Protein AF-A0A2P6V5Y6-F1 (afdb_monomer)

pLDDT: mean 76.03, std 23.26, range [19.66, 98.69]

Structure (mmCIF, N/CA/C/O backbone):
data_AF-A0A2P6V5Y6-F1
#
_entry.id   AF-A0A2P6V5Y6-F1
#
loop_
_atom_site.group_PDB
_atom_site.id
_atom_site.type_symbol
_atom_site.label_atom_id
_atom_site.label_alt_id
_atom_site.label_comp_id
_atom_site.label_asym_id
_atom_site.label_entity_id
_atom_site.label_seq_id
_atom_site.pdbx_PDB_ins_code
_atom_site.Cartn_x
_atom_site.Cartn_y
_atom_site.Cartn_z
_atom_site.occupancy
_atom_site.B_iso_or_equiv
_atom_site.auth_seq_id
_atom_site.auth_comp_id
_atom_site.auth_asym_id
_atom_site.auth_atom_id
_atom_site.pdbx_PDB_model_num
ATOM 1 N N . MET A 1 1 ? -3.957 -6.707 -42.803 1.00 31.17 1 MET A N 1
ATOM 2 C CA . MET A 1 1 ? -4.709 -7.782 -42.122 1.00 31.17 1 MET A CA 1
ATOM 3 C C . MET A 1 1 ? -4.055 -8.037 -40.774 1.00 31.17 1 MET A C 1
ATOM 5 O O . MET A 1 1 ? -3.094 -8.786 -40.698 1.00 31.17 1 MET A O 1
ATOM 9 N N . ILE A 1 2 ? -4.497 -7.323 -39.739 1.00 27.00 2 ILE A N 1
ATOM 10 C CA . ILE A 1 2 ? -4.015 -7.509 -38.365 1.00 27.00 2 ILE A CA 1
ATOM 11 C C . ILE A 1 2 ? -4.811 -8.684 -37.793 1.00 27.00 2 ILE A C 1
ATOM 13 O O . ILE A 1 2 ? -6.027 -8.582 -37.644 1.00 27.00 2 ILE A O 1
ATOM 17 N N . SER A 1 3 ? -4.152 -9.822 -37.564 1.00 29.67 3 SER A N 1
ATOM 18 C CA . SER A 1 3 ? -4.788 -10.995 -36.964 1.00 29.67 3 SER A CA 1
ATOM 19 C C . SER A 1 3 ? -4.899 -10.813 -35.454 1.00 29.67 3 SER A C 1
ATOM 21 O O . SER A 1 3 ? -3.906 -10.552 -34.781 1.00 29.67 3 SER A O 1
ATOM 23 N N . GLN A 1 4 ? -6.116 -10.987 -34.950 1.00 37.03 4 GLN A N 1
ATOM 24 C CA . GLN A 1 4 ? -6.481 -11.053 -33.539 1.00 37.03 4 GLN A CA 1
ATOM 25 C C . GLN A 1 4 ? -5.552 -11.994 -32.745 1.00 37.03 4 GLN A C 1
ATOM 27 O O . GLN A 1 4 ? -5.539 -13.201 -32.992 1.00 37.03 4 GLN A O 1
ATOM 32 N N . GLU A 1 5 ? -4.808 -11.473 -31.765 1.00 35.66 5 GLU A N 1
ATOM 33 C CA . GLU A 1 5 ? -4.096 -12.303 -30.786 1.00 35.66 5 GLU A CA 1
ATOM 34 C C . GLU A 1 5 ? -5.024 -12.669 -29.617 1.00 35.66 5 GLU A C 1
ATOM 36 O O . GLU A 1 5 ? -5.560 -11.823 -28.900 1.00 35.66 5 GLU A O 1
ATOM 41 N N . LYS A 1 6 ? -5.227 -13.981 -29.469 1.00 36.00 6 LYS A N 1
ATOM 42 C CA . LYS A 1 6 ? -6.026 -14.651 -28.441 1.00 36.00 6 LYS A CA 1
ATOM 43 C C . LYS A 1 6 ? -5.449 -14.399 -27.044 1.00 36.00 6 LYS A C 1
ATOM 45 O O . LYS A 1 6 ? -4.313 -14.779 -26.761 1.00 36.00 6 LYS A O 1
ATOM 50 N N . ARG A 1 7 ? -6.270 -13.845 -26.146 1.00 32.31 7 ARG A N 1
ATOM 51 C CA . ARG A 1 7 ? -6.036 -13.858 -24.691 1.00 32.31 7 ARG A CA 1
ATOM 52 C C . ARG A 1 7 ? -5.846 -15.312 -24.231 1.00 32.31 7 ARG A C 1
ATOM 54 O O . ARG A 1 7 ? -6.694 -16.150 -24.522 1.00 32.31 7 ARG A O 1
ATOM 61 N N . ARG A 1 8 ? -4.747 -15.624 -23.533 1.00 38.75 8 ARG A N 1
ATOM 62 C CA . ARG A 1 8 ? -4.576 -16.922 -22.857 1.00 38.75 8 ARG A CA 1
ATOM 63 C C . ARG A 1 8 ? -5.432 -16.933 -21.589 1.00 38.75 8 ARG A C 1
ATOM 65 O O . ARG A 1 8 ? -5.154 -16.184 -20.658 1.00 38.75 8 ARG A O 1
ATOM 72 N N . GLU A 1 9 ? -6.470 -17.761 -21.583 1.00 37.47 9 GLU A N 1
ATOM 73 C CA . GLU A 1 9 ? -7.224 -18.133 -20.381 1.00 37.47 9 GLU A CA 1
ATOM 74 C C . GLU A 1 9 ? -6.335 -18.953 -19.422 1.00 37.47 9 GLU A C 1
ATOM 76 O O . GLU A 1 9 ? -5.511 -19.745 -19.894 1.00 37.47 9 GLU A O 1
ATOM 81 N N . PRO A 1 10 ? -6.462 -18.793 -18.090 1.00 37.78 10 PRO A N 1
ATOM 82 C CA . PRO A 1 10 ? -5.762 -19.643 -17.136 1.00 37.78 10 PRO A CA 1
ATOM 83 C C . PRO A 1 10 ? -6.398 -21.039 -17.068 1.00 37.78 10 PRO A C 1
ATOM 85 O O . PRO A 1 10 ? -7.614 -21.188 -17.006 1.00 37.78 10 PRO A O 1
ATOM 88 N N . ALA A 1 11 ? -5.549 -22.066 -17.045 1.00 44.41 11 ALA A N 1
ATOM 89 C CA . ALA A 1 11 ? -5.910 -23.474 -17.213 1.00 44.41 11 ALA A CA 1
ATOM 90 C C . ALA A 1 11 ? -6.348 -24.214 -15.924 1.00 44.41 11 ALA A C 1
ATOM 92 O O . ALA A 1 11 ? -6.278 -25.441 -15.877 1.00 44.41 11 ALA A O 1
ATOM 93 N N . THR A 1 12 ? -6.818 -23.520 -14.881 1.00 48.19 12 THR A N 1
ATOM 94 C CA . THR A 1 12 ? -7.282 -24.169 -13.635 1.00 48.19 12 THR A CA 1
ATOM 95 C C . THR A 1 12 ? -8.514 -23.454 -13.078 1.00 48.19 12 THR A C 1
ATOM 97 O O . THR A 1 12 ? -8.513 -22.223 -13.021 1.00 48.19 12 THR A O 1
ATOM 100 N N . PRO A 1 13 ? -9.578 -24.180 -12.676 1.00 49.00 13 PRO A N 1
ATOM 101 C CA . PRO A 1 13 ? -10.838 -23.555 -12.295 1.00 49.00 13 PRO A CA 1
ATOM 102 C C . PRO A 1 13 ? -10.700 -22.719 -11.007 1.00 49.00 13 PRO A C 1
ATOM 104 O O . PRO A 1 13 ? -9.875 -23.045 -10.146 1.00 49.00 13 PRO A O 1
ATOM 107 N N . PRO A 1 14 ? -11.508 -21.655 -10.844 1.00 48.56 14 PRO A N 1
ATOM 108 C CA . PRO A 1 14 ? -11.409 -20.731 -9.716 1.00 48.56 14 PRO A CA 1
ATOM 109 C C . PRO A 1 14 ? -11.632 -21.495 -8.398 1.00 48.56 14 PRO A C 1
ATOM 111 O O . PRO A 1 14 ? -12.604 -22.240 -8.277 1.00 48.56 14 PRO A O 1
ATOM 114 N N . GLY A 1 15 ? -10.740 -21.375 -7.405 1.00 57.25 15 GLY A N 1
ATOM 115 C CA . GLY A 1 15 ? -10.955 -21.958 -6.061 1.00 57.25 15 GLY A CA 1
ATOM 116 C C . GLY A 1 15 ? -11.890 -21.088 -5.203 1.00 57.25 15 GLY A C 1
ATOM 117 O O . GLY A 1 15 ? -12.161 -19.992 -5.630 1.00 57.25 15 GLY A O 1
ATOM 118 N N . PRO A 1 16 ? -12.384 -21.475 -4.010 1.00 57.53 16 PRO A N 1
ATOM 119 C CA . PRO A 1 16 ? -13.182 -20.708 -3.041 1.00 57.53 16 PRO A CA 1
ATOM 120 C C . PRO A 1 16 ? -13.281 -19.180 -3.124 1.00 57.53 16 PRO A C 1
ATOM 122 O O . PRO A 1 16 ? -14.385 -18.657 -3.041 1.00 57.53 16 PRO A O 1
ATOM 125 N N . TRP A 1 17 ? -12.187 -18.439 -3.284 1.00 50.41 17 TRP A N 1
ATOM 126 C CA . TRP A 1 17 ? -12.277 -17.007 -3.548 1.00 50.41 17 TRP A CA 1
ATOM 127 C C . TRP A 1 17 ? -12.016 -16.614 -4.974 1.00 50.41 17 TRP A C 1
ATOM 129 O O . TRP A 1 17 ? -12.413 -15.529 -5.292 1.00 50.41 17 TRP A O 1
ATOM 139 N N . GLY A 1 18 ? -11.455 -17.428 -5.849 1.00 63.47 18 GLY A N 1
ATOM 140 C CA . GLY A 1 18 ? -11.755 -17.360 -7.263 1.00 63.47 18 GLY A CA 1
ATOM 141 C C . GLY A 1 18 ? -13.259 -17.531 -7.468 1.00 63.47 18 GLY A C 1
ATOM 142 O O . GLY A 1 18 ? -13.808 -16.784 -8.225 1.00 63.47 18 GLY A O 1
ATOM 143 N N . GLN A 1 19 ? -13.967 -18.384 -6.721 1.00 69.00 19 GLN A N 1
ATOM 144 C CA . GLN A 1 19 ? -15.413 -18.604 -6.789 1.00 69.00 19 GLN A CA 1
ATOM 145 C C . GLN A 1 19 ? -16.209 -17.582 -6.005 1.00 69.00 19 GLN A C 1
ATOM 147 O O . GLN A 1 19 ? -17.282 -17.240 -6.454 1.00 69.00 19 GLN A O 1
ATOM 152 N N . TRP A 1 20 ? -15.755 -17.096 -4.847 1.00 82.00 20 TRP A N 1
ATOM 153 C CA . TRP A 1 20 ? -16.406 -15.964 -4.191 1.00 82.00 20 TRP A CA 1
ATOM 154 C C . TRP A 1 20 ? -16.067 -14.668 -4.905 1.00 82.00 20 TRP A C 1
ATOM 156 O O . TRP A 1 20 ? -16.957 -13.847 -5.036 1.00 82.00 20 TRP A O 1
ATOM 166 N N . LEU A 1 21 ? -14.838 -14.464 -5.385 1.00 68.44 21 LEU A N 1
ATOM 167 C CA . LEU A 1 21 ? -14.494 -13.328 -6.237 1.00 68.44 21 LEU A CA 1
ATOM 168 C C . LEU A 1 21 ? -15.267 -13.470 -7.524 1.00 68.44 21 LEU A C 1
ATOM 170 O O . LEU A 1 21 ? -15.921 -12.516 -7.842 1.00 68.44 21 LEU A O 1
ATOM 174 N N . ASP A 1 22 ? -15.322 -14.613 -8.194 1.00 72.12 22 ASP A N 1
ATOM 175 C CA . ASP A 1 22 ? -16.117 -14.794 -9.407 1.00 72.12 22 ASP A CA 1
ATOM 176 C C . ASP A 1 22 ? -17.602 -14.739 -9.101 1.00 72.12 22 ASP A C 1
ATOM 178 O O . ASP A 1 22 ? -18.311 -14.152 -9.878 1.00 72.12 22 ASP A O 1
ATOM 182 N N . ALA A 1 23 ? -18.134 -15.253 -7.995 1.00 72.69 23 ALA A N 1
ATOM 183 C CA . ALA A 1 23 ? -19.556 -15.132 -7.655 1.00 72.69 23 ALA A CA 1
ATOM 184 C C . ALA A 1 23 ? -19.906 -13.716 -7.207 1.00 72.69 23 ALA A C 1
ATOM 186 O O . ALA A 1 23 ? -20.993 -13.240 -7.504 1.00 72.69 23 ALA A O 1
ATOM 187 N N . SER A 1 24 ? -18.994 -13.017 -6.536 1.00 69.31 24 SER A N 1
ATOM 188 C CA . SER A 1 24 ? -19.143 -11.612 -6.167 1.00 69.31 24 SER A CA 1
ATOM 189 C C . SER A 1 24 ? -18.998 -10.756 -7.404 1.00 69.31 24 SER A C 1
ATOM 191 O O . SER A 1 24 ? -19.898 -10.004 -7.696 1.00 69.31 24 SER A O 1
ATOM 193 N N . VAL A 1 25 ? -17.952 -10.917 -8.200 1.00 63.56 25 VAL A N 1
ATOM 194 C CA . VAL A 1 25 ? -17.702 -10.267 -9.490 1.00 63.56 25 VAL A CA 1
ATOM 195 C C . VAL A 1 25 ? -18.808 -10.606 -10.484 1.00 63.56 25 VAL A C 1
ATOM 197 O O . VAL A 1 25 ? -19.272 -9.692 -11.141 1.00 63.56 25 VAL A O 1
ATOM 200 N N . ASN A 1 26 ? -19.334 -11.831 -10.531 1.00 68.06 26 ASN A N 1
ATOM 201 C CA . ASN A 1 26 ? -20.484 -12.237 -11.351 1.00 68.06 26 ASN A CA 1
ATOM 202 C C . ASN A 1 26 ? -21.790 -11.672 -10.797 1.00 68.06 26 ASN A C 1
ATOM 204 O O . ASN A 1 26 ? -22.613 -11.230 -11.580 1.00 68.06 26 ASN A O 1
ATOM 208 N N . SER A 1 27 ? -21.986 -11.615 -9.478 1.00 67.81 27 SER A N 1
ATOM 209 C CA . SER A 1 27 ? -23.117 -10.918 -8.842 1.00 67.81 27 SER A CA 1
ATOM 210 C C . SER A 1 27 ? -23.048 -9.415 -9.116 1.00 67.81 27 SER A C 1
ATOM 212 O O . SER A 1 27 ? -24.048 -8.780 -9.437 1.00 67.81 27 SER A O 1
ATOM 214 N N . LEU A 1 28 ? -21.849 -8.840 -9.090 1.00 61.19 28 LEU A N 1
ATOM 215 C CA . LEU A 1 28 ? -21.569 -7.457 -9.435 1.00 61.19 28 LEU A CA 1
ATOM 216 C C . LEU A 1 28 ? -21.655 -7.241 -10.954 1.00 61.19 28 LEU A C 1
ATOM 218 O O . LEU A 1 28 ? -22.023 -6.150 -11.358 1.00 61.19 28 LEU A O 1
ATOM 222 N N . HIS A 1 29 ? -21.386 -8.229 -11.811 1.00 63.00 29 HIS A N 1
ATOM 223 C CA . HIS A 1 29 ? -21.603 -8.161 -13.263 1.00 63.00 29 HIS A CA 1
ATOM 224 C C . HIS A 1 29 ? -23.091 -8.265 -13.595 1.00 63.00 29 HIS A C 1
ATOM 226 O O . HIS A 1 29 ? -23.597 -7.441 -14.351 1.00 63.00 29 HIS A O 1
ATOM 232 N N . ALA A 1 30 ? -23.807 -9.191 -12.956 1.00 60.38 30 ALA A N 1
ATOM 233 C CA . ALA A 1 30 ? -25.251 -9.367 -13.060 1.00 60.38 30 ALA A CA 1
ATOM 234 C C . ALA A 1 30 ? -26.023 -8.139 -12.553 1.00 60.38 30 ALA A C 1
ATOM 236 O O . ALA A 1 30 ? -27.086 -7.826 -13.074 1.00 60.38 30 ALA A O 1
ATOM 237 N N . ARG A 1 31 ? -25.472 -7.410 -11.572 1.00 54.62 31 ARG A N 1
ATOM 238 C CA . ARG A 1 31 ? -25.996 -6.119 -11.090 1.00 54.62 31 ARG A CA 1
ATOM 239 C C . ARG A 1 31 ? -25.351 -4.900 -11.768 1.00 54.62 31 ARG A C 1
ATOM 241 O O . ARG A 1 31 ? -25.672 -3.768 -11.421 1.00 54.62 31 ARG A O 1
ATOM 248 N N . SER A 1 32 ? -24.400 -5.113 -12.681 1.00 55.06 32 SER A N 1
ATOM 249 C CA . SER A 1 32 ? -23.589 -4.065 -13.327 1.00 55.06 32 SER A CA 1
ATOM 250 C C . SER A 1 32 ? -22.960 -3.046 -12.345 1.00 55.06 32 SER A C 1
ATOM 252 O O . SER A 1 32 ? -22.870 -1.856 -12.646 1.00 55.06 32 SER A O 1
ATOM 254 N N . LEU A 1 33 ? -22.553 -3.506 -11.155 1.00 48.28 33 LEU A N 1
ATOM 255 C CA . LEU A 1 33 ? -21.993 -2.726 -10.041 1.00 48.28 33 LEU A CA 1
ATOM 256 C C . LEU A 1 33 ? -20.461 -2.597 -10.085 1.00 48.28 33 LEU A C 1
ATOM 258 O O . LEU A 1 33 ? -19.933 -1.565 -9.688 1.00 48.28 33 LEU A O 1
ATOM 262 N N . PHE A 1 34 ? -19.738 -3.614 -10.571 1.00 42.78 34 PHE A N 1
ATOM 263 C CA . PHE A 1 34 ? -18.288 -3.547 -10.803 1.00 42.78 34 PHE A CA 1
ATOM 264 C C . PHE A 1 34 ? -17.988 -3.949 -12.235 1.00 42.78 34 PHE A C 1
ATOM 266 O O . PHE A 1 34 ? -17.792 -5.118 -12.558 1.00 42.78 34 PHE A O 1
ATOM 273 N N . ARG A 1 35 ? -17.915 -2.954 -13.101 1.00 45.12 35 ARG A N 1
ATOM 274 C CA . ARG A 1 35 ? -17.035 -2.984 -14.258 1.00 45.12 35 ARG A CA 1
ATOM 275 C C . ARG A 1 35 ? -16.916 -1.563 -14.713 1.00 45.12 35 ARG A C 1
ATOM 277 O O . ARG A 1 35 ? -17.888 -1.023 -15.217 1.00 45.12 35 ARG A O 1
ATOM 284 N N . THR A 1 36 ? -15.733 -1.019 -14.460 1.00 50.00 36 THR A N 1
ATOM 285 C CA . THR A 1 36 ? -14.940 -0.177 -15.353 1.00 50.00 36 THR A CA 1
ATOM 286 C C . THR A 1 36 ? -14.207 0.831 -14.472 1.00 50.00 36 THR A C 1
ATOM 288 O O . THR A 1 36 ? -14.697 1.931 -14.232 1.00 50.00 36 THR A O 1
ATOM 291 N N . LEU A 1 37 ? -13.000 0.490 -14.009 1.00 50.75 37 LEU A N 1
ATOM 292 C CA . LEU A 1 37 ? -11.997 1.549 -14.043 1.00 50.75 37 LEU A CA 1
ATOM 293 C C . LEU A 1 37 ? -11.944 1.953 -15.514 1.00 50.75 37 LEU A C 1
ATOM 295 O O . LEU A 1 37 ? -11.779 1.107 -16.393 1.00 50.75 37 LEU A O 1
ATOM 299 N N . ARG A 1 38 ? -12.306 3.204 -15.749 1.00 66.94 38 ARG A N 1
ATOM 300 C CA . ARG A 1 38 ? -12.566 3.810 -17.045 1.00 66.94 38 ARG A CA 1
ATOM 301 C C . ARG A 1 38 ? -11.329 4.639 -17.352 1.00 66.94 38 ARG A C 1
ATOM 303 O O . ARG A 1 38 ? -11.346 5.822 -17.028 1.00 66.94 38 ARG A O 1
ATOM 310 N N . PRO A 1 39 ? -10.214 4.024 -17.799 1.00 62.88 39 PRO A N 1
ATOM 311 C CA . PRO A 1 39 ? -8.988 4.770 -17.996 1.00 62.88 39 PRO A CA 1
ATOM 312 C C . PRO A 1 39 ? -9.266 5.845 -19.035 1.00 62.88 39 PRO A C 1
ATOM 314 O O . PRO A 1 39 ? -9.699 5.567 -20.150 1.00 62.88 39 PRO A O 1
ATOM 317 N N . THR A 1 40 ? -9.064 7.083 -18.627 1.00 75.38 40 THR A N 1
ATOM 318 C CA . THR A 1 40 ? -9.169 8.243 -19.491 1.00 75.38 40 THR A CA 1
ATOM 319 C C . THR A 1 40 ? -7.788 8.845 -19.636 1.00 75.38 40 THR A C 1
ATOM 321 O O . THR A 1 40 ? -7.027 8.882 -18.666 1.00 75.38 40 THR A O 1
ATOM 324 N N . VAL A 1 41 ? -7.464 9.351 -20.820 1.00 77.94 41 VAL A N 1
ATOM 325 C CA . VAL A 1 41 ? -6.246 10.144 -20.988 1.00 77.94 41 VAL A CA 1
ATOM 326 C C . VAL A 1 41 ? -6.555 11.561 -20.501 1.00 77.94 41 VAL A C 1
ATOM 328 O O . VAL A 1 41 ? -7.555 12.123 -20.954 1.00 77.94 41 VAL A O 1
ATOM 331 N N . PRO A 1 42 ? -5.775 12.144 -19.571 1.00 73.81 42 PRO A N 1
ATOM 332 C CA . PRO A 1 42 ? -6.003 13.521 -19.144 1.00 73.81 42 PRO A CA 1
ATOM 333 C C . PRO A 1 42 ? -5.970 14.471 -20.349 1.00 73.81 42 PRO A C 1
ATOM 335 O O . PRO A 1 42 ? -5.125 14.316 -21.228 1.00 73.81 42 PRO A O 1
ATOM 338 N N . GLY A 1 43 ? -6.907 15.416 -20.414 1.00 70.81 43 GLY A N 1
ATOM 339 C CA . GLY A 1 43 ? -6.958 16.426 -21.467 1.00 70.81 43 GLY A CA 1
ATOM 340 C C . GLY A 1 43 ? -6.100 17.653 -21.161 1.00 70.81 43 GLY A C 1
ATOM 341 O O . GLY A 1 43 ? -5.341 17.698 -20.190 1.00 70.81 43 GLY A O 1
ATOM 342 N N . GLN A 1 44 ? -6.242 18.682 -21.999 1.00 71.19 44 GLN A N 1
ATOM 343 C CA . GLN A 1 44 ? -5.555 19.965 -21.808 1.00 71.19 44 GLN A CA 1
ATOM 344 C C . GLN A 1 44 ? -6.197 20.814 -20.695 1.00 71.19 44 GLN A C 1
ATOM 346 O O . GLN A 1 44 ? -5.518 21.641 -20.084 1.00 71.19 44 GLN A O 1
ATOM 351 N N . SER A 1 45 ? -7.484 20.587 -20.411 1.00 85.50 45 SER A N 1
ATOM 352 C CA . SER A 1 45 ? -8.260 21.235 -19.347 1.00 85.50 45 SER A CA 1
ATOM 353 C C . SER A 1 45 ? -8.644 20.249 -18.236 1.00 85.50 45 SER A C 1
ATOM 355 O O . SER A 1 45 ? -8.787 19.053 -18.483 1.00 85.50 45 SER A O 1
ATOM 357 N N . ALA A 1 46 ? -8.884 20.753 -17.018 1.00 86.62 46 ALA A N 1
ATOM 358 C CA . ALA A 1 46 ? -9.343 19.960 -15.871 1.00 86.62 46 ALA A CA 1
ATOM 359 C C . ALA A 1 46 ? -10.671 19.225 -16.124 1.00 86.62 46 ALA A C 1
ATOM 361 O O . ALA A 1 46 ? -10.944 18.217 -15.482 1.00 86.62 46 ALA A O 1
ATOM 362 N N . VAL A 1 47 ? -11.494 19.721 -17.053 1.00 92.31 47 VAL A N 1
ATOM 363 C CA . VAL A 1 47 ? -12.805 19.146 -17.405 1.00 92.31 47 VAL A CA 1
ATOM 364 C C . VAL A 1 47 ? -12.777 18.364 -18.716 1.00 92.31 47 VAL A C 1
ATOM 366 O O . VAL A 1 47 ? -13.827 18.035 -19.260 1.00 92.31 47 VAL A O 1
ATOM 369 N N . GLU A 1 48 ? -11.593 18.067 -19.247 1.00 90.94 48 GLU A N 1
ATOM 370 C CA . GLU A 1 48 ? -11.433 17.354 -20.508 1.00 90.94 48 GLU A CA 1
ATOM 371 C C . GLU A 1 48 ? -10.645 16.074 -20.326 1.00 90.94 48 GLU A C 1
ATOM 373 O O . GLU A 1 48 ? -9.617 16.028 -19.651 1.00 90.94 48 GLU A O 1
ATOM 378 N N . VAL A 1 49 ? -11.105 15.038 -21.014 1.00 88.88 49 VAL A N 1
ATOM 379 C CA . VAL A 1 49 ? -10.369 13.791 -21.148 1.00 88.88 49 VAL A CA 1
ATOM 380 C C . VAL A 1 49 ? -10.487 13.230 -22.555 1.00 88.88 49 VAL A C 1
ATOM 382 O O . VAL A 1 49 ? -11.513 13.385 -23.214 1.00 88.88 49 VAL A O 1
ATOM 385 N N . GLY A 1 50 ? -9.442 12.547 -23.007 1.00 86.44 50 GLY A N 1
ATOM 386 C CA . GLY A 1 50 ? -9.458 11.758 -24.231 1.00 86.44 50 GLY A CA 1
ATOM 387 C C . GLY A 1 50 ? -9.979 10.347 -23.968 1.00 86.44 50 GLY A C 1
ATOM 388 O O . GLY A 1 50 ? -9.472 9.651 -23.082 1.00 86.44 50 GLY A O 1
ATOM 389 N N . ILE A 1 51 ? -10.970 9.920 -24.754 1.00 84.94 51 ILE A N 1
ATOM 390 C CA . ILE A 1 51 ? -11.545 8.568 -24.716 1.00 84.94 51 ILE A CA 1
ATOM 391 C C . ILE A 1 51 ? -11.681 8.041 -26.146 1.00 84.94 51 ILE A C 1
ATOM 393 O O . ILE A 1 51 ? -12.107 8.769 -27.041 1.00 84.94 51 ILE A O 1
ATOM 397 N N . SER A 1 52 ? -11.321 6.782 -26.394 1.00 84.25 52 SER A N 1
ATOM 398 C CA . SER A 1 52 ? -11.512 6.183 -27.719 1.00 84.25 52 SER A CA 1
ATOM 399 C C . SER A 1 52 ? -13.001 5.933 -27.998 1.00 84.25 52 SER A C 1
ATOM 401 O O . SER A 1 52 ? -13.773 5.665 -27.076 1.00 84.25 52 SER A O 1
ATOM 403 N N . GLN A 1 53 ? -13.424 5.972 -29.267 1.00 84.19 53 GLN A N 1
ATOM 404 C CA . GLN A 1 53 ? -14.818 5.657 -29.615 1.00 84.19 53 GLN A CA 1
ATOM 405 C C . GLN A 1 53 ? -15.199 4.227 -29.194 1.00 84.19 53 GLN A C 1
ATOM 407 O O . GLN A 1 53 ? -16.291 4.013 -28.682 1.00 84.19 53 GLN A O 1
ATOM 412 N N . ALA A 1 54 ? -14.267 3.276 -29.305 1.00 82.62 54 ALA A N 1
ATOM 413 C CA . ALA A 1 54 ? -14.477 1.901 -28.859 1.00 82.62 54 ALA A CA 1
ATOM 414 C C . ALA A 1 54 ? -14.710 1.801 -27.339 1.00 82.62 54 ALA A C 1
ATOM 416 O O . ALA A 1 54 ? -15.545 1.015 -26.896 1.00 82.62 54 ALA A O 1
ATOM 417 N N . ASP A 1 55 ? -14.013 2.610 -26.535 1.00 81.00 55 ASP A N 1
ATOM 418 C CA . ASP A 1 55 ? -14.247 2.671 -25.090 1.00 81.00 55 ASP A CA 1
ATOM 419 C C . ASP A 1 55 ? -15.585 3.339 -24.760 1.00 81.00 55 ASP A C 1
ATOM 421 O O . ASP A 1 55 ? -16.282 2.871 -23.866 1.00 81.00 55 ASP A O 1
ATOM 425 N N . ILE A 1 56 ? -15.989 4.378 -25.500 1.00 83.19 56 ILE A N 1
ATOM 426 C CA . ILE A 1 56 ? -17.319 4.996 -25.362 1.00 83.19 56 ILE A CA 1
ATOM 427 C C . ILE A 1 56 ? -18.419 3.967 -25.650 1.00 83.19 56 ILE A C 1
ATOM 429 O O . ILE A 1 56 ? -19.344 3.815 -24.850 1.00 83.19 56 ILE A O 1
ATOM 433 N N . ASP A 1 57 ? -18.301 3.226 -26.750 1.00 84.69 57 ASP A N 1
ATOM 434 C CA . ASP A 1 57 ? -19.272 2.201 -27.136 1.00 84.69 57 ASP A CA 1
ATOM 435 C C . ASP A 1 57 ? -19.329 1.077 -26.090 1.00 84.69 57 ASP A C 1
ATOM 437 O O . ASP A 1 57 ? -20.416 0.657 -25.682 1.00 84.69 57 ASP A O 1
ATOM 441 N N . ALA A 1 58 ? -18.173 0.658 -25.562 1.00 79.62 58 ALA A N 1
ATOM 442 C CA . ALA A 1 58 ? -18.101 -0.306 -24.469 1.00 79.62 58 ALA A CA 1
ATOM 443 C C . ALA A 1 58 ? -18.769 0.221 -23.188 1.00 79.62 58 ALA A C 1
ATOM 445 O O . ALA A 1 58 ? -19.512 -0.508 -22.531 1.00 79.62 58 ALA A O 1
ATOM 446 N N . TRP A 1 59 ? -18.570 1.496 -22.844 1.00 80.25 59 TRP A N 1
ATOM 447 C CA . TRP A 1 59 ? -19.194 2.120 -21.674 1.00 80.25 59 TRP A CA 1
ATOM 448 C C . TRP A 1 59 ? -20.717 2.133 -21.766 1.00 80.25 59 TRP A C 1
ATOM 450 O O . TRP A 1 59 ? -21.373 1.885 -20.752 1.00 80.25 59 TRP A O 1
ATOM 460 N N . ILE A 1 60 ? -21.251 2.405 -22.960 1.00 78.62 60 ILE A N 1
ATOM 461 C CA . ILE A 1 60 ? -22.689 2.411 -23.261 1.00 78.62 60 ILE A CA 1
ATOM 462 C C . ILE A 1 60 ? -23.265 1.000 -23.198 1.00 78.62 60 ILE A C 1
ATOM 464 O O . ILE A 1 60 ? -24.344 0.797 -22.648 1.00 78.62 60 ILE A O 1
ATOM 468 N N . ALA A 1 61 ? -22.520 0.017 -23.699 1.00 77.25 61 ALA A N 1
ATOM 469 C CA . ALA A 1 61 ? -22.905 -1.387 -23.663 1.00 77.25 61 ALA A CA 1
ATOM 470 C C . ALA A 1 61 ? -22.722 -2.050 -22.279 1.00 77.25 61 ALA A C 1
ATOM 472 O O . ALA A 1 61 ? -22.994 -3.242 -22.139 1.00 77.25 61 ALA A O 1
ATOM 473 N N . GLY A 1 62 ? -22.234 -1.324 -21.260 1.00 70.06 62 GLY A N 1
ATOM 474 C CA . GLY A 1 62 ? -21.932 -1.888 -19.936 1.00 70.06 62 GLY A CA 1
ATOM 475 C C . GLY A 1 62 ? -20.758 -2.880 -19.939 1.00 70.06 62 GLY A C 1
ATOM 476 O O . GLY A 1 62 ? -20.661 -3.750 -19.073 1.00 70.06 62 GLY A O 1
ATOM 477 N N . GLN A 1 63 ? -19.874 -2.772 -20.930 1.00 71.31 63 GLN A N 1
ATOM 478 C CA . GLN A 1 63 ? -18.732 -3.648 -21.176 1.00 71.31 63 GLN A CA 1
ATOM 479 C C . GLN A 1 63 ? -17.428 -3.065 -20.587 1.00 71.31 63 GLN A C 1
ATOM 481 O O . GLN A 1 63 ? -17.338 -1.862 -20.329 1.00 71.31 63 GLN A O 1
ATOM 486 N N . PRO A 1 64 ? -16.401 -3.901 -20.314 1.00 66.81 64 PRO A N 1
ATOM 487 C CA . PRO A 1 64 ? -15.076 -3.413 -19.914 1.00 66.81 64 PRO A CA 1
ATOM 488 C C . PRO A 1 64 ? -14.444 -2.543 -21.021 1.00 66.81 64 PRO A C 1
ATOM 490 O O . PRO A 1 64 ? -14.831 -2.703 -22.177 1.00 66.81 64 PRO A O 1
ATOM 493 N N . PRO A 1 65 ? -13.472 -1.658 -20.700 1.00 68.81 65 PRO A N 1
ATOM 494 C CA . PRO A 1 65 ? -12.804 -0.841 -21.713 1.00 68.81 65 PRO A CA 1
ATOM 495 C C . PRO A 1 65 ? -12.243 -1.720 -22.841 1.00 68.81 65 PRO A C 1
ATOM 497 O O . PRO A 1 65 ? -11.681 -2.793 -22.596 1.00 68.81 65 PRO A O 1
ATOM 500 N N . ALA A 1 66 ? -12.439 -1.262 -24.073 1.00 68.62 66 ALA A N 1
ATOM 501 C CA . ALA A 1 66 ? -11.967 -1.902 -25.290 1.00 68.62 66 ALA A CA 1
ATOM 502 C C . ALA A 1 66 ? -10.447 -1.732 -25.464 1.00 68.62 66 ALA A C 1
ATOM 504 O O . ALA A 1 66 ? -9.798 -2.584 -26.077 1.00 68.62 66 ALA A O 1
ATOM 505 N N . SER A 1 67 ? -9.864 -0.666 -24.904 1.00 62.19 67 SER A N 1
ATOM 506 C CA . SER A 1 67 ? -8.419 -0.430 -24.905 1.00 62.19 67 SER A CA 1
ATOM 507 C C . SER A 1 67 ? -7.694 -1.242 -23.811 1.00 62.19 67 SER A C 1
ATOM 509 O O . SER A 1 67 ? -7.992 -1.153 -22.621 1.00 62.19 67 SER A O 1
ATOM 511 N N . SER A 1 68 ? -6.715 -2.067 -24.210 1.00 52.12 68 SER A N 1
ATOM 512 C CA . SER A 1 68 ? -5.856 -2.824 -23.280 1.00 52.12 68 SER A CA 1
ATOM 513 C C . SER A 1 68 ? -4.699 -1.948 -22.768 1.00 52.12 68 SER A C 1
ATOM 515 O O . SER A 1 68 ? -3.988 -1.364 -23.592 1.00 52.12 68 SER A O 1
ATOM 517 N N . PRO A 1 69 ? -4.420 -1.895 -21.451 1.00 45.84 69 PRO A N 1
ATOM 518 C CA . PRO A 1 69 ? -3.230 -1.231 -20.926 1.00 45.84 69 PRO A CA 1
ATOM 519 C C . PRO A 1 69 ? -2.000 -2.097 -21.237 1.00 45.84 69 PRO A C 1
ATOM 521 O O . PRO A 1 69 ? -1.690 -3.028 -20.499 1.00 45.84 69 PRO A O 1
ATOM 524 N N . GLY A 1 70 ? -1.330 -1.853 -22.368 1.00 46.75 70 GLY A N 1
ATOM 525 C CA . GLY A 1 70 ? -0.105 -2.596 -22.695 1.00 46.75 70 GLY A CA 1
ATOM 526 C C . GLY A 1 70 ? 0.502 -2.443 -24.091 1.00 46.75 70 GLY A C 1
ATOM 527 O O . GLY A 1 70 ? 1.552 -3.030 -24.320 1.00 46.75 70 GLY A O 1
ATOM 528 N N . ALA A 1 71 ? -0.095 -1.698 -25.029 1.00 43.41 71 ALA A N 1
ATOM 529 C CA . ALA A 1 71 ? 0.377 -1.718 -26.424 1.00 43.41 71 ALA A CA 1
ATOM 530 C C . ALA A 1 71 ? 1.142 -0.466 -26.907 1.00 43.41 71 ALA A C 1
ATOM 532 O O . ALA A 1 71 ? 1.703 -0.504 -27.998 1.00 43.41 71 ALA A O 1
ATOM 533 N N . ALA A 1 72 ? 1.207 0.626 -26.138 1.00 43.97 72 ALA A N 1
ATOM 534 C CA . ALA A 1 72 ? 1.961 1.820 -26.532 1.00 43.97 72 ALA A CA 1
ATOM 535 C C . ALA A 1 72 ? 2.433 2.631 -25.309 1.00 43.97 72 ALA A C 1
ATOM 537 O O . ALA A 1 72 ? 1.741 2.621 -24.285 1.00 43.97 72 ALA A O 1
ATOM 538 N N . PRO A 1 73 ? 3.578 3.341 -25.390 1.00 52.28 73 PRO A N 1
ATOM 539 C CA . PRO A 1 73 ? 3.928 4.362 -24.403 1.00 52.28 73 PRO A CA 1
ATOM 540 C C . PRO A 1 73 ? 2.794 5.390 -24.290 1.00 52.28 73 PRO A C 1
ATOM 542 O O . PRO A 1 73 ? 2.125 5.675 -25.285 1.00 52.28 73 PRO A O 1
ATOM 545 N N . LEU A 1 74 ? 2.565 5.926 -23.084 1.00 49.53 74 LEU A N 1
ATOM 546 C CA . LEU A 1 74 ? 1.562 6.973 -22.856 1.00 49.53 74 LEU A CA 1
ATOM 547 C C . LEU A 1 74 ? 1.794 8.103 -23.877 1.00 49.53 74 LEU A C 1
ATOM 549 O O . LEU A 1 74 ? 2.881 8.689 -23.866 1.00 49.53 74 LEU A O 1
ATOM 553 N N . PRO A 1 75 ? 0.840 8.387 -24.783 1.00 48.00 75 PRO A N 1
ATOM 554 C CA . PRO A 1 75 ? 1.016 9.449 -25.761 1.00 48.00 75 PRO A CA 1
ATOM 555 C C . PRO A 1 75 ? 1.178 10.790 -25.038 1.00 48.00 75 PRO A C 1
ATOM 557 O O . PRO A 1 75 ? 0.653 10.984 -23.938 1.00 48.00 75 PRO A O 1
ATOM 560 N N . ALA A 1 76 ? 1.909 11.724 -25.652 1.00 49.38 76 ALA A N 1
ATOM 561 C CA . ALA A 1 76 ? 1.950 13.098 -25.165 1.00 49.38 76 ALA A CA 1
ATOM 562 C C . ALA A 1 76 ? 0.509 13.625 -25.027 1.00 49.38 76 ALA A C 1
ATOM 564 O O . ALA A 1 76 ? -0.320 13.352 -25.895 1.00 49.38 76 ALA A O 1
ATOM 565 N N . LEU A 1 77 ? 0.230 14.377 -23.952 1.00 51.38 77 LEU A N 1
ATOM 566 C CA . LEU A 1 77 ? -1.090 14.891 -23.524 1.00 51.38 77 LEU A CA 1
ATOM 567 C C . LEU A 1 77 ? -1.950 15.571 -24.619 1.00 51.38 77 LEU A C 1
ATOM 569 O O . LEU A 1 77 ? -3.106 15.884 -24.358 1.00 51.38 77 LEU A O 1
ATOM 573 N N . ALA A 1 78 ? -1.413 15.826 -25.814 1.00 46.06 78 ALA A N 1
ATOM 574 C CA . ALA A 1 78 ? -2.080 16.550 -26.890 1.00 46.06 78 ALA A CA 1
ATOM 575 C C . ALA A 1 78 ? -2.373 15.733 -28.168 1.00 46.06 78 ALA A C 1
ATOM 577 O O . ALA A 1 78 ? -3.288 16.119 -28.882 1.00 46.06 78 ALA A O 1
ATOM 578 N N . ASP A 1 79 ? -1.691 14.612 -28.455 1.00 50.09 79 ASP A N 1
ATOM 579 C CA . ASP A 1 79 ? -1.652 14.076 -29.835 1.00 50.09 79 ASP A CA 1
ATOM 580 C C . ASP A 1 79 ? -1.749 12.543 -29.930 1.00 50.09 79 ASP A C 1
ATOM 582 O O . ASP A 1 79 ? -0.948 11.881 -30.591 1.00 50.09 79 ASP A O 1
ATOM 586 N N . ALA A 1 80 ? -2.744 11.944 -29.274 1.00 56.25 80 ALA A N 1
ATOM 587 C CA . ALA A 1 80 ? -3.093 10.544 -29.514 1.00 56.25 80 ALA A CA 1
ATOM 588 C C . ALA A 1 80 ? -4.101 10.447 -30.682 1.00 56.25 80 ALA A C 1
ATOM 590 O O . ALA A 1 80 ? -5.288 10.728 -30.473 1.00 56.25 80 ALA A O 1
ATOM 591 N N . PRO A 1 81 ? -3.693 10.065 -31.911 1.00 58.94 81 PRO A N 1
ATOM 592 C CA . PRO A 1 81 ? -4.629 9.924 -33.023 1.00 58.94 81 PRO A CA 1
ATOM 593 C C . PRO A 1 81 ? -5.721 8.898 -32.680 1.00 58.94 81 PRO A C 1
ATOM 595 O O . PRO A 1 81 ? -5.426 7.765 -32.307 1.00 58.94 81 PRO A O 1
ATOM 598 N N . GLY A 1 82 ? -6.990 9.304 -32.805 1.00 70.62 82 GLY A N 1
ATOM 599 C CA . GLY A 1 82 ? -8.157 8.437 -32.589 1.00 70.62 82 GLY A CA 1
ATOM 600 C C . GLY A 1 82 ? -8.867 8.567 -31.232 1.00 70.62 82 GLY A C 1
ATOM 601 O O . GLY A 1 82 ? -9.836 7.841 -31.002 1.00 70.62 82 GLY A O 1
ATOM 602 N N . LEU A 1 83 ? -8.444 9.480 -30.347 1.00 80.19 83 LEU A N 1
ATOM 603 C CA . LEU A 1 83 ? -9.206 9.820 -29.138 1.00 80.19 83 LEU A CA 1
ATOM 604 C C . LEU A 1 83 ? -10.220 10.937 -29.405 1.00 80.19 83 LEU A C 1
ATOM 606 O O . LEU A 1 83 ? -9.921 11.930 -30.065 1.00 80.19 83 LEU A O 1
ATOM 610 N N . ARG A 1 84 ? -11.420 10.787 -28.844 1.00 86.38 84 ARG A N 1
ATOM 611 C CA . ARG A 1 84 ? -12.453 11.819 -28.785 1.00 86.38 84 ARG A CA 1
ATOM 612 C C . ARG A 1 84 ? -12.358 12.548 -27.449 1.00 86.38 84 ARG A C 1
ATOM 614 O O . ARG A 1 84 ? -12.303 11.913 -26.397 1.00 86.38 84 ARG A O 1
ATOM 621 N N . THR A 1 85 ? -12.389 13.875 -27.488 1.00 89.06 85 THR A N 1
ATOM 622 C CA . THR A 1 85 ? -12.482 14.698 -26.279 1.00 89.06 85 THR A CA 1
ATOM 623 C C . THR A 1 85 ? -13.873 14.573 -25.665 1.00 89.06 85 THR A C 1
ATOM 625 O O . THR A 1 85 ? -14.880 14.787 -26.342 1.00 89.06 85 THR A O 1
ATOM 628 N N . ILE A 1 86 ? -13.918 14.241 -24.378 1.00 91.62 86 ILE A N 1
ATOM 629 C CA . ILE A 1 86 ? -15.125 14.165 -23.560 1.00 91.62 86 ILE A CA 1
ATOM 630 C C . ILE A 1 86 ? -15.058 15.241 -22.481 1.00 91.62 86 ILE A C 1
ATOM 632 O O . ILE A 1 86 ? -14.051 15.375 -21.783 1.00 91.62 86 ILE A O 1
ATOM 636 N N . LYS A 1 87 ? -16.152 15.992 -22.349 1.00 94.56 87 LYS A N 1
ATOM 637 C CA . LYS A 1 87 ? -16.333 17.040 -21.345 1.00 94.56 87 LYS A CA 1
ATOM 638 C C . LYS A 1 87 ? -16.908 16.445 -20.065 1.00 94.56 87 LYS A C 1
ATOM 640 O O . LYS A 1 87 ? -17.901 15.712 -20.097 1.00 94.56 87 LYS A O 1
ATOM 645 N N . LEU A 1 88 ? -16.285 16.748 -18.934 1.00 94.56 88 LEU A N 1
ATOM 646 C CA . LEU A 1 88 ? -16.579 16.141 -17.642 1.00 94.56 88 LEU A CA 1
ATOM 647 C C . LEU A 1 88 ? -17.427 17.055 -16.755 1.00 94.56 88 LEU A C 1
ATOM 649 O O . LEU A 1 88 ? -16.907 17.884 -16.018 1.00 94.56 88 LEU A O 1
ATOM 653 N N . PHE A 1 89 ? -18.729 16.785 -16.706 1.00 95.50 89 PHE A N 1
ATOM 654 C CA . PHE A 1 89 ? -19.689 17.457 -15.820 1.00 95.50 89 PHE A CA 1
ATOM 655 C C . PHE A 1 89 ? -19.964 16.643 -14.547 1.00 95.50 89 PHE A C 1
ATOM 657 O O . PHE A 1 89 ? -21.077 16.601 -14.023 1.00 95.50 89 PHE A O 1
ATOM 664 N N . SER A 1 90 ? -18.938 15.939 -14.071 1.00 89.88 90 SER A N 1
ATOM 665 C CA . SER A 1 90 ? -19.032 14.955 -12.988 1.00 89.88 90 SER A CA 1
ATOM 666 C C . SER A 1 90 ? -17.878 15.016 -11.992 1.00 89.88 90 SER A C 1
ATOM 668 O O . SER A 1 90 ? -17.814 14.193 -11.079 1.00 89.88 90 SER A O 1
ATOM 670 N N . LEU A 1 91 ? -16.918 15.915 -12.215 1.00 89.75 91 LEU A N 1
ATOM 671 C CA . LEU A 1 91 ? -15.748 16.065 -11.361 1.00 89.75 91 LEU A CA 1
ATOM 672 C C . LEU A 1 91 ? -16.074 16.919 -10.141 1.00 89.75 91 LEU A C 1
ATOM 674 O O . LEU A 1 91 ? -16.980 17.747 -10.161 1.00 89.75 91 LEU A O 1
ATOM 678 N N . ASN A 1 92 ? -15.278 16.738 -9.092 1.00 93.88 92 ASN A N 1
ATOM 679 C CA . ASN A 1 92 ? -15.328 17.585 -7.904 1.00 93.88 92 ASN A CA 1
ATOM 680 C C . ASN A 1 92 ? -14.181 18.620 -7.877 1.00 93.88 92 ASN A C 1
ATOM 682 O O . ASN A 1 92 ? -13.972 19.259 -6.850 1.00 93.88 92 ASN A O 1
ATOM 686 N N . ASP A 1 93 ? -13.440 18.804 -8.980 1.00 95.50 93 ASP A N 1
ATOM 687 C CA . ASP A 1 93 ? -12.502 19.927 -9.147 1.00 95.50 93 ASP A CA 1
ATOM 688 C C . ASP A 1 93 ? -13.274 21.201 -9.524 1.00 95.50 93 ASP A C 1
ATOM 690 O O . ASP A 1 93 ? -13.281 21.653 -10.671 1.00 95.50 93 ASP A O 1
ATOM 694 N N . TYR A 1 94 ? -13.984 21.757 -8.542 1.00 97.38 94 TYR A N 1
ATOM 695 C CA . TYR A 1 94 ? -14.897 22.890 -8.717 1.00 97.38 94 TYR A CA 1
ATOM 696 C C . TYR A 1 94 ? -14.222 24.164 -9.239 1.00 97.38 94 TYR A C 1
ATOM 698 O O . TYR A 1 94 ? -14.886 25.005 -9.839 1.00 97.38 94 TYR A O 1
ATOM 706 N N . LEU A 1 95 ? -12.916 24.325 -9.021 1.00 97.12 95 LEU A N 1
ATOM 707 C CA . LEU A 1 95 ? -12.178 25.537 -9.394 1.00 97.12 95 LEU A CA 1
ATOM 708 C C . LEU A 1 95 ? -11.197 25.315 -10.559 1.00 97.12 95 LEU A C 1
ATOM 710 O O . LEU A 1 95 ? -10.573 26.273 -11.029 1.00 97.12 95 LEU A O 1
ATOM 714 N N . GLY A 1 96 ? -11.080 24.076 -11.049 1.00 95.12 96 GLY A N 1
ATOM 715 C CA . GLY A 1 96 ? -10.166 23.709 -12.129 1.00 95.12 96 GLY A CA 1
ATOM 716 C C . GLY A 1 96 ? -8.698 23.829 -11.719 1.00 95.12 96 GLY A C 1
ATOM 717 O O . GLY A 1 96 ? -7.857 24.199 -12.542 1.00 95.12 96 GLY A O 1
ATOM 718 N N . LEU A 1 97 ? -8.388 23.610 -10.437 1.00 96.25 97 LEU A N 1
ATOM 719 C CA . LEU A 1 97 ? -7.048 23.843 -9.894 1.00 96.25 97 LEU A CA 1
ATOM 720 C C . LEU A 1 97 ? -6.094 22.673 -10.139 1.00 96.25 97 LEU A C 1
ATOM 722 O O . LEU A 1 97 ? -4.882 22.888 -10.147 1.00 96.25 97 LEU A O 1
ATOM 726 N N . SER A 1 98 ? -6.609 21.475 -10.432 1.00 93.00 98 SER A N 1
ATOM 727 C CA . SER A 1 98 ? -5.776 20.294 -10.713 1.00 93.00 98 SER A CA 1
ATOM 728 C C . SER A 1 98 ? -4.849 20.482 -11.922 1.00 93.00 98 SER A C 1
ATOM 730 O O . SER A 1 98 ? -3.727 19.973 -11.937 1.00 93.00 98 SER A O 1
ATOM 732 N N . THR A 1 99 ? -5.272 21.261 -12.925 1.00 90.69 99 THR A N 1
ATOM 733 C CA . THR A 1 99 ? -4.468 21.567 -14.119 1.00 90.69 99 THR A CA 1
ATOM 734 C C . THR A 1 99 ? -3.834 22.956 -14.087 1.00 90.69 99 THR A C 1
ATOM 736 O O . THR A 1 99 ? -3.142 23.327 -15.041 1.00 90.69 99 THR A O 1
ATOM 739 N N . HIS A 1 100 ? -4.028 23.728 -13.012 1.00 94.44 100 HIS A N 1
ATOM 740 C CA . HIS A 1 100 ? -3.546 25.103 -12.932 1.00 94.44 100 HIS A CA 1
ATOM 741 C C . HIS A 1 100 ? -2.006 25.161 -12.994 1.00 94.44 100 HIS A C 1
ATOM 743 O O . HIS A 1 100 ? -1.338 24.447 -12.235 1.00 94.44 100 HIS A O 1
ATOM 749 N N . PRO A 1 101 ? -1.401 26.018 -13.843 1.00 92.31 101 PRO A N 1
ATOM 750 C CA . PRO A 1 101 ? 0.051 26.048 -14.028 1.00 92.31 101 PRO A CA 1
ATOM 751 C C . PRO A 1 101 ? 0.839 26.267 -12.733 1.00 92.31 101 PRO A C 1
ATOM 753 O O . PRO A 1 101 ? 1.850 25.602 -12.521 1.00 92.31 101 PRO A O 1
ATOM 756 N N . ALA A 1 102 ? 0.368 27.153 -11.847 1.00 92.50 102 ALA A N 1
ATOM 757 C CA . ALA A 1 102 ? 1.045 27.425 -10.575 1.00 92.50 102 ALA A CA 1
ATOM 758 C C . ALA A 1 102 ? 0.998 26.227 -9.611 1.00 92.50 102 ALA A C 1
ATOM 760 O O . ALA A 1 102 ? 1.983 25.945 -8.935 1.00 92.50 102 ALA A O 1
ATOM 761 N N . VAL A 1 103 ? -0.116 25.486 -9.593 1.00 96.44 103 VAL A N 1
ATOM 762 C CA . VAL A 1 103 ? -0.304 24.303 -8.736 1.00 96.44 103 VAL A CA 1
ATOM 763 C C . VAL A 1 103 ? 0.600 23.165 -9.207 1.00 96.44 103 VAL A C 1
ATOM 765 O O . VAL A 1 103 ? 1.356 22.595 -8.422 1.00 96.44 103 VAL A O 1
ATOM 768 N N . ARG A 1 104 ? 0.603 22.897 -10.519 1.00 94.81 104 ARG A N 1
ATOM 769 C CA . ARG A 1 104 ? 1.473 21.892 -11.151 1.00 94.81 104 ARG A CA 1
ATOM 770 C C . ARG A 1 104 ? 2.953 22.211 -10.970 1.00 94.81 104 ARG A C 1
ATOM 772 O O . ARG A 1 104 ? 3.741 21.312 -10.687 1.00 94.81 104 ARG A O 1
ATOM 779 N N . ARG A 1 105 ? 3.329 23.484 -11.134 1.00 92.12 105 ARG A N 1
ATOM 780 C CA . ARG A 1 105 ? 4.708 23.943 -10.944 1.00 92.12 105 ARG A CA 1
ATOM 781 C C . ARG A 1 105 ? 5.162 23.731 -9.503 1.00 92.12 105 ARG A C 1
ATOM 783 O O . ARG A 1 105 ? 6.211 23.132 -9.309 1.00 92.12 105 ARG A O 1
ATOM 790 N N . ALA A 1 106 ? 4.350 24.128 -8.521 1.00 95.25 106 ALA A N 1
ATOM 791 C CA . ALA A 1 106 ? 4.666 23.925 -7.108 1.00 95.25 106 ALA A CA 1
ATOM 792 C C . ALA A 1 106 ? 4.866 22.439 -6.769 1.00 95.25 106 ALA A C 1
ATOM 794 O O . ALA A 1 106 ? 5.817 22.091 -6.073 1.00 95.25 106 ALA A O 1
ATOM 795 N N . ALA A 1 107 ? 4.023 21.554 -7.315 1.00 95.12 107 ALA A N 1
ATOM 796 C CA . ALA A 1 107 ? 4.192 20.111 -7.166 1.00 95.12 107 ALA A CA 1
ATOM 797 C C . ALA A 1 107 ? 5.523 19.619 -7.761 1.00 95.12 107 ALA A C 1
ATOM 799 O O . ALA A 1 107 ? 6.273 18.903 -7.101 1.00 95.12 107 ALA A O 1
ATOM 800 N N . ALA A 1 108 ? 5.827 20.011 -9.002 1.00 93.00 108 ALA A N 1
ATOM 801 C CA . ALA A 1 108 ? 7.031 19.583 -9.711 1.00 93.00 108 ALA A CA 1
ATOM 802 C C . ALA A 1 108 ? 8.316 20.083 -9.033 1.00 93.00 108 ALA A C 1
ATOM 804 O O . ALA A 1 108 ? 9.244 19.307 -8.823 1.00 93.00 108 ALA A O 1
ATOM 805 N N . GLU A 1 109 ? 8.358 21.358 -8.645 1.00 89.81 109 GLU A N 1
ATOM 806 C CA . GLU A 1 109 ? 9.496 21.953 -7.940 1.00 89.81 109 GLU A CA 1
ATOM 807 C C . GLU A 1 109 ? 9.731 21.265 -6.594 1.00 89.81 109 GLU A C 1
ATOM 809 O O . GLU A 1 109 ? 10.856 20.868 -6.291 1.00 89.81 109 GLU A O 1
ATOM 814 N N . ALA A 1 110 ? 8.669 21.036 -5.819 1.00 91.19 110 ALA A N 1
ATOM 815 C CA . ALA A 1 110 ? 8.763 20.309 -4.561 1.00 91.19 110 ALA A CA 1
ATOM 816 C C . ALA A 1 110 ? 9.213 18.850 -4.761 1.00 91.19 110 ALA A C 1
ATOM 818 O O . ALA A 1 110 ? 10.003 18.348 -3.963 1.00 91.19 110 ALA A O 1
ATOM 819 N N . ALA A 1 111 ? 8.780 18.175 -5.831 1.00 92.50 111 ALA A N 1
ATOM 820 C CA . ALA A 1 111 ? 9.221 16.813 -6.145 1.00 92.50 111 ALA A CA 1
ATOM 821 C C . ALA A 1 111 ? 10.713 16.757 -6.493 1.00 92.50 111 ALA A C 1
ATOM 823 O O . ALA A 1 111 ? 11.416 15.869 -6.015 1.00 92.50 111 ALA A O 1
ATOM 824 N N . LEU A 1 112 ? 11.207 17.724 -7.270 1.00 85.69 112 LEU A N 1
ATOM 825 C CA . LEU A 1 112 ? 12.625 17.832 -7.616 1.00 85.69 112 LEU A CA 1
ATOM 826 C C . LEU A 1 112 ? 13.495 18.157 -6.394 1.00 85.69 112 LEU A C 1
ATOM 828 O O . LEU A 1 112 ? 14.586 17.614 -6.257 1.00 85.69 112 LEU A O 1
ATOM 832 N N . GLN A 1 113 ? 13.015 19.022 -5.498 1.00 82.62 113 GLN A N 1
ATOM 833 C CA . GLN A 1 113 ? 13.786 19.482 -4.338 1.00 82.62 113 GLN A CA 1
ATOM 834 C C . GLN A 1 113 ? 13.740 18.516 -3.149 1.00 82.62 113 GLN A C 1
ATOM 836 O O . GLN A 1 113 ? 14.712 18.398 -2.408 1.00 82.62 113 GLN A O 1
ATOM 841 N N . CYS A 1 114 ? 12.594 17.878 -2.905 1.00 80.62 114 CYS A N 1
ATOM 842 C CA . CYS A 1 114 ? 12.329 17.113 -1.681 1.00 80.62 114 CYS A CA 1
ATOM 843 C C . CYS A 1 114 ? 12.048 15.623 -1.938 1.00 80.62 114 CYS A C 1
ATOM 845 O O . CYS A 1 114 ? 11.963 14.847 -0.984 1.00 80.62 114 CYS A O 1
ATOM 847 N N . GLY A 1 115 ? 11.914 15.204 -3.199 1.00 84.69 115 GLY A N 1
ATOM 848 C CA . GLY A 1 115 ? 11.430 13.875 -3.562 1.00 84.69 115 GLY A CA 1
ATOM 849 C C . GLY A 1 115 ? 9.917 13.716 -3.362 1.00 84.69 115 GLY A C 1
ATOM 850 O O . GLY A 1 115 ? 9.208 14.640 -2.963 1.00 84.69 115 GLY A O 1
ATOM 851 N N . ASN A 1 116 ? 9.406 12.515 -3.646 1.00 77.50 116 ASN A N 1
ATOM 852 C CA . ASN A 1 116 ? 7.962 12.261 -3.665 1.00 77.50 116 ASN A CA 1
ATOM 853 C C . ASN A 1 116 ? 7.329 11.996 -2.292 1.00 77.50 116 ASN A C 1
ATOM 855 O O . ASN A 1 116 ? 6.150 12.278 -2.123 1.00 77.50 116 ASN A O 1
ATOM 859 N N . GLY A 1 117 ? 8.047 11.426 -1.322 1.00 70.12 117 GLY A N 1
ATOM 860 C CA . GLY A 1 117 ? 7.414 10.871 -0.121 1.00 70.12 117 GLY A CA 1
ATOM 861 C C . GLY A 1 117 ? 7.976 11.421 1.187 1.00 70.12 117 GLY A C 1
ATOM 862 O O . GLY A 1 117 ? 9.200 11.453 1.342 1.00 70.12 117 GLY A O 1
ATOM 863 N N . PRO A 1 118 ? 7.129 11.772 2.172 1.00 64.19 118 PRO A N 1
ATOM 864 C CA . PRO A 1 118 ? 7.558 11.780 3.558 1.00 64.19 118 PRO A CA 1
ATOM 865 C C . PRO A 1 118 ? 7.820 10.325 3.927 1.00 64.19 118 PRO A C 1
ATOM 867 O O . PRO A 1 118 ? 6.953 9.465 3.817 1.00 64.19 118 PRO A O 1
ATOM 870 N N . ARG A 1 119 ? 9.055 10.006 4.277 1.00 72.38 119 ARG A N 1
ATOM 871 C CA . ARG A 1 119 ? 9.584 8.635 4.337 1.00 72.38 119 ARG A CA 1
ATOM 872 C C . ARG A 1 119 ? 8.955 7.763 5.450 1.00 72.38 119 ARG A C 1
ATOM 874 O O . ARG A 1 119 ? 9.440 6.664 5.695 1.00 72.38 119 ARG A O 1
ATOM 881 N N . SER A 1 120 ? 7.917 8.258 6.135 1.00 85.62 120 SER A N 1
ATOM 882 C CA . SER A 1 120 ? 7.194 7.639 7.253 1.00 85.62 120 SER A CA 1
ATOM 883 C C . SER A 1 120 ? 5.926 8.446 7.624 1.00 85.62 120 SER A C 1
ATOM 885 O O . SER A 1 120 ? 5.539 9.394 6.932 1.00 85.62 120 SER A O 1
ATOM 887 N N . SER A 1 121 ? 5.245 8.068 8.713 1.00 89.62 121 SER A N 1
ATOM 888 C CA . SER A 1 121 ? 4.142 8.846 9.299 1.00 89.62 121 SER A CA 1
ATOM 889 C C . SER A 1 121 ? 4.607 10.192 9.856 1.00 89.62 121 SER A C 1
ATOM 891 O O . SER A 1 121 ? 5.798 10.399 10.103 1.00 89.62 121 SER A O 1
ATOM 893 N N . ALA A 1 122 ? 3.663 11.107 10.101 1.00 85.94 122 ALA A N 1
ATOM 894 C CA . ALA A 1 122 ? 3.964 12.415 10.688 1.00 85.94 122 ALA A CA 1
ATOM 895 C C . ALA A 1 122 ? 4.753 12.293 12.009 1.00 85.94 122 ALA A C 1
ATOM 897 O O . ALA A 1 122 ? 5.713 13.031 12.207 1.00 85.94 122 ALA A O 1
ATOM 898 N N . LEU A 1 123 ? 4.405 11.305 12.846 1.00 83.25 123 LEU A N 1
ATOM 899 C CA . LEU A 1 123 ? 5.021 11.058 14.155 1.00 83.25 123 LEU A CA 1
ATOM 900 C C . LEU A 1 123 ? 6.485 10.589 14.081 1.00 83.25 123 LEU A C 1
ATOM 902 O O . LEU A 1 123 ? 7.283 10.948 14.939 1.00 83.25 123 LEU A O 1
ATOM 906 N N . VAL A 1 124 ? 6.845 9.764 13.092 1.00 79.69 124 VAL A N 1
ATOM 907 C CA . VAL A 1 124 ? 8.170 9.111 13.049 1.00 79.69 124 VAL A CA 1
ATOM 908 C C . VAL A 1 124 ? 9.221 9.976 12.346 1.00 79.69 124 VAL A C 1
ATOM 910 O O . VAL A 1 124 ? 10.401 9.910 12.674 1.00 79.69 124 VAL A O 1
ATOM 913 N N . GLY A 1 125 ? 8.820 10.771 11.355 1.00 80.38 125 GLY A N 1
ATOM 914 C CA . GLY A 1 125 ? 9.751 11.585 10.557 1.00 80.38 125 GLY A CA 1
ATOM 915 C C . GLY A 1 125 ? 9.196 12.074 9.218 1.00 80.38 125 GLY A C 1
ATOM 916 O O . GLY A 1 125 ? 9.945 12.578 8.384 1.00 80.38 125 GLY A O 1
ATOM 917 N N . GLY A 1 126 ? 7.895 11.898 8.984 1.00 86.94 126 GLY A N 1
ATOM 918 C CA . GLY A 1 126 ? 7.210 12.328 7.772 1.00 86.94 126 GLY A CA 1
ATOM 919 C C . GLY A 1 126 ? 6.685 13.764 7.810 1.00 86.94 126 GLY A C 1
ATOM 920 O O . GLY A 1 126 ? 6.315 14.299 6.768 1.00 86.94 126 GLY A O 1
ATOM 921 N N . TYR A 1 127 ? 6.650 14.403 8.980 1.00 92.50 127 TYR A N 1
ATOM 922 C CA . TYR A 1 127 ? 6.175 15.778 9.118 1.00 92.50 127 TYR A CA 1
ATOM 923 C C . TYR A 1 127 ? 7.270 16.788 8.750 1.00 92.50 127 TYR A C 1
ATOM 925 O O . TYR A 1 127 ? 8.420 16.655 9.162 1.00 92.50 127 TYR A O 1
ATOM 933 N N . THR A 1 128 ? 6.930 17.807 7.958 1.00 92.25 128 THR A N 1
ATOM 934 C CA . THR A 1 128 ? 7.901 18.783 7.427 1.00 92.25 128 THR A CA 1
ATOM 935 C C . THR A 1 128 ? 7.367 20.209 7.520 1.00 92.25 128 THR A C 1
ATOM 937 O O . THR A 1 128 ? 6.169 20.418 7.697 1.00 92.25 128 THR A O 1
ATOM 940 N N . ARG A 1 129 ? 8.235 21.209 7.306 1.00 91.50 129 ARG A N 1
ATOM 941 C CA . ARG A 1 129 ? 7.828 22.626 7.256 1.00 91.50 129 ARG A CA 1
ATOM 942 C C . ARG A 1 129 ? 6.713 22.919 6.243 1.00 91.50 129 ARG A C 1
ATOM 944 O O . ARG A 1 129 ? 5.893 23.788 6.493 1.00 91.50 129 ARG A O 1
ATOM 951 N N . TRP A 1 130 ? 6.655 22.169 5.140 1.00 93.12 130 TRP A N 1
ATOM 952 C CA . TRP A 1 130 ? 5.601 22.309 4.131 1.00 93.12 130 TRP A CA 1
ATOM 953 C C . TRP A 1 130 ? 4.229 21.931 4.695 1.00 93.12 130 TRP A C 1
ATOM 955 O O . TRP A 1 130 ? 3.239 22.589 4.392 1.00 93.12 130 TRP A O 1
ATOM 965 N N . HIS A 1 131 ? 4.179 20.893 5.538 1.00 96.31 131 HIS A N 1
ATOM 966 C CA . HIS A 1 131 ? 2.954 20.486 6.223 1.00 96.31 131 HIS A CA 1
ATOM 967 C C . HIS A 1 131 ? 2.497 21.579 7.187 1.00 96.31 131 HIS A C 1
ATOM 969 O O . HIS A 1 131 ? 1.348 21.996 7.116 1.00 96.31 131 HIS A O 1
ATOM 975 N N . ALA A 1 132 ? 3.417 22.097 8.008 1.00 96.38 132 ALA A N 1
ATOM 976 C CA . ALA A 1 132 ? 3.126 23.176 8.949 1.00 96.38 132 ALA A CA 1
ATOM 977 C C . ALA A 1 132 ? 2.622 24.451 8.250 1.00 96.38 132 ALA A C 1
ATOM 979 O O . ALA A 1 132 ? 1.670 25.073 8.712 1.00 96.38 132 ALA A O 1
ATOM 980 N N . GLU A 1 133 ? 3.220 24.826 7.114 1.00 97.19 133 GLU A N 1
ATOM 981 C CA . GLU A 1 133 ? 2.799 25.998 6.339 1.00 97.19 133 GLU A CA 1
ATOM 982 C C . GLU A 1 133 ? 1.394 25.821 5.743 1.00 97.19 133 GLU A C 1
ATOM 984 O O . GLU A 1 133 ? 0.575 26.740 5.799 1.00 97.19 133 GLU A O 1
ATOM 989 N N . LEU A 1 134 ? 1.081 24.631 5.219 1.00 98.19 134 LEU A N 1
ATOM 990 C CA . LEU A 1 134 ? -0.263 24.328 4.731 1.00 98.19 134 LEU A CA 1
ATOM 991 C C . LEU A 1 134 ? -1.292 24.292 5.871 1.00 98.19 134 LEU A C 1
ATOM 993 O O . LEU A 1 134 ? -2.389 24.820 5.705 1.00 98.19 134 LEU A O 1
ATOM 997 N N . GLU A 1 135 ? -0.953 23.711 7.025 1.00 98.56 135 GLU A N 1
ATOM 998 C CA . GLU A 1 135 ? -1.813 23.722 8.215 1.00 98.56 135 GLU A CA 1
ATOM 999 C C . GLU A 1 135 ? -2.132 25.153 8.658 1.00 98.56 135 GLU A C 1
ATOM 1001 O O . GLU A 1 135 ? -3.304 25.489 8.827 1.00 98.56 135 GLU A O 1
ATOM 1006 N N . ALA A 1 136 ? -1.125 26.023 8.757 1.00 98.38 136 ALA A N 1
ATOM 1007 C CA . ALA A 1 136 ? -1.321 27.425 9.118 1.00 98.38 136 ALA A CA 1
ATOM 1008 C C . ALA A 1 136 ? -2.229 28.162 8.114 1.00 98.38 136 ALA A C 1
ATOM 1010 O O . ALA A 1 136 ? -3.158 28.866 8.511 1.00 98.38 136 ALA A O 1
ATOM 1011 N N . ALA A 1 137 ? -2.015 27.958 6.810 1.00 98.19 137 ALA A N 1
ATOM 1012 C CA . ALA A 1 137 ? -2.836 28.577 5.770 1.00 98.19 137 ALA A CA 1
ATOM 1013 C C . ALA A 1 137 ? -4.297 28.086 5.796 1.00 98.19 137 ALA A C 1
ATOM 1015 O O . ALA A 1 137 ? -5.225 28.869 5.594 1.00 98.19 137 ALA A O 1
ATOM 1016 N N . LEU A 1 138 ? -4.521 26.797 6.071 1.00 98.56 138 LEU A N 1
ATOM 1017 C CA . LEU A 1 138 ? -5.863 26.225 6.205 1.00 98.56 138 LEU A CA 1
ATOM 1018 C C . LEU A 1 138 ? -6.571 26.701 7.479 1.00 98.56 138 LEU A C 1
ATOM 1020 O O . LEU A 1 138 ? -7.765 26.994 7.424 1.00 98.56 138 LEU A O 1
ATOM 1024 N N . ALA A 1 139 ? -5.850 26.823 8.598 1.00 98.25 139 ALA A N 1
ATOM 1025 C CA . ALA A 1 139 ? -6.383 27.403 9.831 1.00 98.25 139 ALA A CA 1
ATOM 1026 C C . ALA A 1 139 ? -6.831 28.854 9.599 1.00 98.25 139 ALA A C 1
ATOM 1028 O O . ALA A 1 139 ? -7.953 29.223 9.943 1.00 98.25 139 ALA A O 1
ATOM 1029 N N . GLN A 1 140 ? -6.005 29.647 8.905 1.00 97.62 140 GLN A N 1
ATOM 1030 C CA . GLN A 1 140 ? -6.345 31.017 8.524 1.00 97.62 140 GLN A CA 1
ATOM 1031 C C . GLN A 1 140 ? -7.583 31.078 7.616 1.00 97.62 140 GLN A C 1
ATOM 1033 O O . GLN A 1 140 ? -8.473 31.893 7.855 1.00 97.62 140 GLN A O 1
ATOM 1038 N N . LEU A 1 141 ? -7.670 30.209 6.601 1.00 97.69 141 LEU A N 1
ATOM 1039 C CA . LEU A 1 141 ? -8.828 30.134 5.702 1.00 97.69 141 LEU A CA 1
ATOM 1040 C C . LEU A 1 141 ? -10.130 29.842 6.468 1.00 97.69 141 LEU A C 1
ATOM 1042 O O . LEU A 1 141 ? -11.168 30.428 6.164 1.00 97.69 141 LEU A O 1
ATOM 1046 N N . LYS A 1 142 ? -10.070 28.941 7.455 1.00 97.38 142 LYS A N 1
ATOM 1047 C CA . LYS A 1 142 ? -11.218 28.534 8.280 1.00 97.38 142 LYS A CA 1
ATOM 1048 C C . LYS A 1 142 ? -11.502 29.468 9.457 1.00 97.38 142 LYS A C 1
ATOM 1050 O O . LYS A 1 142 ? -12.560 29.351 10.066 1.00 97.38 142 LYS A O 1
ATOM 1055 N N . GLY A 1 143 ? -10.599 30.400 9.765 1.00 95.50 143 GLY A N 1
ATOM 1056 C CA . GLY A 1 143 ? -10.715 31.280 10.927 1.00 95.50 143 GLY A CA 1
ATOM 1057 C C . GLY A 1 143 ? -10.541 30.546 12.261 1.00 95.50 143 GLY A C 1
ATOM 1058 O O . GLY A 1 143 ? -11.162 30.929 13.250 1.00 95.50 143 GLY A O 1
ATOM 1059 N N . THR A 1 144 ? -9.730 29.485 12.294 1.00 97.62 144 THR A N 1
ATOM 1060 C CA . THR A 1 144 ? -9.442 28.687 13.498 1.00 97.62 144 THR A CA 1
ATOM 1061 C C . THR A 1 144 ? -8.013 28.918 13.995 1.00 97.62 144 THR A C 1
ATOM 1063 O O . THR A 1 144 ? -7.197 29.538 13.318 1.00 97.62 144 THR A O 1
ATOM 1066 N N . GLN A 1 145 ? -7.697 28.425 15.198 1.00 97.19 145 GLN A N 1
ATOM 1067 C CA . GLN A 1 145 ? -6.349 28.553 15.772 1.00 97.19 145 GLN A CA 1
ATOM 1068 C C . GLN A 1 145 ? -5.344 27.645 15.064 1.00 97.19 145 GLN A C 1
ATOM 1070 O O . GLN A 1 145 ? -4.217 28.043 14.803 1.00 97.19 145 GLN A O 1
ATOM 1075 N N . GLU A 1 146 ? -5.763 26.415 14.781 1.00 98.00 146 GLU A N 1
ATOM 1076 C CA . GLU A 1 146 ? -4.895 25.341 14.332 1.00 98.00 146 GLU A CA 1
ATOM 1077 C C . GLU A 1 146 ? -5.573 24.508 13.243 1.00 98.00 146 GLU A C 1
ATOM 1079 O O . GLU A 1 146 ? -6.791 24.557 13.037 1.00 98.00 146 GLU A O 1
ATOM 1084 N N . CYS A 1 147 ? -4.765 23.715 12.547 1.00 98.31 147 CYS A N 1
ATOM 1085 C CA . CYS A 1 147 ? -5.217 22.730 11.576 1.00 98.31 147 CYS A CA 1
ATOM 1086 C C . CYS A 1 147 ? -4.305 21.504 11.616 1.00 98.31 147 CYS A C 1
ATOM 1088 O O . CYS A 1 147 ? -3.127 21.628 11.947 1.00 98.31 147 CYS A O 1
ATOM 1090 N N . LEU A 1 148 ? -4.845 20.332 11.290 1.00 98.00 148 LEU A N 1
ATOM 1091 C CA . LEU A 1 148 ? -4.099 19.079 11.197 1.00 98.00 148 LEU A CA 1
ATOM 1092 C C . LEU A 1 148 ? -4.380 18.381 9.868 1.00 98.00 148 LEU A C 1
ATOM 1094 O O . LEU A 1 148 ? -5.542 18.236 9.485 1.00 98.00 148 LEU A O 1
ATOM 1098 N N . LEU A 1 149 ? -3.330 17.921 9.185 1.00 97.88 149 LEU A N 1
ATOM 1099 C CA . LEU A 1 149 ? -3.440 17.200 7.912 1.00 97.88 149 LEU A CA 1
ATOM 1100 C C . LEU A 1 149 ? -3.655 15.688 8.081 1.00 97.88 149 LEU A C 1
ATOM 1102 O O . LEU A 1 149 ? -3.129 15.044 8.987 1.00 97.88 149 LEU A O 1
ATOM 1106 N N . PHE A 1 150 ? -4.386 15.112 7.127 1.00 97.31 150 PHE A N 1
ATOM 1107 C CA . PHE A 1 150 ? -4.724 13.693 7.035 1.00 97.31 150 PHE A CA 1
ATOM 1108 C C . PHE A 1 150 ? -4.527 13.176 5.597 1.00 97.31 150 PHE A C 1
ATOM 1110 O O . PHE A 1 150 ? -4.625 13.955 4.645 1.00 97.31 150 PHE A O 1
ATOM 1117 N N . PRO A 1 151 ? -4.336 11.858 5.393 1.00 94.94 151 PRO A N 1
ATOM 1118 C CA . PRO A 1 151 ? -4.199 11.257 4.056 1.00 94.94 151 PRO A CA 1
ATOM 1119 C C . PRO A 1 151 ? -5.365 11.544 3.093 1.00 94.94 151 PRO A C 1
ATOM 1121 O O . PRO A 1 151 ? -5.199 11.562 1.876 1.00 94.94 151 PRO A O 1
ATOM 1124 N N . SER A 1 152 ? -6.566 11.755 3.630 1.00 97.62 152 SER A N 1
ATOM 1125 C CA . SER A 1 152 ? -7.802 12.058 2.903 1.00 97.62 152 SER A CA 1
ATOM 1126 C C . SER A 1 152 ? -8.848 12.692 3.833 1.00 97.62 152 SER A C 1
ATOM 1128 O O . SER A 1 152 ? -8.754 12.575 5.059 1.00 97.62 152 SER A O 1
ATOM 1130 N N . GLY A 1 153 ? -9.895 13.305 3.269 1.00 96.38 153 GLY A N 1
ATOM 1131 C CA . GLY A 1 153 ? -11.061 13.742 4.058 1.00 96.38 153 GLY A CA 1
ATOM 1132 C C . GLY A 1 153 ? -11.782 12.569 4.743 1.00 96.38 153 GLY A C 1
ATOM 1133 O O . GLY A 1 153 ? -12.286 12.699 5.855 1.00 96.38 153 GLY A O 1
ATOM 1134 N N . PHE A 1 154 ? -11.734 11.375 4.138 1.00 96.81 154 PHE A N 1
ATOM 1135 C CA . PHE A 1 154 ? -12.261 10.151 4.745 1.00 96.81 154 PHE A CA 1
ATOM 1136 C C . PHE A 1 154 ? -11.523 9.820 6.050 1.00 96.81 154 PHE A C 1
ATOM 1138 O O . PHE A 1 154 ? -12.142 9.624 7.093 1.00 96.81 154 PHE A O 1
ATOM 1145 N N . SER A 1 155 ? -10.186 9.812 6.013 1.00 96.12 155 SER A N 1
ATOM 1146 C CA . SER A 1 155 ? -9.365 9.558 7.202 1.00 96.12 155 SER A CA 1
ATOM 1147 C C . SER A 1 155 ? -9.513 10.631 8.279 1.00 96.12 155 SER A C 1
ATOM 1149 O O . SER A 1 155 ? -9.407 10.287 9.453 1.00 96.12 155 SER A O 1
ATOM 1151 N N . ALA A 1 156 ? -9.770 11.888 7.903 1.00 97.31 156 ALA A N 1
ATOM 1152 C CA . ALA A 1 156 ? -10.008 12.976 8.849 1.00 97.31 156 ALA A CA 1
ATOM 1153 C C . ALA A 1 156 ? -11.281 12.728 9.677 1.00 97.31 156 ALA A C 1
ATOM 1155 O O . ALA A 1 156 ? -11.223 12.735 10.904 1.00 97.31 156 ALA A O 1
ATOM 1156 N N . ASN A 1 157 ? -12.397 12.381 9.026 1.00 96.94 157 ASN A N 1
ATOM 1157 C CA . ASN A 1 157 ? -13.641 12.018 9.717 1.00 96.94 157 ASN A CA 1
ATOM 1158 C C . ASN A 1 157 ? -13.476 10.818 10.660 1.00 96.94 157 ASN A C 1
ATOM 1160 O O . ASN A 1 157 ? -13.952 10.851 11.796 1.00 96.94 157 ASN A O 1
ATOM 1164 N N . LEU A 1 158 ? -12.760 9.773 10.224 1.00 93.50 158 LEU A N 1
ATOM 1165 C CA . LEU A 1 158 ? -12.479 8.621 11.087 1.00 93.50 158 LEU A CA 1
ATOM 1166 C C . LEU A 1 158 ? -11.665 9.008 12.330 1.00 93.50 158 LEU A C 1
ATOM 1168 O O . LEU A 1 158 ? -11.942 8.508 13.420 1.00 93.50 158 LEU A O 1
ATOM 1172 N N . ALA A 1 159 ? -10.668 9.885 12.179 1.00 93.00 159 ALA A N 1
ATOM 1173 C CA . ALA A 1 159 ? -9.852 10.346 13.298 1.00 93.00 159 ALA A CA 1
ATOM 1174 C C . ALA A 1 159 ? -10.653 11.181 14.293 1.00 93.00 159 ALA A C 1
ATOM 1176 O O . ALA A 1 159 ? -10.485 10.995 15.495 1.00 93.00 159 ALA A O 1
ATOM 1177 N N . VAL A 1 160 ? -11.525 12.065 13.803 1.00 94.19 160 VAL A N 1
ATOM 1178 C CA . VAL A 1 160 ? -12.405 12.879 14.648 1.00 94.19 160 VAL A CA 1
ATOM 1179 C C . VAL A 1 160 ? -13.311 11.984 15.485 1.00 94.19 160 VAL A C 1
ATOM 1181 O O . VAL A 1 160 ? -13.336 12.109 16.708 1.00 94.19 160 VAL A O 1
ATOM 1184 N N . ALA A 1 161 ? -13.981 11.018 14.852 1.00 88.44 161 ALA A N 1
ATOM 1185 C CA . ALA A 1 161 ? -14.850 10.095 15.569 1.00 88.44 161 ALA A CA 1
ATOM 1186 C C . ALA A 1 161 ? -14.085 9.257 16.608 1.00 88.44 161 ALA A C 1
ATOM 1188 O O . ALA A 1 161 ? -14.551 9.110 17.738 1.00 88.44 161 ALA A O 1
ATOM 1189 N N . ALA A 1 162 ? -12.891 8.760 16.262 1.00 85.81 162 ALA A N 1
ATOM 1190 C CA . ALA A 1 162 ? -12.035 8.036 17.199 1.00 85.81 162 ALA A CA 1
ATOM 1191 C C . ALA A 1 162 ? -11.605 8.916 18.386 1.00 85.81 162 ALA A C 1
ATOM 1193 O O . ALA A 1 162 ? -11.712 8.487 19.529 1.00 85.81 162 ALA A O 1
ATOM 1194 N N . ALA A 1 163 ? -11.173 10.155 18.139 1.00 89.12 163 ALA A N 1
ATOM 1195 C CA . ALA A 1 163 ? -10.672 11.048 19.181 1.00 89.12 163 ALA A CA 1
ATOM 1196 C C . ALA A 1 163 ? -11.758 11.505 20.168 1.00 89.12 163 ALA A C 1
ATOM 1198 O O . ALA A 1 163 ? -11.473 11.629 21.359 1.00 89.12 163 ALA A O 1
ATOM 1199 N N . ILE A 1 164 ? -12.988 11.732 19.690 1.00 89.62 164 ILE A N 1
ATOM 1200 C CA . ILE A 1 164 ? -14.125 12.142 20.532 1.00 89.62 164 ILE A CA 1
ATOM 1201 C C . ILE A 1 164 ? -14.633 10.974 21.392 1.00 89.62 164 ILE A C 1
ATOM 1203 O O . ILE A 1 164 ? -15.043 11.190 22.531 1.00 89.62 164 ILE A O 1
ATOM 1207 N N . CYS A 1 165 ? -14.613 9.746 20.862 1.00 84.94 165 CYS A N 1
ATOM 1208 C CA . CYS A 1 165 ? -15.198 8.579 21.534 1.00 84.94 165 CYS A CA 1
ATOM 1209 C C . CYS A 1 165 ? -14.221 7.814 22.440 1.00 84.94 165 CYS A C 1
ATOM 1211 O O . CYS A 1 165 ? -14.654 6.950 23.196 1.00 84.94 165 CYS A O 1
ATOM 1213 N N . ASP A 1 166 ? -12.923 8.105 22.371 1.00 69.62 166 ASP A N 1
ATOM 1214 C CA . ASP A 1 166 ? -11.900 7.483 23.214 1.00 69.62 166 ASP A CA 1
ATOM 1215 C C . ASP A 1 166 ? -11.939 8.099 24.629 1.00 69.62 166 ASP A C 1
ATOM 1217 O O . ASP A 1 166 ? -11.402 9.181 24.887 1.00 69.62 166 ASP A O 1
ATOM 1221 N N . ALA A 1 167 ? -12.658 7.470 25.560 1.00 52.50 167 ALA A N 1
ATOM 1222 C CA . ALA A 1 167 ? -12.757 7.942 26.939 1.00 52.50 167 ALA A CA 1
ATOM 1223 C C . ALA A 1 167 ? -11.466 7.641 27.727 1.00 52.50 167 ALA A C 1
ATOM 1225 O O . ALA A 1 167 ? -10.878 6.575 27.611 1.00 52.50 167 ALA A O 1
ATOM 1226 N N . ALA A 1 168 ? -11.038 8.632 28.515 1.00 41.44 168 ALA A N 1
ATOM 1227 C CA . ALA A 1 168 ? -9.943 8.635 29.486 1.00 41.44 168 ALA A CA 1
ATOM 1228 C C . ALA A 1 168 ? -9.401 7.257 29.933 1.00 41.44 168 ALA A C 1
ATOM 1230 O O . ALA A 1 168 ? -10.091 6.481 30.586 1.00 41.44 168 ALA A O 1
ATOM 1231 N N . GLY A 1 169 ? -8.108 7.020 29.691 1.00 34.69 169 GLY A N 1
ATOM 1232 C CA . GLY A 1 169 ? -7.339 5.977 30.365 1.00 34.69 169 GLY A CA 1
ATOM 1233 C C . GLY A 1 169 ? -7.220 6.246 31.868 1.00 34.69 169 GLY A C 1
ATOM 1234 O O . GLY A 1 169 ? -6.241 6.831 32.322 1.00 34.69 169 GLY A O 1
ATOM 1235 N N . GLY A 1 170 ? -8.215 5.796 32.627 1.00 31.52 170 GLY A N 1
ATOM 1236 C CA . GLY A 1 170 ? -8.223 5.768 34.086 1.00 31.52 170 GLY A CA 1
ATOM 1237 C C . GLY A 1 170 ? -9.102 4.627 34.602 1.00 31.52 170 GLY A C 1
ATOM 1238 O O . GLY A 1 170 ? -10.277 4.840 34.868 1.00 31.52 170 GLY A O 1
ATOM 1239 N N . GLY A 1 171 ? -8.502 3.436 34.744 1.00 29.23 171 GLY A N 1
ATOM 1240 C CA . GLY A 1 171 ? -9.085 2.206 35.316 1.00 29.23 171 GLY A CA 1
ATOM 1241 C C . GLY A 1 171 ? -9.674 1.275 34.244 1.00 29.23 171 GLY A C 1
ATOM 1242 O O . GLY A 1 171 ? -10.686 1.599 33.650 1.00 29.23 171 GLY A O 1
ATOM 1243 N N . SER A 1 172 ? -9.116 0.113 33.893 1.00 32.16 172 SER A N 1
ATOM 1244 C CA . SER A 1 172 ? -8.493 -0.905 34.741 1.00 32.16 172 SER A CA 1
ATOM 1245 C C . SER A 1 172 ? -7.408 -1.705 33.992 1.00 32.16 172 SER A C 1
ATOM 1247 O O . SER A 1 172 ? -7.669 -2.745 33.388 1.00 32.16 172 SER A O 1
ATOM 1249 N N . THR A 1 173 ? -6.162 -1.258 34.102 1.00 32.06 173 THR A N 1
ATOM 1250 C CA . THR A 1 173 ? -4.977 -2.128 34.078 1.00 32.06 173 THR A CA 1
ATOM 1251 C C . THR A 1 173 ? -4.150 -1.737 35.299 1.00 32.06 173 THR A C 1
ATOM 1253 O O . THR A 1 173 ? -3.427 -0.747 35.256 1.00 32.06 173 THR A O 1
ATOM 1256 N N . GLY A 1 174 ? -4.330 -2.465 36.406 1.00 30.72 174 GLY A N 1
ATOM 1257 C CA . GLY A 1 174 ? -3.596 -2.274 37.664 1.00 30.72 174 GLY A CA 1
ATOM 1258 C C . GLY A 1 174 ? -4.482 -1.891 38.856 1.00 30.72 174 GLY A C 1
ATOM 1259 O O . GLY A 1 174 ? -4.865 -0.736 38.987 1.00 30.72 174 GLY A O 1
ATOM 1260 N N . GLY A 1 175 ? -4.760 -2.865 39.736 1.00 30.11 175 GLY A N 1
ATOM 1261 C CA . GLY A 1 175 ? -5.241 -2.638 41.107 1.00 30.11 175 GLY A CA 1
ATOM 1262 C C . GLY A 1 175 ? -6.714 -2.957 41.394 1.00 30.11 1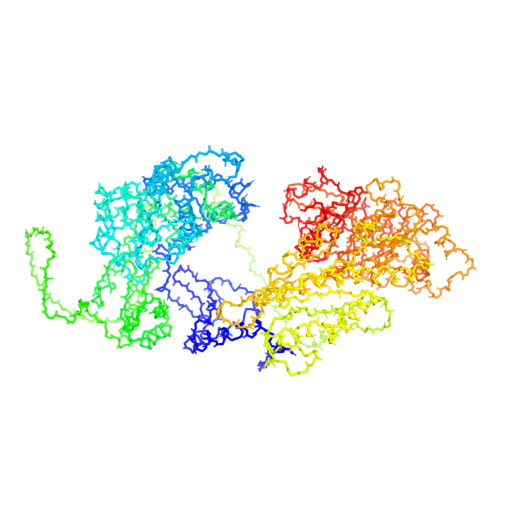75 GLY A C 1
ATOM 1263 O O . GLY A 1 175 ? -7.494 -2.031 41.536 1.00 30.11 175 GLY A O 1
ATOM 1264 N N . VAL A 1 176 ? -7.062 -4.245 41.554 1.00 30.95 176 VAL A N 1
ATOM 1265 C CA . VAL A 1 176 ? -7.881 -4.750 42.686 1.00 30.95 176 VAL A CA 1
ATOM 1266 C C . VAL A 1 176 ? -7.430 -6.189 42.986 1.00 30.95 176 VAL A C 1
ATOM 1268 O O . VAL A 1 176 ? -8.050 -7.171 42.584 1.00 30.95 176 VAL A O 1
ATOM 1271 N N . ALA A 1 177 ? -6.294 -6.312 43.667 1.00 35.19 177 ALA A N 1
ATOM 1272 C CA . ALA A 1 177 ? -6.231 -7.235 44.792 1.00 35.19 177 ALA A CA 1
ATOM 1273 C C . ALA A 1 177 ? -6.827 -6.471 45.992 1.00 35.19 177 ALA A C 1
ATOM 1275 O O . ALA A 1 177 ? -6.669 -5.257 46.052 1.00 35.19 177 ALA A O 1
ATOM 1276 N N . GLU A 1 178 ? -7.515 -7.174 46.894 1.00 36.75 178 GLU A N 1
ATOM 1277 C CA . GLU A 1 178 ? -8.231 -6.660 48.082 1.00 36.75 178 GLU A CA 1
ATOM 1278 C C . GLU A 1 178 ? -9.631 -6.061 47.856 1.00 36.75 178 GLU A C 1
ATOM 1280 O O . GLU A 1 178 ? -9.864 -4.862 47.954 1.00 36.75 178 GLU A O 1
ATOM 1285 N N . GLN A 1 179 ? -10.622 -6.944 47.703 1.00 34.88 179 GLN A N 1
ATOM 1286 C CA . GLN A 1 179 ? -11.933 -6.740 48.330 1.00 34.88 179 GLN A CA 1
ATOM 1287 C C . GLN A 1 179 ? -12.361 -8.035 49.026 1.00 34.88 179 GLN A C 1
ATOM 1289 O O . GLN A 1 179 ? -13.117 -8.847 48.498 1.00 34.88 179 GLN A O 1
ATOM 1294 N N . GLN A 1 180 ? -11.838 -8.233 50.235 1.00 38.25 180 GLN A N 1
ATOM 1295 C CA . GLN A 1 180 ? -12.454 -9.093 51.238 1.00 38.25 180 GLN A CA 1
ATOM 1296 C C . GLN A 1 180 ? -13.168 -8.195 52.263 1.00 38.25 180 GLN A C 1
ATOM 1298 O O . GLN A 1 180 ? -12.571 -7.271 52.801 1.00 38.25 180 GLN A O 1
ATOM 1303 N N . GLN A 1 181 ? -14.438 -8.524 52.528 1.00 45.94 181 GLN A N 1
ATOM 1304 C CA . GLN A 1 181 ? -15.256 -8.126 53.688 1.00 45.94 181 GLN A CA 1
ATOM 1305 C C . GLN A 1 181 ? -15.769 -6.671 53.780 1.00 45.94 181 GLN A C 1
ATOM 1307 O O . GLN A 1 181 ? -15.297 -5.908 54.613 1.00 45.94 181 GLN A O 1
ATOM 1312 N N . GLN A 1 182 ? -16.851 -6.321 53.062 1.00 43.81 182 GLN A N 1
ATOM 1313 C CA . GLN A 1 182 ? -17.775 -5.244 53.484 1.00 43.81 182 GLN A CA 1
ATOM 1314 C C . GLN A 1 182 ? -19.246 -5.596 53.179 1.00 43.81 182 GLN A C 1
ATOM 1316 O O . GLN A 1 182 ? -19.549 -6.284 52.206 1.00 43.81 182 GLN A O 1
ATOM 1321 N N . GLY A 1 183 ? -20.157 -5.182 54.068 1.00 41.50 183 GLY A N 1
ATOM 1322 C CA . GLY A 1 183 ? -21.547 -5.649 54.131 1.00 41.50 183 GLY A CA 1
ATOM 1323 C C . GLY A 1 183 ? -22.520 -5.059 53.085 1.00 41.50 183 GLY A C 1
ATOM 1324 O O . GLY A 1 183 ? -22.276 -3.999 52.506 1.00 41.50 183 GLY A O 1
ATOM 1325 N N . PRO A 1 184 ? -23.690 -5.699 52.888 1.00 49.72 184 PRO A N 1
ATOM 1326 C CA . PRO A 1 184 ? -24.569 -5.514 51.722 1.00 49.72 184 PRO A CA 1
ATOM 1327 C C . PRO A 1 184 ? -25.236 -4.133 51.561 1.00 49.72 184 PRO A C 1
ATOM 1329 O O . PRO A 1 184 ? -25.747 -3.837 50.486 1.00 49.72 184 PRO A O 1
ATOM 1332 N N . ARG A 1 185 ? -25.230 -3.257 52.579 1.00 48.22 185 ARG A N 1
ATOM 1333 C CA . ARG A 1 185 ? -25.869 -1.924 52.497 1.00 48.22 185 ARG A CA 1
ATOM 1334 C C . ARG A 1 185 ? -24.982 -0.827 51.887 1.00 48.22 185 ARG A C 1
ATOM 1336 O O . ARG A 1 185 ? -25.523 0.109 51.310 1.00 48.22 185 ARG A O 1
ATOM 1343 N N . GLN A 1 186 ? -23.652 -0.936 51.964 1.00 47.47 186 GLN A N 1
ATOM 1344 C CA . GLN A 1 186 ? -22.731 0.060 51.380 1.00 47.47 186 GLN A CA 1
ATOM 1345 C C . GLN A 1 186 ? -22.485 -0.173 49.877 1.00 47.47 186 GLN A C 1
ATOM 1347 O O . GLN A 1 186 ? -22.345 0.789 49.123 1.00 47.47 186 GLN A O 1
ATOM 1352 N N . ALA A 1 187 ? -22.558 -1.427 49.413 1.00 48.41 187 ALA A N 1
ATOM 1353 C CA . ALA A 1 187 ? -22.445 -1.785 47.995 1.00 48.41 187 ALA A CA 1
ATOM 1354 C C . ALA A 1 187 ? -23.583 -1.205 47.126 1.00 48.41 187 ALA A C 1
ATOM 1356 O O . ALA A 1 187 ? -23.370 -0.854 45.967 1.00 48.41 187 ALA A O 1
ATOM 1357 N N . GLN A 1 188 ? -24.788 -1.049 47.689 1.00 49.81 188 GLN A N 1
ATOM 1358 C CA . GLN A 1 188 ? -25.953 -0.517 46.971 1.00 49.81 188 GLN A CA 1
ATOM 1359 C C . GLN A 1 188 ? -25.873 1.004 46.737 1.00 49.81 188 GLN A C 1
ATOM 1361 O O . GLN A 1 188 ? -26.268 1.477 45.673 1.00 49.81 188 GLN A O 1
ATOM 1366 N N . GLN A 1 189 ? -25.321 1.769 47.688 1.00 49.91 189 GLN A N 1
ATOM 1367 C CA . GLN A 1 189 ? -25.107 3.216 47.524 1.00 49.91 189 GLN A CA 1
ATOM 1368 C C . GLN A 1 189 ? -23.915 3.527 46.603 1.00 49.91 189 GLN A C 1
ATOM 1370 O O . GLN A 1 189 ? -24.010 4.436 45.780 1.00 49.91 189 GLN A O 1
ATOM 1375 N N . GLN A 1 190 ? -22.834 2.740 46.673 1.00 50.12 190 GLN A N 1
ATOM 1376 C CA . GLN A 1 190 ? -21.688 2.877 45.762 1.00 50.12 190 GLN A CA 1
ATOM 1377 C C . GLN A 1 190 ? -22.031 2.476 44.318 1.00 50.12 190 GLN A C 1
ATOM 1379 O O . GLN A 1 190 ? -21.581 3.137 43.387 1.00 50.12 190 GLN A O 1
ATOM 1384 N N . GLY A 1 191 ? -22.875 1.456 44.114 1.00 47.94 191 GLY A N 1
ATOM 1385 C CA . GLY A 1 191 ? -23.346 1.055 42.783 1.00 47.94 191 GLY A CA 1
ATOM 1386 C C . GLY A 1 191 ? -24.230 2.107 42.103 1.00 47.94 191 GLY A C 1
ATOM 1387 O O . GLY A 1 191 ? -24.091 2.338 40.904 1.00 47.94 191 GLY A O 1
ATOM 1388 N N . ALA A 1 192 ? -25.084 2.799 42.867 1.00 52.31 192 ALA A N 1
ATOM 1389 C CA . ALA A 1 192 ? -25.889 3.909 42.353 1.00 52.31 192 ALA A CA 1
ATOM 1390 C C . ALA A 1 192 ? -25.020 5.127 41.981 1.00 52.31 192 ALA A C 1
ATOM 1392 O O . ALA A 1 192 ? -25.201 5.698 40.909 1.00 52.31 192 ALA A O 1
ATOM 1393 N N . GLN A 1 193 ? -24.024 5.473 42.808 1.00 51.91 193 GLN A N 1
ATOM 1394 C CA . GLN A 1 193 ? -23.066 6.547 42.506 1.00 51.91 193 GLN A CA 1
ATOM 1395 C C . GLN A 1 193 ? -22.149 6.209 41.318 1.00 51.91 193 GLN A C 1
ATOM 1397 O O . GLN A 1 193 ? -21.870 7.082 40.501 1.00 51.91 193 GLN A O 1
ATOM 1402 N N . GLN A 1 194 ? -21.721 4.950 41.166 1.00 53.19 194 GLN A N 1
ATOM 1403 C CA . GLN A 1 194 ? -20.948 4.500 40.002 1.00 53.19 194 GLN A CA 1
ATOM 1404 C C . GLN A 1 194 ? -21.779 4.472 38.714 1.00 53.19 194 GLN A C 1
ATOM 1406 O O . GLN A 1 194 ? -21.265 4.862 37.670 1.00 53.19 194 GLN A O 1
ATOM 1411 N N . GLN A 1 195 ? -23.052 4.064 38.764 1.00 53.09 195 GLN A N 1
ATOM 1412 C CA . GLN A 1 195 ? -23.944 4.125 37.598 1.00 53.09 195 GLN A CA 1
ATOM 1413 C C . GLN A 1 195 ? -24.238 5.566 37.176 1.00 53.09 195 GLN A C 1
ATOM 1415 O O . GLN A 1 195 ? -24.248 5.858 35.982 1.00 53.09 195 GLN A O 1
ATOM 1420 N N . GLN A 1 196 ? -24.415 6.473 38.137 1.00 51.16 196 GLN A N 1
ATOM 1421 C CA . GLN A 1 196 ? -24.611 7.895 37.866 1.00 51.16 196 GLN A CA 1
ATOM 1422 C C . GLN A 1 196 ? -23.337 8.532 37.273 1.00 51.16 196 GLN A C 1
ATOM 1424 O O . GLN A 1 196 ? -23.412 9.190 36.239 1.00 51.16 196 GLN A O 1
ATOM 1429 N N . ALA A 1 197 ? -22.151 8.215 37.811 1.00 55.44 197 ALA A N 1
ATOM 1430 C CA . ALA A 1 197 ? -20.863 8.652 37.258 1.00 55.44 197 ALA A CA 1
ATOM 1431 C C . ALA A 1 197 ? -20.551 8.055 35.867 1.00 55.44 197 ALA A C 1
ATOM 1433 O O . ALA A 1 197 ? -19.921 8.710 35.039 1.00 55.44 197 ALA A O 1
ATOM 1434 N N . GLN A 1 198 ? -20.996 6.825 35.581 1.00 57.06 198 GLN A N 1
ATOM 1435 C CA . GLN A 1 198 ? -20.880 6.207 34.253 1.00 57.06 198 GLN A CA 1
ATOM 1436 C C . GLN A 1 198 ? -21.838 6.837 33.230 1.00 57.06 198 GLN A C 1
ATOM 1438 O O . GLN A 1 198 ? -21.469 6.977 32.064 1.00 57.06 198 GLN A O 1
ATOM 1443 N N . GLN A 1 199 ? -23.040 7.250 33.647 1.00 53.44 199 GLN A N 1
ATOM 1444 C CA . GLN A 1 199 ? -23.983 7.979 32.789 1.00 53.44 199 GLN A CA 1
ATOM 1445 C C . GLN A 1 199 ? -23.487 9.398 32.466 1.00 53.44 199 GLN A C 1
ATOM 1447 O O . GLN A 1 199 ? -23.579 9.822 31.315 1.00 53.44 199 GLN A O 1
ATOM 1452 N N . GLU A 1 200 ? -22.874 10.092 33.429 1.00 55.47 200 GLU A N 1
ATOM 1453 C CA . GLU A 1 200 ? -22.273 11.425 33.240 1.00 55.47 200 GLU A CA 1
ATOM 1454 C C . GLU A 1 200 ? -21.036 11.422 32.313 1.00 55.47 200 GLU A C 1
ATOM 1456 O O . GLU A 1 200 ? -20.642 12.462 31.788 1.00 55.47 200 GLU A O 1
ATOM 1461 N N . GLN A 1 201 ? -20.417 10.261 32.062 1.00 65.06 201 GLN A N 1
ATOM 1462 C CA . GLN A 1 201 ? -19.245 10.121 31.182 1.00 65.06 201 GLN A CA 1
ATOM 1463 C C . GLN A 1 201 ? -19.570 9.570 29.781 1.00 65.06 201 GLN A C 1
ATOM 1465 O O . GLN A 1 201 ? -18.665 9.425 28.954 1.00 65.06 201 GLN A O 1
ATOM 1470 N N . GLN A 1 202 ? -20.841 9.283 29.482 1.00 81.38 202 GLN A N 1
ATOM 1471 C CA . GLN A 1 202 ? -21.254 8.721 28.196 1.00 81.38 202 GLN A CA 1
ATOM 1472 C C . GLN A 1 202 ? -21.160 9.755 27.057 1.00 81.38 202 GLN A C 1
ATOM 1474 O O . GLN A 1 202 ? -21.617 10.893 27.178 1.00 81.38 202 GLN A O 1
ATOM 1479 N N . VAL A 1 203 ? -20.592 9.345 25.917 1.00 91.56 203 VAL A N 1
ATOM 1480 C CA . VAL A 1 203 ? -20.564 10.141 24.677 1.00 91.56 203 VAL A CA 1
ATOM 1481 C C . VAL A 1 203 ? -21.769 9.779 23.807 1.00 91.56 203 VAL A C 1
ATOM 1483 O O . VAL A 1 203 ? -22.017 8.596 23.563 1.00 91.56 203 VAL A O 1
ATOM 1486 N N . VAL A 1 204 ? -22.496 10.780 23.307 1.00 95.06 204 VAL A N 1
ATOM 1487 C CA . VAL A 1 204 ? -23.634 10.613 22.388 1.00 95.06 204 VAL A CA 1
ATOM 1488 C C . VAL A 1 204 ? -23.330 11.296 21.055 1.00 95.06 204 VAL A C 1
ATOM 1490 O O . VAL A 1 204 ? -23.105 12.499 21.001 1.00 95.06 204 VAL A O 1
ATOM 1493 N N . LEU A 1 205 ? -23.332 10.531 19.968 1.00 96.75 205 LEU A N 1
ATOM 1494 C CA . LEU A 1 205 ? -23.164 11.013 18.601 1.00 96.75 205 LEU A CA 1
ATOM 1495 C C . LEU A 1 205 ? -24.531 11.141 17.926 1.00 96.75 205 LEU A C 1
ATOM 1497 O O . LEU A 1 205 ? -25.291 10.173 17.900 1.00 96.75 205 LEU A O 1
ATOM 1501 N N . LEU A 1 206 ? -24.815 12.298 17.337 1.00 97.81 206 LEU A N 1
ATOM 1502 C CA . LEU A 1 206 ? -26.008 12.569 16.542 1.00 97.81 206 LEU A CA 1
ATOM 1503 C C . LEU A 1 206 ? -25.581 12.828 15.092 1.00 97.81 206 LEU A C 1
ATOM 1505 O O . LEU A 1 206 ? -24.862 13.786 14.818 1.00 97.81 206 LEU A O 1
ATOM 1509 N N . SER A 1 207 ? -25.984 11.959 14.167 1.00 97.94 207 SER A N 1
ATOM 1510 C CA . SER A 1 207 ? -25.610 12.026 12.746 1.00 97.94 207 SER A CA 1
ATOM 1511 C C . SER A 1 207 ? -26.830 12.306 11.877 1.00 97.94 207 SER A C 1
ATOM 1513 O O . SER A 1 207 ? -27.862 11.665 12.069 1.00 97.94 207 SER A O 1
ATOM 1515 N N . ASP A 1 208 ? -26.696 13.190 10.887 1.00 98.06 208 ASP A N 1
ATOM 1516 C CA . ASP A 1 208 ? -27.682 13.314 9.806 1.00 98.06 208 ASP A CA 1
ATOM 1517 C C . ASP A 1 208 ? -27.781 11.974 9.051 1.00 98.06 208 ASP A C 1
ATOM 1519 O O . ASP A 1 208 ? -26.781 11.251 8.924 1.00 98.06 208 ASP A O 1
ATOM 1523 N N . GLU A 1 209 ? -28.978 11.608 8.587 1.00 95.06 209 GLU A N 1
ATOM 1524 C CA . GLU A 1 209 ? -29.215 10.344 7.880 1.00 95.06 209 GLU A CA 1
ATOM 1525 C C . GLU A 1 209 ? -28.556 10.275 6.493 1.00 95.06 209 GLU A C 1
ATOM 1527 O O . GLU A 1 209 ? -28.281 9.170 6.017 1.00 95.06 209 GLU A O 1
ATOM 1532 N N . LEU A 1 210 ? -28.276 11.423 5.860 1.00 93.75 210 LEU A N 1
ATOM 1533 C CA . LEU A 1 210 ? -27.626 11.512 4.545 1.00 93.75 210 LEU A CA 1
ATOM 1534 C C . LEU A 1 210 ? -26.131 11.832 4.616 1.00 93.75 210 LEU A C 1
ATOM 1536 O O . LEU A 1 210 ? -25.500 12.045 3.577 1.00 93.75 210 LEU A O 1
ATOM 1540 N N . ASN A 1 211 ? -25.553 11.830 5.818 1.00 96.19 211 ASN A N 1
ATOM 1541 C CA . ASN A 1 211 ? -24.124 12.035 6.001 1.00 96.19 211 ASN A CA 1
ATOM 1542 C C . ASN A 1 211 ? -23.275 11.086 5.150 1.00 96.19 211 ASN A C 1
ATOM 1544 O O . ASN A 1 211 ? -23.582 9.904 4.954 1.00 96.19 211 ASN A O 1
ATOM 1548 N N . HIS A 1 212 ? -22.132 11.601 4.710 1.00 94.69 212 HIS A N 1
ATOM 1549 C CA . HIS A 1 212 ? -21.157 10.875 3.928 1.00 94.69 212 HIS A CA 1
ATOM 1550 C C . HIS A 1 212 ? -20.692 9.607 4.655 1.00 94.69 212 HIS A C 1
ATOM 1552 O O . HIS A 1 212 ? -20.546 9.563 5.880 1.00 94.69 212 HIS A O 1
ATOM 1558 N N . ALA A 1 213 ? -20.381 8.567 3.877 1.00 91.69 213 ALA A N 1
ATOM 1559 C CA . ALA A 1 213 ? -19.998 7.256 4.396 1.00 91.69 213 ALA A CA 1
ATOM 1560 C C . ALA A 1 213 ? -18.847 7.317 5.418 1.00 91.69 213 ALA A C 1
ATOM 1562 O O . ALA A 1 213 ? -18.854 6.555 6.376 1.00 91.69 213 ALA A O 1
ATOM 1563 N N . SER A 1 214 ? -17.897 8.251 5.277 1.00 94.75 214 SER A N 1
ATOM 1564 C CA . SER A 1 214 ? -16.811 8.423 6.256 1.00 94.75 214 SER A CA 1
ATOM 1565 C C . SER A 1 214 ? -17.285 8.883 7.634 1.00 94.75 214 SER A C 1
ATOM 1567 O O . SER A 1 214 ? -16.714 8.462 8.639 1.00 94.75 214 SER A O 1
ATOM 1569 N N . ILE A 1 215 ? -18.310 9.737 7.692 1.00 96.19 215 ILE A N 1
ATOM 1570 C CA . ILE A 1 215 ? -18.919 10.191 8.947 1.00 96.19 215 ILE A CA 1
ATOM 1571 C C . ILE A 1 215 ? -19.697 9.029 9.564 1.00 96.19 215 ILE A C 1
ATOM 1573 O O . ILE A 1 215 ? -19.522 8.731 10.743 1.00 96.19 215 ILE A O 1
ATOM 1577 N N . VAL A 1 216 ? -20.492 8.320 8.755 1.00 94.69 216 VAL A N 1
ATOM 1578 C CA . VAL A 1 216 ? -21.265 7.146 9.191 1.00 94.69 216 VAL A CA 1
ATOM 1579 C C . VAL A 1 216 ? -20.347 6.044 9.729 1.00 94.69 216 VAL A C 1
ATOM 1581 O O . VAL A 1 216 ? -20.613 5.478 10.791 1.00 94.69 216 VAL A O 1
ATOM 1584 N N . ASP A 1 217 ? -19.250 5.746 9.036 1.00 93.69 217 ASP A N 1
ATOM 1585 C CA . ASP A 1 217 ? -18.273 4.743 9.460 1.00 93.69 217 ASP A CA 1
ATOM 1586 C C . ASP A 1 217 ? -17.520 5.184 10.719 1.00 93.69 217 ASP A C 1
ATOM 1588 O O . ASP A 1 217 ? -17.317 4.372 11.625 1.00 93.69 217 ASP A O 1
ATOM 1592 N N . GLY A 1 218 ? -17.184 6.472 10.830 1.00 91.88 218 GLY A N 1
ATOM 1593 C CA . GLY A 1 218 ? -16.638 7.057 12.053 1.00 91.88 218 GLY A CA 1
ATOM 1594 C C . GLY A 1 218 ? -17.603 6.919 13.233 1.00 91.88 218 GLY A C 1
ATOM 1595 O O . GLY A 1 218 ? -17.231 6.410 14.288 1.00 91.88 218 GLY A O 1
ATOM 1596 N N . ALA A 1 219 ? -18.870 7.281 13.049 1.00 91.50 219 ALA A N 1
ATOM 1597 C CA . ALA A 1 219 ? -19.900 7.182 14.077 1.00 91.50 219 ALA A CA 1
ATOM 1598 C C . ALA A 1 219 ? -20.155 5.726 14.510 1.00 91.50 219 ALA A C 1
ATOM 1600 O O . ALA A 1 219 ? -20.312 5.429 15.697 1.00 91.50 219 ALA A O 1
ATOM 1601 N N . ARG A 1 220 ? -20.126 4.780 13.562 1.00 91.44 220 ARG A N 1
ATOM 1602 C CA . ARG A 1 220 ? -20.195 3.336 13.841 1.00 91.44 220 ARG A CA 1
ATOM 1603 C C . ARG A 1 220 ? -18.969 2.829 14.596 1.00 91.44 220 ARG A C 1
ATOM 1605 O O . ARG A 1 220 ? -19.120 1.953 15.447 1.00 91.44 220 ARG A O 1
ATOM 1612 N N . LEU A 1 221 ? -17.779 3.356 14.307 1.00 87.25 221 LEU A N 1
ATOM 1613 C CA . LEU A 1 221 ? -16.568 3.059 15.071 1.00 87.25 221 LEU A CA 1
ATOM 1614 C C . LEU A 1 221 ? -16.697 3.575 16.509 1.00 87.25 221 LEU A C 1
ATOM 1616 O O . LEU A 1 221 ? -16.460 2.809 17.438 1.00 87.25 221 LEU A O 1
ATOM 1620 N N . GLY A 1 222 ? -17.161 4.815 16.686 1.00 84.81 222 GLY A N 1
ATOM 1621 C CA . GLY A 1 222 ? -17.461 5.401 17.994 1.00 84.81 222 GLY A CA 1
ATOM 1622 C C . GLY A 1 222 ? -18.432 4.543 18.807 1.00 84.81 222 GLY A C 1
ATOM 1623 O O . GLY A 1 222 ? -18.188 4.240 19.974 1.00 84.81 222 GLY A O 1
ATOM 1624 N N . ARG A 1 223 ? -19.487 4.035 18.157 1.00 86.75 223 ARG A N 1
ATOM 1625 C CA . ARG A 1 223 ? -20.439 3.109 18.786 1.00 86.75 223 ARG A CA 1
ATOM 1626 C C . ARG A 1 223 ? -19.780 1.832 19.314 1.00 86.75 223 ARG A C 1
ATOM 1628 O O . ARG A 1 223 ? -20.172 1.334 20.365 1.00 86.75 223 ARG A O 1
ATOM 1635 N N . ARG A 1 224 ? -18.787 1.283 18.607 1.00 83.44 224 ARG A N 1
ATOM 1636 C CA . ARG A 1 224 ? -18.088 0.056 19.038 1.00 83.44 224 ARG A CA 1
ATOM 1637 C C . ARG A 1 224 ? -17.216 0.258 20.275 1.00 83.44 224 ARG A C 1
ATOM 1639 O O . ARG A 1 224 ? -16.954 -0.720 20.963 1.00 83.44 224 ARG A O 1
ATOM 1646 N N . VAL A 1 225 ? -16.783 1.487 20.548 1.00 79.50 225 VAL A N 1
ATOM 1647 C CA . VAL A 1 225 ? -15.957 1.829 21.719 1.00 79.50 225 VAL A CA 1
ATOM 1648 C C . VAL A 1 225 ? -16.772 2.439 22.868 1.00 79.50 225 VAL A C 1
ATOM 1650 O O . VAL A 1 225 ? -16.196 2.936 23.826 1.00 79.50 225 VAL A O 1
ATOM 1653 N N . GLY A 1 226 ? -18.108 2.365 22.799 1.00 80.62 226 GLY A N 1
ATOM 1654 C CA . GLY A 1 226 ? -19.006 2.704 23.909 1.00 80.62 226 GLY A CA 1
ATOM 1655 C C . GLY A 1 226 ? -19.842 3.975 23.729 1.00 80.62 226 GLY A C 1
ATOM 1656 O O . GLY A 1 226 ? -20.659 4.273 24.599 1.00 80.62 226 GLY A O 1
ATOM 1657 N N . ALA A 1 227 ? -19.705 4.706 22.615 1.00 89.19 227 ALA A N 1
ATOM 1658 C CA . ALA A 1 227 ? -20.566 5.859 22.348 1.00 89.19 227 ALA A CA 1
ATOM 1659 C C . ALA A 1 227 ? -21.996 5.431 21.965 1.00 89.19 227 ALA A C 1
ATOM 1661 O O . ALA A 1 227 ? -22.219 4.426 21.282 1.00 89.19 227 ALA A O 1
ATOM 1662 N N . ARG A 1 228 ? -22.991 6.228 22.349 1.00 93.19 228 ARG A N 1
ATOM 1663 C CA . ARG A 1 228 ? -24.369 6.077 21.869 1.00 93.19 228 ARG A CA 1
ATOM 1664 C C . ARG A 1 228 ? -24.498 6.767 20.511 1.00 93.19 228 ARG A C 1
ATOM 1666 O O . ARG A 1 228 ? -24.098 7.913 20.383 1.00 93.19 228 ARG A O 1
ATOM 1673 N N . LEU A 1 229 ? -25.058 6.097 19.503 1.00 95.56 229 LEU A N 1
ATOM 1674 C CA . LEU A 1 229 ? -25.291 6.678 18.173 1.00 95.56 229 LEU A CA 1
ATOM 1675 C C . LEU A 1 229 ? -26.789 6.881 17.933 1.00 95.56 229 LEU A C 1
ATOM 1677 O O . LEU A 1 229 ? -27.549 5.914 17.986 1.00 95.56 229 LEU A O 1
ATOM 1681 N N . LEU A 1 230 ? -27.176 8.114 17.623 1.00 96.81 230 LEU A N 1
ATOM 1682 C CA . LEU A 1 230 ? -28.515 8.534 17.223 1.00 96.81 230 LEU A CA 1
ATOM 1683 C C . LEU A 1 230 ? -28.457 9.107 15.800 1.00 96.81 230 LEU A C 1
ATOM 1685 O O . LEU A 1 230 ? -27.500 9.791 15.439 1.00 96.81 230 LEU A O 1
ATOM 1689 N N . VAL A 1 231 ? -29.471 8.820 14.987 1.00 97.81 231 VAL A N 1
ATOM 1690 C CA . VAL A 1 231 ? -29.580 9.338 13.616 1.00 97.81 231 VAL A CA 1
ATOM 1691 C C . VAL A 1 231 ? -30.822 10.212 13.535 1.00 97.81 231 VAL A C 1
ATOM 1693 O O . VAL A 1 231 ? -31.911 9.741 13.864 1.00 97.81 231 VAL A O 1
ATOM 1696 N N . TYR A 1 232 ? -30.657 11.470 13.127 1.00 98.00 232 TYR A N 1
ATOM 1697 C CA . TYR A 1 232 ? -31.773 12.389 12.910 1.00 98.00 232 TYR A CA 1
ATOM 1698 C C . TYR A 1 232 ? -32.125 12.469 11.422 1.00 98.00 232 TYR A C 1
ATOM 1700 O O . TYR A 1 232 ? -31.329 12.109 10.554 1.00 98.00 232 TYR A O 1
ATOM 1708 N N . ARG A 1 233 ? -33.361 12.890 11.140 1.00 97.62 233 ARG A N 1
ATOM 1709 C CA . ARG A 1 233 ? -33.869 12.987 9.764 1.00 97.62 233 ARG A CA 1
ATOM 1710 C C . ARG A 1 233 ? -33.148 14.122 9.056 1.00 97.62 233 ARG A C 1
ATOM 1712 O O . ARG A 1 233 ? -32.811 15.114 9.696 1.00 97.62 233 ARG A O 1
ATOM 1719 N N . HIS A 1 234 ? -32.952 13.972 7.758 1.00 96.88 234 HIS A N 1
ATOM 1720 C CA . HIS A 1 234 ? -32.126 14.866 6.974 1.00 96.88 234 HIS A CA 1
ATOM 1721 C C . HIS A 1 234 ? -32.551 16.326 7.129 1.00 96.88 234 HIS A C 1
ATOM 1723 O O . HIS A 1 234 ? -33.700 16.667 6.836 1.00 96.88 234 HIS A O 1
ATOM 1729 N N . ASN A 1 235 ? -31.624 17.164 7.602 1.00 95.12 235 ASN A N 1
ATOM 1730 C CA . ASN A 1 235 ? -31.822 18.598 7.826 1.00 95.12 235 ASN A CA 1
ATOM 1731 C C . ASN A 1 235 ? -33.047 18.948 8.715 1.00 95.12 235 ASN A C 1
ATOM 1733 O O . ASN A 1 235 ? -33.559 20.067 8.683 1.00 95.12 235 ASN A O 1
ATOM 1737 N N . ASP A 1 236 ? -33.542 17.995 9.514 1.00 97.94 236 ASP A N 1
ATOM 1738 C CA . ASP A 1 236 ? -34.707 18.155 10.388 1.00 97.94 236 ASP A CA 1
ATOM 1739 C C . ASP A 1 236 ? -34.262 18.521 11.808 1.00 97.94 236 ASP A C 1
ATOM 1741 O O . ASP A 1 236 ? -34.065 17.668 12.684 1.00 97.94 236 ASP A O 1
ATOM 1745 N N . LEU A 1 237 ? -34.114 19.826 12.034 1.00 98.00 237 LEU A N 1
ATOM 1746 C CA . LEU A 1 237 ? -33.687 20.371 13.322 1.00 98.00 237 LEU A CA 1
ATOM 1747 C C . LEU A 1 237 ? -34.690 20.111 14.452 1.00 98.00 237 LEU A C 1
ATOM 1749 O O . LEU A 1 237 ? -34.281 20.029 15.608 1.00 98.00 237 LEU A O 1
ATOM 1753 N N . ALA A 1 238 ? -35.977 19.931 14.143 1.00 97.88 238 ALA A N 1
ATOM 1754 C CA . ALA A 1 238 ? -36.986 19.609 15.149 1.00 97.88 238 ALA A CA 1
ATOM 1755 C C . ALA A 1 238 ? -36.824 18.167 15.651 1.00 97.88 238 ALA A C 1
ATOM 1757 O O . ALA A 1 238 ? -36.905 17.909 16.853 1.00 97.88 238 ALA A O 1
ATOM 1758 N N . HIS A 1 239 ? -36.540 17.223 14.749 1.00 98.31 239 HIS A N 1
ATOM 1759 C CA . HIS A 1 239 ? -36.213 15.855 15.146 1.00 98.31 239 HIS A CA 1
ATOM 1760 C C . HIS A 1 239 ? -34.884 15.795 15.909 1.00 98.31 239 HIS A C 1
ATOM 1762 O O . HIS A 1 239 ? -34.808 15.123 16.938 1.00 98.31 239 HIS A O 1
ATOM 1768 N N . LEU A 1 240 ? -33.863 16.536 15.464 1.00 98.25 240 LEU A N 1
ATOM 1769 C CA . LEU A 1 240 ? -32.604 16.657 16.202 1.00 98.25 240 LEU A CA 1
ATOM 1770 C C . LEU A 1 240 ? -32.832 17.196 17.622 1.00 98.25 240 LEU A C 1
ATOM 1772 O O . LEU A 1 240 ? -32.344 16.610 18.585 1.00 98.25 240 LEU A O 1
ATOM 1776 N N . GLU A 1 241 ? -33.601 18.275 17.768 1.00 98.06 241 GLU A N 1
ATOM 1777 C CA . GLU A 1 241 ? -33.931 18.855 19.071 1.00 98.06 241 GLU A CA 1
ATOM 1778 C C . GLU A 1 241 ? -34.704 17.871 19.959 1.00 98.06 241 GLU A C 1
ATOM 1780 O O . GLU A 1 241 ? -34.382 17.726 21.138 1.00 98.06 241 GLU A O 1
ATOM 1785 N N . SER A 1 242 ? -35.664 17.130 19.397 1.00 97.81 242 SER A N 1
ATOM 1786 C CA . SER A 1 242 ? -36.373 16.070 20.121 1.00 97.81 242 SER A CA 1
ATOM 1787 C C . SER A 1 242 ? -35.422 14.989 20.643 1.00 97.81 242 SER A C 1
ATOM 1789 O O . SER A 1 242 ? -35.596 14.528 21.770 1.00 97.81 242 SER A O 1
ATOM 1791 N N . LEU A 1 243 ? -34.420 14.581 19.859 1.00 97.38 243 LEU A N 1
ATOM 1792 C CA . LEU A 1 243 ? -33.420 13.596 20.287 1.00 97.38 243 LEU A CA 1
ATOM 1793 C C . LEU A 1 243 ? -32.486 14.167 21.360 1.00 97.38 243 LEU A C 1
ATOM 1795 O O . LEU A 1 243 ? -32.169 13.472 22.323 1.00 97.38 243 LEU A O 1
ATOM 1799 N N . LEU A 1 244 ? -32.084 15.435 21.237 1.00 95.88 244 LEU A N 1
ATOM 1800 C CA . LEU A 1 244 ? -31.289 16.128 22.255 1.00 95.88 244 LEU A CA 1
ATOM 1801 C C . LEU A 1 244 ? -32.035 16.220 23.595 1.00 95.88 244 LEU A C 1
ATOM 1803 O O . LEU A 1 244 ? -31.415 16.088 24.643 1.00 95.88 244 LEU A O 1
ATOM 1807 N N . GLN A 1 245 ? -33.355 16.419 23.577 1.00 94.62 245 GLN A N 1
ATOM 1808 C CA . GLN A 1 245 ? -34.172 16.488 24.793 1.00 94.62 245 GLN A CA 1
ATOM 1809 C C . GLN A 1 245 ? -34.446 15.114 25.414 1.00 94.62 245 GLN A C 1
ATOM 1811 O O . GLN A 1 245 ? -34.408 14.977 26.634 1.00 94.62 245 GLN A O 1
ATOM 1816 N N . ALA A 1 246 ? -34.774 14.118 24.588 1.00 93.19 246 ALA A N 1
ATOM 1817 C CA . ALA A 1 246 ? -35.267 12.830 25.067 1.00 93.19 246 ALA A CA 1
ATOM 1818 C C . ALA A 1 246 ? -34.156 11.800 25.310 1.00 93.19 246 ALA A C 1
ATOM 1820 O O . ALA A 1 246 ? -34.290 10.952 26.188 1.00 93.19 246 ALA A O 1
ATOM 1821 N N . GLU A 1 247 ? -33.072 11.847 24.530 1.00 91.81 247 GLU A N 1
ATOM 1822 C CA . GLU A 1 247 ? -32.120 10.734 24.424 1.00 91.81 247 GLU A CA 1
ATOM 1823 C C . GLU A 1 247 ? -30.690 11.076 24.856 1.00 91.81 247 GLU A C 1
ATOM 1825 O O . GLU A 1 247 ? -29.855 10.168 24.959 1.00 91.81 247 GLU A O 1
ATOM 1830 N N . VAL A 1 248 ? -30.394 12.352 25.120 1.00 91.69 248 VAL A N 1
ATOM 1831 C CA . VAL A 1 248 ? -29.113 12.795 25.684 1.00 91.69 248 VAL A CA 1
ATOM 1832 C C . VAL A 1 248 ? -29.279 12.988 27.194 1.00 91.69 248 VAL A C 1
ATOM 1834 O O . VAL A 1 248 ? -29.960 13.924 27.613 1.00 91.69 248 VAL A O 1
ATOM 1837 N N . PRO A 1 249 ? -28.675 12.122 28.032 1.00 87.00 249 PRO A N 1
ATOM 1838 C CA . PRO A 1 249 ? -28.763 12.266 29.479 1.00 87.00 249 PRO A CA 1
ATOM 1839 C C . PRO A 1 249 ? -28.153 13.592 29.959 1.00 87.00 249 PRO A C 1
ATOM 1841 O O . PRO A 1 249 ? -27.153 14.044 29.391 1.00 87.00 249 PRO A O 1
ATOM 1844 N N . PRO A 1 250 ? -28.682 14.197 31.038 1.00 81.19 250 PRO A N 1
ATOM 1845 C CA . PRO A 1 250 ? -28.029 15.326 31.692 1.00 81.19 250 PRO A CA 1
ATOM 1846 C C . PRO A 1 250 ? -26.568 14.996 32.037 1.00 81.19 250 PRO A C 1
ATOM 1848 O O . PRO A 1 250 ? -26.289 13.952 32.620 1.00 81.19 250 PRO A O 1
ATOM 1851 N N . GLY A 1 251 ? -25.634 15.872 31.659 1.00 80.25 251 GLY A N 1
ATOM 1852 C CA . GLY A 1 251 ? -24.194 15.685 31.892 1.00 80.25 251 GLY A CA 1
ATOM 1853 C C . GLY A 1 251 ? -23.448 14.878 30.819 1.00 80.25 251 GLY A C 1
ATOM 1854 O O . GLY A 1 251 ? -22.221 14.945 30.778 1.00 80.25 251 GLY A O 1
ATOM 1855 N N . ALA A 1 252 ? -24.148 14.182 29.914 1.00 86.44 252 ALA A N 1
ATOM 1856 C CA . ALA A 1 252 ? -23.516 13.448 28.817 1.00 86.44 252 ALA A CA 1
ATOM 1857 C C . ALA A 1 252 ? -22.844 14.385 27.796 1.00 86.44 252 ALA A C 1
ATOM 1859 O O . ALA A 1 252 ? -23.271 15.519 27.565 1.00 86.44 252 ALA A O 1
ATOM 1860 N N . ARG A 1 253 ? -21.798 13.889 27.124 1.00 91.81 253 ARG A N 1
ATOM 1861 C CA . ARG A 1 253 ? -21.083 14.641 26.080 1.00 91.81 253 ARG A CA 1
ATOM 1862 C C . ARG A 1 253 ? -21.723 14.375 24.722 1.00 91.81 253 ARG A C 1
ATOM 1864 O O . ARG A 1 253 ? -21.499 13.318 24.136 1.00 91.81 253 ARG A O 1
ATOM 1871 N N . ALA A 1 254 ? -22.501 15.325 24.213 1.00 94.75 254 ALA A N 1
ATOM 1872 C CA . ALA A 1 254 ? -23.127 15.222 22.896 1.00 94.75 254 ALA A CA 1
ATOM 1873 C C . ALA A 1 254 ? -22.243 15.806 21.780 1.00 94.75 254 ALA A C 1
ATOM 1875 O O . ALA A 1 254 ? -21.613 16.851 21.959 1.00 94.75 254 ALA A O 1
ATOM 1876 N N . ALA A 1 255 ? -22.240 15.162 20.612 1.00 97.19 255 ALA A N 1
ATOM 1877 C CA . ALA A 1 255 ? -21.626 15.666 19.387 1.00 97.19 255 ALA A CA 1
ATOM 1878 C C . ALA A 1 255 ? -22.575 15.509 18.194 1.00 97.19 255 ALA A C 1
ATOM 1880 O O . ALA A 1 255 ? -23.084 14.416 17.948 1.00 97.19 255 ALA A O 1
ATOM 1881 N N . VAL A 1 256 ? -22.780 16.587 17.438 1.00 98.25 256 VAL A N 1
ATOM 1882 C CA . VAL A 1 256 ? -23.556 16.601 16.194 1.00 98.25 256 VAL A CA 1
ATOM 1883 C C . VAL A 1 256 ? -22.594 16.592 15.010 1.00 98.25 256 VAL A C 1
ATOM 1885 O O . VAL A 1 256 ? -21.709 17.442 14.909 1.00 98.25 256 VAL A O 1
ATOM 1888 N N . LEU A 1 257 ? -22.769 15.610 14.130 1.00 97.94 257 LEU A N 1
ATOM 1889 C CA . LEU A 1 257 ? -21.958 15.367 12.940 1.00 97.94 257 LEU A CA 1
ATOM 1890 C C . LEU A 1 257 ? -22.816 15.655 11.702 1.00 97.94 257 LEU A C 1
ATOM 1892 O O . LEU A 1 257 ? -23.891 15.063 11.558 1.00 97.94 257 LEU A O 1
ATOM 1896 N N . THR A 1 258 ? -22.354 16.516 10.795 1.00 98.19 258 THR A N 1
ATOM 1897 C CA . THR A 1 258 ? -23.065 16.803 9.537 1.00 98.19 258 THR A CA 1
ATOM 1898 C C . THR A 1 258 ? -22.111 17.098 8.381 1.00 98.19 258 THR A C 1
ATOM 1900 O O . THR A 1 258 ? -21.085 17.750 8.578 1.00 98.19 258 THR A O 1
ATOM 1903 N N . ASP A 1 259 ? -22.455 16.680 7.162 1.00 98.38 259 ASP A N 1
ATOM 1904 C CA . ASP A 1 259 ? -21.972 17.366 5.961 1.00 98.38 259 ASP A CA 1
ATOM 1905 C C . ASP A 1 259 ? -22.530 18.793 5.939 1.00 98.38 259 ASP A C 1
ATOM 1907 O O . ASP A 1 259 ? -23.648 19.050 6.388 1.00 98.38 259 ASP A O 1
ATOM 1911 N N . SER A 1 260 ? -21.759 19.737 5.409 1.00 97.50 260 SER A N 1
ATOM 1912 C CA . SER A 1 260 ? -22.231 21.106 5.213 1.00 97.50 260 SER A CA 1
ATOM 1913 C C . SER A 1 260 ? -22.980 21.284 3.897 1.00 97.50 260 SER A C 1
ATOM 1915 O O . SER A 1 260 ? -23.970 22.009 3.847 1.00 97.50 260 SER A O 1
ATOM 1917 N N . LEU A 1 261 ? -22.509 20.605 2.847 1.00 97.25 261 LEU A N 1
ATOM 1918 C CA . LEU A 1 261 ? -23.079 20.556 1.504 1.00 97.25 261 LEU A CA 1
ATOM 1919 C C . LEU A 1 261 ? -23.164 19.091 1.068 1.00 97.25 261 LEU A C 1
ATOM 1921 O O . LEU A 1 261 ? -22.139 18.454 0.791 1.00 97.25 261 LEU A O 1
ATOM 1925 N N . PHE A 1 262 ? -24.383 18.566 0.985 1.00 94.69 262 PHE A N 1
ATOM 1926 C CA . PHE A 1 262 ? -24.625 17.152 0.729 1.00 94.69 262 PHE A CA 1
ATOM 1927 C C . PHE A 1 262 ? -24.364 16.814 -0.736 1.00 94.69 262 PHE A C 1
ATOM 1929 O O . PHE A 1 262 ? -24.886 17.418 -1.674 1.00 94.69 262 PHE A O 1
ATOM 1936 N N . SER A 1 263 ? -23.510 15.816 -0.952 1.00 89.62 263 SER A N 1
ATOM 1937 C CA . SER A 1 263 ? -22.918 15.589 -2.269 1.00 89.62 263 SER A CA 1
ATOM 1938 C C . SER A 1 263 ? -23.915 15.159 -3.350 1.00 89.62 263 SER A C 1
ATOM 1940 O O . SER A 1 263 ? -23.628 15.388 -4.523 1.00 89.62 263 SER A O 1
ATOM 1942 N N . MET A 1 264 ? -25.037 14.522 -2.995 1.00 87.06 264 MET A N 1
ATOM 1943 C CA . MET A 1 264 ? -25.996 13.939 -3.947 1.00 87.06 264 MET A CA 1
ATOM 1944 C C . MET A 1 264 ? -27.168 14.867 -4.278 1.00 87.06 264 MET A C 1
ATOM 1946 O O . MET A 1 264 ? -27.614 14.897 -5.430 1.00 87.06 264 MET A O 1
ATOM 1950 N N . ASP A 1 265 ? -27.662 15.595 -3.281 1.00 86.56 265 ASP A N 1
ATOM 1951 C CA . ASP A 1 265 ? -28.801 16.510 -3.380 1.00 86.56 265 ASP A CA 1
ATOM 1952 C C . ASP A 1 265 ? -28.353 17.968 -3.607 1.00 86.56 265 ASP A C 1
ATOM 1954 O O . ASP A 1 265 ? -29.113 18.769 -4.142 1.00 86.56 265 ASP A O 1
ATOM 1958 N N . GLY A 1 266 ? -27.086 18.300 -3.329 1.00 91.50 266 GLY A N 1
ATOM 1959 C CA . GLY A 1 266 ? -26.525 19.627 -3.600 1.00 91.50 266 GLY A CA 1
ATOM 1960 C C . GLY A 1 266 ? -27.101 20.735 -2.714 1.00 91.50 266 GLY A C 1
ATOM 1961 O O . GLY A 1 266 ? -26.905 21.918 -3.011 1.00 91.50 266 GLY A O 1
ATOM 1962 N N . ASP A 1 267 ? -27.807 20.367 -1.654 1.00 94.56 267 ASP A N 1
ATOM 1963 C CA . ASP A 1 267 ? -28.374 21.228 -0.631 1.00 94.56 267 ASP A CA 1
ATOM 1964 C C . ASP A 1 267 ? -27.443 21.361 0.581 1.00 94.56 267 ASP A C 1
ATOM 1966 O O . ASP A 1 267 ? -26.496 20.594 0.775 1.00 94.56 267 ASP A O 1
ATOM 1970 N N . PHE A 1 268 ? -27.681 22.405 1.370 1.00 97.38 268 PHE A N 1
ATOM 1971 C CA . PHE A 1 268 ? -26.873 22.724 2.541 1.00 97.38 268 PHE A CA 1
ATOM 1972 C C . PHE A 1 268 ? -27.575 22.300 3.827 1.00 97.38 268 PHE A C 1
ATOM 1974 O O . PHE A 1 268 ? -28.792 22.453 3.954 1.00 97.38 268 PHE A O 1
ATOM 1981 N N . ALA A 1 269 ? -26.786 21.877 4.812 1.00 97.50 269 ALA A N 1
ATOM 1982 C CA . ALA A 1 269 ? -27.248 21.829 6.192 1.00 97.50 269 ALA A CA 1
ATOM 1983 C C . ALA A 1 269 ? -27.609 23.244 6.676 1.00 97.50 269 ALA A C 1
ATOM 1985 O O . ALA A 1 269 ? -26.915 24.218 6.352 1.00 97.50 269 ALA A O 1
ATOM 1986 N N . ASP A 1 270 ? -28.661 23.360 7.487 1.00 97.50 270 ASP A N 1
ATOM 1987 C CA . ASP A 1 270 ? -28.985 24.591 8.212 1.00 97.50 270 ASP A CA 1
ATOM 1988 C C . ASP A 1 270 ? -27.999 24.791 9.378 1.00 97.50 270 ASP A C 1
ATOM 1990 O O . ASP A 1 270 ? -28.277 24.490 10.542 1.00 97.50 270 ASP A O 1
ATOM 1994 N N . LEU A 1 271 ? -26.795 25.277 9.056 1.00 98.19 271 LEU A N 1
ATOM 1995 C CA . LEU A 1 271 ? -25.731 25.507 10.033 1.00 98.19 271 LEU A CA 1
ATOM 1996 C C . LEU A 1 271 ? -26.094 26.641 10.998 1.00 98.19 271 LEU A C 1
ATOM 1998 O O . LEU A 1 271 ? -25.658 26.621 12.149 1.00 98.19 271 LEU A O 1
ATOM 2002 N N . ALA A 1 272 ? -26.899 27.614 10.561 1.00 96.88 272 ALA A N 1
ATOM 2003 C CA . ALA A 1 272 ? -27.400 28.678 11.425 1.00 96.88 272 ALA A CA 1
ATOM 2004 C C . ALA A 1 272 ? -28.357 28.135 12.498 1.00 96.88 272 ALA A C 1
ATOM 2006 O O . ALA A 1 272 ? -28.217 28.464 13.681 1.00 96.88 272 ALA A O 1
ATOM 2007 N N . GLY A 1 273 ? -29.283 27.258 12.112 1.00 97.94 273 GLY A N 1
ATOM 2008 C CA . GLY A 1 273 ? -30.170 26.565 13.038 1.00 97.94 273 GLY A CA 1
ATOM 2009 C C . GLY A 1 273 ? -29.428 25.578 13.945 1.00 97.94 273 GLY A C 1
ATOM 2010 O O . GLY A 1 273 ? -29.673 25.552 15.154 1.00 97.94 273 GLY A O 1
ATOM 2011 N N . LEU A 1 274 ? -28.440 24.844 13.422 1.00 98.38 274 LEU A N 1
ATOM 2012 C CA . LEU A 1 274 ? -27.551 24.006 14.238 1.00 98.38 274 LEU A CA 1
ATOM 2013 C C . LEU A 1 274 ? -26.761 24.830 15.259 1.00 98.38 274 LEU A C 1
ATOM 2015 O O . LEU A 1 274 ? -26.654 24.421 16.412 1.00 98.38 274 LEU A O 1
ATOM 2019 N N . ALA A 1 275 ? -26.259 26.009 14.884 1.00 97.56 275 ALA A N 1
ATOM 2020 C CA . ALA A 1 275 ? -25.604 26.924 15.814 1.00 97.56 275 ALA A CA 1
ATOM 2021 C C . ALA A 1 275 ? -26.571 27.431 16.899 1.00 97.56 275 ALA A C 1
ATOM 2023 O O . ALA A 1 275 ? -26.201 27.523 18.070 1.00 97.56 275 ALA A O 1
ATOM 2024 N N . ALA A 1 276 ? -27.828 27.717 16.550 1.00 97.50 276 ALA A N 1
ATOM 2025 C CA . ALA A 1 276 ? -28.845 28.089 17.532 1.00 97.50 276 ALA A CA 1
ATOM 2026 C C . ALA A 1 276 ? -29.124 26.949 18.530 1.00 97.50 276 ALA A C 1
ATOM 2028 O O . ALA A 1 276 ? -29.127 27.182 19.742 1.00 97.50 276 ALA A O 1
ATOM 2029 N N . LEU A 1 277 ? -29.276 25.710 18.047 1.00 97.56 277 LEU A N 1
ATOM 2030 C CA . LEU A 1 277 ? -29.424 24.532 18.907 1.00 97.56 277 LEU A CA 1
ATOM 2031 C C . LEU A 1 277 ? -28.169 24.276 19.747 1.00 97.56 277 LEU A C 1
ATOM 2033 O O . LEU A 1 277 ? -28.288 23.950 20.927 1.00 97.56 277 LEU A O 1
ATOM 2037 N N . ARG A 1 278 ? -26.972 24.486 19.192 1.00 96.56 278 ARG A N 1
ATOM 2038 C CA . ARG A 1 278 ? -25.703 24.374 19.922 1.00 96.56 278 ARG A CA 1
ATOM 2039 C C . ARG A 1 278 ? -25.670 25.321 21.112 1.00 96.56 278 ARG A C 1
ATOM 2041 O O . ARG A 1 278 ? -25.329 24.893 22.207 1.00 96.56 278 ARG A O 1
ATOM 2048 N N . ARG A 1 279 ? -26.080 26.581 20.946 1.00 95.06 279 ARG A N 1
ATOM 2049 C CA . ARG A 1 279 ? -26.144 27.540 22.066 1.00 95.06 279 ARG A CA 1
ATOM 2050 C C . ARG A 1 279 ? -27.142 27.113 23.147 1.00 95.06 279 ARG A C 1
ATOM 2052 O O . ARG A 1 279 ? -26.919 27.401 24.317 1.00 95.06 279 ARG A O 1
ATOM 2059 N N . LYS A 1 280 ? -28.214 26.410 22.770 1.00 95.69 280 LYS A N 1
ATOM 2060 C CA . LYS A 1 280 ? -29.239 25.910 23.700 1.00 95.69 280 LYS A CA 1
ATOM 2061 C C . LYS A 1 280 ? -28.828 24.624 24.432 1.00 95.69 280 LYS A C 1
ATOM 2063 O O . LYS A 1 280 ? -29.123 24.496 25.615 1.00 95.69 280 LYS A O 1
ATOM 2068 N N . TYR A 1 281 ? -28.159 23.693 23.751 1.00 94.44 281 TYR A N 1
ATOM 2069 C CA . TYR A 1 281 ? -27.875 22.337 24.252 1.00 94.44 281 TYR A CA 1
ATOM 2070 C C . TYR A 1 281 ? -26.387 22.040 24.496 1.00 94.44 281 TYR A C 1
ATOM 2072 O O . TYR A 1 281 ? -26.061 20.993 25.044 1.00 94.44 281 TYR A O 1
ATOM 2080 N N . SER A 1 282 ? -25.481 22.947 24.119 1.00 92.62 282 SER A N 1
ATOM 2081 C CA . SER A 1 282 ? -24.026 22.860 24.343 1.00 92.62 282 SER A CA 1
ATOM 2082 C C . SER A 1 282 ? -23.368 21.565 23.844 1.00 92.62 282 SER A C 1
ATOM 2084 O O . SER A 1 282 ? -22.544 20.968 24.535 1.00 92.62 282 SER A O 1
ATOM 2086 N N . PHE A 1 283 ? -23.709 21.126 22.630 1.00 96.50 283 PHE A N 1
ATOM 2087 C CA . PHE A 1 283 ? -23.048 19.990 21.978 1.00 96.50 283 PHE A CA 1
ATOM 2088 C C . PHE A 1 283 ? -21.817 20.411 21.159 1.00 96.50 283 PHE A C 1
ATOM 2090 O O . PHE A 1 283 ? -21.708 21.551 20.710 1.00 96.50 283 PHE A O 1
ATOM 2097 N N . LEU A 1 284 ? -20.915 19.458 20.909 1.00 97.12 284 LEU A N 1
ATOM 2098 C CA . LEU A 1 284 ? -19.809 19.606 19.962 1.00 97.12 284 LEU A CA 1
ATOM 2099 C C . LEU A 1 284 ? -20.342 19.600 18.524 1.00 97.12 284 LEU A C 1
ATOM 2101 O O . LEU A 1 284 ? -20.992 18.632 18.129 1.00 97.12 284 LEU A O 1
ATOM 2105 N N . LEU A 1 285 ? -20.050 20.627 17.728 1.00 98.19 285 LEU A N 1
ATOM 2106 C CA . LEU A 1 285 ? -20.470 20.696 16.327 1.00 98.19 285 LEU A CA 1
ATOM 2107 C C . LEU A 1 285 ? -19.306 20.366 15.385 1.00 98.19 285 LEU A C 1
ATOM 2109 O O . LEU A 1 285 ? -18.312 21.094 15.312 1.00 98.19 285 LEU A O 1
ATOM 2113 N N . VAL A 1 286 ? -19.453 19.270 14.642 1.00 98.38 286 VAL A N 1
ATOM 2114 C CA . VAL A 1 286 ? -18.479 18.777 13.664 1.00 98.38 286 VAL A CA 1
ATOM 2115 C C . VAL A 1 286 ? -19.087 18.862 12.272 1.00 98.38 286 VAL A C 1
ATOM 2117 O O . VAL A 1 286 ? -20.116 18.240 11.997 1.00 98.38 286 VAL A O 1
ATOM 2120 N N . VAL A 1 287 ? -18.432 19.614 11.391 1.00 98.56 287 VAL A N 1
ATOM 2121 C CA . VAL A 1 287 ? -18.938 19.905 10.047 1.00 98.56 287 VAL A CA 1
ATOM 2122 C C . VAL A 1 287 ? -17.939 19.424 9.000 1.00 98.56 287 VAL A C 1
ATOM 2124 O O . VAL A 1 287 ? -16.788 19.866 8.998 1.00 98.56 287 VAL A O 1
ATOM 2127 N N . ASP A 1 288 ? -18.375 18.539 8.101 1.00 98.56 288 ASP A N 1
ATOM 2128 C CA . ASP A 1 288 ? -17.620 18.170 6.902 1.00 98.56 288 ASP A CA 1
ATOM 2129 C C . ASP A 1 288 ? -17.916 19.149 5.766 1.00 98.56 288 ASP A C 1
ATOM 2131 O O . ASP A 1 288 ? -19.002 19.214 5.194 1.00 98.56 288 ASP A O 1
ATOM 2135 N N . ASP A 1 289 ? -16.899 19.927 5.439 1.00 96.25 289 ASP A N 1
ATOM 2136 C CA . ASP A 1 289 ? -16.926 21.034 4.506 1.00 96.25 289 ASP A CA 1
ATOM 2137 C C . ASP A 1 289 ? -16.244 20.663 3.174 1.00 96.25 289 ASP A C 1
ATOM 2139 O O . ASP A 1 289 ? -15.781 21.532 2.422 1.00 96.25 289 ASP A O 1
ATOM 2143 N N . ALA A 1 290 ? -16.139 19.366 2.859 1.00 97.06 290 ALA A N 1
ATOM 2144 C CA . ALA A 1 290 ? -15.408 18.867 1.698 1.00 97.06 290 ALA A CA 1
ATOM 2145 C C . ALA A 1 290 ? -15.945 19.389 0.356 1.00 97.06 290 ALA A C 1
ATOM 2147 O O . ALA A 1 290 ? -15.156 19.592 -0.568 1.00 97.06 290 ALA A O 1
ATOM 2148 N N . HIS A 1 291 ? -17.259 19.590 0.225 1.00 97.50 291 HIS A N 1
ATOM 2149 C CA . HIS A 1 291 ? -17.875 20.140 -0.991 1.00 97.50 291 HIS A CA 1
ATOM 2150 C C . HIS A 1 291 ? -17.982 21.672 -0.991 1.00 97.50 291 HIS A C 1
ATOM 2152 O O . HIS A 1 291 ? -18.231 22.253 -2.045 1.00 97.50 291 HIS A O 1
ATOM 2158 N N . ALA A 1 292 ? -17.758 22.328 0.151 1.00 97.62 292 ALA A N 1
ATOM 2159 C CA . ALA A 1 292 ? -17.956 23.766 0.304 1.00 97.62 292 ALA A CA 1
ATOM 2160 C C . ALA A 1 292 ? -16.646 24.567 0.398 1.00 97.62 292 ALA A C 1
ATOM 2162 O O . ALA A 1 292 ? -16.605 25.719 -0.029 1.00 97.62 292 ALA A O 1
ATOM 2163 N N . THR A 1 293 ? -15.563 23.987 0.926 1.00 98.00 293 THR A N 1
ATOM 2164 C CA . THR A 1 293 ? -14.271 24.684 1.083 1.00 98.00 293 THR A CA 1
ATOM 2165 C C . THR A 1 293 ? -13.734 25.173 -0.268 1.00 98.00 293 THR A C 1
ATOM 2167 O O . THR A 1 293 ? -13.745 24.433 -1.249 1.00 98.00 293 THR A O 1
ATOM 2170 N N . LEU A 1 294 ? -13.266 26.424 -0.315 1.00 97.88 294 LEU A N 1
ATOM 2171 C CA . LEU A 1 294 ? -12.910 27.243 -1.488 1.00 97.88 294 LEU A CA 1
ATOM 2172 C C . LEU A 1 294 ? -14.069 27.614 -2.430 1.00 97.88 294 LEU A C 1
ATOM 2174 O O . LEU A 1 294 ? -13.958 28.590 -3.170 1.00 97.88 294 LEU A O 1
ATOM 2178 N N . VAL A 1 295 ? -15.183 26.882 -2.393 1.00 97.31 295 VAL A N 1
ATOM 2179 C CA . VAL A 1 295 ? -16.344 27.071 -3.280 1.00 97.31 295 VAL A CA 1
ATOM 2180 C C . VAL A 1 295 ? -17.384 28.015 -2.677 1.00 97.31 295 VAL A C 1
ATOM 2182 O O . VAL A 1 295 ? -18.077 28.719 -3.405 1.00 97.31 295 VAL A O 1
ATOM 2185 N N . CYS A 1 296 ? -17.506 28.035 -1.354 1.00 96.75 296 CYS A N 1
ATOM 2186 C CA . CYS A 1 296 ? -18.529 28.766 -0.615 1.00 96.75 296 CYS A CA 1
ATOM 2187 C C . CYS A 1 296 ? -17.898 29.824 0.295 1.00 96.75 296 CYS A C 1
ATOM 2189 O O . CYS A 1 296 ? -16.794 29.630 0.805 1.00 96.75 296 CYS A O 1
ATOM 2191 N N . GLY A 1 297 ? -18.632 30.915 0.511 1.00 95.06 297 GLY A N 1
ATOM 2192 C CA . GLY A 1 297 ? -18.188 32.046 1.318 1.00 95.06 297 GLY A CA 1
ATOM 2193 C C . GLY A 1 297 ? -17.329 33.038 0.534 1.00 95.06 297 GLY A C 1
ATOM 2194 O O . GLY A 1 297 ? -16.805 32.737 -0.542 1.00 95.06 297 GLY A O 1
ATOM 2195 N N . GLU A 1 298 ? -17.214 34.252 1.065 1.00 91.75 298 GLU A N 1
ATOM 2196 C CA . GLU A 1 298 ? -16.504 35.357 0.416 1.00 91.75 298 GLU A CA 1
ATOM 2197 C C . GLU A 1 298 ? -15.002 35.081 0.292 1.00 91.75 298 GLU A C 1
ATOM 2199 O O . GLU A 1 298 ? -14.392 35.397 -0.729 1.00 91.75 298 GLU A O 1
ATOM 2204 N N . ARG A 1 299 ? -14.390 34.427 1.285 1.00 93.31 299 ARG A N 1
ATOM 2205 C CA . ARG A 1 299 ? -12.969 34.052 1.232 1.00 93.31 299 ARG A CA 1
ATOM 2206 C C . ARG A 1 299 ? -12.751 32.610 0.785 1.00 93.31 299 ARG A C 1
ATOM 2208 O O . ARG A 1 299 ? -11.614 32.205 0.568 1.00 93.31 299 ARG A O 1
ATOM 2215 N N . GLY A 1 300 ? -13.820 31.836 0.594 1.00 96.38 300 GLY A N 1
ATOM 2216 C CA . GLY A 1 300 ? -13.723 30.401 0.329 1.00 96.38 300 GLY A CA 1
ATOM 2217 C C . GLY A 1 300 ? -13.577 29.571 1.609 1.00 96.38 300 GLY A C 1
ATOM 2218 O O . GLY A 1 300 ? -13.101 28.437 1.562 1.00 96.38 300 GLY A O 1
ATOM 2219 N N . GLY A 1 301 ? -13.954 30.123 2.759 1.00 95.81 301 GLY A N 1
ATOM 2220 C CA . GLY A 1 301 ? -13.930 29.465 4.060 1.00 95.81 301 GLY A CA 1
ATOM 2221 C C . GLY A 1 301 ? -14.935 28.321 4.183 1.00 95.81 301 GLY A C 1
ATOM 2222 O O . GLY A 1 301 ? -14.753 27.469 5.045 1.00 95.81 301 GLY A O 1
ATOM 2223 N N . GLY A 1 302 ? -15.930 28.221 3.298 1.00 97.12 302 GLY A N 1
ATOM 2224 C CA . GLY A 1 302 ? -16.894 27.118 3.262 1.00 97.12 302 GLY A CA 1
ATOM 2225 C C . GLY A 1 302 ? -18.322 27.540 3.595 1.00 97.12 302 GLY A C 1
ATOM 2226 O O . GLY A 1 302 ? -18.659 28.726 3.597 1.00 97.12 302 GLY A O 1
ATOM 2227 N N . ALA A 1 303 ? -19.193 26.561 3.841 1.00 97.19 303 ALA A N 1
ATOM 2228 C CA . ALA A 1 303 ? -20.618 26.820 4.050 1.00 97.19 303 ALA A CA 1
ATOM 2229 C C . ALA A 1 303 ? -20.874 27.566 5.367 1.00 97.19 303 ALA A C 1
ATOM 2231 O O . ALA A 1 303 ? -21.736 28.440 5.427 1.00 97.19 303 ALA A O 1
ATOM 2232 N N . ALA A 1 304 ? -20.079 27.281 6.402 1.00 97.19 304 ALA A N 1
ATOM 2233 C CA . ALA A 1 304 ? -20.182 27.975 7.681 1.00 97.19 304 ALA A CA 1
ATOM 2234 C C . ALA A 1 304 ? -19.820 29.468 7.562 1.00 97.19 304 ALA A C 1
ATOM 2236 O O . ALA A 1 304 ? -20.444 30.301 8.215 1.00 97.19 304 ALA A O 1
ATOM 2237 N N . GLU A 1 305 ? -18.859 29.830 6.700 1.00 97.62 305 GLU A N 1
ATOM 2238 C CA . GLU A 1 305 ? -18.574 31.237 6.376 1.00 97.62 305 GLU A CA 1
ATOM 2239 C C . GLU A 1 305 ? -19.755 31.871 5.631 1.00 97.62 305 GLU A C 1
ATOM 2241 O O . GLU A 1 305 ? -20.207 32.946 6.012 1.00 97.62 305 GLU A O 1
ATOM 2246 N N . MET A 1 306 ? -20.280 31.193 4.605 1.00 96.75 306 MET A N 1
ATOM 2247 C CA . MET A 1 306 ? -21.419 31.672 3.813 1.00 96.75 306 MET A CA 1
ATOM 2248 C C . MET A 1 306 ? -22.662 31.954 4.668 1.00 96.75 306 MET A C 1
ATOM 2250 O O . MET A 1 306 ? -23.364 32.927 4.415 1.00 96.75 306 MET A O 1
ATOM 2254 N N . GLN A 1 307 ? -22.924 31.120 5.678 1.00 97.38 307 GLN A N 1
ATOM 2255 C CA . GLN A 1 307 ? -24.050 31.279 6.604 1.00 97.38 307 GLN A CA 1
ATOM 2256 C C . GLN A 1 307 ? -23.719 32.162 7.825 1.00 97.38 307 GLN A C 1
ATOM 2258 O O . GLN A 1 307 ? -24.560 32.329 8.704 1.00 97.38 307 GLN A O 1
ATOM 2263 N N . GLY A 1 308 ? -22.509 32.729 7.908 1.00 96.94 308 GLY A N 1
ATOM 2264 C CA . GLY A 1 308 ? -22.114 33.644 8.986 1.00 96.94 308 GLY A CA 1
ATOM 2265 C C . GLY A 1 308 ? -21.906 32.985 10.356 1.00 96.94 308 GLY A C 1
ATOM 2266 O O . GLY A 1 308 ? -21.968 33.665 11.377 1.00 96.94 308 GLY A O 1
ATOM 2267 N N . VAL A 1 309 ? -21.652 31.673 10.398 1.00 97.31 309 VAL A N 1
ATOM 2268 C CA . VAL A 1 309 ? -21.551 30.868 11.633 1.00 97.31 309 VAL A CA 1
ATOM 2269 C C . VAL A 1 309 ? -20.240 30.084 11.751 1.00 97.31 309 VAL A C 1
ATOM 2271 O O . VAL A 1 309 ? -20.146 29.131 12.517 1.00 97.31 309 VAL A O 1
ATOM 2274 N N . ALA A 1 310 ? -19.187 30.487 11.034 1.00 94.06 310 ALA A N 1
ATOM 2275 C CA . ALA A 1 310 ? -17.882 29.814 11.074 1.00 94.06 310 ALA A CA 1
ATOM 2276 C C . ALA A 1 310 ? -17.301 29.661 12.496 1.00 94.06 310 ALA A C 1
ATOM 2278 O O . ALA A 1 310 ? -16.709 28.628 12.802 1.00 94.06 310 ALA A O 1
ATOM 2279 N N . GLY A 1 311 ? -17.518 30.651 13.371 1.00 93.00 311 GLY A N 1
ATOM 2280 C CA . GLY A 1 311 ? -17.074 30.619 14.772 1.00 93.00 311 GLY A CA 1
ATOM 2281 C C . GLY A 1 311 ? -17.894 29.708 15.697 1.00 93.00 311 GLY A C 1
ATOM 2282 O O . GLY A 1 311 ? -17.517 29.522 16.849 1.00 93.00 311 GLY A O 1
ATOM 2283 N N . GLU A 1 312 ? -19.005 29.144 15.216 1.00 96.25 312 GLU A N 1
ATOM 2284 C CA . GLU A 1 312 ? -19.866 28.226 15.979 1.00 96.25 312 GLU A CA 1
ATOM 2285 C C . GLU A 1 312 ? -19.512 26.752 15.745 1.00 96.25 312 GLU A C 1
ATOM 2287 O O . GLU A 1 312 ? -20.012 25.878 16.448 1.00 96.25 312 GLU A O 1
ATOM 2292 N N . VAL A 1 313 ? -18.659 26.466 14.762 1.00 97.75 313 VAL A N 1
ATOM 2293 C CA . VAL A 1 313 ? -18.226 25.110 14.420 1.00 97.75 313 VAL A CA 1
ATOM 2294 C C . VAL A 1 313 ? -16.932 24.790 15.163 1.00 97.75 313 VAL A C 1
ATOM 2296 O O . VAL A 1 313 ? -15.940 25.509 15.037 1.00 97.75 313 VAL A O 1
ATOM 2299 N N . ASP A 1 314 ? -16.927 23.690 15.915 1.00 97.75 314 ASP A N 1
ATOM 2300 C CA . ASP A 1 314 ? -15.782 23.290 16.736 1.00 97.75 314 ASP A CA 1
ATOM 2301 C C . ASP A 1 314 ? -14.696 22.583 15.913 1.00 97.75 314 ASP A C 1
ATOM 2303 O O . ASP A 1 314 ? -13.501 22.832 16.101 1.00 97.75 314 ASP A O 1
ATOM 2307 N N . LEU A 1 315 ? -15.114 21.701 14.997 1.00 98.38 315 LEU A N 1
ATOM 2308 C CA . LEU A 1 315 ? -14.234 20.928 14.122 1.00 98.38 315 LEU A CA 1
ATOM 2309 C C . LEU A 1 315 ? -14.691 21.066 12.667 1.00 98.38 315 LEU A C 1
ATOM 2311 O O . LEU A 1 315 ? -15.735 20.538 12.282 1.00 98.38 315 LEU A O 1
ATOM 2315 N N . HIS A 1 316 ? -13.876 21.734 11.850 1.00 98.50 316 HIS A N 1
ATOM 2316 C CA . HIS A 1 316 ? -14.077 21.828 10.403 1.00 98.50 316 HIS A CA 1
ATOM 2317 C C . HIS A 1 316 ? -13.289 20.722 9.712 1.00 98.50 316 HIS A C 1
ATOM 2319 O O . HIS A 1 316 ? -12.064 20.812 9.597 1.00 98.50 316 HIS A O 1
ATOM 2325 N N . VAL A 1 317 ? -13.971 19.687 9.238 1.00 98.62 317 VAL A N 1
ATOM 2326 C CA . VAL A 1 317 ? -13.360 18.626 8.431 1.00 98.62 317 VAL A CA 1
ATOM 2327 C C . VAL A 1 317 ? -13.373 19.049 6.964 1.00 98.62 317 VAL A C 1
ATOM 2329 O O . VAL A 1 317 ? -14.344 19.619 6.481 1.00 98.62 317 VAL A O 1
ATOM 2332 N N . GLY A 1 318 ? -12.297 18.793 6.224 1.00 97.62 318 GLY A N 1
ATOM 2333 C CA . GLY A 1 318 ? -12.236 19.127 4.803 1.00 97.62 318 GLY A CA 1
ATOM 2334 C C . GLY A 1 318 ? -11.359 18.190 3.981 1.00 97.62 318 GLY A C 1
ATOM 2335 O O . GLY A 1 318 ? -10.686 17.291 4.493 1.00 97.62 318 GLY A O 1
ATOM 2336 N N . THR A 1 319 ? -11.356 18.406 2.662 1.00 98.25 319 THR A N 1
ATOM 2337 C CA . THR A 1 319 ? -10.531 17.646 1.715 1.00 98.25 319 THR A CA 1
ATOM 2338 C C . THR A 1 319 ? -9.745 18.540 0.768 1.00 98.25 319 THR A C 1
ATOM 2340 O O . THR A 1 319 ? -10.228 19.573 0.314 1.00 98.25 319 THR A O 1
ATOM 2343 N N . LEU A 1 320 ? -8.550 18.074 0.408 1.00 98.31 320 LEU A N 1
ATOM 2344 C CA . LEU A 1 320 ? -7.701 18.658 -0.626 1.00 98.31 320 LEU A CA 1
ATOM 2345 C C . LEU A 1 320 ? -7.945 18.018 -2.008 1.00 98.31 320 LEU A C 1
ATOM 2347 O O . LEU A 1 320 ? -7.326 18.420 -2.984 1.00 98.31 320 LEU A O 1
ATOM 2351 N N . SER A 1 321 ? -8.846 17.033 -2.113 1.00 96.69 321 SER A N 1
ATOM 2352 C CA . SER A 1 321 ? -9.092 16.262 -3.349 1.00 96.69 321 SER A CA 1
ATOM 2353 C C . SER A 1 321 ? -10.189 16.792 -4.269 1.00 96.69 321 SER A C 1
ATOM 2355 O O . SER A 1 321 ? -10.445 16.216 -5.323 1.00 96.69 321 SER A O 1
ATOM 2357 N N . LYS A 1 322 ? -10.857 17.875 -3.862 1.00 97.62 322 LYS A N 1
ATOM 2358 C CA . LYS A 1 322 ? -11.980 18.478 -4.590 1.00 97.62 322 LYS A CA 1
ATOM 2359 C C . LYS A 1 322 ? -11.565 19.828 -5.168 1.00 97.62 322 LYS A C 1
ATOM 2361 O O . LYS A 1 322 ? -10.732 19.854 -6.065 1.00 97.62 322 LYS A O 1
ATOM 2366 N N . ALA A 1 323 ? -12.048 20.942 -4.618 1.00 97.19 323 ALA A N 1
ATOM 2367 C CA . ALA A 1 323 ? -11.758 22.284 -5.131 1.00 97.19 323 ALA A CA 1
ATOM 2368 C C . ALA A 1 323 ? -10.256 22.626 -5.218 1.00 97.19 323 ALA A C 1
ATOM 2370 O O . ALA A 1 323 ? -9.865 23.404 -6.077 1.00 97.19 323 ALA A O 1
ATOM 2371 N N . PHE A 1 324 ? -9.420 22.036 -4.356 1.00 97.56 324 PHE A N 1
ATOM 2372 C CA . PHE A 1 324 ? -7.960 22.198 -4.381 1.00 97.56 324 PHE A CA 1
ATOM 2373 C C . PHE A 1 324 ? -7.272 21.432 -5.528 1.00 97.56 324 PHE A C 1
ATOM 2375 O O . PHE A 1 324 ? -6.130 21.744 -5.856 1.00 97.56 324 PHE A O 1
ATOM 2382 N N . GLY A 1 325 ? -7.913 20.408 -6.103 1.00 94.50 325 GLY A N 1
ATOM 2383 C CA . GLY A 1 325 ? -7.335 19.580 -7.168 1.00 94.50 325 GLY A CA 1
ATOM 2384 C C . GLY A 1 325 ? -6.099 18.759 -6.765 1.00 94.50 325 GLY A C 1
ATOM 2385 O O . GLY A 1 325 ? -5.289 18.431 -7.628 1.00 94.50 325 GLY A O 1
ATOM 2386 N N . CYS A 1 326 ? -5.922 18.458 -5.474 1.00 95.88 326 CYS A N 1
ATOM 2387 C CA . CYS A 1 326 ? -4.749 17.783 -4.899 1.00 95.88 326 CYS A CA 1
ATOM 2388 C C . CYS A 1 326 ? -5.140 16.459 -4.197 1.00 95.88 326 CYS A C 1
ATOM 2390 O O . CYS A 1 326 ? -6.139 15.836 -4.537 1.00 95.88 326 CYS A O 1
ATOM 2392 N N . LEU A 1 327 ? -4.361 15.985 -3.220 1.00 95.25 327 LEU A N 1
ATOM 2393 C CA . LEU A 1 327 ? -4.677 14.816 -2.386 1.00 95.25 327 LEU A CA 1
ATOM 2394 C C . LEU A 1 327 ? -4.539 15.194 -0.905 1.00 95.25 327 LEU A C 1
ATOM 2396 O O . LEU A 1 327 ? -3.649 15.953 -0.534 1.00 95.25 327 LEU A O 1
ATOM 2400 N N . GLY A 1 328 ? -5.430 14.676 -0.057 1.00 96.62 328 GLY A N 1
ATOM 2401 C CA . GLY A 1 328 ? -5.387 14.893 1.389 1.00 96.62 328 GLY A CA 1
ATOM 2402 C C . GLY A 1 328 ? -6.721 15.285 2.017 1.00 96.62 328 GLY A C 1
ATOM 2403 O O . GLY A 1 328 ? -7.745 15.480 1.347 1.00 96.62 328 GLY A O 1
ATOM 2404 N N . GLY A 1 329 ? -6.708 15.374 3.339 1.00 98.06 329 GLY A N 1
ATOM 2405 C CA . GLY A 1 329 ? -7.770 15.930 4.167 1.00 98.06 329 GLY A CA 1
ATOM 2406 C C . GLY A 1 329 ? -7.197 16.757 5.298 1.00 98.06 329 GLY A C 1
ATOM 2407 O O . GLY A 1 329 ? -5.989 16.745 5.525 1.00 98.06 329 GLY A O 1
ATOM 2408 N N . PHE A 1 330 ? -8.060 17.487 5.987 1.00 98.56 330 PHE A N 1
ATOM 2409 C CA . PHE A 1 330 ? -7.648 18.303 7.116 1.00 98.56 330 PHE A CA 1
ATOM 2410 C C . PHE A 1 330 ? -8.763 18.435 8.152 1.00 98.56 330 PHE A C 1
ATOM 2412 O O . PHE A 1 330 ? -9.935 18.233 7.829 1.00 98.56 330 PHE A O 1
ATOM 2419 N N . VAL A 1 331 ? -8.382 18.785 9.379 1.00 98.69 331 VAL A N 1
ATOM 2420 C CA . VAL A 1 331 ? -9.299 19.222 10.438 1.00 98.69 331 VAL A CA 1
ATOM 2421 C C . VAL A 1 331 ? -8.803 20.555 10.981 1.00 98.69 331 VAL A C 1
ATOM 2423 O O . VAL A 1 331 ? -7.736 20.603 11.590 1.00 98.69 331 VAL A O 1
ATOM 2426 N N . ALA A 1 332 ? -9.563 21.625 10.759 1.00 98.50 332 ALA A N 1
ATOM 2427 C CA . ALA A 1 332 ? -9.280 22.947 11.311 1.00 98.50 332 ALA A CA 1
ATOM 2428 C C . ALA A 1 332 ? -10.070 23.137 12.614 1.00 98.50 332 ALA A C 1
ATOM 2430 O O . ALA A 1 332 ? -11.274 22.872 12.663 1.00 98.50 332 ALA A O 1
ATOM 2431 N N . CYS A 1 333 ? -9.376 23.499 13.693 1.00 98.12 333 CYS A N 1
ATOM 2432 C CA . CYS A 1 333 ? -9.902 23.433 15.056 1.00 98.12 333 CYS A CA 1
ATOM 2433 C C . CYS A 1 333 ? -9.112 24.326 16.036 1.00 98.12 333 CYS A C 1
ATOM 2435 O O . CYS A 1 333 ? -8.255 25.120 15.640 1.00 98.12 333 CYS A O 1
ATOM 2437 N N . SER A 1 334 ? -9.418 24.231 17.333 1.00 97.56 334 SER A N 1
ATOM 2438 C CA . SER A 1 334 ? -8.615 24.861 18.389 1.00 97.56 334 SER A CA 1
ATOM 2439 C C . SER A 1 334 ? -7.324 24.080 18.663 1.00 97.56 334 SER A C 1
ATOM 2441 O O . SER A 1 334 ? -7.238 22.885 18.370 1.00 97.56 334 SER A O 1
ATOM 2443 N N . ALA A 1 335 ? -6.340 24.716 19.304 1.00 95.88 335 ALA A N 1
ATOM 2444 C CA . ALA A 1 335 ? -5.087 24.048 19.672 1.00 95.88 335 ALA A CA 1
ATOM 2445 C C . ALA A 1 335 ? -5.315 22.799 20.542 1.00 95.88 335 ALA A C 1
ATOM 2447 O O . ALA A 1 335 ? -4.742 21.742 20.292 1.00 95.88 335 ALA A O 1
ATOM 2448 N N . ARG A 1 336 ? -6.265 22.877 21.485 1.00 95.81 336 ARG A N 1
ATOM 2449 C CA . ARG A 1 336 ? -6.643 21.748 22.353 1.00 95.81 336 ARG A CA 1
ATOM 2450 C C . ARG A 1 336 ? -7.184 20.555 21.563 1.00 95.81 336 ARG A C 1
ATOM 2452 O O . ARG A 1 336 ? -6.937 19.410 21.931 1.00 95.81 336 ARG A O 1
ATOM 2459 N N . TRP A 1 337 ? -7.934 20.815 20.493 1.00 95.62 337 TRP A N 1
ATOM 2460 C CA . TRP A 1 337 ? -8.455 19.760 19.626 1.00 95.62 337 TRP A CA 1
ATOM 2461 C C . TRP A 1 337 ? -7.366 19.159 18.742 1.00 95.62 337 TRP A C 1
ATOM 2463 O O . TRP A 1 337 ? -7.328 17.937 18.599 1.00 95.62 337 TRP A O 1
ATOM 2473 N N . LYS A 1 338 ? -6.451 19.978 18.209 1.00 95.31 338 LYS A N 1
ATOM 2474 C CA . LYS A 1 338 ? -5.285 19.482 17.467 1.00 95.31 338 LYS A CA 1
ATOM 2475 C C . LYS A 1 338 ? -4.440 18.544 18.327 1.00 95.31 338 LYS A C 1
ATOM 2477 O O . LYS A 1 338 ? -4.146 17.440 17.876 1.00 95.31 338 LYS A O 1
ATOM 2482 N N . ASP A 1 339 ? -4.142 18.924 19.569 1.00 92.69 339 ASP A N 1
ATOM 2483 C CA . ASP A 1 339 ? -3.388 18.078 20.502 1.00 92.69 339 ASP A CA 1
ATOM 2484 C C . ASP A 1 339 ? -4.078 16.729 20.731 1.00 92.69 339 ASP A C 1
ATOM 2486 O O . ASP A 1 339 ? -3.441 15.676 20.676 1.00 92.69 339 ASP A O 1
ATOM 2490 N N . LEU A 1 340 ? -5.401 16.726 20.923 1.00 91.56 340 LEU A N 1
ATOM 2491 C CA . LEU A 1 340 ? -6.151 15.481 21.082 1.00 91.56 340 LEU A CA 1
ATOM 2492 C C . LEU A 1 340 ? -6.089 14.611 19.816 1.00 91.56 340 LEU A C 1
ATOM 2494 O O . LEU A 1 340 ? -5.867 13.402 19.901 1.00 91.56 340 LEU A O 1
ATOM 2498 N N . LEU A 1 341 ? -6.273 15.219 18.643 1.00 92.56 341 LEU A N 1
ATOM 2499 C CA . LEU A 1 341 ? -6.308 14.521 17.358 1.00 92.56 341 LEU A CA 1
ATOM 2500 C C . LEU A 1 341 ? -4.949 13.925 16.977 1.00 92.56 341 LEU A C 1
ATOM 2502 O O . LEU A 1 341 ? -4.919 12.802 16.482 1.00 92.56 341 LEU A O 1
ATOM 2506 N N . VAL A 1 342 ? -3.838 14.614 17.251 1.00 91.12 342 VAL A N 1
ATOM 2507 C CA . VAL A 1 342 ? -2.482 14.079 17.018 1.00 91.12 342 VAL A CA 1
ATOM 2508 C C . VAL A 1 342 ? -2.207 12.847 17.883 1.00 91.12 342 VAL A C 1
ATOM 2510 O O . VAL A 1 342 ? -1.478 11.956 17.462 1.00 91.12 342 VAL A O 1
ATOM 2513 N N . ASN A 1 343 ? -2.806 12.759 19.073 1.00 84.94 343 ASN A N 1
ATOM 2514 C CA . ASN A 1 343 ? -2.562 11.650 19.995 1.00 84.94 343 ASN A CA 1
ATOM 2515 C C . ASN A 1 343 ? -3.554 10.485 19.835 1.00 84.94 343 ASN A C 1
ATOM 2517 O O . ASN A 1 343 ? -3.191 9.334 20.070 1.00 84.94 343 ASN A O 1
ATOM 2521 N N . ARG A 1 344 ? -4.803 10.757 19.436 1.00 88.12 344 ARG A N 1
ATOM 2522 C CA . ARG A 1 344 ? -5.885 9.749 19.393 1.00 88.12 344 ARG A CA 1
ATOM 2523 C C . ARG A 1 344 ? -6.416 9.452 17.995 1.00 88.12 344 ARG A C 1
ATOM 2525 O O . ARG A 1 344 ? -7.054 8.422 17.770 1.00 88.12 344 ARG A O 1
ATOM 2532 N N . GLY A 1 345 ? -6.138 10.319 17.027 1.00 86.31 345 GLY A N 1
ATOM 2533 C CA . GLY A 1 345 ? -6.543 10.155 15.636 1.00 86.31 345 GLY A CA 1
ATOM 2534 C C . GLY A 1 345 ? -5.746 9.051 14.945 1.00 86.31 345 GLY A C 1
ATOM 2535 O O . GLY A 1 345 ? -4.777 9.320 14.242 1.00 86.31 345 GLY A O 1
ATOM 2536 N N . ARG A 1 346 ? -6.162 7.789 15.098 1.00 84.31 346 ARG A N 1
ATOM 2537 C CA . ARG A 1 346 ? -5.432 6.608 14.587 1.00 84.31 346 ARG A CA 1
ATOM 2538 C C . ARG A 1 346 ? -5.064 6.695 13.101 1.00 84.31 346 ARG A C 1
ATOM 2540 O O . ARG A 1 346 ? -3.971 6.290 12.719 1.00 84.31 346 ARG A O 1
ATOM 2547 N N . SER A 1 347 ? -5.961 7.215 12.264 1.00 89.62 347 SER A N 1
ATOM 2548 C CA . SER A 1 347 ? -5.741 7.374 10.818 1.00 89.62 347 SER A CA 1
ATOM 2549 C C . SER A 1 347 ? -4.750 8.491 10.458 1.00 89.62 347 SER A C 1
ATOM 2551 O O . SER A 1 347 ? -4.327 8.562 9.307 1.00 89.62 347 SER A O 1
ATOM 2553 N N . GLN A 1 348 ? -4.361 9.333 11.419 1.00 89.25 348 GLN A N 1
ATOM 2554 C CA . GLN A 1 348 ? -3.238 10.266 11.307 1.00 89.25 348 GLN A CA 1
ATOM 2555 C C . GLN A 1 348 ? -1.952 9.651 11.866 1.00 89.25 348 GLN A C 1
ATOM 2557 O O . GLN A 1 348 ? -0.929 9.678 11.186 1.00 89.25 348 GLN A O 1
ATOM 2562 N N . VAL A 1 349 ? -2.017 9.026 13.046 1.00 83.94 349 VAL A N 1
ATOM 2563 C CA . VAL A 1 349 ? -0.842 8.470 13.742 1.00 83.94 349 VAL A CA 1
ATOM 2564 C C . VAL A 1 349 ? -0.205 7.316 12.963 1.00 83.94 349 VAL A C 1
ATOM 2566 O O . VAL A 1 349 ? 1.013 7.266 12.779 1.00 83.94 349 VAL A O 1
ATOM 2569 N N . PHE A 1 350 ? -1.034 6.387 12.480 1.00 86.06 350 PHE A N 1
ATOM 2570 C CA . PHE A 1 350 ? -0.598 5.137 11.848 1.00 86.06 350 PHE A CA 1
ATOM 2571 C C . PHE A 1 350 ? -0.624 5.192 10.317 1.00 86.06 350 PHE A C 1
ATOM 2573 O O . PHE A 1 350 ? -0.645 4.151 9.662 1.00 86.06 350 PHE A O 1
ATOM 2580 N N . SER A 1 351 ? -0.627 6.395 9.737 1.00 91.81 351 SER A N 1
ATOM 2581 C CA . SER A 1 351 ? -0.554 6.585 8.290 1.00 91.81 351 SER A CA 1
ATOM 2582 C C . SER A 1 351 ? 0.654 7.425 7.901 1.00 91.81 351 SER A C 1
ATOM 2584 O O . SER A 1 351 ? 1.038 8.358 8.604 1.00 91.81 351 SER A O 1
ATOM 2586 N N . THR A 1 352 ? 1.227 7.123 6.738 1.00 92.00 352 THR A N 1
ATOM 2587 C CA . THR A 1 352 ? 2.230 7.968 6.083 1.00 92.00 352 THR A CA 1
ATOM 2588 C C . THR A 1 352 ? 1.690 9.391 5.923 1.00 92.00 352 THR A C 1
ATOM 2590 O O . THR A 1 352 ? 0.512 9.568 5.591 1.00 92.00 352 THR A O 1
ATOM 2593 N N . ALA A 1 353 ? 2.538 10.395 6.174 1.00 93.06 353 ALA A N 1
ATOM 2594 C CA . ALA A 1 353 ? 2.174 11.796 5.969 1.00 93.06 353 ALA A CA 1
ATOM 2595 C C . ALA A 1 353 ? 1.932 12.097 4.473 1.00 93.06 353 ALA A C 1
ATOM 2597 O O . ALA A 1 353 ? 2.207 11.268 3.600 1.00 93.06 353 ALA A O 1
ATOM 2598 N N . LEU A 1 354 ? 1.416 13.285 4.153 1.00 95.00 354 LEU A N 1
ATOM 2599 C CA . LEU A 1 354 ? 1.147 13.652 2.763 1.00 95.00 354 LEU A CA 1
ATOM 2600 C C . LEU A 1 354 ? 2.457 13.868 1.971 1.00 95.00 354 LEU A C 1
ATOM 2602 O O . LEU A 1 354 ? 3.369 14.537 2.454 1.00 95.00 354 LEU A O 1
ATOM 2606 N N . PRO A 1 355 ? 2.569 13.355 0.730 1.00 95.56 355 PRO A N 1
ATOM 2607 C CA . PRO A 1 355 ? 3.640 13.710 -0.205 1.00 95.56 355 PRO A CA 1
ATOM 2608 C C . PRO A 1 355 ? 3.937 15.215 -0.226 1.00 95.56 355 PRO A C 1
ATOM 2610 O O . PRO A 1 355 ? 3.040 16.011 -0.506 1.00 95.56 355 PRO A O 1
ATOM 2613 N N . VAL A 1 356 ? 5.194 15.620 -0.001 1.00 94.69 356 VAL A N 1
ATOM 2614 C CA . VAL A 1 356 ? 5.598 17.044 -0.037 1.00 94.69 356 VAL A CA 1
ATOM 2615 C C . VAL A 1 356 ? 5.170 17.742 -1.341 1.00 94.69 356 VAL A C 1
ATOM 2617 O O . VAL A 1 356 ? 4.638 18.849 -1.251 1.00 94.69 356 VAL A O 1
ATOM 2620 N N . PRO A 1 357 ? 5.268 17.110 -2.531 1.00 96.56 357 PRO A N 1
ATOM 2621 C CA . PRO A 1 357 ? 4.733 17.683 -3.770 1.00 96.56 357 PRO A CA 1
ATOM 2622 C C . PRO A 1 357 ? 3.237 17.993 -3.717 1.00 96.56 357 PRO A C 1
ATOM 2624 O O . PRO A 1 357 ? 2.791 19.017 -4.221 1.00 96.56 357 PRO A O 1
ATOM 2627 N N . THR A 1 358 ? 2.455 17.124 -3.079 1.00 96.19 358 THR A N 1
ATOM 2628 C CA . THR A 1 358 ? 1.008 17.312 -2.916 1.00 96.19 358 THR A CA 1
ATOM 2629 C C . THR A 1 358 ? 0.702 18.442 -1.936 1.00 96.19 358 THR A C 1
ATOM 2631 O O . THR A 1 358 ? -0.198 19.240 -2.183 1.00 96.19 358 THR A O 1
ATOM 2634 N N . VAL A 1 359 ? 1.466 18.544 -0.847 1.00 97.19 359 VAL A N 1
ATOM 2635 C CA . VAL A 1 359 ? 1.329 19.623 0.140 1.00 97.19 359 VAL A CA 1
ATOM 2636 C C . VAL A 1 359 ? 1.656 20.982 -0.490 1.00 97.19 359 VAL A C 1
ATOM 2638 O O . VAL A 1 359 ? 0.887 21.930 -0.346 1.00 97.19 359 VAL A O 1
ATOM 2641 N N . ALA A 1 360 ? 2.746 21.064 -1.259 1.00 97.06 360 ALA A N 1
ATOM 2642 C CA . ALA A 1 360 ? 3.126 22.270 -1.992 1.00 97.06 360 ALA A CA 1
ATOM 2643 C C . ALA A 1 360 ? 2.077 22.664 -3.048 1.00 97.06 360 ALA A C 1
ATOM 2645 O O . ALA A 1 360 ? 1.733 23.841 -3.172 1.00 97.06 360 ALA A O 1
ATOM 2646 N N . ALA A 1 361 ? 1.523 21.683 -3.769 1.00 98.06 361 ALA A N 1
ATOM 2647 C CA . ALA A 1 361 ? 0.432 21.898 -4.715 1.00 98.06 361 ALA A CA 1
ATOM 2648 C C . ALA A 1 361 ? -0.816 22.472 -4.027 1.00 98.06 361 ALA A C 1
ATOM 2650 O O . ALA A 1 361 ? -1.365 23.471 -4.487 1.00 98.06 361 ALA A O 1
ATOM 2651 N N . ALA A 1 362 ? -1.229 21.897 -2.893 1.00 98.31 362 ALA A N 1
ATOM 2652 C CA . ALA A 1 362 ? -2.399 22.355 -2.145 1.00 98.31 362 ALA A CA 1
ATOM 2653 C C . ALA A 1 362 ? -2.213 23.777 -1.592 1.00 98.31 362 ALA A C 1
ATOM 2655 O O . ALA A 1 362 ? -3.138 24.589 -1.641 1.00 98.31 362 ALA A O 1
ATOM 2656 N N . LEU A 1 363 ? -1.005 24.108 -1.133 1.00 98.00 363 LEU A N 1
ATOM 2657 C CA . LEU A 1 363 ? -0.661 25.459 -0.698 1.00 98.00 363 LEU A CA 1
ATOM 2658 C C . LEU A 1 363 ? -0.723 26.465 -1.860 1.00 98.00 363 LEU A C 1
ATOM 2660 O O . LEU A 1 363 ? -1.261 27.562 -1.710 1.00 98.00 363 LEU A O 1
ATOM 2664 N N . ALA A 1 364 ? -0.222 26.089 -3.041 1.00 98.12 364 ALA A N 1
ATOM 2665 C CA . ALA A 1 364 ? -0.352 26.904 -4.246 1.00 98.12 364 ALA A CA 1
ATOM 2666 C C . ALA A 1 364 ? -1.818 27.052 -4.687 1.00 98.12 364 ALA A C 1
ATOM 2668 O O . ALA A 1 364 ? -2.224 28.145 -5.073 1.00 98.12 364 ALA A O 1
ATOM 2669 N N . ALA A 1 365 ? -2.626 25.994 -4.581 1.00 98.25 365 ALA A N 1
ATOM 2670 C CA . ALA A 1 365 ? -4.052 26.029 -4.900 1.00 98.25 365 ALA A CA 1
ATOM 2671 C C . ALA A 1 365 ? -4.806 27.011 -3.990 1.00 98.25 365 ALA A C 1
ATOM 2673 O O . ALA A 1 365 ? -5.607 27.803 -4.483 1.00 98.25 365 ALA A O 1
ATOM 2674 N N . LEU A 1 366 ? -4.488 27.033 -2.691 1.00 97.50 366 LEU A N 1
ATOM 2675 C CA . LEU A 1 366 ? -5.041 28.001 -1.739 1.00 97.50 366 LEU A CA 1
ATOM 2676 C C . LEU A 1 366 ? -4.684 29.443 -2.129 1.00 97.50 366 LEU A C 1
ATOM 2678 O O . LEU A 1 366 ? -5.557 30.310 -2.162 1.00 97.50 366 LEU A O 1
ATOM 2682 N N . ARG A 1 367 ? -3.418 29.695 -2.487 1.00 96.88 367 ARG A N 1
ATOM 2683 C CA . ARG A 1 367 ? -2.953 31.019 -2.942 1.00 96.88 367 ARG A CA 1
ATOM 2684 C C . ARG A 1 367 ? -3.663 31.469 -4.219 1.00 96.88 367 ARG A C 1
ATOM 2686 O O . ARG A 1 367 ? -4.104 32.611 -4.291 1.00 96.88 367 ARG A O 1
ATOM 2693 N N . VAL A 1 368 ? -3.806 30.575 -5.199 1.00 97.31 368 VAL A N 1
ATOM 2694 C CA . VAL A 1 368 ? -4.521 30.861 -6.452 1.00 97.31 368 VAL A CA 1
ATOM 2695 C C . VAL A 1 368 ? -5.993 31.149 -6.175 1.00 97.31 368 VAL A C 1
ATOM 2697 O O . VAL A 1 368 ? -6.505 32.147 -6.661 1.00 97.31 368 VAL A O 1
ATOM 2700 N N . ALA A 1 369 ? -6.669 30.338 -5.359 1.00 96.06 369 ALA A N 1
ATOM 2701 C CA . ALA A 1 369 ? -8.078 30.554 -5.026 1.00 96.06 369 ALA A CA 1
ATOM 2702 C C . ALA A 1 369 ? -8.326 31.906 -4.332 1.00 96.06 369 ALA A C 1
ATOM 2704 O O . ALA A 1 369 ? -9.357 32.531 -4.569 1.00 96.06 369 ALA A O 1
ATOM 2705 N N . ALA A 1 370 ? -7.375 32.376 -3.517 1.00 93.69 370 ALA A N 1
ATOM 2706 C CA . ALA A 1 370 ? -7.436 33.698 -2.897 1.00 93.69 370 ALA A CA 1
ATOM 2707 C C . ALA A 1 370 ? -7.195 34.844 -3.899 1.00 93.69 370 ALA A C 1
ATOM 2709 O O . ALA A 1 370 ? -7.834 35.888 -3.804 1.00 93.69 370 ALA A O 1
ATOM 2710 N N . GLN A 1 371 ? -6.282 34.661 -4.858 1.00 94.44 371 GLN A N 1
ATOM 2711 C CA . GLN A 1 371 ? -5.940 35.671 -5.871 1.00 94.44 371 GLN A CA 1
ATOM 2712 C C . GLN A 1 371 ? -6.934 35.721 -7.040 1.00 94.44 371 GLN A C 1
ATOM 2714 O O . GLN A 1 371 ? -7.058 36.748 -7.702 1.00 94.44 371 GLN A O 1
ATOM 2719 N N . GLU A 1 372 ? -7.646 34.623 -7.296 1.00 96.12 372 GLU A N 1
ATOM 2720 C CA . GLU A 1 372 ? -8.556 34.448 -8.428 1.00 96.12 372 GLU A CA 1
ATOM 2721 C C . GLU A 1 372 ? -10.005 34.166 -7.974 1.00 96.12 372 GLU A C 1
ATOM 2723 O O . GLU A 1 372 ? -10.577 33.125 -8.321 1.00 96.12 372 GLU A O 1
ATOM 2728 N N . PRO A 1 373 ? -10.651 35.095 -7.236 1.00 93.12 373 PRO A N 1
ATOM 2729 C CA . PRO A 1 373 ? -12.021 34.911 -6.742 1.00 93.12 373 PRO A CA 1
ATOM 2730 C C . PRO A 1 373 ? -13.042 34.730 -7.874 1.00 93.12 373 PRO A C 1
ATOM 2732 O O . PRO A 1 373 ? -14.061 34.057 -7.690 1.00 93.12 373 PRO A O 1
ATOM 2735 N N . TRP A 1 374 ? -12.723 35.233 -9.076 1.00 95.19 374 TRP A N 1
ATOM 2736 C CA . TRP A 1 374 ? -13.530 35.073 -10.285 1.00 95.19 374 TRP A CA 1
ATOM 2737 C C . TRP A 1 374 ? -13.873 33.606 -10.575 1.00 95.19 374 TRP A C 1
ATOM 2739 O O . TRP A 1 374 ? -14.938 33.336 -11.123 1.00 95.19 374 TRP A O 1
ATOM 2749 N N . ARG A 1 375 ? -13.013 32.643 -10.201 1.00 96.06 375 ARG A N 1
ATOM 2750 C CA . ARG A 1 375 ? -13.268 31.207 -10.415 1.00 96.06 375 ARG A CA 1
ATOM 2751 C C . ARG A 1 375 ? -14.500 30.746 -9.651 1.00 96.06 375 ARG A C 1
ATOM 2753 O O . ARG A 1 375 ? -15.360 30.065 -10.209 1.00 96.06 375 ARG A O 1
ATOM 2760 N N . ARG A 1 376 ? -14.595 31.149 -8.381 1.00 95.69 376 ARG A N 1
ATOM 2761 C CA . ARG A 1 376 ? -15.738 30.842 -7.520 1.00 95.69 376 ARG A CA 1
ATOM 2762 C C . ARG A 1 376 ? -16.994 31.523 -8.058 1.00 95.69 376 ARG A C 1
ATOM 2764 O O . ARG A 1 376 ? -18.005 30.865 -8.269 1.00 95.69 376 ARG A O 1
ATOM 2771 N N . GLU A 1 377 ? -16.922 32.814 -8.356 1.00 94.94 377 GLU A N 1
ATOM 2772 C CA . GLU A 1 377 ? -18.048 33.552 -8.944 1.00 94.94 377 GLU A CA 1
ATOM 2773 C C . GLU A 1 377 ? -18.530 32.925 -10.257 1.00 94.94 377 GLU A C 1
ATOM 2775 O O . GLU A 1 377 ? -19.731 32.813 -10.504 1.00 94.94 377 GLU A O 1
ATOM 2780 N N . HIS A 1 378 ? -17.596 32.483 -11.099 1.00 96.25 378 HIS A N 1
ATOM 2781 C CA . HIS A 1 378 ? -17.903 31.883 -12.385 1.00 96.25 378 HIS A CA 1
ATOM 2782 C C . HIS A 1 378 ? -18.634 30.551 -12.238 1.00 96.25 378 HIS A C 1
ATOM 2784 O O . HIS A 1 378 ? -19.673 30.375 -12.873 1.00 96.25 378 HIS A O 1
ATOM 2790 N N . VAL A 1 379 ? -18.155 29.642 -11.381 1.00 96.94 379 VAL A N 1
ATOM 2791 C CA . VAL A 1 379 ? -18.820 28.343 -11.200 1.00 96.94 379 VAL A CA 1
ATOM 2792 C C . VAL A 1 379 ? -20.236 28.503 -10.632 1.00 96.94 379 VAL A C 1
ATOM 2794 O O . VAL A 1 379 ? -21.154 27.817 -11.081 1.00 96.94 379 VAL A O 1
ATOM 2797 N N . TRP A 1 380 ? -20.453 29.466 -9.728 1.00 96.69 380 TRP A N 1
ATOM 2798 C CA . TRP A 1 380 ? -21.790 29.809 -9.233 1.00 96.69 380 TRP A CA 1
ATOM 2799 C C . TRP A 1 380 ? -22.686 30.392 -10.327 1.00 96.69 380 TRP A C 1
ATOM 2801 O O . TRP A 1 380 ? -23.850 30.008 -10.434 1.00 96.69 380 TRP A O 1
ATOM 2811 N N . ARG A 1 381 ? -22.151 31.267 -11.186 1.00 96.56 381 ARG A N 1
ATOM 2812 C CA . ARG A 1 381 ? -22.889 31.826 -12.327 1.00 96.56 381 ARG A CA 1
ATOM 2813 C C . ARG A 1 381 ? -23.335 30.740 -13.304 1.00 96.56 381 ARG A C 1
ATOM 2815 O O . ARG A 1 381 ? -24.493 30.737 -13.716 1.00 96.56 381 ARG A O 1
ATOM 2822 N N . LEU A 1 382 ? -22.447 29.799 -13.630 1.00 97.12 382 LEU A N 1
ATOM 2823 C CA . LEU A 1 382 ? -22.774 28.647 -14.474 1.00 97.12 382 LEU A CA 1
ATOM 2824 C C . LEU A 1 382 ? -23.876 27.789 -13.841 1.00 97.12 382 LEU A C 1
ATOM 2826 O O . LEU A 1 382 ? -24.789 27.356 -14.542 1.00 97.12 382 LEU A O 1
ATOM 2830 N N . ALA A 1 383 ? -23.822 27.578 -12.522 1.00 95.94 383 ALA A N 1
ATOM 2831 C CA . ALA A 1 383 ? -24.822 26.799 -11.797 1.00 95.94 383 ALA A CA 1
ATOM 2832 C C . ALA A 1 383 ? -26.197 27.465 -11.851 1.00 95.94 383 ALA A C 1
ATOM 2834 O O . ALA A 1 383 ? -27.174 26.829 -12.244 1.00 95.94 383 ALA A O 1
ATOM 2835 N N . GLN A 1 384 ? -26.263 28.762 -11.548 1.00 95.38 384 GLN A N 1
ATOM 2836 C CA . GLN A 1 384 ? -27.509 29.525 -11.619 1.00 95.38 384 GLN A CA 1
ATOM 2837 C C . GLN A 1 384 ? -28.082 29.557 -13.038 1.00 95.38 384 GLN A C 1
ATOM 2839 O O . GLN A 1 384 ? -29.285 29.381 -13.232 1.00 95.38 384 GLN A O 1
ATOM 2844 N N . ARG A 1 385 ? -27.221 29.706 -14.052 1.00 94.75 385 ARG A N 1
ATOM 2845 C CA . ARG A 1 385 ? -27.640 29.676 -15.455 1.00 94.75 385 ARG A CA 1
ATOM 2846 C C . ARG A 1 385 ? -28.197 28.311 -15.860 1.00 94.75 385 ARG A C 1
ATOM 2848 O O . ARG A 1 385 ? -29.263 28.262 -16.467 1.00 94.75 385 ARG A O 1
ATOM 2855 N N . LEU A 1 386 ? -27.524 27.216 -15.498 1.00 94.25 386 LEU A N 1
ATOM 2856 C CA . LEU A 1 386 ? -28.018 25.854 -15.732 1.00 94.25 386 LEU A CA 1
ATOM 2857 C C . LEU A 1 386 ? -29.400 25.649 -15.092 1.00 94.25 386 LEU A C 1
ATOM 2859 O O . LEU A 1 386 ? -30.310 25.139 -15.744 1.00 94.25 386 LEU A O 1
ATOM 2863 N N . GLY A 1 387 ? -29.556 26.083 -13.838 1.00 91.31 387 GLY A N 1
ATOM 2864 C CA . GLY A 1 387 ? -30.820 26.024 -13.104 1.00 91.31 387 GLY A CA 1
ATOM 2865 C C . GLY A 1 387 ? -31.946 26.776 -13.801 1.00 91.31 387 GLY A C 1
ATOM 2866 O O . GLY A 1 387 ? -33.007 26.209 -14.059 1.00 91.31 387 GLY A O 1
ATOM 2867 N N . SER A 1 388 ? -31.687 28.032 -14.170 1.00 92.19 388 SER A N 1
ATOM 2868 C CA . SER A 1 388 ? -32.640 28.899 -14.867 1.00 92.19 388 SER A CA 1
ATOM 2869 C C . SER A 1 388 ? -33.096 28.308 -16.207 1.00 92.19 388 SER A C 1
ATOM 2871 O O . SER A 1 388 ? -34.294 28.224 -16.471 1.00 92.19 388 SER A O 1
ATOM 2873 N N . GLU A 1 389 ? -32.159 27.816 -17.020 1.00 92.19 389 GLU A N 1
ATOM 2874 C CA . GLU A 1 389 ? -32.426 27.257 -18.354 1.00 92.19 389 GLU A CA 1
ATOM 2875 C C . GLU A 1 389 ? -33.182 25.919 -18.334 1.00 92.19 389 GLU A C 1
ATOM 2877 O O . GLU A 1 389 ? -33.821 25.548 -19.327 1.00 92.19 389 GLU A O 1
ATOM 2882 N N . LEU A 1 390 ? -33.097 25.181 -17.223 1.00 89.38 390 LEU A N 1
ATOM 2883 C CA . LEU A 1 390 ? -33.803 23.915 -17.008 1.00 89.38 390 LEU A CA 1
ATOM 2884 C C . LEU A 1 390 ? -35.060 24.066 -16.138 1.00 89.38 390 LEU A C 1
ATOM 2886 O O . LEU A 1 390 ? -35.876 23.146 -16.082 1.00 89.38 390 LEU A O 1
ATOM 2890 N N . GLY A 1 391 ? -35.242 25.212 -15.479 1.00 88.31 391 GLY A N 1
ATOM 2891 C CA . GLY A 1 391 ? -36.323 25.439 -14.520 1.00 88.31 391 GLY A CA 1
ATOM 2892 C C . GLY A 1 391 ? -36.196 24.586 -13.254 1.00 88.31 391 GLY A C 1
ATOM 2893 O O . GLY A 1 391 ? -37.217 24.152 -12.716 1.00 88.31 391 GLY A O 1
ATOM 2894 N N . VAL A 1 392 ? -34.965 24.321 -12.805 1.00 86.75 392 VAL A N 1
ATOM 2895 C CA . 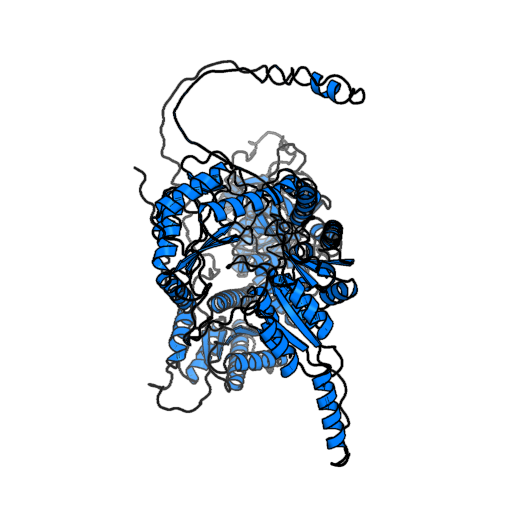VAL A 1 392 ? -34.670 23.561 -11.580 1.00 86.75 392 VAL A CA 1
ATOM 2896 C C . VAL A 1 392 ? -34.036 24.471 -10.524 1.00 86.75 392 VAL A C 1
ATOM 2898 O O . VAL A 1 392 ? -33.249 25.354 -10.876 1.00 86.75 392 VAL A O 1
ATOM 2901 N N . PRO A 1 393 ? -34.366 24.293 -9.232 1.00 84.75 393 PRO A N 1
ATOM 2902 C CA . PRO A 1 393 ? -33.748 25.071 -8.168 1.00 84.75 393 PRO A CA 1
ATOM 2903 C C . PRO A 1 393 ? -32.262 24.721 -8.049 1.00 84.75 393 PRO A C 1
ATOM 2905 O O . PRO A 1 393 ? -31.885 23.551 -8.120 1.00 84.75 393 PRO A O 1
ATOM 2908 N N . VAL A 1 394 ? -31.424 25.741 -7.860 1.00 88.81 394 VAL A N 1
ATOM 2909 C CA . VAL A 1 394 ? -29.977 25.581 -7.694 1.00 88.81 394 VAL A CA 1
ATOM 2910 C C . VAL A 1 394 ? -29.535 26.254 -6.409 1.00 88.81 394 VAL A C 1
ATOM 2912 O O . VAL A 1 394 ? -29.551 27.478 -6.285 1.00 88.81 394 VAL A O 1
ATOM 2915 N N . SER A 1 395 ? -29.112 25.421 -5.467 1.00 89.25 395 SER A N 1
ATOM 2916 C CA . SER A 1 395 ? -28.499 25.827 -4.208 1.00 89.25 395 SER A CA 1
ATOM 2917 C C . SER A 1 395 ? -26.979 25.807 -4.276 1.00 89.25 395 SER A C 1
ATOM 2919 O O . SER A 1 395 ? -26.364 26.548 -3.531 1.00 89.25 395 SER A O 1
ATOM 2921 N N . SER A 1 396 ? -26.354 25.016 -5.154 1.00 95.38 396 SER A N 1
ATOM 2922 C CA . SER A 1 396 ? -24.893 24.881 -5.220 1.00 95.38 396 SER A CA 1
ATOM 2923 C C . SER A 1 396 ? -24.387 24.526 -6.629 1.00 95.38 396 SER A C 1
ATOM 2925 O O . SER A 1 396 ? -25.181 24.207 -7.516 1.00 95.38 396 SER A O 1
ATOM 2927 N N . PRO A 1 397 ? -23.059 24.511 -6.863 1.00 95.31 397 PRO A N 1
ATOM 2928 C CA . PRO A 1 397 ? -22.456 23.973 -8.090 1.00 95.31 397 PRO A CA 1
ATOM 2929 C C . PRO A 1 397 ? -22.686 22.477 -8.361 1.00 95.31 397 PRO A C 1
ATOM 2931 O O . PRO A 1 397 ? -22.235 21.965 -9.392 1.00 95.31 397 PRO A O 1
ATOM 2934 N N . ILE A 1 398 ? -23.350 21.766 -7.447 1.00 95.31 398 ILE A N 1
ATOM 2935 C CA . ILE A 1 398 ? -23.842 20.406 -7.643 1.00 95.31 398 ILE A CA 1
ATOM 2936 C C . ILE A 1 398 ? -25.333 20.518 -7.971 1.00 95.31 398 ILE A C 1
ATOM 2938 O O . ILE A 1 398 ? -26.140 20.832 -7.103 1.00 95.31 398 ILE A O 1
ATOM 2942 N N . VAL A 1 399 ? -25.699 20.250 -9.221 1.00 93.69 399 VAL A N 1
ATOM 2943 C CA . VAL A 1 399 ? -27.078 20.375 -9.706 1.00 93.69 399 VAL A CA 1
ATOM 2944 C C . VAL A 1 399 ? -27.647 18.979 -9.979 1.00 93.69 399 VAL A C 1
ATOM 2946 O O . VAL A 1 399 ? -27.303 18.364 -10.999 1.00 93.69 399 VAL A O 1
ATOM 2949 N N . PRO A 1 400 ? -28.488 18.426 -9.084 1.00 91.88 400 PRO A N 1
ATOM 2950 C CA . PRO A 1 400 ? -29.152 17.155 -9.334 1.00 91.88 400 PRO A CA 1
ATOM 2951 C C . PRO A 1 400 ? -30.343 17.338 -10.279 1.00 91.88 400 PRO A C 1
ATOM 2953 O O . PRO A 1 400 ? -31.265 18.107 -10.022 1.00 91.88 400 PRO A O 1
ATOM 2956 N N . LEU A 1 401 ? -30.372 16.565 -11.360 1.00 92.25 401 LEU A N 1
ATOM 2957 C CA . LEU A 1 401 ? -31.525 16.482 -12.253 1.00 92.25 401 LEU A CA 1
ATOM 2958 C C . LEU A 1 401 ? -32.274 15.186 -11.948 1.00 92.25 401 LEU A C 1
ATOM 2960 O O . LEU A 1 401 ? -31.846 14.109 -12.367 1.00 92.25 401 LEU A O 1
ATOM 2964 N N . ILE A 1 402 ? -33.365 15.275 -11.184 1.00 90.50 402 ILE A N 1
ATOM 2965 C CA . ILE A 1 402 ? -34.175 14.106 -10.814 1.00 90.50 402 ILE A CA 1
ATOM 2966 C C . ILE A 1 402 ? -34.911 13.593 -12.055 1.00 90.50 402 ILE A C 1
ATOM 2968 O O . ILE A 1 402 ? -35.717 14.304 -12.651 1.00 90.50 402 ILE A O 1
ATOM 2972 N N . ILE A 1 403 ? -34.619 12.348 -12.432 1.00 89.94 403 ILE A N 1
ATOM 2973 C CA . ILE A 1 403 ? -35.208 11.672 -13.596 1.00 89.94 403 ILE A CA 1
ATOM 2974 C C . ILE A 1 403 ? -36.295 10.680 -13.159 1.00 89.94 403 ILE A C 1
ATOM 2976 O O . ILE A 1 403 ? -37.290 10.501 -13.854 1.00 89.94 403 ILE A O 1
ATOM 2980 N N . GLY A 1 404 ? -36.121 10.050 -11.994 1.00 88.06 404 GLY A N 1
ATOM 2981 C CA . GLY A 1 404 ? -37.058 9.094 -11.412 1.00 88.06 404 GLY A CA 1
ATOM 2982 C C . GLY A 1 404 ? -36.644 7.637 -11.666 1.00 88.06 404 GLY A C 1
ATOM 2983 O O . GLY A 1 404 ? -35.812 7.116 -10.909 1.00 88.06 404 GLY A O 1
ATOM 2984 N N . PRO A 1 405 ? -37.189 6.950 -12.693 1.00 87.38 405 PRO A N 1
ATOM 2985 C CA . PRO A 1 405 ? -36.834 5.563 -12.994 1.00 87.38 405 PRO A CA 1
ATOM 2986 C C . PRO A 1 405 ? -35.341 5.378 -13.294 1.00 87.38 405 PRO A C 1
ATOM 2988 O O . PRO A 1 405 ? -34.734 6.162 -14.024 1.00 87.38 405 PRO A O 1
ATOM 2991 N N . GLU A 1 406 ? -34.756 4.291 -12.785 1.00 86.75 406 GLU A N 1
ATOM 2992 C CA . GLU A 1 406 ? -33.331 3.977 -12.964 1.00 86.75 406 GLU A CA 1
ATOM 2993 C C . GLU A 1 406 ? -32.938 3.862 -14.442 1.00 86.75 406 GLU A C 1
ATOM 2995 O O . GLU A 1 406 ? -31.982 4.499 -14.882 1.00 86.75 406 GLU A O 1
ATOM 3000 N N . ALA A 1 407 ? -33.707 3.097 -15.223 1.00 85.12 407 ALA A N 1
ATOM 3001 C CA . ALA A 1 407 ? -33.433 2.875 -16.641 1.00 85.12 407 ALA A CA 1
ATOM 3002 C C . ALA A 1 407 ? -33.421 4.186 -17.448 1.00 85.12 407 ALA A C 1
ATOM 3004 O O . ALA A 1 407 ? -32.597 4.350 -18.344 1.00 85.12 407 ALA A O 1
ATOM 3005 N N . ALA A 1 408 ? -34.285 5.143 -17.093 1.00 86.94 408 ALA A N 1
ATOM 3006 C CA . ALA A 1 408 ? -34.334 6.450 -17.738 1.00 86.94 408 ALA A CA 1
ATOM 3007 C C . ALA A 1 408 ? -33.099 7.300 -17.395 1.00 86.94 408 ALA A C 1
ATOM 3009 O O . ALA A 1 408 ? -32.498 7.895 -18.288 1.00 86.94 408 ALA A O 1
ATOM 3010 N N . ALA A 1 409 ? -32.672 7.312 -16.126 1.00 88.75 409 ALA A N 1
ATOM 3011 C CA . ALA A 1 409 ? -31.468 8.029 -15.704 1.00 88.75 409 ALA A CA 1
ATOM 3012 C C . ALA A 1 409 ? -30.200 7.456 -16.361 1.00 88.75 409 ALA A C 1
ATOM 3014 O O . ALA A 1 409 ? -29.367 8.208 -16.870 1.00 88.75 409 ALA A O 1
ATOM 3015 N N . VAL A 1 410 ? -30.068 6.125 -16.400 1.00 86.94 410 VAL A N 1
ATOM 3016 C CA . VAL A 1 410 ? -28.943 5.443 -17.061 1.00 86.94 410 VAL A CA 1
ATOM 3017 C C . VAL A 1 410 ? -28.964 5.698 -18.569 1.00 86.94 410 VAL A C 1
ATOM 3019 O O . VAL A 1 410 ? -27.936 6.071 -19.132 1.00 86.94 410 VAL A O 1
ATOM 3022 N N . GLY A 1 411 ? -30.127 5.573 -19.216 1.00 87.50 411 GLY A N 1
ATOM 3023 C CA . GLY A 1 411 ? -30.284 5.856 -20.645 1.00 87.50 411 GLY A CA 1
ATOM 3024 C C . GLY A 1 411 ? -29.888 7.290 -21.005 1.00 87.50 411 GLY A C 1
ATOM 3025 O O . GLY A 1 411 ? -29.148 7.504 -21.963 1.00 87.50 411 GLY A O 1
ATOM 3026 N N . ALA A 1 412 ? -30.291 8.266 -20.188 1.00 89.19 412 ALA A N 1
ATOM 3027 C CA . ALA A 1 412 ? -29.902 9.662 -20.355 1.00 89.19 412 ALA A CA 1
ATOM 3028 C C . ALA A 1 412 ? -28.390 9.883 -20.199 1.00 89.19 412 ALA A C 1
ATOM 3030 O O . ALA A 1 412 ? -27.773 10.542 -21.033 1.00 89.19 412 ALA A O 1
ATOM 3031 N N . SER A 1 413 ? -27.778 9.299 -19.164 1.00 90.75 413 SER A N 1
ATOM 3032 C CA . SER A 1 413 ? -26.328 9.363 -18.941 1.00 90.75 413 SER A CA 1
ATOM 3033 C C . SER A 1 413 ? -25.545 8.815 -20.143 1.00 90.75 413 SER A C 1
ATOM 3035 O O . SER A 1 413 ? -24.598 9.450 -20.610 1.00 90.75 413 SER A O 1
ATOM 3037 N N . MET A 1 414 ? -25.986 7.690 -20.717 1.00 88.75 414 MET A N 1
ATOM 3038 C CA . MET A 1 414 ? -25.362 7.105 -21.912 1.00 88.75 414 MET A CA 1
ATOM 3039 C C . MET A 1 414 ? -25.582 7.950 -23.172 1.00 88.75 414 MET A C 1
ATOM 3041 O O . MET A 1 414 ? -24.658 8.129 -23.967 1.00 88.75 414 MET A O 1
ATOM 3045 N N . ALA A 1 415 ? -26.772 8.525 -23.342 1.00 89.56 415 ALA A N 1
ATOM 3046 C CA . ALA A 1 415 ? -27.083 9.418 -24.456 1.00 89.56 415 ALA A CA 1
ATOM 3047 C C . ALA A 1 415 ? -26.253 10.718 -24.423 1.00 89.56 415 ALA A C 1
ATOM 3049 O O . ALA A 1 415 ? -25.889 11.250 -25.477 1.00 89.56 415 ALA A O 1
ATOM 3050 N N . LEU A 1 416 ? -25.933 11.225 -23.229 1.00 92.25 416 LEU A N 1
ATOM 3051 C CA . LEU A 1 416 ? -25.025 12.358 -23.036 1.00 92.25 416 LEU A CA 1
ATOM 3052 C C . LEU A 1 416 ? -23.581 11.979 -23.370 1.00 92.25 416 LEU A C 1
ATOM 3054 O O . LEU A 1 416 ? -22.906 12.721 -24.086 1.00 92.25 416 LEU A O 1
ATOM 3058 N N . LEU A 1 417 ? -23.137 10.791 -22.953 1.00 90.25 417 LEU A N 1
ATOM 3059 C CA . LEU A 1 417 ? -21.797 10.295 -23.262 1.00 90.25 417 LEU A CA 1
ATOM 3060 C C . LEU A 1 417 ? -21.570 10.167 -24.776 1.00 90.25 417 LEU A C 1
ATOM 3062 O O . LEU A 1 417 ? -20.551 10.635 -25.282 1.00 90.25 417 LEU A O 1
ATOM 3066 N N . GLN A 1 418 ? -22.549 9.642 -25.522 1.00 88.44 418 GLN A N 1
ATOM 3067 C CA . GLN A 1 418 ? -22.517 9.596 -26.995 1.00 88.44 418 GLN A CA 1
ATOM 3068 C C . GLN A 1 418 ? -22.360 10.979 -27.635 1.00 88.44 418 GLN A C 1
ATOM 3070 O O . GLN A 1 418 ? -21.761 11.118 -28.704 1.00 88.44 418 GLN A O 1
ATOM 3075 N N . ARG A 1 419 ? -22.878 12.018 -26.980 1.00 91.06 419 ARG A N 1
ATOM 3076 C CA . ARG A 1 419 ? -22.790 13.411 -27.427 1.00 91.06 419 ARG A CA 1
ATOM 3077 C C . ARG A 1 419 ? -21.521 14.119 -26.951 1.00 91.06 419 ARG A C 1
ATOM 3079 O O . ARG A 1 419 ? -21.267 15.225 -27.404 1.00 91.06 419 ARG A O 1
ATOM 3086 N N . GLY A 1 420 ? -20.681 13.459 -26.154 1.00 91.62 420 GLY A N 1
ATOM 3087 C CA . GLY A 1 420 ? -19.396 13.992 -25.701 1.00 91.62 420 GLY A CA 1
ATOM 3088 C C . GLY A 1 420 ? -19.387 14.480 -24.252 1.00 91.62 420 GLY A C 1
ATOM 3089 O O . GLY A 1 420 ? -18.422 15.122 -23.850 1.00 91.62 420 GLY A O 1
ATOM 3090 N N . PHE A 1 421 ? -20.425 14.178 -23.466 1.00 93.56 421 PHE A N 1
ATOM 3091 C CA . PHE A 1 421 ? -20.586 14.668 -22.096 1.00 93.56 421 PHE A CA 1
ATOM 3092 C C . PHE A 1 421 ? -20.637 13.524 -21.090 1.00 93.56 421 PHE A C 1
ATOM 3094 O O . PHE A 1 421 ? -21.500 12.654 -21.161 1.00 93.56 421 PHE A O 1
ATOM 3101 N N . HIS A 1 422 ? -19.759 13.553 -20.094 1.00 92.31 422 HIS A N 1
ATOM 3102 C CA . HIS A 1 422 ? -19.818 12.618 -18.982 1.00 92.31 422 HIS A CA 1
ATOM 3103 C C . HIS A 1 422 ? -20.626 13.212 -17.821 1.00 92.31 422 HIS A C 1
ATOM 3105 O O . HIS A 1 422 ? -20.148 14.093 -17.102 1.00 92.31 422 HIS A O 1
ATOM 3111 N N . VAL A 1 423 ? -21.847 12.702 -17.634 1.00 92.88 423 VAL A N 1
ATOM 3112 C CA . VAL A 1 423 ? -22.738 13.027 -16.509 1.00 92.88 423 VAL A CA 1
ATOM 3113 C C . VAL A 1 423 ? -23.255 11.720 -15.902 1.00 92.88 423 VAL A C 1
ATOM 3115 O O . VAL A 1 423 ? -23.995 11.002 -16.578 1.00 92.88 423 VAL A O 1
ATOM 3118 N N . PRO A 1 424 ? -22.881 11.361 -14.662 1.00 86.50 424 PRO A N 1
ATOM 3119 C CA . PRO A 1 424 ? -23.235 10.078 -14.076 1.00 86.50 424 PRO A CA 1
ATOM 3120 C C . PRO A 1 424 ? -24.706 10.029 -13.662 1.00 86.50 424 PRO A C 1
ATOM 3122 O O . PRO A 1 424 ? -25.242 10.976 -13.077 1.00 86.50 424 PRO A O 1
ATOM 3125 N N . ALA A 1 425 ? -25.330 8.877 -13.904 1.00 88.69 425 ALA A N 1
ATOM 3126 C CA . ALA A 1 425 ? -26.587 8.510 -13.271 1.00 88.69 425 ALA A CA 1
ATOM 3127 C C . ALA A 1 425 ? -26.327 7.999 -11.846 1.00 88.69 425 ALA A C 1
ATOM 3129 O O . ALA A 1 425 ? -25.586 7.036 -11.647 1.00 88.69 425 ALA A O 1
ATOM 3130 N N . ILE A 1 426 ? -26.961 8.627 -10.860 1.00 86.12 426 ILE A N 1
ATOM 3131 C CA . ILE A 1 426 ? -26.988 8.182 -9.467 1.00 86.12 426 ILE A CA 1
ATOM 3132 C C . ILE A 1 426 ? -28.295 7.417 -9.242 1.00 86.12 426 ILE A C 1
ATOM 3134 O O . ILE A 1 426 ? -29.377 7.918 -9.557 1.00 86.12 426 ILE A O 1
ATOM 3138 N N . ARG A 1 427 ? -28.185 6.196 -8.717 1.00 84.56 427 ARG A N 1
ATOM 3139 C CA . ARG A 1 427 ? -29.270 5.212 -8.575 1.00 84.56 427 ARG A CA 1
ATOM 3140 C C . ARG A 1 427 ? -29.167 4.475 -7.230 1.00 84.56 427 ARG A C 1
ATOM 3142 O O . ARG A 1 427 ? -28.136 4.610 -6.564 1.00 84.56 427 ARG A O 1
ATOM 3149 N N . PRO A 1 428 ? -30.187 3.707 -6.803 1.00 75.00 428 PRO A N 1
ATOM 3150 C CA . PRO A 1 428 ? -30.086 2.879 -5.603 1.00 75.00 428 PRO A CA 1
ATOM 3151 C C . PRO A 1 428 ? -28.833 1.977 -5.609 1.00 75.00 428 PRO A C 1
ATOM 3153 O O . PRO A 1 428 ? -28.444 1.485 -6.670 1.00 75.00 428 PRO A O 1
ATOM 3156 N N . PRO A 1 429 ? -28.186 1.750 -4.449 1.00 67.44 429 PRO A N 1
ATOM 3157 C CA . PRO A 1 429 ? -28.601 2.175 -3.109 1.00 67.44 429 PRO A CA 1
ATOM 3158 C C . PRO A 1 429 ? -28.204 3.618 -2.737 1.00 67.44 429 PRO A C 1
ATOM 3160 O O . PRO A 1 429 ? -28.515 4.045 -1.633 1.00 67.44 429 PRO A O 1
ATOM 3163 N N . THR A 1 430 ? -27.523 4.369 -3.613 1.00 68.62 430 THR A N 1
ATOM 3164 C CA . THR A 1 430 ? -27.010 5.720 -3.296 1.00 68.62 430 THR A CA 1
ATOM 3165 C C . THR A 1 430 ? -28.117 6.759 -3.114 1.00 68.62 430 THR A C 1
ATOM 3167 O O . THR A 1 430 ? -27.959 7.688 -2.333 1.00 68.62 430 THR A O 1
ATOM 3170 N N . VAL A 1 431 ? -29.236 6.603 -3.822 1.00 75.94 431 VAL A N 1
ATOM 3171 C CA . VAL A 1 431 ? -30.453 7.413 -3.653 1.00 75.94 431 VAL A CA 1
ATOM 3172 C C . VAL A 1 431 ? -31.667 6.487 -3.535 1.00 75.94 431 VAL A C 1
ATOM 3174 O O . VAL A 1 431 ? -31.613 5.369 -4.059 1.00 75.94 431 VAL A O 1
ATOM 3177 N N . PRO A 1 432 ? -32.766 6.902 -2.878 1.00 76.38 432 PRO A N 1
ATOM 3178 C CA . PRO A 1 432 ? -33.957 6.068 -2.731 1.00 76.38 432 PRO A CA 1
ATOM 3179 C C . PRO A 1 432 ? -34.522 5.550 -4.070 1.00 76.38 432 PRO A C 1
ATOM 3181 O O . PRO A 1 432 ? -34.462 6.263 -5.083 1.00 76.38 432 PRO A O 1
ATOM 3184 N N . PRO A 1 433 ? -35.119 4.341 -4.102 1.00 77.88 433 PRO A N 1
ATOM 3185 C CA . PRO A 1 433 ? -35.809 3.826 -5.284 1.00 77.88 433 PRO A CA 1
ATOM 3186 C C . PRO A 1 433 ? -36.813 4.831 -5.860 1.00 77.88 433 PRO A C 1
ATOM 3188 O O . PRO A 1 433 ? -37.534 5.497 -5.123 1.00 77.88 433 PRO A O 1
ATOM 3191 N N . GLY A 1 434 ? -36.839 4.962 -7.188 1.00 82.62 434 GLY A N 1
ATOM 3192 C CA . GLY A 1 434 ? -37.707 5.922 -7.880 1.00 82.62 434 GLY A CA 1
ATOM 3193 C C . GLY A 1 434 ? -37.226 7.378 -7.856 1.00 82.62 434 GLY A C 1
ATOM 3194 O O . GLY A 1 434 ? -37.917 8.232 -8.398 1.00 82.62 434 GLY A O 1
ATOM 3195 N N . THR A 1 435 ? -36.048 7.670 -7.286 1.00 84.88 435 THR A N 1
ATOM 3196 C CA . THR A 1 435 ? -35.455 9.026 -7.247 1.00 84.88 435 THR A CA 1
ATOM 3197 C C . THR A 1 435 ? -34.094 9.114 -7.955 1.00 84.88 435 THR A C 1
ATOM 3199 O O . THR A 1 435 ? -33.248 9.950 -7.620 1.00 84.88 435 THR A O 1
ATOM 3202 N N . SER A 1 436 ? -33.869 8.246 -8.951 1.00 88.44 436 SER A N 1
ATOM 3203 C CA . SER A 1 436 ? -32.627 8.247 -9.734 1.00 88.44 436 SER A CA 1
ATOM 3204 C C . SER A 1 436 ? -32.455 9.574 -10.468 1.00 88.44 436 SER A C 1
ATOM 3206 O O . SER A 1 436 ? -33.429 10.195 -10.904 1.00 88.44 436 SER A O 1
ATOM 3208 N N . ARG A 1 437 ? -31.210 10.023 -10.608 1.00 90.56 437 ARG A N 1
ATOM 3209 C CA . ARG A 1 437 ? -30.898 11.388 -11.048 1.00 90.56 437 ARG A CA 1
ATOM 3210 C C . ARG A 1 437 ? -29.611 11.456 -11.851 1.00 90.56 437 ARG A C 1
ATOM 3212 O O . ARG A 1 437 ? -28.738 10.609 -11.688 1.00 90.56 437 ARG A O 1
ATOM 3219 N N . LEU A 1 438 ? -29.469 12.491 -12.667 1.00 92.38 438 LEU A N 1
ATOM 3220 C CA . LEU A 1 438 ? -28.176 12.888 -13.217 1.00 92.38 438 LEU A CA 1
ATOM 3221 C C . LEU A 1 438 ? -27.540 13.897 -12.268 1.00 92.38 438 LEU A C 1
ATOM 3223 O O . LEU A 1 438 ? -28.153 14.913 -11.950 1.00 92.38 438 LEU A O 1
ATOM 3227 N N . ARG A 1 439 ? -26.322 13.625 -11.803 1.00 92.25 439 ARG A N 1
ATOM 3228 C CA . ARG A 1 439 ? -25.595 14.559 -10.938 1.00 92.25 439 ARG A CA 1
ATOM 3229 C C . ARG A 1 439 ? -24.649 15.399 -11.785 1.00 92.25 439 ARG A C 1
ATOM 3231 O O . ARG A 1 439 ? -23.572 14.926 -12.144 1.00 92.25 439 ARG A O 1
ATOM 3238 N N . VAL A 1 440 ? -25.045 16.635 -12.078 1.00 95.06 440 VAL A N 1
ATOM 3239 C CA . VAL A 1 440 ? -24.190 17.601 -12.775 1.00 95.06 440 VAL A CA 1
ATOM 3240 C C . VAL A 1 440 ? -23.319 18.311 -11.743 1.00 95.06 440 VAL A C 1
ATOM 3242 O O . VAL A 1 440 ? -23.812 18.810 -10.737 1.00 95.06 440 VAL A O 1
ATOM 3245 N N . SER A 1 441 ? -22.008 18.332 -11.954 1.00 94.94 441 SER A N 1
ATOM 3246 C CA . SER A 1 441 ? -21.058 19.076 -11.121 1.00 94.94 441 SER A CA 1
ATOM 3247 C C . SER A 1 441 ? -20.273 20.035 -11.992 1.00 94.94 441 SER A C 1
ATOM 3249 O O . SER A 1 441 ? -19.554 19.620 -12.902 1.00 94.94 441 SER A O 1
ATOM 3251 N N . LEU A 1 442 ? -20.463 21.324 -11.729 1.00 96.19 442 LEU A N 1
ATOM 3252 C CA . LEU A 1 442 ? -19.825 22.389 -12.485 1.00 96.19 442 LEU A CA 1
ATOM 3253 C C . LEU A 1 442 ? -18.440 22.706 -11.931 1.00 96.19 442 LEU A C 1
ATOM 3255 O O . LEU A 1 442 ? -18.106 22.416 -10.788 1.00 96.19 442 LEU A O 1
ATOM 3259 N N . SER A 1 443 ? -17.635 23.322 -12.784 1.00 97.81 443 SER A N 1
ATOM 3260 C CA . SER A 1 443 ? -16.258 23.708 -12.501 1.00 97.81 443 SER A CA 1
ATOM 3261 C C . SER A 1 443 ? -15.991 25.044 -13.168 1.00 97.81 443 SER A C 1
ATOM 3263 O O . SER A 1 443 ? -16.518 25.286 -14.252 1.00 97.81 443 SER A O 1
ATOM 3265 N N . ALA A 1 444 ? -15.140 25.870 -12.566 1.00 96.50 444 ALA A N 1
ATOM 3266 C CA . ALA A 1 444 ? -14.654 27.109 -13.166 1.00 96.50 444 ALA A CA 1
ATOM 3267 C C . ALA A 1 444 ? -13.869 26.888 -14.475 1.00 96.50 444 ALA A C 1
ATOM 3269 O O . ALA A 1 444 ? -13.612 27.844 -15.197 1.00 96.50 444 ALA A O 1
ATOM 3270 N N . ALA A 1 445 ? -13.472 25.646 -14.775 1.00 95.56 445 ALA A N 1
ATOM 3271 C CA . ALA A 1 445 ? -12.855 25.281 -16.048 1.00 95.56 445 ALA A CA 1
ATOM 3272 C C . ALA A 1 445 ? -13.867 25.044 -17.188 1.00 95.56 445 ALA A C 1
ATOM 3274 O O . ALA A 1 445 ? -13.448 24.930 -18.338 1.00 95.56 445 ALA A O 1
ATOM 3275 N N . HIS A 1 446 ? -15.172 24.964 -16.900 1.00 96.88 446 HIS A N 1
ATOM 3276 C CA . HIS A 1 446 ? -16.197 24.949 -17.943 1.00 96.88 446 HIS A CA 1
ATOM 3277 C C . HIS A 1 446 ? -16.409 26.359 -18.485 1.00 96.88 446 HIS A C 1
ATOM 3279 O O . HIS A 1 446 ? -16.546 27.307 -17.720 1.00 96.88 446 HIS A O 1
ATOM 3285 N N . SER A 1 447 ? -16.496 26.491 -19.802 1.00 94.56 447 SER A N 1
ATOM 3286 C CA . SER A 1 447 ? -16.907 27.729 -20.453 1.00 94.56 447 SER A CA 1
ATOM 3287 C C . SER A 1 447 ? -18.433 27.837 -20.547 1.00 94.56 447 SER A C 1
ATOM 3289 O O . SER A 1 447 ? -19.169 26.853 -20.446 1.00 94.56 447 SER A O 1
ATOM 3291 N N . GLU A 1 448 ? -18.926 29.044 -20.830 1.00 92.75 448 GLU A N 1
ATOM 3292 C CA . GLU A 1 448 ? -20.340 29.263 -21.168 1.00 92.75 448 GLU A CA 1
ATOM 3293 C C . GLU A 1 448 ? -20.771 28.445 -22.398 1.00 92.75 448 GLU A C 1
ATOM 3295 O O . GLU A 1 448 ? -21.916 28.007 -22.485 1.00 92.75 448 GLU A O 1
ATOM 3300 N N . GLN A 1 449 ? -19.851 28.210 -23.339 1.00 93.25 449 GLN A N 1
ATOM 3301 C CA . GLN A 1 449 ? -20.115 27.389 -24.516 1.00 93.25 449 GLN A CA 1
ATOM 3302 C C . GLN A 1 449 ? -20.303 25.915 -24.135 1.00 93.25 449 GLN A C 1
ATOM 3304 O O . GLN A 1 449 ? -21.266 25.300 -24.587 1.00 93.25 449 GLN A O 1
ATOM 3309 N N . ASP A 1 450 ? -19.463 25.374 -23.244 1.00 95.06 450 ASP A N 1
ATOM 3310 C CA . ASP A 1 450 ? -19.621 23.999 -22.747 1.00 95.06 450 ASP A CA 1
ATOM 3311 C C . ASP A 1 450 ? -20.996 23.811 -22.078 1.00 95.06 450 ASP A C 1
ATOM 3313 O O . ASP A 1 450 ? -21.659 22.790 -22.271 1.00 95.06 450 ASP A O 1
ATOM 3317 N N . LEU A 1 451 ? -21.457 24.816 -21.321 1.00 95.44 451 LEU A N 1
ATOM 3318 C CA . LEU A 1 451 ? -22.780 24.806 -20.692 1.00 95.44 451 LEU A CA 1
ATOM 3319 C C . LEU A 1 451 ? -23.917 24.811 -21.728 1.00 95.44 451 LEU A C 1
ATOM 3321 O O . LEU A 1 451 ? -24.884 24.061 -21.585 1.00 95.44 451 LEU A O 1
ATOM 3325 N N . LEU A 1 452 ? -23.817 25.636 -22.774 1.00 94.12 452 LEU A N 1
ATOM 3326 C CA . LEU A 1 452 ? -24.814 25.684 -23.849 1.00 94.12 452 LEU A CA 1
ATOM 3327 C C . LEU A 1 452 ? -24.909 24.355 -24.605 1.00 94.12 452 LEU A C 1
ATOM 3329 O O . LEU A 1 452 ? -26.011 23.892 -24.911 1.00 94.12 452 LEU A O 1
ATOM 3333 N N . GLU A 1 453 ? -23.772 23.722 -24.879 1.00 95.25 453 GLU A N 1
ATOM 3334 C CA . GLU A 1 453 ? -23.735 22.425 -25.552 1.00 95.25 453 GLU A CA 1
ATOM 3335 C C . GLU A 1 453 ? -24.306 21.312 -24.665 1.00 95.25 453 GLU A C 1
ATOM 3337 O O . GLU A 1 453 ? -25.089 20.488 -25.150 1.00 95.25 453 GLU A O 1
ATOM 3342 N N . LEU A 1 454 ? -24.023 21.337 -23.355 1.00 95.44 454 LEU A N 1
ATOM 3343 C CA . LEU A 1 454 ? -24.654 20.430 -22.396 1.00 95.44 454 LEU A CA 1
ATOM 3344 C C . LEU A 1 454 ? -26.178 20.617 -22.365 1.00 95.44 454 LEU A C 1
ATOM 3346 O O . LEU A 1 454 ? -26.916 19.634 -22.409 1.00 95.44 454 LEU A O 1
ATOM 3350 N N . LEU A 1 455 ? -26.670 21.858 -22.313 1.00 93.88 455 LEU A N 1
ATOM 3351 C CA . LEU A 1 455 ? -28.106 22.161 -22.323 1.00 93.88 455 LEU A CA 1
ATOM 3352 C C . LEU A 1 455 ? -28.790 21.638 -23.590 1.00 93.88 455 LEU A C 1
ATOM 3354 O O . LEU A 1 455 ? -29.868 21.041 -23.517 1.00 93.88 455 LEU A O 1
ATOM 3358 N N . ALA A 1 456 ? -28.160 21.822 -24.752 1.00 92.31 456 ALA A N 1
ATOM 3359 C CA . ALA A 1 456 ? -28.650 21.269 -26.010 1.00 92.31 456 ALA A CA 1
ATOM 3360 C C . ALA A 1 456 ? -28.685 19.731 -25.975 1.00 92.31 456 ALA A C 1
ATOM 3362 O O . ALA A 1 456 ? -29.680 19.125 -26.384 1.00 92.31 456 ALA A O 1
ATOM 3363 N N . ALA A 1 457 ? -27.644 19.094 -25.429 1.00 93.44 457 ALA A N 1
ATOM 3364 C CA . ALA A 1 457 ? -27.577 17.644 -25.286 1.00 93.44 457 ALA A CA 1
ATOM 3365 C C . ALA A 1 457 ? -28.652 17.098 -24.326 1.00 93.44 457 ALA A C 1
ATOM 3367 O O . ALA A 1 457 ? -29.309 16.108 -24.651 1.00 93.44 457 ALA A O 1
ATOM 3368 N N . LEU A 1 458 ? -28.887 17.767 -23.192 1.00 91.38 458 LEU A N 1
ATOM 3369 C CA . LEU A 1 458 ? -29.931 17.423 -22.220 1.00 91.38 458 LEU A CA 1
ATOM 3370 C C . LEU A 1 458 ? -31.333 17.519 -22.834 1.00 91.38 458 LEU A C 1
ATOM 3372 O O . LEU A 1 458 ? -32.125 16.585 -22.705 1.00 91.38 458 LEU A O 1
ATOM 3376 N N . ARG A 1 459 ? -31.627 18.606 -23.562 1.00 88.31 459 ARG A N 1
ATOM 3377 C CA . ARG A 1 459 ? -32.901 18.780 -24.288 1.00 88.31 459 ARG A CA 1
ATOM 3378 C C . ARG A 1 459 ? -33.090 17.697 -25.358 1.00 88.31 459 ARG A C 1
ATOM 3380 O O . ARG A 1 459 ? -34.185 17.162 -25.511 1.00 88.31 459 ARG A O 1
ATOM 3387 N N . GLY A 1 460 ? -32.010 17.311 -26.039 1.00 82.12 460 GLY A N 1
ATOM 3388 C CA . GLY A 1 460 ? -31.996 16.236 -27.034 1.00 82.12 460 GLY A CA 1
ATOM 3389 C C . GLY A 1 460 ? -32.197 14.819 -26.479 1.00 82.12 460 GLY A C 1
ATOM 3390 O O . GLY A 1 460 ? -32.335 13.888 -27.271 1.00 82.12 460 GLY A O 1
ATOM 3391 N N . CYS A 1 461 ? -32.221 14.635 -25.154 1.00 82.62 461 CYS A N 1
ATOM 3392 C CA . CYS A 1 461 ? -32.518 13.349 -24.514 1.00 82.62 461 CYS A CA 1
ATOM 3393 C C . CYS A 1 461 ? -34.023 13.125 -24.260 1.00 82.62 461 CYS A C 1
ATOM 3395 O O . CYS A 1 461 ? -34.389 12.068 -23.755 1.00 82.62 461 CYS A O 1
ATOM 3397 N N . GLY A 1 462 ? -34.896 14.088 -24.592 1.00 67.69 462 GLY A N 1
ATOM 3398 C CA . GLY A 1 462 ? -36.350 13.945 -24.425 1.00 67.69 462 GLY A CA 1
ATOM 3399 C C . GLY A 1 462 ? -36.809 13.868 -22.963 1.00 67.69 462 GLY A C 1
ATOM 3400 O O . GLY A 1 462 ? -37.848 13.283 -22.671 1.00 67.69 462 GLY A O 1
ATOM 3401 N N . LEU A 1 463 ? -36.023 14.423 -22.037 1.00 71.81 463 LEU A N 1
ATOM 3402 C CA . LEU A 1 463 ? -36.283 14.355 -20.599 1.00 71.81 463 LEU A CA 1
ATOM 3403 C C . LEU A 1 463 ? -37.279 15.436 -20.169 1.00 71.81 463 LEU A C 1
ATOM 3405 O O . LEU A 1 463 ? -37.089 16.617 -20.457 1.00 71.81 463 LEU A O 1
ATOM 3409 N N . SER A 1 464 ? -38.312 15.043 -19.424 1.00 63.75 464 SER A N 1
ATOM 3410 C CA . SER A 1 464 ? -39.160 15.971 -18.676 1.00 63.75 464 SER A CA 1
ATOM 3411 C C . SER A 1 464 ? -38.606 16.123 -17.261 1.00 63.75 464 SER A C 1
ATOM 3413 O O . SER A 1 464 ? -38.695 15.194 -16.457 1.00 63.75 464 SER A O 1
ATOM 3415 N N . PHE A 1 465 ? -38.035 17.281 -16.943 1.00 64.56 465 PHE A N 1
ATOM 3416 C CA . PHE A 1 465 ? -37.581 17.567 -15.584 1.00 64.56 465 PHE A CA 1
ATOM 3417 C C . PHE A 1 465 ? -38.793 17.925 -14.721 1.00 64.56 465 PHE A C 1
ATOM 3419 O O . PHE A 1 465 ? -39.583 18.799 -15.091 1.00 64.56 465 PHE A O 1
ATOM 3426 N N . GLN A 1 466 ? -38.973 17.244 -13.585 1.00 54.69 466 GLN A N 1
ATOM 3427 C CA . GLN A 1 466 ? -39.989 17.659 -12.621 1.00 54.69 466 GLN A CA 1
ATOM 3428 C C . GLN A 1 466 ? -39.620 19.056 -12.111 1.00 54.69 466 GLN A C 1
ATOM 3430 O O . GLN A 1 466 ? -38.627 19.225 -11.406 1.00 54.69 466 GLN A O 1
ATOM 3435 N N . ARG A 1 467 ? -40.425 20.063 -12.473 1.00 47.28 467 ARG A N 1
ATOM 3436 C CA . ARG A 1 467 ? -40.402 21.363 -11.793 1.00 47.28 467 ARG A CA 1
ATOM 3437 C C . ARG A 1 467 ? -40.741 21.090 -10.333 1.00 47.28 467 ARG A C 1
ATOM 3439 O O . ARG A 1 467 ? -41.785 20.498 -10.070 1.00 47.28 467 ARG A O 1
ATOM 3446 N N . GLY A 1 468 ? -39.832 21.440 -9.424 1.00 40.88 468 GLY A N 1
ATOM 3447 C CA . GLY A 1 468 ? -39.902 21.068 -8.012 1.00 40.88 468 GLY A CA 1
ATOM 3448 C C . GLY A 1 468 ? -41.307 21.228 -7.423 1.00 40.88 468 GLY A C 1
ATOM 3449 O O . GLY A 1 468 ? -41.855 22.327 -7.396 1.00 40.88 468 GLY A O 1
ATOM 3450 N N . GLY A 1 469 ? -41.881 20.116 -6.967 1.00 29.20 469 GLY A N 1
ATOM 3451 C CA . GLY A 1 469 ? -43.132 20.059 -6.221 1.00 29.20 469 GLY A CA 1
ATOM 3452 C C . GLY A 1 469 ? -42.930 19.160 -5.008 1.00 29.20 469 GLY A C 1
ATOM 3453 O O . GLY A 1 469 ? -42.471 18.028 -5.156 1.00 29.20 469 GLY A O 1
ATOM 3454 N N . GLY A 1 470 ? -43.217 19.690 -3.817 1.00 31.78 470 GLY A N 1
ATOM 3455 C CA . GLY A 1 470 ? -43.030 19.011 -2.535 1.00 31.78 470 GLY A CA 1
ATOM 3456 C C . GLY A 1 470 ? -43.684 17.628 -2.468 1.00 31.78 470 GLY A C 1
ATOM 3457 O O . GLY A 1 470 ? -44.693 17.355 -3.125 1.00 31.78 470 GLY A O 1
ATOM 3458 N N . ARG A 1 471 ? -43.089 16.746 -1.656 1.00 29.06 471 ARG A N 1
ATOM 3459 C CA . ARG A 1 471 ? -43.629 15.415 -1.349 1.00 29.06 471 ARG A CA 1
ATOM 3460 C C . ARG A 1 471 ? -45.070 15.543 -0.837 1.00 29.06 471 ARG A C 1
ATOM 3462 O O . ARG A 1 471 ? -45.324 16.295 0.096 1.00 29.06 471 ARG A O 1
ATOM 3469 N N . ARG A 1 472 ? -45.993 14.781 -1.433 1.00 28.80 472 ARG A N 1
ATOM 3470 C CA . ARG A 1 472 ? -47.302 14.472 -0.838 1.00 28.80 472 ARG A CA 1
ATOM 3471 C C . ARG A 1 472 ? -47.131 13.299 0.120 1.00 28.80 472 ARG A C 1
ATOM 3473 O O . ARG A 1 472 ? -46.645 12.252 -0.307 1.00 28.80 472 ARG A O 1
ATOM 3480 N N . ASP A 1 473 ? -47.579 13.452 1.356 1.00 31.06 473 ASP A N 1
ATOM 3481 C CA . ASP A 1 473 ? -47.878 12.354 2.266 1.00 31.06 473 ASP A CA 1
ATOM 3482 C C . ASP A 1 473 ? -49.399 12.162 2.427 1.00 31.06 473 ASP A C 1
ATOM 3484 O O . ASP A 1 473 ? -50.224 13.013 2.093 1.00 31.06 473 ASP A O 1
ATOM 3488 N N . GLY A 1 474 ? -49.769 10.941 2.811 1.00 34.69 474 GLY A N 1
ATOM 3489 C CA . GLY A 1 474 ? -51.102 10.350 2.675 1.00 34.69 474 GLY A CA 1
ATOM 3490 C C . GLY A 1 474 ? -52.137 10.745 3.728 1.00 34.69 474 GLY A C 1
ATOM 3491 O O . GLY A 1 474 ? -52.946 9.904 4.107 1.00 34.69 474 GLY A O 1
ATOM 3492 N N . SER A 1 475 ? -52.175 11.995 4.177 1.00 31.77 475 SER A N 1
ATOM 3493 C CA . SER A 1 475 ? -53.283 12.501 4.994 1.00 31.77 475 SER A CA 1
ATOM 3494 C C . SER A 1 475 ? -53.603 13.929 4.583 1.00 31.77 475 SER A C 1
ATOM 3496 O O . SER A 1 475 ? -52.796 14.831 4.780 1.00 31.77 475 SER A O 1
ATOM 3498 N N . GLY A 1 476 ? -54.770 14.132 3.969 1.00 31.77 476 GLY A N 1
ATOM 3499 C CA . GLY A 1 476 ? -55.207 15.444 3.503 1.00 31.77 476 GLY A CA 1
ATOM 3500 C C . GLY A 1 476 ? -55.185 16.488 4.621 1.00 31.77 476 GLY A C 1
ATOM 3501 O O . GLY A 1 476 ? -55.984 16.419 5.548 1.00 31.77 476 GLY A O 1
ATOM 3502 N N . GLY A 1 477 ? -54.283 17.463 4.503 1.00 23.38 477 GLY A N 1
ATOM 3503 C CA . GLY A 1 477 ? -54.218 18.638 5.370 1.00 23.38 477 GLY A CA 1
ATOM 3504 C C . GLY A 1 477 ? -52.932 19.438 5.151 1.00 23.38 477 GLY A C 1
ATOM 3505 O O . GLY A 1 477 ? -51.884 19.077 5.669 1.00 23.38 477 GLY A O 1
ATOM 3506 N N . MET A 1 478 ? -52.999 20.532 4.383 1.00 24.20 478 MET A N 1
ATOM 3507 C CA . MET A 1 478 ? -51.884 21.479 4.238 1.00 24.20 478 MET A CA 1
ATOM 3508 C C . MET A 1 478 ? -51.675 22.252 5.548 1.00 24.20 478 MET A C 1
ATOM 3510 O O . MET A 1 478 ? -52.582 22.957 5.986 1.00 24.20 478 MET A O 1
ATOM 3514 N N . ILE A 1 479 ? -50.466 22.212 6.115 1.00 24.06 479 ILE A N 1
ATOM 3515 C CA . ILE A 1 479 ? -49.999 23.225 7.072 1.00 24.06 479 ILE A CA 1
ATOM 3516 C C . ILE A 1 479 ? -48.795 23.929 6.450 1.00 24.06 479 ILE A C 1
ATOM 3518 O O . ILE A 1 479 ? -47.731 23.348 6.270 1.00 24.06 479 ILE A O 1
ATOM 3522 N N . ASN A 1 480 ? -48.999 25.196 6.096 1.00 25.16 480 ASN A N 1
ATOM 3523 C CA . ASN A 1 480 ? -48.009 26.084 5.506 1.00 25.16 480 ASN A CA 1
ATOM 3524 C C . ASN A 1 480 ? -47.562 27.076 6.591 1.00 25.16 480 ASN A C 1
ATOM 3526 O O . ASN A 1 480 ? -48.349 27.948 6.959 1.00 25.16 480 ASN A O 1
ATOM 3530 N N . ARG A 1 481 ? -46.337 26.960 7.121 1.00 24.38 481 ARG A N 1
ATOM 3531 C CA . ARG A 1 481 ? -45.674 28.037 7.883 1.00 24.38 481 ARG A CA 1
ATOM 3532 C C . ARG A 1 481 ? -44.152 27.932 7.785 1.00 24.38 481 ARG A C 1
ATOM 3534 O O . ARG A 1 481 ? -43.547 27.164 8.517 1.00 24.38 481 ARG A O 1
ATOM 3541 N N . ALA A 1 482 ? -43.560 28.785 6.954 1.00 23.45 482 ALA A N 1
ATOM 3542 C CA . ALA A 1 482 ? -42.420 29.617 7.337 1.00 23.45 482 ALA A CA 1
ATOM 3543 C C . ALA A 1 482 ? -42.285 30.767 6.327 1.00 23.45 482 ALA A C 1
ATOM 3545 O O . ALA A 1 482 ? -42.155 30.576 5.122 1.00 23.45 482 ALA A O 1
ATOM 3546 N N . SER A 1 483 ? -42.422 31.967 6.866 1.00 24.31 483 SER A N 1
ATOM 3547 C CA . SER A 1 483 ? -42.452 33.284 6.244 1.00 24.31 483 SER A CA 1
ATOM 3548 C C . SER A 1 483 ? -41.060 33.776 5.837 1.00 24.31 483 SER A C 1
ATOM 3550 O O . SER A 1 483 ? -40.131 33.734 6.639 1.00 24.31 483 SER A O 1
ATOM 3552 N N . ALA A 1 484 ? -40.950 34.316 4.622 1.00 21.20 484 ALA A N 1
ATOM 3553 C CA . ALA A 1 484 ? -39.827 35.143 4.184 1.00 21.20 484 ALA A CA 1
ATOM 3554 C C . ALA A 1 484 ? -39.884 36.540 4.841 1.00 21.20 484 ALA A C 1
ATOM 3556 O O . ALA A 1 484 ? -40.990 37.066 5.012 1.00 21.20 484 ALA A O 1
ATOM 3557 N N . PRO A 1 485 ? -38.749 37.187 5.166 1.00 25.59 485 PRO A N 1
ATOM 3558 C CA . PRO A 1 485 ? -38.737 38.609 5.463 1.00 25.59 485 PRO A CA 1
ATOM 3559 C C . PRO A 1 485 ? -38.657 39.433 4.167 1.00 25.59 485 PRO A C 1
ATOM 3561 O O . PRO A 1 485 ? -38.027 39.047 3.183 1.00 25.59 485 PRO A O 1
ATOM 3564 N N . ALA A 1 486 ? -39.362 40.560 4.193 1.00 22.66 486 ALA A N 1
ATOM 3565 C CA . ALA A 1 486 ? -39.659 41.447 3.079 1.00 22.66 486 ALA A CA 1
ATOM 3566 C C . ALA A 1 486 ? -38.424 42.122 2.454 1.00 22.66 486 ALA A C 1
ATOM 3568 O O . ALA A 1 486 ? -37.559 42.637 3.161 1.00 22.66 486 ALA A O 1
ATOM 3569 N N . ALA A 1 487 ? -38.417 42.204 1.121 1.00 23.38 487 ALA A N 1
ATOM 3570 C CA . ALA A 1 487 ? -37.621 43.160 0.359 1.00 23.38 487 ALA A CA 1
ATOM 3571 C C . ALA A 1 487 ? -38.506 44.359 -0.023 1.00 23.38 487 ALA A C 1
ATOM 3573 O O . ALA A 1 487 ? -39.643 44.183 -0.464 1.00 23.38 487 ALA A O 1
ATOM 3574 N N . LEU A 1 488 ? -37.980 45.568 0.171 1.00 25.05 488 LEU A N 1
ATOM 3575 C CA . LEU A 1 488 ? -38.578 46.832 -0.254 1.00 25.05 488 LEU A CA 1
ATOM 3576 C C . LEU A 1 488 ? -38.262 47.088 -1.742 1.00 25.05 488 LEU A C 1
ATOM 3578 O O . LEU A 1 488 ? -37.098 47.182 -2.123 1.00 25.05 488 LEU A O 1
ATOM 3582 N N . ASP A 1 489 ? -39.319 47.195 -2.547 1.00 23.22 489 ASP A N 1
ATOM 3583 C CA . ASP A 1 489 ? -39.409 47.873 -3.862 1.00 23.22 489 ASP A CA 1
ATOM 3584 C C . ASP A 1 489 ? -39.362 49.424 -3.624 1.00 23.22 489 ASP A C 1
ATOM 3586 O O . ASP A 1 489 ? -39.548 49.802 -2.460 1.00 23.22 489 ASP A O 1
ATOM 3590 N N . PRO A 1 490 ? -39.201 50.367 -4.601 1.00 34.94 490 PRO A N 1
ATOM 3591 C CA . PRO A 1 490 ? -39.562 50.215 -6.012 1.00 34.94 490 PRO A CA 1
ATOM 3592 C C . PRO A 1 490 ? -38.778 50.963 -7.118 1.00 34.94 490 PRO A C 1
ATOM 3594 O O . PRO A 1 490 ? -38.167 52.009 -6.909 1.00 34.94 490 PRO A O 1
ATOM 3597 N N . SER A 1 491 ? -38.918 50.468 -8.360 1.00 24.75 491 SER A N 1
ATOM 3598 C CA . SER A 1 491 ? -39.693 51.124 -9.449 1.00 24.75 491 SER A CA 1
ATOM 3599 C C . SER A 1 491 ? -39.115 51.037 -10.882 1.00 24.75 491 SER A C 1
ATOM 3601 O O . SER A 1 491 ? -38.035 51.533 -11.174 1.00 24.75 491 SER A O 1
ATOM 3603 N N . SER A 1 492 ? -39.977 50.534 -11.789 1.00 24.92 492 SER A N 1
ATOM 3604 C CA . SER A 1 492 ? -40.174 50.876 -13.224 1.00 24.92 492 SER A CA 1
ATOM 3605 C C . SER A 1 492 ? -39.024 50.671 -14.235 1.00 24.92 492 SER A C 1
ATOM 3607 O O . SER A 1 492 ? -37.895 51.055 -14.000 1.00 24.92 492 SER A O 1
ATOM 3609 N N . GLY A 1 493 ? -39.223 50.148 -15.448 1.00 23.02 493 GLY A N 1
ATOM 3610 C CA . GLY A 1 493 ? -40.421 49.711 -16.152 1.00 23.02 493 GLY A CA 1
ATOM 3611 C C . GLY A 1 493 ? -40.087 49.314 -17.604 1.00 23.02 493 GLY A C 1
ATOM 3612 O O . GLY A 1 493 ? -39.101 49.767 -18.168 1.00 23.02 493 GLY A O 1
ATOM 3613 N N . MET A 1 494 ? -40.967 48.481 -18.170 1.00 22.77 494 MET A N 1
ATOM 3614 C CA . MET A 1 494 ? -41.364 48.374 -19.587 1.00 22.77 494 MET A CA 1
ATOM 3615 C C . MET A 1 494 ? -40.361 47.987 -20.700 1.00 22.77 494 MET A C 1
ATOM 3617 O O . MET A 1 494 ? -39.489 48.755 -21.072 1.00 22.77 494 MET A O 1
ATOM 3621 N N . GLN A 1 495 ? -40.743 46.876 -21.367 1.00 23.31 495 GLN A N 1
ATOM 3622 C CA . GLN A 1 495 ? -40.861 46.686 -22.833 1.00 23.31 495 GLN A CA 1
ATOM 3623 C C . GLN A 1 495 ? -39.555 46.655 -23.660 1.00 23.31 495 GLN A C 1
ATOM 3625 O O . GLN A 1 495 ? -38.628 47.394 -23.409 1.00 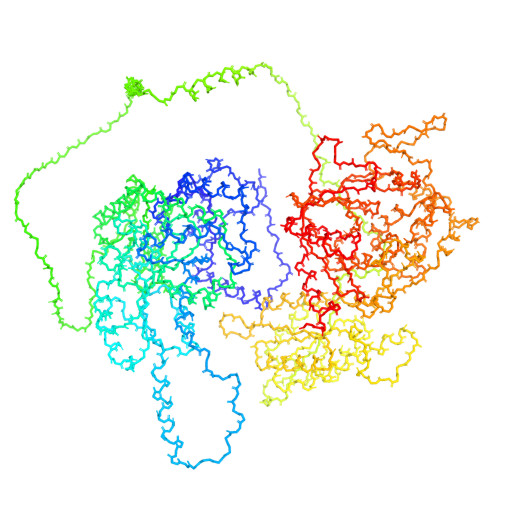23.31 495 GLN A O 1
ATOM 3630 N N . SER A 1 496 ? -39.385 45.917 -24.758 1.00 22.59 496 SER A N 1
ATOM 3631 C CA . SER A 1 496 ? -40.093 44.851 -25.476 1.00 22.59 496 SER A CA 1
ATOM 3632 C C . SER A 1 496 ? -39.207 44.477 -26.691 1.00 22.59 496 SER A C 1
ATOM 3634 O O . SER A 1 496 ? -38.328 45.246 -27.067 1.00 22.59 496 SER A O 1
ATOM 3636 N N . CYS A 1 497 ? -39.522 43.355 -27.348 1.00 19.66 497 CYS A N 1
ATOM 3637 C CA . CYS A 1 497 ? -39.338 43.104 -28.791 1.00 19.66 497 CYS A CA 1
ATOM 3638 C C . CYS A 1 497 ? -37.972 42.637 -29.361 1.00 19.66 497 CYS A C 1
ATOM 3640 O O . CYS A 1 497 ? -37.090 43.410 -29.697 1.00 19.66 497 CYS A O 1
ATOM 3642 N N . HIS A 1 498 ? -37.931 41.321 -29.616 1.00 21.97 498 HIS A N 1
ATOM 3643 C CA . HIS A 1 498 ? -37.903 40.665 -30.941 1.00 21.97 498 HIS A CA 1
ATOM 3644 C C . HIS A 1 498 ? -36.793 40.899 -31.995 1.00 21.97 498 HIS A C 1
ATOM 3646 O O . HIS A 1 498 ? -36.640 41.990 -32.526 1.00 21.97 498 HIS A O 1
ATOM 3652 N N . ARG A 1 499 ? -36.341 39.730 -32.513 1.00 22.44 499 ARG A N 1
ATOM 3653 C CA . ARG A 1 499 ? -35.931 39.385 -33.904 1.00 22.44 499 ARG A CA 1
ATOM 3654 C C . ARG A 1 499 ? -34.554 39.884 -34.358 1.00 22.44 499 ARG A C 1
ATOM 3656 O O . ARG A 1 499 ? -34.116 40.938 -33.949 1.00 22.44 499 ARG A O 1
ATOM 3663 N N . ASN A 1 500 ? -33.846 39.257 -35.298 1.00 22.47 500 ASN A N 1
ATOM 3664 C CA . ASN A 1 500 ? -33.773 37.919 -35.914 1.00 22.47 500 ASN A CA 1
ATOM 3665 C C . ASN A 1 500 ? -32.543 37.987 -36.864 1.00 22.47 500 ASN A C 1
ATOM 3667 O O . ASN A 1 500 ? -32.143 39.093 -37.221 1.00 22.47 500 ASN A O 1
ATOM 3671 N N . SER A 1 501 ? -32.065 36.844 -37.380 1.00 22.06 501 SER A N 1
ATOM 3672 C CA . SER A 1 501 ? -31.149 36.693 -38.550 1.00 22.06 501 SER A CA 1
ATOM 3673 C C . SER A 1 501 ? -29.681 37.152 -38.382 1.00 22.06 501 SER A C 1
ATOM 3675 O O . SER A 1 501 ? -29.394 38.001 -37.557 1.00 22.06 501 SER A O 1
ATOM 3677 N N . SER A 1 502 ? -28.659 36.696 -39.114 1.00 22.05 502 SER A N 1
ATOM 3678 C CA . SER A 1 502 ? -28.394 35.547 -39.999 1.00 22.05 502 SER A CA 1
ATOM 3679 C C . SER A 1 502 ? -26.866 35.501 -40.251 1.00 22.05 502 SER A C 1
ATOM 3681 O O . SER A 1 502 ? -26.221 36.541 -40.313 1.00 22.05 502 SER A O 1
ATOM 3683 N N . LYS A 1 503 ? -26.311 34.290 -40.382 1.00 20.36 503 LYS A N 1
ATOM 3684 C CA . LYS A 1 503 ? -24.934 33.875 -40.783 1.00 20.36 503 LYS A CA 1
ATOM 3685 C C . LYS A 1 503 ? -24.403 34.516 -42.112 1.00 20.36 503 LYS A C 1
ATOM 3687 O O . LYS A 1 503 ? -25.245 35.011 -42.852 1.00 20.36 503 LYS A O 1
ATOM 3692 N N . PRO A 1 504 ? -23.154 34.250 -42.606 1.00 34.97 504 PRO A N 1
ATOM 3693 C CA . PRO A 1 504 ? -21.813 34.157 -41.964 1.00 34.97 504 PRO A CA 1
ATOM 3694 C C . PRO A 1 504 ? -20.580 34.624 -42.844 1.00 34.97 504 PRO A C 1
ATOM 3696 O O . PRO A 1 504 ? -20.718 34.907 -44.025 1.00 34.97 504 PRO A O 1
ATOM 3699 N N . VAL A 1 505 ? -19.361 34.523 -42.264 1.00 23.14 505 VAL A N 1
ATOM 3700 C CA . VAL A 1 505 ? -17.992 34.289 -42.845 1.00 23.14 505 VAL A CA 1
ATOM 3701 C C . VAL A 1 505 ? -17.139 35.434 -43.480 1.00 23.14 505 VAL A C 1
ATOM 3703 O O . VAL A 1 505 ? -17.503 36.033 -44.480 1.00 23.14 505 VAL A O 1
ATOM 3706 N N . ASN A 1 506 ? -15.899 35.531 -42.941 1.00 23.53 506 ASN A N 1
ATOM 3707 C CA . ASN A 1 506 ? -14.592 36.050 -43.431 1.00 23.53 506 ASN A CA 1
ATOM 3708 C C . ASN A 1 506 ? -14.348 37.560 -43.643 1.00 23.53 506 ASN A C 1
ATOM 3710 O O . ASN A 1 506 ? -14.857 38.138 -44.588 1.00 23.53 506 ASN A O 1
ATOM 3714 N N . THR A 1 507 ? -13.406 38.150 -42.880 1.00 26.05 507 THR A N 1
ATOM 3715 C CA . THR A 1 507 ? -11.966 38.260 -43.245 1.00 26.05 507 THR A CA 1
ATOM 3716 C C . THR A 1 507 ? -11.117 38.921 -42.137 1.00 26.05 507 THR A C 1
ATOM 3718 O O . THR A 1 507 ? -11.502 39.938 -41.578 1.00 26.05 507 THR A O 1
ATOM 3721 N N . ALA A 1 508 ? -9.966 38.298 -41.857 1.00 27.19 508 ALA A N 1
ATOM 3722 C CA . ALA A 1 508 ? -8.619 38.832 -41.583 1.00 27.19 508 ALA A CA 1
ATOM 3723 C C . ALA A 1 508 ? -8.368 40.185 -40.858 1.00 27.19 508 ALA A C 1
ATOM 3725 O O . ALA A 1 508 ? -8.779 41.245 -41.306 1.00 27.19 508 ALA A O 1
ATOM 3726 N N . PHE A 1 509 ? -7.481 40.095 -39.850 1.00 34.22 509 PHE A N 1
ATOM 3727 C CA . PHE A 1 509 ? -6.441 41.059 -39.430 1.00 34.22 509 PHE A CA 1
ATOM 3728 C C . PHE A 1 509 ? -6.848 42.522 -39.161 1.00 34.22 509 PHE A C 1
ATOM 3730 O O . PHE A 1 509 ? -6.904 43.348 -40.064 1.00 34.22 509 PHE A O 1
ATOM 3737 N N . GLY A 1 510 ? -6.987 42.872 -37.873 1.00 30.45 510 GLY A N 1
ATOM 3738 C CA . GLY A 1 510 ? -7.281 44.248 -37.444 1.00 30.45 510 GLY A CA 1
ATOM 3739 C C . GLY A 1 510 ? -6.712 44.698 -36.088 1.00 30.45 510 GLY A C 1
ATOM 3740 O O . GLY A 1 510 ? -6.227 45.823 -36.027 1.00 30.45 510 GLY A O 1
ATOM 3741 N N . PRO A 1 511 ? -6.685 43.896 -34.999 1.00 29.02 511 PRO A N 1
ATOM 3742 C CA . PRO A 1 511 ? -6.391 44.479 -33.682 1.00 29.02 511 PRO A CA 1
ATOM 3743 C C . PRO A 1 511 ? -5.184 43.896 -32.923 1.00 29.02 511 PRO A C 1
ATOM 3745 O O . PRO A 1 511 ? -5.126 44.024 -31.707 1.00 29.02 511 PRO A O 1
ATOM 3748 N N . LEU A 1 512 ? -4.179 43.319 -33.598 1.00 33.12 512 LEU A N 1
ATOM 3749 C CA . LEU A 1 512 ? -2.883 43.005 -32.953 1.00 33.12 512 LEU A CA 1
ATOM 3750 C C . LEU A 1 512 ? -1.878 44.177 -33.030 1.00 33.12 512 LEU A C 1
ATOM 3752 O O . LEU A 1 512 ? -0.855 44.176 -32.351 1.00 33.12 512 LEU A O 1
ATOM 3756 N N . TYR A 1 513 ? -2.180 45.200 -33.838 1.00 31.94 513 TYR A N 1
ATOM 3757 C CA . TYR A 1 513 ? -1.285 46.330 -34.114 1.00 31.94 513 TYR A CA 1
ATOM 3758 C C . TYR A 1 513 ? -1.556 47.566 -33.230 1.00 31.94 513 TYR A C 1
ATOM 3760 O O . TYR A 1 513 ? -0.704 48.445 -33.132 1.00 31.94 513 TYR A O 1
ATOM 3768 N N . SER A 1 514 ? -2.702 47.637 -32.530 1.00 29.50 514 SER A N 1
ATOM 3769 C CA . SER A 1 514 ? -3.016 48.760 -31.624 1.00 29.50 514 SER A CA 1
ATOM 3770 C C . SER A 1 514 ? -2.588 48.530 -30.170 1.00 29.50 514 SER A C 1
ATOM 3772 O O . SER A 1 514 ? -2.422 49.497 -29.429 1.00 29.50 514 SER A O 1
ATOM 3774 N N . MET A 1 515 ? -2.344 47.281 -29.757 1.00 33.25 515 MET A N 1
ATOM 3775 C CA . MET A 1 515 ? -2.005 46.959 -28.363 1.00 33.25 515 MET A CA 1
ATOM 3776 C C . MET A 1 515 ? -0.500 47.081 -28.060 1.00 33.25 515 MET A C 1
ATOM 3778 O O . MET A 1 515 ? -0.111 47.262 -26.912 1.00 33.25 515 MET A O 1
ATOM 3782 N N . LEU A 1 516 ? 0.356 47.070 -29.090 1.00 34.03 516 LEU A N 1
ATOM 3783 C CA . LEU A 1 516 ? 1.817 47.192 -28.954 1.00 34.03 516 LEU A CA 1
ATOM 3784 C C . LEU A 1 516 ? 2.335 48.644 -28.936 1.00 34.03 516 LEU A C 1
ATOM 3786 O O . LEU A 1 516 ? 3.544 48.859 -28.886 1.00 34.03 516 LEU A O 1
ATOM 3790 N N . ARG A 1 517 ? 1.451 49.653 -28.941 1.00 30.39 517 ARG A N 1
ATOM 3791 C CA . ARG A 1 517 ? 1.839 51.079 -28.904 1.00 30.39 517 ARG A CA 1
ATOM 3792 C C . ARG A 1 517 ? 1.671 51.779 -27.549 1.00 30.39 517 ARG A C 1
ATOM 3794 O O . ARG A 1 517 ? 2.038 52.946 -27.454 1.00 30.39 517 ARG A O 1
ATOM 3801 N N . SER A 1 518 ? 1.165 51.118 -26.505 1.00 35.72 518 SER A N 1
ATOM 3802 C CA . SER A 1 518 ? 0.824 51.781 -25.229 1.00 35.72 518 SER A CA 1
ATOM 3803 C C . SER A 1 518 ? 1.640 51.356 -23.998 1.00 35.72 518 SER A C 1
ATOM 3805 O O . SER A 1 518 ? 1.302 51.760 -22.889 1.00 35.72 518 SER A O 1
ATOM 3807 N N . ALA A 1 519 ? 2.756 50.634 -24.152 1.00 33.03 519 ALA A N 1
ATOM 3808 C CA . ALA A 1 519 ? 3.600 50.215 -23.024 1.00 33.03 519 ALA A CA 1
ATOM 3809 C C . ALA A 1 519 ? 5.045 50.748 -23.109 1.00 33.03 519 ALA A C 1
ATOM 3811 O O . ALA A 1 519 ? 6.007 49.989 -23.142 1.00 33.03 519 ALA A O 1
ATOM 3812 N N . THR A 1 520 ? 5.214 52.072 -23.104 1.00 35.88 520 THR A N 1
ATOM 3813 C CA . THR A 1 520 ? 6.497 52.723 -22.779 1.00 35.88 520 THR A CA 1
ATOM 3814 C C . THR A 1 520 ? 6.236 53.903 -21.852 1.00 35.88 520 THR A C 1
ATOM 3816 O O . THR A 1 520 ? 5.935 54.984 -22.353 1.00 35.88 520 THR A O 1
ATOM 3819 N N . LYS A 1 521 ? 6.304 53.690 -20.523 1.00 40.59 521 LYS A N 1
ATOM 3820 C CA . LYS A 1 521 ? 6.506 54.729 -19.480 1.00 40.59 521 LYS A CA 1
ATOM 3821 C C . LYS A 1 521 ? 6.498 54.153 -18.042 1.00 40.59 521 LYS A C 1
ATOM 3823 O O . LYS A 1 521 ? 5.649 54.537 -17.257 1.00 40.59 521 LYS A O 1
ATOM 3828 N N . ILE A 1 522 ? 7.443 53.274 -17.670 1.00 38.72 522 ILE A N 1
ATOM 3829 C CA . ILE A 1 522 ? 7.893 53.109 -16.260 1.00 38.72 522 ILE A CA 1
ATOM 3830 C C . ILE A 1 522 ? 9.392 52.714 -16.247 1.00 38.72 522 ILE A C 1
ATOM 3832 O O . ILE A 1 522 ? 9.739 51.669 -16.801 1.00 38.72 522 ILE A O 1
ATOM 3836 N N . PRO A 1 523 ? 10.294 53.509 -15.639 1.00 37.88 523 PRO A N 1
ATOM 3837 C CA . PRO A 1 523 ? 11.730 53.238 -15.595 1.00 37.88 523 PRO A CA 1
ATOM 3838 C C . PRO A 1 523 ? 12.131 52.482 -14.314 1.00 37.88 523 PRO A C 1
ATOM 3840 O O . PRO A 1 523 ? 12.472 53.098 -13.312 1.00 37.88 523 PRO A O 1
ATOM 3843 N N . ALA A 1 524 ? 12.095 51.144 -14.341 1.00 40.62 524 ALA A N 1
ATOM 3844 C CA . ALA A 1 524 ? 12.741 50.294 -13.320 1.00 40.62 524 ALA A CA 1
ATOM 3845 C C . ALA A 1 524 ? 13.091 48.865 -13.802 1.00 40.62 524 ALA A C 1
ATOM 3847 O O . ALA A 1 524 ? 13.376 47.987 -12.995 1.00 40.62 524 ALA A O 1
ATOM 3848 N N . ILE A 1 525 ? 13.085 48.599 -15.114 1.00 42.62 525 ILE A N 1
ATOM 3849 C CA . ILE A 1 525 ? 13.443 47.285 -15.679 1.00 42.62 525 ILE A CA 1
ATOM 3850 C C . ILE A 1 525 ? 14.393 47.518 -16.855 1.00 42.62 525 ILE A C 1
ATOM 3852 O O . ILE A 1 525 ? 13.973 47.554 -18.007 1.00 42.62 525 ILE A O 1
ATOM 3856 N N . SER A 1 526 ? 15.677 47.757 -16.574 1.00 40.88 526 SER A N 1
ATOM 3857 C CA . SER A 1 526 ? 16.650 48.127 -17.616 1.00 40.88 526 SER A CA 1
ATOM 3858 C C . SER A 1 526 ? 17.872 47.202 -17.734 1.00 40.88 526 SER A C 1
ATOM 3860 O O . SER A 1 526 ? 18.706 47.429 -18.613 1.00 40.88 526 SER A O 1
ATOM 3862 N N . GLU A 1 527 ? 17.970 46.126 -16.949 1.00 40.44 527 GLU A N 1
ATOM 3863 C CA . GLU A 1 527 ? 19.154 45.246 -16.995 1.00 40.44 527 GLU A CA 1
ATOM 3864 C C . GLU A 1 527 ? 18.825 43.794 -17.384 1.00 40.44 527 GLU A C 1
ATOM 3866 O O . GLU A 1 527 ? 19.512 43.210 -18.219 1.00 40.44 527 GLU A O 1
ATOM 3871 N N . ALA A 1 528 ? 17.678 43.252 -16.955 1.00 38.09 528 ALA A N 1
ATOM 3872 C CA . ALA A 1 528 ? 17.253 41.893 -17.319 1.00 38.09 528 ALA A CA 1
ATOM 3873 C C . ALA A 1 528 ? 16.804 41.743 -18.791 1.00 38.09 528 ALA A C 1
ATOM 3875 O O . ALA A 1 528 ? 16.974 40.688 -19.399 1.00 38.09 528 ALA A O 1
ATOM 3876 N N . VAL A 1 529 ? 16.270 42.808 -19.399 1.00 42.25 529 VAL A N 1
ATOM 3877 C CA . VAL A 1 529 ? 15.761 42.779 -20.786 1.00 42.25 529 VAL A CA 1
ATOM 3878 C C . VAL A 1 529 ? 16.889 42.953 -21.819 1.00 42.25 529 VAL A C 1
ATOM 3880 O O . VAL A 1 529 ? 16.783 42.452 -22.936 1.00 42.25 529 VAL A O 1
ATOM 3883 N N . ARG A 1 530 ? 18.019 43.571 -21.441 1.00 39.94 530 ARG A N 1
ATOM 3884 C CA . ARG A 1 530 ? 19.205 43.690 -22.311 1.00 39.94 530 ARG A CA 1
ATOM 3885 C C . ARG A 1 530 ? 20.021 42.397 -22.396 1.00 39.94 530 ARG A C 1
ATOM 3887 O O . ARG A 1 530 ? 20.571 42.115 -23.456 1.00 39.94 530 ARG A O 1
ATOM 3894 N N . ALA A 1 531 ? 20.040 41.583 -21.339 1.00 40.09 531 ALA A N 1
ATOM 3895 C CA . ALA A 1 531 ? 20.733 40.293 -21.345 1.00 40.09 531 ALA A CA 1
ATOM 3896 C C . ALA A 1 531 ? 20.014 39.227 -22.199 1.00 40.09 531 ALA A C 1
ATOM 3898 O O . ALA A 1 531 ? 20.666 38.398 -22.829 1.00 40.09 531 ALA A O 1
ATOM 3899 N N . LEU A 1 532 ? 18.678 39.276 -22.286 1.00 36.91 532 LEU A N 1
ATOM 3900 C CA . LEU A 1 532 ? 17.891 38.294 -23.045 1.00 36.91 532 LEU A CA 1
ATOM 3901 C C . LEU A 1 532 ? 17.853 38.571 -24.563 1.00 36.91 532 LEU A C 1
ATOM 3903 O O . LEU A 1 532 ? 17.718 37.643 -25.357 1.00 36.91 532 LEU A O 1
ATOM 3907 N N . ALA A 1 533 ? 18.018 39.830 -24.985 1.00 38.47 533 ALA A N 1
ATOM 3908 C CA . ALA A 1 533 ? 17.992 40.224 -26.399 1.00 38.47 533 ALA A CA 1
ATOM 3909 C C . ALA A 1 533 ? 19.295 39.906 -27.168 1.00 38.47 533 ALA A C 1
ATOM 3911 O O . ALA A 1 533 ? 19.291 39.895 -28.398 1.00 38.47 533 ALA A O 1
ATOM 3912 N N . ALA A 1 534 ? 20.401 39.609 -26.474 1.00 41.12 534 ALA A N 1
ATOM 3913 C CA . ALA A 1 534 ? 21.702 39.336 -27.095 1.00 41.12 534 ALA A CA 1
ATOM 3914 C C . ALA A 1 534 ? 21.941 37.853 -27.463 1.00 41.12 534 ALA A C 1
ATOM 3916 O O . ALA A 1 534 ? 22.869 37.556 -28.213 1.00 41.12 534 ALA A O 1
ATOM 3917 N N . ALA A 1 535 ? 21.119 36.914 -26.977 1.00 40.31 535 ALA A N 1
ATOM 3918 C CA . ALA A 1 535 ? 21.339 35.473 -27.180 1.00 40.31 535 ALA A CA 1
ATOM 3919 C C . ALA A 1 535 ? 20.491 34.841 -28.304 1.00 40.31 535 ALA A C 1
ATOM 3921 O O . ALA A 1 535 ? 20.736 33.703 -28.703 1.00 40.31 535 ALA A O 1
ATOM 3922 N N . LEU A 1 536 ? 19.513 35.566 -28.851 1.00 31.30 536 LEU A N 1
ATOM 3923 C CA . LEU A 1 536 ? 18.554 35.019 -29.816 1.00 31.30 536 LEU A CA 1
ATOM 3924 C C . LEU A 1 536 ? 19.062 34.826 -31.272 1.00 31.30 536 LEU A C 1
ATOM 3926 O O . LEU A 1 536 ? 18.479 34.000 -31.972 1.00 31.30 536 LEU A O 1
ATOM 3930 N N . PRO A 1 537 ? 20.152 35.462 -31.762 1.00 34.69 537 PRO A N 1
ATOM 3931 C CA . PRO A 1 537 ? 20.615 35.232 -33.140 1.00 34.69 537 PRO A CA 1
ATOM 3932 C C . PRO A 1 537 ? 21.420 33.942 -33.394 1.00 34.69 537 PRO A C 1
ATOM 3934 O O . PRO A 1 537 ? 21.797 33.701 -34.536 1.00 34.69 537 PRO A O 1
ATOM 3937 N N . ARG A 1 538 ? 21.724 33.106 -32.386 1.00 35.06 538 ARG A N 1
ATOM 3938 C CA . ARG A 1 538 ? 22.599 31.919 -32.564 1.00 35.06 538 ARG A CA 1
ATOM 3939 C C . ARG A 1 538 ? 21.888 30.565 -32.693 1.00 35.06 538 ARG A C 1
ATOM 3941 O O . ARG A 1 538 ? 22.564 29.567 -32.900 1.00 35.06 538 ARG A O 1
ATOM 3948 N N . MET A 1 539 ? 20.555 30.508 -32.630 1.00 32.28 539 MET A N 1
ATOM 3949 C CA . MET A 1 539 ? 19.806 29.235 -32.690 1.00 32.28 539 MET A CA 1
ATOM 3950 C C . MET A 1 539 ? 19.016 28.990 -33.990 1.00 32.28 539 MET A C 1
ATOM 3952 O O . MET A 1 539 ? 18.361 27.959 -34.100 1.00 32.28 539 MET A O 1
ATOM 3956 N N . LEU A 1 540 ? 19.073 29.883 -34.987 1.00 30.38 540 LEU A N 1
ATOM 3957 C CA . LEU A 1 540 ? 18.244 29.785 -36.205 1.00 30.38 540 LEU A CA 1
ATOM 3958 C C . LEU A 1 540 ? 19.027 29.874 -37.529 1.00 30.38 540 LEU A C 1
ATOM 3960 O O . LEU A 1 540 ? 18.567 30.491 -38.485 1.00 30.38 540 LEU A O 1
ATOM 3964 N N . ALA A 1 541 ? 20.186 29.221 -37.629 1.00 27.14 541 ALA A N 1
ATOM 3965 C CA . ALA A 1 541 ? 20.843 29.004 -38.921 1.00 27.14 541 ALA A CA 1
ATOM 3966 C C . ALA A 1 541 ? 21.462 27.603 -38.983 1.00 27.14 541 ALA A C 1
ATOM 3968 O O . ALA A 1 541 ? 22.440 27.328 -38.294 1.00 27.14 541 ALA A O 1
ATOM 3969 N N . GLY A 1 542 ? 20.888 26.716 -39.804 1.00 25.81 542 GLY A N 1
ATOM 3970 C CA . GLY A 1 542 ? 21.484 25.403 -40.067 1.00 25.81 542 GLY A CA 1
ATOM 3971 C C . GLY A 1 542 ? 20.547 24.298 -40.555 1.00 25.81 542 GLY A C 1
ATOM 3972 O O . GLY A 1 542 ? 20.762 23.147 -40.199 1.00 25.81 542 GLY A O 1
ATOM 3973 N N . ALA A 1 543 ? 19.518 24.604 -41.351 1.00 26.09 543 ALA A N 1
ATOM 3974 C CA . ALA A 1 543 ? 18.785 23.594 -42.117 1.00 26.09 543 ALA A CA 1
ATOM 3975 C C . ALA A 1 543 ? 19.014 23.823 -43.618 1.00 26.09 543 ALA A C 1
ATOM 3977 O O . ALA A 1 543 ? 18.464 24.749 -44.206 1.00 26.09 543 ALA A O 1
ATOM 3978 N N . SER A 1 544 ? 19.878 23.006 -44.216 1.00 24.12 544 SER A N 1
ATOM 3979 C CA . SER A 1 544 ? 19.881 22.556 -45.621 1.00 24.12 544 SER A CA 1
ATOM 3980 C C . SER A 1 544 ? 21.202 21.807 -45.829 1.00 24.12 544 SER A C 1
ATOM 3982 O O . SER A 1 544 ? 22.281 22.339 -45.604 1.00 24.12 544 SER A O 1
ATOM 3984 N N . THR A 1 545 ? 21.186 20.517 -46.147 1.00 24.66 545 THR A N 1
ATOM 3985 C CA . THR A 1 545 ? 21.165 20.081 -47.545 1.00 24.66 545 THR A CA 1
ATOM 3986 C C . THR A 1 545 ? 21.012 18.554 -47.646 1.00 24.66 545 THR A C 1
ATOM 3988 O O . THR A 1 545 ? 21.505 17.804 -46.811 1.00 24.66 545 THR A O 1
ATOM 3991 N N . CYS A 1 546 ? 20.395 18.148 -48.760 1.00 21.30 546 CYS A N 1
ATOM 3992 C CA . CYS A 1 546 ? 20.535 16.877 -49.480 1.00 21.30 546 CYS A CA 1
ATOM 3993 C C . CYS A 1 546 ? 19.600 15.682 -49.190 1.00 21.30 546 CYS A C 1
ATOM 3995 O O . CYS A 1 546 ? 19.276 15.302 -48.073 1.00 21.30 546 CYS A O 1
ATOM 3997 N N . ARG A 1 547 ? 19.147 15.148 -50.331 1.00 20.92 547 ARG A N 1
ATOM 3998 C CA . ARG A 1 547 ? 18.091 14.175 -50.650 1.00 20.92 547 ARG A CA 1
ATOM 3999 C C . ARG A 1 547 ? 18.586 12.707 -50.583 1.00 20.92 547 ARG A C 1
ATOM 4001 O O . ARG A 1 547 ? 19.788 12.494 -50.467 1.00 20.92 547 ARG A O 1
ATOM 4008 N N . PRO A 1 548 ? 17.677 11.711 -50.708 1.00 32.59 548 PRO A N 1
ATOM 4009 C CA . PRO A 1 548 ? 17.929 10.284 -50.460 1.00 32.59 548 PRO A CA 1
ATOM 4010 C C . PRO A 1 548 ? 18.457 9.527 -51.695 1.00 32.59 548 PRO A C 1
ATOM 4012 O O . PRO A 1 548 ? 18.413 10.058 -52.808 1.00 32.59 548 PRO A O 1
ATOM 4015 N N . PRO A 1 549 ? 18.831 8.243 -51.527 1.00 22.28 549 PRO A N 1
ATOM 4016 C CA . PRO A 1 549 ? 18.117 7.233 -52.308 1.00 22.28 549 PRO A CA 1
ATOM 4017 C C . PRO A 1 549 ? 17.741 5.949 -51.54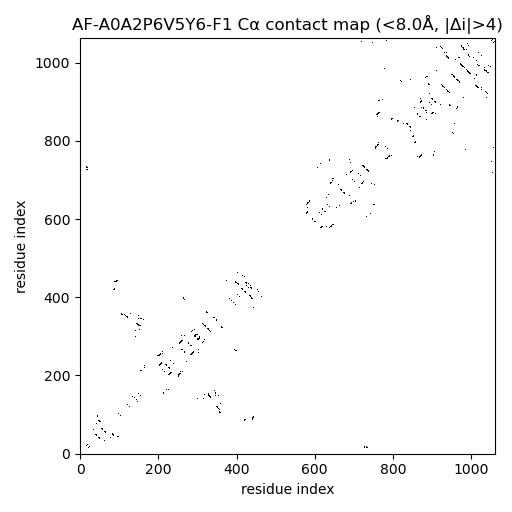4 1.00 22.28 549 PRO A C 1
ATOM 4019 O O . PRO A 1 549 ? 18.314 5.572 -50.527 1.00 22.28 549 PRO A O 1
ATOM 4022 N N . LEU A 1 550 ? 16.723 5.307 -52.113 1.00 24.12 550 LEU A N 1
ATOM 4023 C CA . LEU A 1 550 ? 16.107 4.023 -51.790 1.00 24.12 550 LEU A CA 1
ATOM 4024 C C . LEU A 1 550 ? 17.034 2.812 -52.019 1.00 24.12 550 LEU A C 1
ATOM 4026 O O . LEU A 1 550 ? 17.722 2.758 -53.031 1.00 24.12 550 LEU A O 1
ATOM 4030 N N . SER A 1 551 ? 16.909 1.780 -51.177 1.00 22.31 551 SER A N 1
ATOM 4031 C CA . SER A 1 551 ? 16.745 0.360 -51.574 1.00 22.31 551 SER A CA 1
ATOM 4032 C C . SER A 1 551 ? 16.338 -0.440 -50.319 1.00 22.31 551 SER A C 1
ATOM 4034 O O . SER A 1 551 ? 16.932 -0.287 -49.261 1.00 22.31 551 SER A O 1
ATOM 4036 N N . ALA A 1 552 ? 15.104 -0.946 -50.259 1.00 22.69 552 ALA A N 1
ATOM 4037 C CA . ALA A 1 552 ? 14.684 -2.299 -50.645 1.00 22.69 552 ALA A CA 1
ATOM 4038 C C . ALA A 1 552 ? 15.208 -3.410 -49.698 1.00 22.69 552 ALA A C 1
ATOM 4040 O O . ALA A 1 552 ? 16.396 -3.696 -49.640 1.00 22.69 552 ALA A O 1
ATOM 4041 N N . ALA A 1 553 ? 14.254 -4.006 -48.968 1.00 24.12 553 ALA A N 1
ATOM 4042 C CA . ALA A 1 553 ? 14.286 -5.213 -48.119 1.00 24.12 553 ALA A CA 1
ATOM 4043 C C . ALA A 1 553 ? 14.970 -6.438 -48.804 1.00 24.12 553 ALA A C 1
ATOM 4045 O O . ALA A 1 553 ? 15.159 -6.351 -50.017 1.00 24.12 553 ALA A O 1
ATOM 4046 N N . PRO A 1 554 ? 15.251 -7.605 -48.150 1.00 34.12 554 PRO A N 1
ATOM 4047 C CA . PRO A 1 554 ? 14.486 -8.226 -47.044 1.00 34.12 554 PRO A CA 1
ATOM 4048 C C . PRO A 1 554 ? 15.294 -9.019 -45.984 1.00 34.12 554 PRO A C 1
ATOM 4050 O O . PRO A 1 554 ? 16.466 -9.286 -46.187 1.00 34.12 554 PRO A O 1
ATOM 4053 N N . GLN A 1 555 ? 14.637 -9.425 -44.879 1.00 23.28 555 GLN A N 1
ATOM 4054 C CA . GLN A 1 555 ? 14.914 -10.588 -43.984 1.00 23.28 555 GLN A CA 1
ATOM 4055 C C . GLN A 1 555 ? 14.395 -10.232 -42.573 1.00 23.28 555 GLN A C 1
ATOM 4057 O O . GLN A 1 555 ? 14.971 -9.412 -41.878 1.00 23.28 555 GLN A O 1
ATOM 4062 N N . GLN A 1 556 ? 13.263 -10.704 -42.045 1.00 28.11 556 GLN A N 1
ATOM 4063 C CA . GLN A 1 556 ? 12.757 -12.077 -41.962 1.00 28.11 556 GLN A CA 1
ATOM 4064 C C . GLN A 1 556 ? 13.807 -13.107 -41.499 1.00 28.11 556 GLN A C 1
ATOM 4066 O O . GLN A 1 556 ? 13.846 -14.215 -42.015 1.00 28.11 556 GLN A O 1
ATOM 4071 N N . GLN A 1 557 ? 14.652 -12.764 -40.511 1.00 25.83 557 GLN A N 1
ATOM 4072 C CA . GLN A 1 557 ? 15.579 -13.741 -39.911 1.00 25.83 557 GLN A CA 1
ATOM 4073 C C . GLN A 1 557 ? 16.009 -13.477 -38.447 1.00 25.83 557 GLN A C 1
ATOM 4075 O O . GLN A 1 557 ? 17.096 -13.872 -38.049 1.00 25.83 557 GLN A O 1
ATOM 4080 N N . GLN A 1 558 ? 15.160 -12.874 -37.600 1.00 26.55 558 GLN A N 1
ATOM 4081 C CA . GLN A 1 558 ? 15.450 -12.699 -36.155 1.00 26.55 558 GLN A CA 1
ATOM 4082 C C . GLN A 1 558 ? 14.278 -13.081 -35.222 1.00 26.55 558 GLN A C 1
ATOM 4084 O O . GLN A 1 558 ? 14.021 -12.442 -34.208 1.00 26.55 558 GLN A O 1
ATOM 4089 N N . ARG A 1 559 ? 13.544 -14.158 -35.543 1.00 25.72 559 ARG A N 1
ATOM 4090 C CA . ARG A 1 559 ? 12.573 -14.801 -34.618 1.00 25.72 559 ARG A CA 1
ATOM 4091 C C . ARG A 1 559 ? 12.862 -16.286 -34.347 1.00 25.72 559 ARG A C 1
ATOM 4093 O O . ARG A 1 559 ? 11.954 -17.050 -34.033 1.00 25.72 559 ARG A O 1
ATOM 4100 N N . ARG A 1 560 ? 14.123 -16.713 -34.463 1.00 27.45 560 ARG A N 1
ATOM 4101 C CA . ARG A 1 560 ? 14.578 -18.064 -34.090 1.00 27.45 560 ARG A CA 1
ATOM 4102 C C . ARG A 1 560 ? 16.022 -18.025 -33.592 1.00 27.45 560 ARG A C 1
ATOM 4104 O O . ARG A 1 560 ? 16.922 -18.177 -34.399 1.00 27.45 560 ARG A O 1
ATOM 4111 N N . ALA A 1 561 ? 16.218 -17.818 -32.294 1.00 25.56 561 ALA A N 1
ATOM 4112 C CA . ALA A 1 561 ? 17.378 -18.297 -31.532 1.00 25.56 561 ALA A CA 1
ATOM 4113 C C . ALA A 1 561 ? 17.258 -17.770 -30.098 1.00 25.56 561 ALA A C 1
ATOM 4115 O O . ALA A 1 561 ? 17.704 -16.671 -29.833 1.00 25.56 561 ALA A O 1
ATOM 4116 N N . TYR A 1 562 ? 16.562 -18.495 -29.222 1.00 23.78 562 TYR A N 1
ATOM 4117 C CA . TYR A 1 562 ? 16.831 -18.581 -27.775 1.00 23.78 562 TYR A CA 1
ATOM 4118 C C . TYR A 1 562 ? 15.837 -19.594 -27.196 1.00 23.78 562 TYR A C 1
ATOM 4120 O O . TYR A 1 562 ? 14.836 -19.268 -26.566 1.00 23.78 562 TYR A O 1
ATOM 4128 N N . ALA A 1 563 ? 16.092 -20.860 -27.507 1.00 23.61 563 ALA A N 1
ATOM 4129 C CA . ALA A 1 563 ? 15.577 -21.991 -26.756 1.00 23.61 563 ALA A CA 1
ATOM 4130 C C . ALA A 1 563 ? 16.814 -22.752 -26.265 1.00 23.61 563 ALA A C 1
ATOM 4132 O O . ALA A 1 563 ? 17.480 -23.379 -27.091 1.00 23.61 563 ALA A O 1
ATOM 4133 N N . PRO A 1 564 ? 17.180 -22.677 -24.975 1.00 27.55 564 PRO A N 1
ATOM 4134 C CA . PRO A 1 564 ? 18.212 -23.544 -24.438 1.00 27.55 564 PRO A CA 1
ATOM 4135 C C . PRO A 1 564 ? 17.628 -24.950 -24.315 1.00 27.55 564 PRO A C 1
ATOM 4137 O O . PRO A 1 564 ? 16.637 -25.179 -23.619 1.00 27.55 564 PRO A O 1
ATOM 4140 N N . GLN A 1 565 ? 18.237 -25.883 -25.038 1.00 23.23 565 GLN A N 1
ATOM 4141 C CA . GLN A 1 565 ? 18.032 -27.314 -24.875 1.00 23.23 565 GLN A CA 1
ATOM 4142 C C . GLN A 1 565 ? 18.433 -27.699 -23.444 1.00 23.23 565 GLN A C 1
ATOM 4144 O O . GLN A 1 565 ? 19.605 -27.647 -23.086 1.00 23.23 565 GLN A O 1
ATOM 4149 N N . LEU A 1 566 ? 17.453 -28.062 -22.616 1.00 25.94 566 LEU A N 1
ATOM 4150 C CA . LEU A 1 566 ? 17.684 -28.666 -21.306 1.00 25.94 566 LEU A CA 1
ATOM 4151 C C . LEU A 1 566 ? 18.054 -30.138 -21.511 1.00 25.94 566 LEU A C 1
ATOM 4153 O O . LEU A 1 566 ? 17.183 -30.983 -21.713 1.00 25.94 566 LEU A O 1
ATOM 4157 N N . GLY A 1 567 ? 19.353 -30.423 -21.479 1.00 21.19 567 GLY A N 1
ATOM 4158 C CA . GLY A 1 567 ? 19.910 -31.767 -21.416 1.00 21.19 567 GLY A CA 1
ATOM 4159 C C . GLY A 1 567 ? 20.691 -31.969 -20.117 1.00 21.19 567 GLY A C 1
ATOM 4160 O O . GLY A 1 567 ? 21.599 -31.203 -19.831 1.00 21.19 567 GLY A O 1
ATOM 4161 N N . ALA A 1 568 ? 20.329 -33.038 -19.402 1.00 23.89 568 ALA A N 1
ATOM 4162 C CA . ALA A 1 568 ? 21.056 -33.735 -18.332 1.00 23.89 568 ALA A CA 1
ATOM 4163 C C . ALA A 1 568 ? 21.225 -33.060 -16.944 1.00 23.89 568 ALA A C 1
ATOM 4165 O O . ALA A 1 568 ? 22.065 -32.200 -16.726 1.00 23.89 568 ALA A O 1
ATOM 4166 N N . ALA A 1 569 ? 20.417 -33.574 -16.004 1.00 32.16 569 ALA A N 1
ATOM 4167 C CA . ALA A 1 569 ? 20.660 -33.817 -14.573 1.00 32.16 569 ALA A CA 1
ATOM 4168 C C . ALA A 1 569 ? 21.598 -32.869 -13.787 1.00 32.16 569 ALA A C 1
ATOM 4170 O O . ALA A 1 569 ? 22.799 -33.097 -13.704 1.00 32.16 569 ALA A O 1
ATOM 4171 N N . SER A 1 570 ? 20.998 -31.914 -13.067 1.00 25.92 570 SER A N 1
ATOM 4172 C CA . SER A 1 570 ? 21.554 -31.303 -11.848 1.00 25.92 570 SER A CA 1
ATOM 4173 C C . SER A 1 570 ? 20.551 -31.520 -10.707 1.00 25.92 570 SER A C 1
ATOM 4175 O O . SER A 1 570 ? 19.340 -31.395 -10.896 1.00 25.92 570 SER A O 1
ATOM 4177 N N . SER A 1 571 ? 21.051 -31.961 -9.557 1.00 28.91 571 SER A N 1
ATOM 4178 C CA . SER A 1 571 ? 20.357 -32.694 -8.490 1.00 28.91 571 SER A CA 1
ATOM 4179 C C . SER A 1 571 ? 19.657 -31.828 -7.433 1.00 28.91 571 SER A C 1
ATOM 4181 O O . SER A 1 571 ? 19.449 -32.289 -6.310 1.00 28.91 571 SER A O 1
ATOM 4183 N N . TYR A 1 572 ? 19.207 -30.618 -7.778 1.00 32.78 572 TYR A N 1
ATOM 4184 C CA . TYR A 1 572 ? 18.232 -29.905 -6.946 1.00 32.78 572 TYR A CA 1
ATOM 4185 C C . TYR A 1 572 ? 16.816 -30.199 -7.426 1.00 32.78 572 TYR A C 1
ATOM 4187 O O . TYR A 1 572 ? 16.538 -30.080 -8.623 1.00 32.78 572 TYR A O 1
ATOM 4195 N N . PRO A 1 573 ? 15.874 -30.536 -6.526 1.00 35.59 573 PRO A N 1
ATOM 4196 C CA . PRO A 1 573 ? 14.480 -30.448 -6.894 1.00 35.59 573 PRO A CA 1
ATOM 4197 C C . PRO A 1 573 ? 14.218 -28.97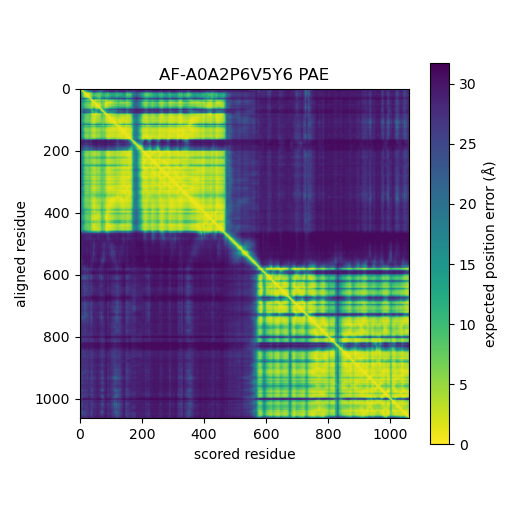4 -7.204 1.00 35.59 573 PRO A C 1
ATOM 4199 O O . PRO A 1 573 ? 14.102 -28.151 -6.294 1.00 35.59 573 PRO A O 1
ATOM 4202 N N . ARG A 1 574 ? 14.075 -28.628 -8.492 1.00 39.97 574 ARG A N 1
ATOM 4203 C CA . ARG A 1 574 ? 13.174 -27.527 -8.839 1.00 39.97 574 ARG A CA 1
ATOM 4204 C C . ARG A 1 574 ? 11.917 -27.779 -8.008 1.00 39.97 574 ARG A C 1
ATOM 4206 O O . ARG A 1 574 ? 11.428 -28.911 -8.003 1.00 39.97 574 ARG A O 1
ATOM 4213 N N . LEU A 1 575 ? 11.443 -26.788 -7.255 1.00 53.44 575 LEU A N 1
ATOM 4214 C CA . LEU A 1 575 ? 10.312 -26.902 -6.313 1.00 53.44 575 LEU A CA 1
ATOM 4215 C C . LEU A 1 575 ? 8.957 -27.190 -7.024 1.00 53.44 575 LEU A C 1
ATOM 4217 O O . LEU A 1 575 ? 7.893 -26.856 -6.505 1.00 53.44 575 LEU A O 1
ATOM 4221 N N . ASP A 1 576 ? 9.007 -27.812 -8.204 1.00 44.25 576 ASP A N 1
ATOM 4222 C CA . ASP A 1 576 ? 7.992 -27.935 -9.246 1.00 44.25 576 ASP A CA 1
ATOM 4223 C C . ASP A 1 576 ? 7.196 -29.255 -9.180 1.00 44.25 576 ASP A C 1
ATOM 4225 O O . ASP A 1 576 ? 6.270 -29.445 -9.966 1.00 44.25 576 ASP A O 1
ATOM 4229 N N . ALA A 1 577 ? 7.485 -30.165 -8.240 1.00 40.56 577 ALA A N 1
ATOM 4230 C CA . ALA A 1 577 ? 6.626 -31.325 -7.966 1.00 40.56 577 ALA A CA 1
ATOM 4231 C C . ALA A 1 577 ? 5.851 -31.126 -6.648 1.00 40.56 577 ALA A C 1
ATOM 4233 O O . ALA A 1 577 ? 6.425 -30.622 -5.676 1.00 40.56 577 ALA A O 1
ATOM 4234 N N . PRO A 1 578 ? 4.556 -31.507 -6.565 1.00 55.03 578 PRO A N 1
ATOM 4235 C CA . PRO A 1 578 ? 3.781 -31.319 -5.346 1.00 55.03 578 PRO A CA 1
ATOM 4236 C C . PRO A 1 578 ? 4.453 -32.190 -4.267 1.00 55.03 578 PRO A C 1
ATOM 4238 O O . PRO A 1 578 ? 4.914 -33.293 -4.546 1.00 55.03 578 PRO A O 1
ATOM 4241 N N . THR A 1 579 ? 4.576 -31.777 -3.011 1.00 71.69 579 THR A N 1
ATOM 4242 C CA . THR A 1 579 ? 3.531 -32.128 -2.053 1.00 71.69 579 THR A CA 1
ATOM 4243 C C . THR A 1 579 ? 3.908 -31.667 -0.654 1.00 71.69 579 THR A C 1
ATOM 4245 O O . THR A 1 579 ? 5.037 -31.834 -0.206 1.00 71.69 579 THR A O 1
ATOM 4248 N N . PHE A 1 580 ? 2.947 -31.101 0.061 1.00 85.06 580 PHE A N 1
ATOM 4249 C CA . PHE A 1 580 ? 2.994 -31.062 1.518 1.00 85.06 580 PHE A CA 1
ATOM 4250 C C . PHE A 1 580 ? 1.978 -32.079 2.032 1.00 85.06 580 PHE A C 1
ATOM 4252 O O . PHE A 1 580 ? 1.015 -32.416 1.335 1.00 85.06 580 PHE A O 1
ATOM 4259 N N . ARG A 1 581 ? 2.181 -32.596 3.237 1.00 87.94 581 ARG A N 1
ATOM 4260 C CA . ARG A 1 581 ? 1.190 -33.473 3.866 1.00 87.94 581 ARG A CA 1
ATOM 4261 C C . ARG A 1 581 ? 0.289 -32.637 4.749 1.00 87.94 581 ARG A C 1
ATOM 4263 O O . ARG A 1 581 ? 0.744 -31.669 5.358 1.00 87.94 581 ARG A O 1
ATOM 4270 N N . TYR A 1 582 ? -0.981 -33.008 4.830 1.00 88.94 582 TYR A N 1
ATOM 4271 C CA . TYR A 1 582 ? -1.872 -32.361 5.779 1.00 88.94 582 TYR A CA 1
ATOM 4272 C C . TYR A 1 582 ? -2.832 -33.328 6.455 1.00 88.94 582 TYR A C 1
ATOM 4274 O O . TYR A 1 582 ? -3.270 -34.321 5.869 1.00 88.94 582 TYR A O 1
ATOM 4282 N N . ALA A 1 583 ? -3.164 -32.999 7.697 1.00 86.62 583 ALA A N 1
ATOM 4283 C CA . ALA A 1 583 ? -4.180 -33.669 8.492 1.00 86.62 583 ALA A CA 1
ATOM 4284 C C . ALA A 1 583 ? -5.351 -32.715 8.739 1.00 86.62 583 ALA A C 1
ATOM 4286 O O . ALA A 1 583 ? -5.148 -31.512 8.884 1.00 86.62 583 ALA A O 1
ATOM 4287 N N . VAL A 1 584 ? -6.571 -33.253 8.787 1.00 84.56 584 VAL A N 1
ATOM 4288 C CA . VAL A 1 584 ? -7.776 -32.505 9.177 1.00 84.56 584 VAL A CA 1
ATOM 4289 C C . VAL A 1 584 ? -8.229 -33.038 10.528 1.00 84.56 584 VAL A C 1
ATOM 4291 O O . VAL A 1 584 ? -8.413 -34.247 10.663 1.00 84.56 584 VAL A O 1
ATOM 4294 N N . LEU A 1 585 ? -8.369 -32.153 11.511 1.00 83.44 585 LEU A N 1
ATOM 4295 C CA . LEU A 1 585 ? -8.718 -32.484 12.888 1.00 83.44 585 LEU A CA 1
ATOM 4296 C C . LEU A 1 585 ? -10.104 -31.939 13.212 1.00 83.44 585 LEU A C 1
ATOM 4298 O O . LEU A 1 585 ? -10.351 -30.755 13.022 1.00 83.44 585 LEU A O 1
ATOM 4302 N N . GLU A 1 586 ? -10.992 -32.780 13.730 1.00 75.44 586 GLU A N 1
ATOM 4303 C CA . GLU A 1 586 ? -12.353 -32.405 14.128 1.00 75.44 586 GLU A CA 1
ATOM 4304 C C . GLU A 1 586 ? -12.727 -33.072 15.447 1.00 75.44 586 GLU A C 1
ATOM 4306 O O . GLU A 1 586 ? -12.369 -34.227 15.698 1.00 75.44 586 GLU A O 1
ATOM 4311 N N . ALA A 1 587 ? -13.427 -32.331 16.304 1.00 67.50 587 ALA A N 1
ATOM 4312 C CA . ALA A 1 587 ? -13.923 -32.856 17.563 1.00 67.50 587 ALA A CA 1
ATOM 4313 C C . ALA A 1 587 ? -15.179 -33.701 17.297 1.00 67.50 587 ALA A C 1
ATOM 4315 O O . ALA A 1 587 ? -15.998 -33.335 16.451 1.00 67.50 587 ALA A O 1
ATOM 4316 N N . PRO A 1 588 ? -15.383 -34.811 18.024 1.00 57.41 588 PRO A N 1
ATOM 4317 C CA . PRO A 1 588 ? -16.617 -35.580 17.949 1.00 57.41 588 PRO A CA 1
ATOM 4318 C C . PRO A 1 588 ? -17.751 -34.800 18.634 1.00 57.41 588 PRO A C 1
ATOM 4320 O O . PRO A 1 588 ? -18.058 -35.026 19.800 1.00 57.41 588 PRO A O 1
ATOM 4323 N N . LEU A 1 589 ? -18.361 -33.849 17.927 1.00 48.97 589 LEU A N 1
ATOM 4324 C CA . LEU A 1 589 ? -19.553 -33.134 18.381 1.00 48.97 589 LEU A CA 1
ATOM 4325 C C . LEU A 1 589 ? -20.767 -33.615 17.573 1.00 48.97 589 LEU A C 1
ATOM 4327 O O . LEU A 1 589 ? -20.856 -33.447 16.363 1.00 48.97 589 LEU A O 1
ATOM 4331 N N . ALA A 1 590 ? -21.652 -34.297 18.298 1.00 40.91 590 ALA A N 1
ATOM 4332 C CA . ALA A 1 590 ? -22.887 -34.967 17.909 1.00 40.91 590 ALA A CA 1
ATOM 4333 C C . ALA A 1 590 ? -23.694 -34.332 16.754 1.00 40.91 590 ALA A C 1
ATOM 4335 O O . ALA A 1 590 ? -24.333 -33.308 16.960 1.00 40.91 590 ALA A O 1
ATOM 4336 N N . GLN A 1 591 ? -23.773 -35.021 15.607 1.00 41.06 591 GLN A N 1
ATOM 4337 C CA . GLN A 1 591 ? -25.022 -35.525 15.000 1.00 41.06 591 GLN A CA 1
ATOM 4338 C C . GLN A 1 591 ? -24.703 -36.660 13.993 1.00 41.06 591 GLN A C 1
ATOM 4340 O O . GLN A 1 591 ? -23.885 -36.465 13.097 1.00 41.06 591 GLN A O 1
ATOM 4345 N N . PRO A 1 592 ? -25.346 -37.842 14.084 1.00 41.84 592 PRO A N 1
ATOM 4346 C CA . PRO A 1 592 ? -25.075 -38.996 13.213 1.00 41.84 592 PRO A CA 1
ATOM 4347 C C . PRO A 1 592 ? -25.640 -38.882 11.779 1.00 41.84 592 PRO A C 1
ATOM 4349 O O . PRO A 1 592 ? -25.589 -39.854 11.032 1.00 41.84 592 PRO A O 1
ATOM 4352 N N . HIS A 1 593 ? -26.174 -37.725 11.368 1.00 44.06 593 HIS A N 1
ATOM 4353 C CA . HIS A 1 593 ? -26.869 -37.571 10.081 1.00 44.06 593 HIS A CA 1
ATOM 4354 C C . HIS A 1 593 ? -26.043 -36.951 8.937 1.00 44.06 593 HIS A C 1
ATOM 4356 O O . HIS A 1 593 ? -26.546 -36.877 7.818 1.00 44.06 593 HIS A O 1
ATOM 4362 N N . GLU A 1 594 ? -24.777 -36.571 9.151 1.00 43.75 594 GLU A N 1
ATOM 4363 C CA . GLU A 1 594 ? -23.935 -35.980 8.086 1.00 43.75 594 GLU A CA 1
ATOM 4364 C C . GLU A 1 594 ? -22.723 -36.827 7.660 1.00 43.75 594 GLU A C 1
ATOM 4366 O O . GLU A 1 594 ? -22.039 -36.483 6.692 1.00 43.75 594 GLU A O 1
ATOM 4371 N N . THR A 1 595 ? -22.469 -37.962 8.315 1.00 42.78 595 THR A N 1
ATOM 4372 C CA . THR A 1 595 ? -21.344 -38.850 7.999 1.00 42.78 595 THR A CA 1
ATOM 4373 C C . THR A 1 595 ? -21.812 -40.106 7.264 1.00 42.78 595 THR A C 1
ATOM 4375 O O . THR A 1 595 ? -22.235 -41.090 7.862 1.00 42.78 595 THR A O 1
ATOM 4378 N N . GLN A 1 596 ? -21.678 -40.122 5.935 1.00 33.75 596 GLN A N 1
ATOM 4379 C CA . GLN A 1 596 ? -21.576 -41.392 5.211 1.00 33.75 596 GLN A CA 1
ATOM 4380 C C . GLN A 1 596 ? -20.108 -41.837 5.215 1.00 33.75 596 GLN A C 1
ATOM 4382 O O . GLN A 1 596 ? -19.292 -41.312 4.462 1.00 33.75 596 GLN A O 1
ATOM 4387 N N . GLY A 1 597 ? -19.790 -42.804 6.079 1.00 39.69 597 GLY A N 1
ATOM 4388 C CA . GLY A 1 597 ? -18.506 -43.512 6.116 1.00 39.69 597 GLY A CA 1
ATOM 4389 C C . GLY A 1 597 ? -17.517 -43.001 7.170 1.00 39.69 597 GLY A C 1
ATOM 4390 O O . GLY A 1 597 ? -17.230 -41.807 7.267 1.00 39.69 597 GLY A O 1
ATOM 4391 N N . SER A 1 598 ? -16.949 -43.924 7.952 1.00 39.28 598 SER A N 1
ATOM 4392 C CA . SER A 1 598 ? -15.832 -43.650 8.861 1.00 39.28 598 SER A CA 1
ATOM 4393 C C . SER A 1 598 ? -14.618 -43.164 8.057 1.00 39.28 598 SER A C 1
ATOM 4395 O O . SER A 1 598 ? -14.007 -43.945 7.332 1.00 39.28 598 SER A O 1
ATOM 4397 N N . GLY A 1 599 ? -14.275 -41.876 8.160 1.00 50.03 599 GLY A N 1
ATOM 4398 C CA . GLY A 1 599 ? -13.117 -41.277 7.475 1.00 50.03 599 GLY A CA 1
ATOM 4399 C C . GLY A 1 599 ? -13.443 -40.273 6.358 1.00 50.03 599 GLY A C 1
ATOM 4400 O O . GLY A 1 599 ? -12.519 -39.673 5.795 1.00 50.03 599 GLY A O 1
ATOM 4401 N N . ALA A 1 600 ? -14.724 -40.039 6.057 1.00 58.12 600 ALA A N 1
ATOM 4402 C CA . ALA A 1 600 ? -15.142 -39.018 5.097 1.00 58.12 600 ALA A CA 1
ATOM 4403 C C . ALA A 1 600 ? -14.900 -37.591 5.634 1.00 58.12 600 ALA A C 1
ATOM 4405 O O . ALA A 1 600 ? -15.114 -37.316 6.811 1.00 58.12 600 ALA A O 1
ATOM 4406 N N . ILE A 1 601 ? -14.434 -36.680 4.769 1.00 64.06 601 ILE A N 1
ATOM 4407 C CA . ILE A 1 601 ? -14.381 -35.234 5.065 1.00 64.06 601 ILE A CA 1
ATOM 4408 C C . ILE A 1 601 ? -15.827 -34.766 5.223 1.00 64.06 601 ILE A C 1
ATOM 4410 O O . ILE A 1 601 ? -16.617 -35.064 4.317 1.00 64.06 601 ILE A O 1
ATOM 4414 N N . PRO A 1 602 ? -16.203 -34.031 6.284 1.00 66.19 602 PRO A N 1
ATOM 4415 C CA . PRO A 1 602 ? -17.547 -33.484 6.344 1.00 66.19 602 PRO A CA 1
ATOM 4416 C C . PRO A 1 602 ? -17.848 -32.658 5.109 1.00 66.19 602 PRO A C 1
ATOM 4418 O O . PRO A 1 602 ? -16.981 -31.952 4.588 1.00 66.19 602 PRO A O 1
ATOM 4421 N N . ARG A 1 603 ? -19.092 -32.721 4.634 1.00 68.56 603 ARG A N 1
ATOM 4422 C CA . ARG A 1 603 ? -19.491 -32.054 3.385 1.00 68.56 603 ARG A CA 1
ATOM 4423 C C . ARG A 1 603 ? -19.093 -30.576 3.353 1.00 68.56 603 ARG A C 1
ATOM 4425 O O . ARG A 1 603 ? -18.709 -30.080 2.298 1.00 68.56 603 ARG A O 1
ATOM 4432 N N . HIS A 1 604 ? -19.111 -29.903 4.503 1.00 68.75 604 HIS A N 1
ATOM 4433 C CA . HIS A 1 604 ? -18.739 -28.496 4.624 1.00 68.75 604 HIS A CA 1
ATOM 4434 C C . HIS A 1 604 ? -17.226 -28.216 4.466 1.00 68.75 604 HIS A C 1
ATOM 4436 O O . HIS A 1 604 ? -16.860 -27.103 4.097 1.00 68.75 604 HIS A O 1
ATOM 4442 N N . LEU A 1 605 ? -16.344 -29.204 4.668 1.00 73.56 605 LEU A N 1
ATOM 4443 C CA . LEU A 1 605 ? -14.892 -29.087 4.449 1.00 73.56 605 LEU A CA 1
ATOM 4444 C C . LEU A 1 605 ? -14.413 -29.675 3.114 1.00 73.56 605 LEU A C 1
ATOM 4446 O O . LEU A 1 605 ? -13.239 -29.531 2.761 1.00 73.56 605 LEU A O 1
ATOM 4450 N N . LEU A 1 606 ? -15.293 -30.312 2.338 1.00 74.38 606 LEU A N 1
ATOM 4451 C CA . LEU A 1 606 ? -14.926 -30.911 1.052 1.00 74.38 606 LEU A CA 1
ATOM 4452 C C . LEU A 1 606 ? -14.335 -29.891 0.050 1.00 74.38 606 LEU A C 1
ATOM 4454 O O . LEU A 1 606 ? -13.277 -30.187 -0.516 1.00 74.38 606 LEU A O 1
ATOM 4458 N N . PRO A 1 607 ? -14.901 -28.675 -0.125 1.00 74.69 607 PRO A N 1
ATOM 4459 C CA . PRO A 1 607 ? -14.315 -27.660 -1.010 1.00 74.69 607 PRO A CA 1
ATOM 4460 C C . PRO A 1 607 ? -12.923 -27.202 -0.553 1.00 74.69 607 PRO A C 1
ATOM 4462 O O . PRO A 1 607 ? -12.047 -26.900 -1.364 1.00 74.69 607 PRO A O 1
ATOM 4465 N N . PHE A 1 608 ? -12.702 -27.173 0.763 1.00 77.94 608 PHE A N 1
ATOM 4466 C CA . PHE A 1 608 ? -11.415 -26.828 1.352 1.00 77.94 608 PHE A CA 1
ATOM 4467 C C . PHE A 1 608 ? -10.362 -27.913 1.057 1.00 77.94 608 PHE A C 1
ATOM 4469 O O . PHE A 1 608 ? -9.268 -27.599 0.585 1.00 77.94 608 PHE A O 1
ATOM 4476 N N . ALA A 1 609 ? -10.697 -29.191 1.252 1.00 77.56 609 ALA A N 1
ATOM 4477 C CA . ALA A 1 609 ? -9.779 -30.300 0.991 1.00 77.56 609 ALA A CA 1
ATOM 4478 C C . ALA A 1 609 ? -9.406 -30.429 -0.498 1.00 77.56 609 ALA A C 1
ATOM 4480 O O . ALA A 1 609 ? -8.247 -30.698 -0.822 1.00 77.56 609 ALA A O 1
ATOM 4481 N N . GLN A 1 610 ? -10.357 -30.178 -1.407 1.00 81.50 610 GLN A N 1
ATOM 4482 C CA . GLN A 1 610 ? -10.099 -30.129 -2.853 1.00 81.50 610 GLN A CA 1
ATOM 4483 C C . GLN A 1 610 ? -9.073 -29.049 -3.208 1.00 81.50 610 GLN A C 1
ATOM 4485 O O . GLN A 1 610 ? -8.172 -29.275 -4.016 1.00 81.50 610 GLN A O 1
ATOM 4490 N N . ARG A 1 611 ? -9.157 -27.884 -2.562 1.00 81.38 611 ARG A N 1
ATOM 4491 C CA . ARG A 1 611 ? -8.209 -26.796 -2.795 1.00 81.38 611 ARG A CA 1
ATOM 4492 C C . ARG A 1 611 ? -6.836 -27.041 -2.181 1.00 81.38 611 ARG A C 1
ATOM 4494 O O . ARG A 1 611 ? -5.830 -26.721 -2.808 1.00 81.38 611 ARG A O 1
ATOM 4501 N N . MET A 1 612 ? -6.782 -27.655 -1.001 1.00 82.88 612 MET A N 1
ATOM 4502 C CA . MET A 1 612 ? -5.521 -28.130 -0.428 1.00 82.88 612 MET A CA 1
ATOM 4503 C C . MET A 1 612 ? -4.827 -29.106 -1.382 1.00 82.88 612 MET A C 1
ATOM 4505 O O . MET A 1 612 ? -3.630 -28.969 -1.612 1.00 82.88 612 MET A O 1
ATOM 4509 N N . ALA A 1 613 ? -5.576 -30.024 -2.005 1.00 82.19 613 ALA A N 1
ATOM 4510 C CA . ALA A 1 613 ? -5.043 -30.929 -3.023 1.00 82.19 613 ALA A CA 1
ATOM 4511 C C . ALA A 1 613 ? -4.547 -30.193 -4.282 1.00 82.19 613 ALA A C 1
ATOM 4513 O O . ALA A 1 613 ? -3.477 -30.524 -4.789 1.00 82.19 613 ALA A O 1
ATOM 4514 N N . ALA A 1 614 ? -5.248 -29.148 -4.737 1.00 79.06 614 ALA A N 1
ATOM 4515 C CA . ALA A 1 614 ? -4.809 -28.310 -5.859 1.00 79.06 614 ALA A CA 1
ATOM 4516 C C . ALA A 1 614 ? -3.492 -27.552 -5.584 1.00 79.06 614 ALA A C 1
ATOM 4518 O O . ALA A 1 614 ? -2.735 -27.284 -6.512 1.00 79.06 614 ALA A O 1
ATOM 4519 N N . LEU A 1 615 ? -3.176 -27.261 -4.315 1.00 75.75 615 LEU A N 1
ATOM 4520 C CA . LEU A 1 615 ? -1.873 -26.724 -3.886 1.00 75.75 615 LEU A CA 1
ATOM 4521 C C . LEU A 1 615 ? -0.787 -27.810 -3.733 1.00 75.75 615 LEU A C 1
ATOM 4523 O O . LEU A 1 615 ? 0.311 -27.545 -3.236 1.00 75.75 615 LEU A O 1
ATOM 4527 N N . GLY A 1 616 ? -1.091 -29.047 -4.130 1.00 81.31 616 GLY A N 1
ATOM 4528 C CA . GLY A 1 616 ? -0.228 -30.212 -3.972 1.00 81.31 616 GLY A CA 1
ATOM 4529 C C . GLY A 1 616 ? -0.362 -30.906 -2.615 1.00 81.31 616 GLY A C 1
ATOM 4530 O O . GLY A 1 616 ? 0.454 -31.756 -2.288 1.00 81.31 616 GLY A O 1
ATOM 4531 N N . GLY A 1 617 ? -1.347 -30.566 -1.789 1.00 84.88 617 GLY A N 1
ATOM 4532 C CA . GLY A 1 617 ? -1.545 -31.192 -0.485 1.00 84.88 617 GLY A CA 1
ATOM 4533 C C . GLY A 1 617 ? -2.001 -32.647 -0.601 1.00 84.88 617 GLY A C 1
ATOM 4534 O O . GLY A 1 617 ? -3.009 -32.940 -1.239 1.00 84.88 617 GLY A O 1
ATOM 4535 N N . GLN A 1 618 ? -1.320 -33.565 0.080 1.00 84.75 618 GLN A N 1
ATOM 4536 C CA . GLN A 1 618 ? -1.762 -34.955 0.199 1.00 84.75 618 GLN A CA 1
ATOM 4537 C C . GLN A 1 618 ? -2.317 -35.226 1.600 1.00 84.75 618 GLN A C 1
ATOM 4539 O O . GLN A 1 618 ? -1.594 -35.143 2.596 1.00 84.75 618 GLN A O 1
ATOM 4544 N N . ARG A 1 619 ? -3.612 -35.560 1.653 1.00 81.12 619 ARG A N 1
ATOM 4545 C CA . ARG A 1 619 ? -4.337 -35.946 2.872 1.00 81.12 619 ARG A CA 1
ATOM 4546 C C . ARG A 1 619 ? -4.265 -37.451 3.087 1.00 81.12 619 ARG A C 1
ATOM 4548 O O . ARG A 1 619 ? -4.342 -38.206 2.124 1.00 81.12 619 ARG A O 1
ATOM 4555 N N . ALA A 1 620 ? -4.243 -37.869 4.344 1.00 67.38 620 ALA A N 1
ATOM 4556 C CA . ALA A 1 620 ? -4.516 -39.246 4.742 1.00 67.38 620 ALA A CA 1
ATOM 4557 C C . ALA A 1 620 ? -5.879 -39.338 5.465 1.00 67.38 620 ALA A C 1
ATOM 4559 O O . ALA A 1 620 ? -6.297 -38.379 6.120 1.00 67.38 620 ALA A O 1
ATOM 4560 N N . ALA A 1 621 ? -6.621 -40.437 5.283 1.00 58.41 621 ALA A N 1
ATOM 4561 C CA . ALA A 1 621 ? -8.030 -40.561 5.687 1.00 58.41 621 ALA A CA 1
ATOM 4562 C C . ALA A 1 621 ? -8.244 -41.518 6.877 1.00 58.41 621 ALA A C 1
ATOM 4564 O O . ALA A 1 621 ? -7.912 -42.692 6.784 1.00 58.41 621 ALA A O 1
ATOM 4565 N N . GLY A 1 622 ? -8.849 -41.036 7.970 1.00 57.09 622 GLY A N 1
ATOM 4566 C CA . GLY A 1 622 ? -9.060 -41.807 9.210 1.00 57.09 622 GLY A CA 1
ATOM 4567 C C . GLY A 1 622 ? -8.036 -41.479 10.307 1.00 57.09 622 GLY A C 1
ATOM 4568 O O . GLY A 1 622 ? -7.044 -40.810 10.037 1.00 57.09 622 GLY A O 1
ATOM 4569 N N . LYS A 1 623 ? -8.283 -41.922 11.554 1.00 57.38 623 LYS A N 1
ATOM 4570 C CA . LYS A 1 623 ? -7.423 -41.612 12.722 1.00 57.38 623 LYS A CA 1
ATOM 4571 C C . LYS A 1 623 ? -6.006 -42.179 12.582 1.00 57.38 623 LYS A C 1
ATOM 4573 O O . LYS A 1 623 ? -5.044 -41.441 12.782 1.00 57.38 623 LYS A O 1
ATOM 4578 N N . GLU A 1 624 ? -5.876 -43.449 12.206 1.00 59.47 624 GLU A N 1
ATOM 4579 C CA . GLU A 1 624 ? -4.571 -44.083 11.950 1.00 59.47 624 GLU A CA 1
ATOM 4580 C C . GLU A 1 624 ? -3.856 -43.415 10.771 1.00 59.47 624 GLU A C 1
ATOM 4582 O O . GLU A 1 624 ? -2.693 -43.031 10.882 1.00 59.47 624 GLU A O 1
ATOM 4587 N N . ALA A 1 625 ? -4.588 -43.106 9.701 1.00 64.81 625 ALA A N 1
ATOM 4588 C CA . ALA A 1 625 ? -4.019 -42.455 8.531 1.00 64.81 625 ALA A CA 1
ATOM 4589 C C . ALA A 1 625 ? -3.558 -41.008 8.808 1.00 64.81 625 ALA A C 1
ATOM 4591 O O . ALA A 1 625 ? -2.558 -40.566 8.251 1.00 64.81 625 ALA A O 1
ATOM 4592 N N . THR A 1 626 ? -4.209 -40.241 9.697 1.00 76.56 626 THR A N 1
ATOM 4593 C CA . THR A 1 626 ? -3.701 -38.904 10.080 1.00 76.56 626 THR A CA 1
ATOM 4594 C C . THR A 1 626 ? -2.307 -38.952 10.710 1.00 76.56 626 THR A C 1
ATOM 4596 O O . THR A 1 626 ? -1.493 -38.069 10.432 1.00 76.56 626 THR A O 1
ATOM 4599 N N . TYR A 1 627 ? -2.004 -39.989 11.498 1.00 81.19 627 TYR A N 1
ATOM 4600 C CA . TYR A 1 627 ? -0.652 -40.223 12.009 1.00 81.19 627 TYR A CA 1
ATOM 4601 C C . TYR A 1 627 ? 0.291 -40.694 10.897 1.00 81.19 627 TYR A C 1
ATOM 4603 O O . TYR A 1 627 ? 1.411 -40.196 10.814 1.00 81.19 627 TYR A O 1
ATOM 4611 N N . GLU A 1 628 ? -0.164 -41.545 9.974 1.00 80.31 628 GLU A N 1
ATOM 4612 C CA . GLU A 1 628 ? 0.625 -41.924 8.792 1.00 80.31 628 GLU A CA 1
ATOM 4613 C C . GLU A 1 628 ? 0.998 -40.724 7.913 1.00 80.31 628 GLU A C 1
ATOM 4615 O O . GLU A 1 628 ? 2.114 -40.676 7.403 1.00 80.31 628 GLU A O 1
ATOM 4620 N N . ALA A 1 629 ? 0.124 -39.721 7.758 1.00 78.56 629 ALA A N 1
ATOM 4621 C CA . ALA A 1 629 ? 0.466 -38.487 7.047 1.00 78.56 629 ALA A CA 1
ATOM 4622 C C . ALA A 1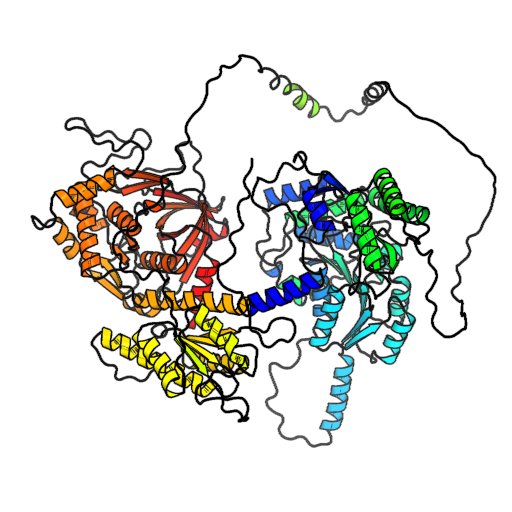 629 ? 1.612 -37.739 7.731 1.00 78.56 629 ALA A C 1
ATOM 4624 O O . ALA A 1 629 ? 2.520 -37.284 7.038 1.00 78.56 629 ALA A O 1
ATOM 4625 N N . ALA A 1 630 ? 1.586 -37.630 9.062 1.00 84.25 630 ALA A N 1
ATOM 4626 C CA . ALA A 1 630 ? 2.665 -37.016 9.831 1.00 84.25 630 ALA A CA 1
ATOM 4627 C C . ALA A 1 630 ? 3.971 -37.820 9.703 1.00 84.25 630 ALA A C 1
ATOM 4629 O O . ALA A 1 630 ? 5.008 -37.244 9.387 1.00 84.25 630 ALA A O 1
ATOM 4630 N N . VAL A 1 631 ? 3.917 -39.146 9.862 1.00 84.88 631 VAL A N 1
ATOM 4631 C CA . VAL A 1 631 ? 5.074 -40.048 9.700 1.00 84.88 631 VAL A CA 1
ATOM 4632 C C . VAL A 1 631 ? 5.645 -39.949 8.284 1.00 84.88 631 VAL A C 1
ATOM 4634 O O . VAL A 1 631 ? 6.851 -39.797 8.104 1.00 84.88 631 VAL A O 1
ATOM 4637 N N . SER A 1 632 ? 4.787 -40.007 7.266 1.00 84.19 632 SER A N 1
ATOM 4638 C CA . SER A 1 632 ? 5.175 -39.909 5.859 1.00 84.19 632 SER A CA 1
ATOM 4639 C C . SER A 1 632 ? 5.806 -38.553 5.554 1.00 84.19 632 SER A C 1
ATOM 4641 O O . SER A 1 632 ? 6.853 -38.510 4.911 1.00 84.19 632 SER A O 1
ATOM 4643 N N . ALA A 1 633 ? 5.221 -37.456 6.051 1.00 85.50 633 ALA A N 1
ATOM 4644 C CA . ALA A 1 633 ? 5.782 -36.114 5.906 1.00 85.50 633 ALA A CA 1
ATOM 4645 C C . ALA A 1 633 ? 7.173 -36.023 6.528 1.00 85.50 633 ALA A C 1
ATOM 4647 O O . ALA A 1 633 ? 8.107 -35.552 5.889 1.00 85.50 633 ALA A O 1
ATOM 4648 N N . ALA A 1 634 ? 7.300 -36.504 7.764 1.00 85.19 634 ALA A N 1
ATOM 4649 C CA . ALA A 1 634 ? 8.530 -36.475 8.532 1.00 85.19 634 ALA A CA 1
ATOM 4650 C C . ALA A 1 634 ? 9.645 -37.278 7.852 1.00 85.19 634 ALA A C 1
ATOM 4652 O O . ALA A 1 634 ? 10.721 -36.740 7.605 1.00 85.19 634 ALA A O 1
ATOM 4653 N N . ARG A 1 635 ? 9.366 -38.530 7.466 1.00 83.44 635 ARG A N 1
ATOM 4654 C CA . ARG A 1 635 ? 10.330 -39.409 6.781 1.00 83.44 635 ARG A CA 1
ATOM 4655 C C . ARG A 1 635 ? 10.734 -38.892 5.405 1.00 83.44 635 ARG A C 1
ATOM 4657 O O . ARG A 1 635 ? 11.876 -39.067 5.004 1.00 83.44 635 ARG A O 1
ATOM 4664 N N . ALA A 1 636 ? 9.810 -38.256 4.688 1.00 80.88 636 ALA A N 1
ATOM 4665 C CA . ALA A 1 636 ? 10.093 -37.657 3.387 1.00 80.88 636 ALA A CA 1
ATOM 4666 C C . ALA A 1 636 ? 10.722 -36.251 3.486 1.00 80.88 636 ALA A C 1
ATOM 4668 O O . ALA A 1 636 ? 11.096 -35.683 2.459 1.00 80.88 636 ALA A O 1
ATOM 4669 N N . GLY A 1 637 ? 10.821 -35.671 4.690 1.00 80.12 637 GLY A N 1
ATOM 4670 C CA . GLY A 1 637 ? 11.302 -34.304 4.899 1.00 80.12 637 GLY A CA 1
ATOM 4671 C C . GLY A 1 637 ? 10.426 -33.249 4.216 1.00 80.12 637 GLY A C 1
ATOM 4672 O O . GLY A 1 637 ? 10.952 -32.296 3.643 1.00 80.12 637 GLY A O 1
ATOM 4673 N N . LEU A 1 638 ? 9.106 -33.449 4.220 1.00 85.56 638 LEU A N 1
ATOM 4674 C CA . LEU A 1 638 ? 8.127 -32.571 3.580 1.00 85.56 638 LEU A CA 1
ATOM 4675 C C . LEU A 1 638 ? 7.456 -31.630 4.596 1.00 85.56 638 LEU A C 1
ATOM 4677 O O . LEU A 1 638 ? 7.277 -32.013 5.760 1.00 85.56 638 LEU A O 1
ATOM 4681 N N . PRO A 1 639 ? 6.985 -30.447 4.144 1.00 89.69 639 PRO A N 1
ATOM 4682 C CA . PRO A 1 639 ? 6.157 -29.571 4.965 1.00 89.69 639 PRO A CA 1
ATOM 4683 C C . PRO A 1 639 ? 4.901 -30.292 5.467 1.00 89.69 639 PRO A C 1
ATOM 4685 O O . PRO A 1 639 ? 4.269 -31.051 4.718 1.00 89.69 639 PRO A O 1
ATOM 4688 N N . PHE A 1 640 ? 4.504 -30.001 6.707 1.00 90.31 640 PHE A N 1
ATOM 4689 C CA . PHE A 1 640 ? 3.312 -30.569 7.331 1.00 90.31 640 PHE A CA 1
ATOM 4690 C C . PHE A 1 640 ? 2.342 -29.481 7.808 1.00 90.31 640 PHE A C 1
ATOM 4692 O O . PHE A 1 640 ? 2.728 -28.536 8.499 1.00 90.31 640 PHE A O 1
ATOM 4699 N N . ALA A 1 641 ? 1.070 -29.618 7.422 1.00 91.19 641 ALA A N 1
ATOM 4700 C CA . ALA A 1 641 ? -0.001 -28.696 7.784 1.00 91.19 641 ALA A CA 1
ATOM 4701 C C . ALA A 1 641 ? -1.107 -29.390 8.598 1.00 91.19 641 ALA A C 1
ATOM 4703 O O . ALA A 1 641 ? -1.577 -30.475 8.254 1.00 91.19 641 ALA A O 1
ATOM 4704 N N . LEU A 1 642 ? -1.568 -28.734 9.657 1.00 90.88 642 LEU A N 1
ATOM 4705 C CA . LEU A 1 642 ? -2.674 -29.167 10.502 1.00 90.88 642 LEU A CA 1
ATOM 4706 C C . LEU A 1 642 ? -3.876 -28.266 10.249 1.00 90.88 642 LEU A C 1
ATOM 4708 O O . LEU A 1 642 ? -3.840 -27.075 10.539 1.00 90.88 642 LEU A O 1
ATOM 4712 N N . VAL A 1 643 ? -4.945 -28.834 9.708 1.00 87.88 643 VAL A N 1
ATOM 4713 C CA . VAL A 1 643 ? -6.205 -28.134 9.467 1.00 87.88 643 VAL A CA 1
ATOM 4714 C C . VAL A 1 643 ? -7.117 -28.380 10.654 1.00 87.88 643 VAL A C 1
ATOM 4716 O O . VAL A 1 643 ? -7.463 -29.528 10.932 1.00 87.88 643 VAL A O 1
ATOM 4719 N N . LEU A 1 644 ? -7.522 -27.316 11.339 1.00 86.88 644 LEU A N 1
ATOM 4720 C CA . LEU A 1 644 ? -8.386 -27.422 12.514 1.00 86.88 644 LEU A CA 1
ATOM 4721 C C . LEU A 1 644 ? -9.829 -27.172 12.098 1.00 86.88 644 LEU A C 1
ATOM 4723 O O . LEU A 1 644 ? -10.135 -26.100 11.597 1.00 86.88 644 LEU A O 1
ATOM 4727 N N . GLY A 1 645 ? -10.693 -28.167 12.248 1.00 74.25 645 GLY A N 1
ATOM 4728 C CA . GLY A 1 645 ? -12.073 -28.171 11.763 1.00 74.25 645 GLY A CA 1
ATOM 4729 C C . GLY A 1 645 ? -13.091 -27.603 12.757 1.00 74.25 645 GLY A C 1
ATOM 4730 O O . GLY A 1 645 ? -14.078 -26.973 12.385 1.00 74.25 645 GLY A O 1
ATOM 4731 N N . THR A 1 646 ? -12.857 -27.802 14.056 1.00 79.44 646 THR A N 1
ATOM 4732 C CA . THR A 1 646 ? -13.746 -27.346 15.136 1.00 79.44 646 THR A CA 1
ATOM 4733 C C . THR A 1 646 ? -12.955 -27.068 16.415 1.00 79.44 646 THR A C 1
ATOM 4735 O O . THR A 1 646 ? -11.824 -27.529 16.574 1.00 79.44 646 THR A O 1
ATOM 4738 N N . GLY A 1 647 ? -13.577 -26.367 17.366 1.00 75.56 647 GLY A N 1
ATOM 4739 C CA . GLY A 1 647 ? -13.069 -26.298 18.741 1.00 75.56 647 GLY A CA 1
ATOM 4740 C C . GLY A 1 647 ? -13.130 -27.673 19.412 1.00 75.56 647 GLY A C 1
ATOM 4741 O O . GLY A 1 647 ? -13.979 -28.492 19.045 1.00 75.56 647 GLY A O 1
ATOM 4742 N N . GLY A 1 648 ? -12.220 -27.936 20.351 1.00 78.44 648 GLY A N 1
ATOM 4743 C CA . GLY A 1 648 ? -12.040 -29.253 20.978 1.00 78.44 648 GLY A CA 1
ATOM 4744 C C . GLY A 1 648 ? -11.024 -30.153 20.261 1.00 78.44 648 GLY A C 1
ATOM 4745 O O . GLY A 1 648 ? -10.927 -31.340 20.572 1.00 78.44 648 GLY A O 1
ATOM 4746 N N . THR A 1 649 ? -10.286 -29.618 19.281 1.00 82.25 649 THR A N 1
ATOM 4747 C CA . THR A 1 649 ? -9.245 -30.341 18.523 1.00 82.25 649 THR A CA 1
ATOM 4748 C C . THR A 1 649 ? -7.820 -30.007 18.961 1.00 82.25 649 THR A C 1
ATOM 4750 O O . THR A 1 649 ? -6.874 -30.644 18.497 1.00 82.25 649 THR A O 1
ATOM 4753 N N . GLU A 1 650 ? -7.658 -29.077 19.904 1.00 89.88 650 GLU A N 1
ATOM 4754 C CA . GLU A 1 650 ? -6.380 -28.514 20.350 1.00 89.88 650 GLU A CA 1
ATOM 4755 C C . GLU A 1 650 ? -5.449 -29.619 20.870 1.00 89.88 650 GLU A C 1
ATOM 4757 O O . GLU A 1 650 ? -4.287 -29.724 20.473 1.00 89.88 650 GLU A O 1
ATOM 4762 N N . GLY A 1 651 ? -5.984 -30.522 21.701 1.00 85.81 651 GLY A N 1
ATOM 4763 C CA . GLY A 1 651 ? -5.226 -31.650 22.246 1.00 85.81 651 GLY A CA 1
ATOM 4764 C C . GLY A 1 651 ? -4.721 -32.615 21.166 1.00 85.81 651 GLY A C 1
ATOM 4765 O O . GLY A 1 651 ? -3.570 -33.051 21.216 1.00 85.81 651 GLY A O 1
ATOM 4766 N N . ALA A 1 652 ? -5.547 -32.912 20.159 1.00 85.50 652 ALA A N 1
ATOM 4767 C CA . ALA A 1 652 ? -5.158 -33.770 19.039 1.00 85.50 652 ALA A CA 1
ATOM 4768 C C . ALA A 1 652 ? -4.118 -33.084 18.137 1.00 85.50 652 ALA A C 1
ATOM 4770 O O . ALA A 1 652 ? -3.165 -33.728 17.693 1.00 85.50 652 ALA A O 1
ATOM 4771 N N . ALA A 1 653 ? -4.256 -31.773 17.917 1.00 88.62 653 ALA A N 1
ATOM 4772 C CA . ALA A 1 653 ? -3.306 -30.977 17.147 1.00 88.62 653 ALA A CA 1
ATOM 4773 C C . ALA A 1 653 ? -1.916 -30.978 17.791 1.00 88.62 653 ALA A C 1
ATOM 4775 O O . ALA A 1 653 ? -0.923 -31.245 17.111 1.00 88.62 653 ALA A O 1
ATOM 4776 N N . LEU A 1 654 ? -1.848 -30.787 19.111 1.00 89.94 654 LEU A N 1
ATOM 4777 C CA . LEU A 1 654 ? -0.598 -30.846 19.872 1.00 89.94 654 LEU A CA 1
ATOM 4778 C C . LEU A 1 654 ? 0.044 -32.237 19.837 1.00 89.94 654 LEU A C 1
ATOM 4780 O O . LEU A 1 654 ? 1.257 -32.359 19.654 1.00 89.94 654 LEU A O 1
ATOM 4784 N N . GLN A 1 655 ? -0.747 -33.303 19.984 1.00 88.25 655 GLN A N 1
ATOM 4785 C CA . GLN A 1 655 ? -0.224 -34.670 19.911 1.00 88.25 655 GLN A CA 1
ATOM 4786 C C . GLN A 1 655 ? 0.351 -34.991 18.529 1.00 88.25 655 GLN A C 1
ATOM 4788 O O . GLN A 1 655 ? 1.424 -35.594 18.443 1.00 88.25 655 GLN A O 1
ATOM 4793 N N . LEU A 1 656 ? -0.330 -34.573 17.460 1.00 88.50 656 LEU A N 1
ATOM 4794 C CA . LEU A 1 656 ? 0.104 -34.831 16.092 1.00 88.50 656 LEU A CA 1
ATOM 4795 C C . LEU A 1 656 ? 1.327 -33.989 15.706 1.00 88.50 656 LEU A C 1
ATOM 4797 O O . LEU A 1 656 ? 2.247 -34.517 15.085 1.00 88.50 656 LEU A O 1
ATOM 4801 N N . ALA A 1 657 ? 1.394 -32.729 16.147 1.00 89.62 657 ALA A N 1
ATOM 4802 C CA . ALA A 1 657 ? 2.578 -31.877 16.015 1.00 89.62 657 ALA A CA 1
ATOM 4803 C C . ALA A 1 657 ? 3.816 -32.524 16.662 1.00 89.62 657 ALA A C 1
ATOM 4805 O O . ALA A 1 657 ? 4.823 -32.763 15.996 1.00 89.62 657 ALA A O 1
ATOM 4806 N N . ARG A 1 658 ? 3.705 -32.922 17.937 1.00 88.06 658 ARG A N 1
ATOM 4807 C CA . ARG A 1 658 ? 4.783 -33.615 18.669 1.00 88.06 658 ARG A CA 1
ATOM 4808 C C . ARG A 1 658 ? 5.138 -34.967 18.052 1.00 88.06 658 ARG A C 1
ATOM 4810 O O . ARG A 1 658 ? 6.264 -35.443 18.189 1.00 88.06 658 ARG A O 1
ATOM 4817 N N . HIS A 1 659 ? 4.180 -35.641 17.421 1.00 88.81 659 HIS A N 1
ATOM 4818 C CA . HIS A 1 659 ? 4.444 -36.887 16.712 1.00 88.81 659 HIS A CA 1
ATOM 4819 C C . HIS A 1 659 ? 5.242 -36.648 15.425 1.00 88.81 659 HIS A C 1
ATOM 4821 O O . HIS A 1 659 ? 6.277 -37.283 15.252 1.00 88.81 659 HIS A O 1
ATOM 4827 N N . TYR A 1 660 ? 4.829 -35.692 14.586 1.00 90.12 660 TYR A N 1
ATOM 4828 C CA . TYR A 1 660 ? 5.575 -35.283 13.392 1.00 90.12 660 TYR A CA 1
ATOM 4829 C C . TYR A 1 660 ? 7.027 -34.919 13.725 1.00 90.12 660 TYR A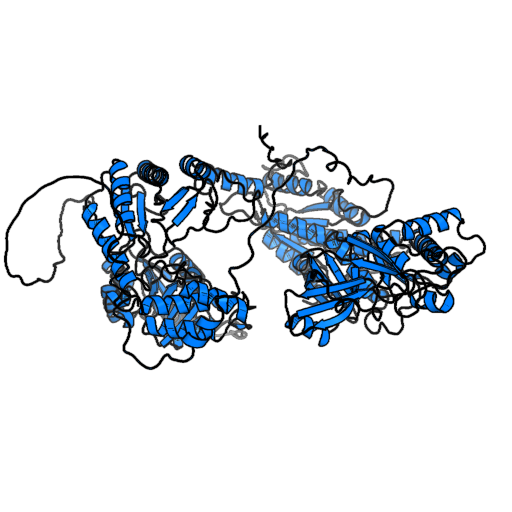 C 1
ATOM 4831 O O . TYR A 1 660 ? 7.946 -35.441 13.101 1.00 90.12 660 TYR A O 1
ATOM 4839 N N . HIS A 1 661 ? 7.249 -34.096 14.755 1.00 89.00 661 HIS A N 1
ATOM 4840 C CA . HIS A 1 661 ? 8.599 -33.710 15.175 1.00 89.00 661 HIS A CA 1
ATOM 4841 C C . HIS A 1 661 ? 9.441 -34.894 15.661 1.00 89.00 661 HIS A C 1
ATOM 4843 O O . HIS A 1 661 ? 10.601 -35.003 15.272 1.00 89.00 661 HIS A O 1
ATOM 4849 N N . ARG A 1 662 ? 8.868 -35.825 16.442 1.00 86.94 662 ARG A N 1
ATOM 4850 C CA . ARG A 1 662 ? 9.578 -37.056 16.848 1.00 86.94 662 ARG A CA 1
ATOM 4851 C C . ARG A 1 662 ? 9.981 -37.908 15.659 1.00 86.94 662 ARG A C 1
ATOM 4853 O O . ARG A 1 662 ? 11.110 -38.379 15.607 1.00 86.94 662 ARG A O 1
ATOM 4860 N N . GLU A 1 663 ? 9.066 -38.125 14.723 1.00 87.88 663 GLU A N 1
ATOM 4861 C CA . GLU A 1 663 ? 9.357 -38.925 13.535 1.00 87.88 663 GLU A CA 1
ATOM 4862 C C . GLU A 1 663 ? 10.357 -38.223 12.614 1.00 87.88 663 GLU A C 1
ATOM 4864 O O . GLU A 1 663 ? 11.160 -38.896 11.975 1.00 87.88 663 GLU A O 1
ATOM 4869 N N . PHE A 1 664 ? 10.364 -36.886 12.581 1.00 86.69 664 PHE A N 1
ATOM 4870 C CA . PHE A 1 664 ? 11.342 -36.120 11.814 1.00 86.69 664 PHE A CA 1
ATOM 4871 C C . PHE A 1 664 ? 12.741 -36.279 12.406 1.00 86.69 664 PHE A C 1
ATOM 4873 O O . PHE A 1 664 ? 13.671 -36.592 11.670 1.00 86.69 664 PHE A O 1
ATOM 4880 N N . LEU A 1 665 ? 12.883 -36.153 13.731 1.00 82.19 665 LEU A N 1
ATOM 4881 C CA . LEU A 1 665 ? 14.155 -36.404 14.413 1.00 82.19 665 LEU A CA 1
ATOM 4882 C C . LEU A 1 665 ? 14.650 -37.833 14.163 1.00 82.19 665 LEU A C 1
ATOM 4884 O O . LEU A 1 665 ? 15.791 -38.007 13.748 1.00 82.19 665 LEU A O 1
ATOM 4888 N N . LYS A 1 666 ? 13.776 -38.839 14.302 1.00 82.62 666 LYS A N 1
ATOM 4889 C CA . LYS A 1 666 ? 14.117 -40.238 13.991 1.00 82.62 666 LYS A CA 1
ATOM 4890 C C . LYS A 1 666 ? 14.568 -40.425 12.543 1.00 82.62 666 LYS A C 1
ATOM 4892 O O . LYS A 1 666 ? 15.492 -41.189 12.292 1.00 82.62 666 LYS A O 1
ATOM 4897 N N . ALA A 1 667 ? 13.914 -39.762 11.588 1.00 78.88 667 ALA A N 1
ATOM 4898 C CA . ALA A 1 667 ? 14.281 -39.841 10.177 1.00 78.88 667 ALA A CA 1
ATOM 4899 C C . ALA A 1 667 ? 15.640 -39.176 9.898 1.00 78.88 667 ALA A C 1
ATOM 4901 O O . ALA A 1 667 ? 16.455 -39.750 9.181 1.00 78.88 667 ALA A O 1
ATOM 4902 N N . GLN A 1 668 ? 15.902 -38.013 10.504 1.00 71.62 668 GLN A N 1
ATOM 4903 C CA . GLN A 1 668 ? 17.202 -37.333 10.439 1.00 71.62 668 GLN A CA 1
ATOM 4904 C C . GLN A 1 668 ? 18.317 -38.195 11.045 1.00 71.62 668 GLN A C 1
ATOM 4906 O O . GLN A 1 668 ? 19.385 -38.339 10.466 1.00 71.62 668 GLN A O 1
ATOM 4911 N N . GLN A 1 669 ? 18.042 -38.852 12.166 1.00 71.62 669 GLN A N 1
ATOM 4912 C CA . GLN A 1 669 ? 18.967 -39.748 12.864 1.00 71.62 669 GLN A CA 1
ATOM 4913 C C . GLN A 1 669 ? 19.244 -41.047 12.112 1.00 71.62 669 GLN A C 1
ATOM 4915 O O . GLN A 1 669 ? 20.390 -41.473 12.027 1.00 71.62 669 GLN A O 1
ATOM 4920 N N . ALA A 1 670 ? 18.225 -41.651 11.498 1.00 66.94 670 ALA A N 1
ATOM 4921 C CA . ALA A 1 670 ? 18.412 -42.799 10.614 1.00 66.94 670 ALA A CA 1
ATOM 4922 C C . ALA A 1 670 ? 19.270 -42.446 9.385 1.00 66.94 670 ALA A C 1
ATOM 4924 O O . ALA A 1 670 ? 19.980 -43.307 8.872 1.00 66.94 670 ALA A O 1
ATOM 4925 N N . ALA A 1 671 ? 19.226 -41.187 8.931 1.00 59.50 671 ALA A N 1
ATOM 4926 C CA . ALA A 1 671 ? 20.106 -40.674 7.884 1.00 59.50 671 ALA A CA 1
ATOM 4927 C C . ALA A 1 671 ? 21.519 -40.313 8.396 1.00 59.50 671 ALA A C 1
ATOM 4929 O O . ALA A 1 671 ? 22.465 -40.372 7.615 1.00 59.50 671 ALA A O 1
ATOM 4930 N N . ALA A 1 672 ? 21.666 -39.968 9.682 1.00 55.41 672 ALA A N 1
ATOM 4931 C CA . ALA A 1 672 ? 22.930 -39.573 10.318 1.00 55.41 672 ALA A CA 1
ATOM 4932 C C . ALA A 1 672 ? 23.695 -40.724 11.014 1.00 55.41 672 ALA A C 1
ATOM 4934 O O . ALA A 1 672 ? 24.878 -40.571 11.295 1.00 55.41 672 ALA A O 1
ATOM 4935 N N . GLY A 1 673 ? 23.060 -41.875 11.264 1.00 47.56 673 GLY A N 1
ATOM 4936 C CA . GLY A 1 673 ? 23.697 -43.083 11.808 1.00 47.56 673 GLY A CA 1
ATOM 4937 C C . GLY A 1 673 ? 23.703 -43.244 13.339 1.00 47.56 673 GLY A C 1
ATOM 4938 O O . GLY A 1 673 ? 24.294 -44.208 13.818 1.00 47.56 673 GLY A O 1
ATOM 4939 N N . GLU A 1 674 ? 23.035 -42.381 14.116 1.00 45.97 674 GLU A N 1
ATOM 4940 C CA . GLU A 1 674 ? 23.053 -42.409 15.598 1.00 45.97 674 GLU A CA 1
ATOM 4941 C C . GLU A 1 674 ? 21.646 -42.248 16.225 1.00 45.97 674 GLU A C 1
ATOM 4943 O O . GLU A 1 674 ? 20.807 -41.521 15.699 1.00 45.97 674 GLU A O 1
ATOM 4948 N N . LEU A 1 675 ? 21.364 -42.929 17.351 1.00 34.38 675 LEU A N 1
ATOM 4949 C CA . LEU A 1 675 ? 20.053 -42.970 18.042 1.00 34.38 675 LEU A CA 1
ATOM 4950 C C . LEU A 1 675 ? 19.946 -41.933 19.187 1.00 34.38 675 LEU A C 1
ATOM 4952 O O . LEU A 1 675 ? 20.906 -41.780 19.940 1.00 34.38 675 LEU A O 1
ATOM 4956 N N . PRO A 1 676 ? 18.780 -41.295 19.433 1.00 43.00 676 PRO A N 1
ATOM 4957 C CA . PRO A 1 676 ? 18.601 -40.392 20.568 1.00 43.00 676 PRO A CA 1
ATOM 4958 C C . PRO A 1 676 ? 18.092 -41.115 21.820 1.00 43.00 676 PRO A C 1
ATOM 4960 O O . PRO A 1 676 ? 17.192 -41.955 21.757 1.00 43.00 676 PRO A O 1
ATOM 4963 N N . HIS A 1 677 ? 18.590 -40.687 22.979 1.00 40.69 677 HIS A N 1
ATOM 4964 C CA . HIS A 1 677 ? 18.077 -41.080 24.294 1.00 40.69 677 HIS A CA 1
ATOM 4965 C C . HIS A 1 677 ? 17.190 -40.014 24.968 1.00 40.69 677 HIS A C 1
ATOM 4967 O O . HIS A 1 677 ? 16.662 -40.277 26.047 1.00 40.69 677 HIS A O 1
ATOM 4973 N N . GLU A 1 678 ? 16.977 -38.839 24.363 1.00 43.28 678 GLU A N 1
ATOM 4974 C CA . GLU A 1 678 ? 16.354 -37.706 25.063 1.00 43.28 678 GLU A CA 1
ATOM 4975 C C . GLU A 1 678 ? 14.908 -37.361 24.648 1.00 43.28 678 GLU A C 1
ATOM 4977 O O . GLU A 1 678 ? 14.509 -37.535 23.491 1.00 43.28 678 GLU A O 1
ATOM 4982 N N . PRO A 1 679 ? 14.093 -36.854 25.597 1.00 45.97 679 PRO A N 1
ATOM 4983 C CA . PRO A 1 679 ? 12.756 -36.343 25.317 1.00 45.97 679 PRO A CA 1
ATOM 4984 C C . PRO A 1 679 ? 12.801 -35.066 24.459 1.00 45.97 679 PRO A C 1
ATOM 4986 O O . PRO A 1 679 ? 13.707 -34.256 24.581 1.00 45.97 679 PRO A O 1
ATOM 4989 N N . LEU A 1 680 ? 11.747 -34.838 23.659 1.00 48.69 680 LEU A N 1
ATOM 4990 C CA . LEU A 1 680 ? 11.510 -33.659 22.792 1.00 48.69 680 LEU A CA 1
ATOM 4991 C C . LEU A 1 680 ? 11.830 -32.273 23.405 1.00 48.69 680 LEU A C 1
ATOM 4993 O O . LEU A 1 680 ? 11.914 -31.305 22.659 1.00 48.69 680 LEU A O 1
ATOM 4997 N N . GLY A 1 681 ? 11.952 -32.160 24.731 1.00 40.84 681 GLY A N 1
ATOM 4998 C CA . GLY A 1 681 ? 12.193 -30.906 25.446 1.00 40.84 681 GLY A CA 1
ATOM 4999 C C . GLY A 1 681 ? 13.634 -30.383 25.415 1.00 40.84 681 GLY A C 1
ATOM 5000 O O . GLY A 1 681 ? 13.866 -29.320 25.978 1.00 40.84 681 GLY A O 1
ATOM 5001 N N . THR A 1 682 ? 14.587 -31.092 24.795 1.00 44.59 682 THR A N 1
ATOM 5002 C CA . THR A 1 682 ? 16.011 -30.689 24.740 1.00 44.59 682 THR A CA 1
ATOM 5003 C C . THR A 1 682 ? 16.520 -30.328 23.339 1.00 44.59 682 THR A C 1
ATOM 5005 O O . THR A 1 682 ? 17.666 -29.903 23.200 1.00 44.59 682 THR A O 1
ATOM 5008 N N . ALA A 1 683 ? 15.695 -30.449 22.290 1.00 53.88 683 ALA A N 1
ATOM 5009 C CA . ALA A 1 683 ? 16.108 -30.095 20.930 1.00 53.88 683 ALA A CA 1
ATOM 5010 C C . ALA A 1 683 ? 16.371 -28.573 20.814 1.00 53.88 683 ALA A C 1
ATOM 5012 O O . ALA A 1 683 ? 15.487 -27.787 21.170 1.00 53.88 683 ALA A O 1
ATOM 5013 N N . PRO A 1 684 ? 17.538 -28.130 20.299 1.00 55.03 684 PRO A N 1
ATOM 5014 C CA . PRO A 1 684 ? 17.852 -26.710 20.169 1.00 55.03 684 PRO A CA 1
ATOM 5015 C C . PRO A 1 684 ? 16.841 -25.979 19.277 1.00 55.03 684 PRO A C 1
ATOM 5017 O O . PRO A 1 684 ? 16.390 -26.504 18.248 1.00 55.03 684 PRO A O 1
ATOM 5020 N N . ALA A 1 685 ? 16.498 -24.747 19.656 1.00 53.66 685 ALA A N 1
ATOM 5021 C CA . ALA A 1 685 ? 15.525 -23.916 18.957 1.00 53.66 685 ALA A CA 1
ATOM 5022 C C . ALA A 1 685 ? 15.999 -23.568 17.534 1.00 53.66 685 ALA A C 1
ATOM 5024 O O . ALA A 1 685 ? 16.778 -22.645 17.334 1.00 53.66 685 ALA A O 1
ATOM 5025 N N . GLY A 1 686 ? 15.463 -24.253 16.522 1.00 61.62 686 GLY A N 1
ATOM 5026 C CA . GLY A 1 686 ? 15.872 -24.067 15.122 1.00 61.62 686 GLY A CA 1
ATOM 5027 C C . GLY A 1 686 ? 16.072 -25.366 14.357 1.00 61.62 686 GLY A C 1
ATOM 5028 O O . GLY A 1 686 ? 15.970 -25.347 13.141 1.00 61.62 686 GLY A O 1
ATOM 5029 N N . THR A 1 687 ? 16.231 -26.486 15.066 1.00 70.69 687 THR A N 1
ATOM 5030 C CA . THR A 1 687 ? 16.453 -27.821 14.481 1.00 70.69 687 THR A CA 1
ATOM 5031 C C . THR A 1 687 ? 15.167 -28.532 14.046 1.00 70.69 687 THR A C 1
ATOM 5033 O O . THR A 1 687 ? 15.181 -29.385 13.157 1.00 70.69 687 THR A O 1
ATOM 5036 N N . LEU A 1 688 ? 14.033 -28.190 14.666 1.00 82.62 688 LEU A N 1
ATOM 5037 C CA . LEU A 1 688 ? 12.737 -28.788 14.359 1.00 82.62 688 LEU A CA 1
ATOM 5038 C C . LEU A 1 688 ? 12.015 -28.039 13.229 1.00 82.62 688 LEU A C 1
ATOM 5040 O O . LEU A 1 688 ? 11.961 -26.805 13.247 1.00 82.62 688 LEU A O 1
ATOM 5044 N N . PRO A 1 689 ? 11.385 -28.767 12.288 1.00 84.94 689 PRO A N 1
ATOM 5045 C CA . PRO A 1 689 ? 10.690 -28.163 11.162 1.00 84.94 689 PRO A CA 1
ATOM 5046 C C . PRO A 1 689 ? 9.483 -27.341 11.621 1.00 84.94 689 PRO A C 1
ATOM 5048 O O . PRO A 1 689 ? 8.701 -27.805 12.462 1.00 84.94 689 PRO A O 1
ATOM 5051 N N . PRO A 1 690 ? 9.278 -26.139 11.057 1.00 88.69 690 PRO A N 1
ATOM 5052 C CA . PRO A 1 690 ? 8.122 -25.325 11.380 1.00 88.69 690 PRO A CA 1
ATOM 5053 C C . PRO A 1 690 ? 6.819 -25.959 10.881 1.00 88.69 690 PRO A C 1
ATOM 5055 O O . PRO A 1 690 ? 6.758 -26.543 9.799 1.00 88.69 690 PRO A O 1
ATOM 5058 N N . LEU A 1 691 ? 5.751 -25.787 11.659 1.00 88.94 691 LEU A N 1
ATOM 5059 C CA . LEU A 1 691 ? 4.414 -26.298 11.346 1.00 88.94 691 LEU A CA 1
ATOM 5060 C C . LEU A 1 691 ? 3.477 -25.210 10.814 1.00 88.94 691 LEU A C 1
ATOM 5062 O O . LEU A 1 691 ? 3.557 -24.048 11.213 1.00 88.94 691 LEU A O 1
ATOM 5066 N N . LEU A 1 692 ? 2.522 -25.601 9.967 1.00 91.38 692 LEU A N 1
ATOM 5067 C CA . LEU A 1 692 ? 1.430 -24.723 9.540 1.00 91.38 692 LEU A CA 1
ATOM 5068 C C . LEU A 1 692 ? 0.118 -25.142 10.202 1.00 91.38 692 LEU A C 1
ATOM 5070 O O . LEU A 1 692 ? -0.367 -26.244 9.971 1.00 91.38 692 LEU A O 1
ATOM 5074 N N . LEU A 1 693 ? -0.477 -24.250 10.988 1.00 93.19 693 LEU A N 1
ATOM 5075 C CA . LEU A 1 693 ? -1.841 -24.385 11.492 1.00 93.19 693 LEU A CA 1
ATOM 5076 C C . LEU A 1 693 ? -2.772 -23.665 10.518 1.00 93.19 693 LEU A C 1
ATOM 5078 O O . LEU A 1 693 ? -2.627 -22.468 10.295 1.00 93.19 693 LEU A O 1
ATOM 5082 N N . VAL A 1 694 ? -3.715 -24.372 9.912 1.00 91.31 694 VAL A N 1
ATOM 5083 C CA . VAL A 1 694 ? -4.652 -23.804 8.942 1.00 91.31 694 VAL A CA 1
ATOM 5084 C C . VAL A 1 694 ? -6.023 -23.717 9.594 1.00 91.31 694 VAL A C 1
ATOM 5086 O O . VAL A 1 694 ? -6.683 -24.732 9.821 1.00 91.31 694 VAL A O 1
ATOM 5089 N N . ALA A 1 695 ? -6.438 -22.490 9.893 1.00 89.81 695 ALA A N 1
ATOM 5090 C CA . ALA A 1 695 ? -7.760 -22.193 10.417 1.00 89.81 695 ALA A CA 1
ATOM 5091 C C . ALA A 1 695 ? -8.687 -21.798 9.269 1.00 89.81 695 ALA A C 1
ATOM 5093 O O . ALA A 1 695 ? -8.383 -20.878 8.512 1.00 89.81 695 ALA A O 1
ATOM 5094 N N . HIS A 1 696 ? -9.831 -22.457 9.139 1.00 83.19 696 HIS A N 1
ATOM 5095 C CA . HIS A 1 696 ? -10.890 -22.017 8.236 1.00 83.19 696 HIS A CA 1
ATOM 5096 C C . HIS A 1 696 ? -11.886 -21.129 9.006 1.00 83.19 696 HIS A C 1
ATOM 5098 O O . HIS A 1 696 ? -11.843 -21.055 10.232 1.00 83.19 696 HIS A O 1
ATOM 5104 N N . PRO A 1 697 ? -12.780 -20.400 8.329 1.00 78.38 697 PRO A N 1
ATOM 5105 C CA . PRO A 1 697 ? -13.594 -19.368 8.961 1.00 78.38 697 PRO A CA 1
ATOM 5106 C C . PRO A 1 697 ? -14.948 -19.878 9.448 1.00 78.38 697 PRO A C 1
ATOM 5108 O O . PRO A 1 697 ? -15.818 -19.088 9.801 1.00 78.38 697 PRO A O 1
ATOM 5111 N N . TYR A 1 698 ? -15.123 -21.197 9.444 1.00 72.94 698 TYR A N 1
ATOM 5112 C CA . TYR A 1 698 ? -16.313 -21.869 9.953 1.00 72.94 698 TYR A CA 1
ATOM 5113 C C . TYR A 1 698 ? -15.956 -22.549 11.260 1.00 72.94 698 TYR A C 1
ATOM 5115 O O . TYR A 1 698 ? -14.788 -22.863 11.496 1.00 72.94 698 TYR A O 1
ATOM 5123 N N . SER A 1 699 ? -16.967 -22.793 12.089 1.00 75.19 699 SER A N 1
ATOM 5124 C CA . SER A 1 699 ? -16.786 -23.443 13.386 1.00 75.19 699 SER A CA 1
ATOM 5125 C C . SER A 1 699 ? -15.804 -22.678 14.296 1.00 75.19 699 SER A C 1
ATOM 5127 O O . SER A 1 699 ? -15.323 -21.589 13.985 1.00 75.19 699 SER A O 1
ATOM 5129 N N . ASN A 1 700 ? -15.457 -23.269 15.438 1.00 84.62 700 ASN A N 1
ATOM 5130 C CA . ASN A 1 700 ? -14.425 -22.739 16.336 1.00 84.62 700 ASN A CA 1
ATOM 5131 C C . ASN A 1 700 ? -12.989 -23.064 15.858 1.00 84.62 700 ASN A C 1
ATOM 5133 O O . ASN A 1 700 ? -12.098 -23.277 16.675 1.00 84.62 700 ASN A O 1
ATOM 5137 N N . SER A 1 701 ? -12.754 -23.095 14.540 1.00 86.88 701 SER A N 1
ATOM 5138 C CA . SER A 1 701 ? -11.455 -23.413 13.924 1.00 86.88 701 SER A CA 1
ATOM 5139 C C . SER A 1 701 ? -10.362 -22.393 14.273 1.00 86.88 701 SER A C 1
ATOM 5141 O O . SER A 1 701 ? -9.279 -22.770 14.718 1.00 86.88 701 SER A O 1
ATOM 5143 N N . LEU A 1 702 ? -10.651 -21.091 14.137 1.00 89.81 702 LEU A N 1
ATOM 5144 C CA . LEU A 1 702 ? -9.697 -20.028 14.476 1.00 89.81 702 LEU A CA 1
ATOM 5145 C C . LEU A 1 702 ? -9.345 -19.998 15.974 1.00 89.81 702 LEU A C 1
ATOM 5147 O O . LEU A 1 702 ? -8.151 -20.010 16.269 1.00 89.81 702 LEU A O 1
ATOM 5151 N N . PRO A 1 703 ? -10.308 -20.014 16.920 1.00 89.75 703 PRO A N 1
ATOM 5152 C CA . PRO A 1 703 ? -9.992 -20.158 18.342 1.00 89.75 703 PRO A CA 1
ATOM 5153 C C . PRO A 1 703 ? -9.100 -21.370 18.637 1.00 89.75 703 PRO A C 1
ATOM 5155 O O . PRO A 1 703 ? -8.096 -21.228 19.328 1.00 89.75 703 PRO A O 1
ATOM 5158 N N . SER A 1 704 ? -9.401 -22.527 18.036 1.00 88.69 704 SER A N 1
ATOM 5159 C CA . SER A 1 704 ? -8.599 -23.744 18.200 1.00 88.69 704 SER A CA 1
ATOM 5160 C C . SER A 1 704 ? -7.161 -23.576 17.695 1.00 88.69 704 SER A C 1
ATOM 5162 O O . SER A 1 704 ? -6.202 -24.011 18.337 1.00 88.69 704 SER A O 1
ATOM 5164 N N . ALA A 1 705 ? -6.989 -22.888 16.563 1.00 91.56 705 ALA A N 1
ATOM 5165 C CA . ALA A 1 705 ? -5.676 -22.606 15.991 1.00 91.56 705 ALA A CA 1
ATOM 5166 C C . ALA A 1 705 ? -4.865 -21.623 16.821 1.00 91.56 705 ALA A C 1
ATOM 5168 O O . ALA A 1 705 ? -3.656 -21.801 16.939 1.00 91.56 705 ALA A O 1
ATOM 5169 N N . LEU A 1 706 ? -5.511 -20.608 17.394 1.00 92.38 706 LEU A N 1
ATOM 5170 C CA . LEU A 1 706 ? -4.853 -19.641 18.268 1.00 92.38 706 LEU A CA 1
ATOM 5171 C C . LEU A 1 706 ? -4.401 -20.297 19.577 1.00 92.38 706 LEU A C 1
ATOM 5173 O O . LEU A 1 706 ? -3.255 -20.105 19.970 1.00 92.38 706 LEU A O 1
ATOM 5177 N N . GLU A 1 707 ? -5.244 -21.132 20.189 1.00 92.75 707 GLU A N 1
ATOM 5178 C CA . GLU A 1 707 ? -4.895 -21.868 21.411 1.00 92.75 707 GLU A CA 1
ATOM 5179 C C . GLU A 1 707 ? -3.759 -22.874 21.160 1.00 92.75 707 GLU A C 1
ATOM 5181 O O . GLU A 1 707 ? -2.767 -22.919 21.889 1.00 92.75 707 GLU A O 1
ATOM 5186 N N . THR A 1 708 ? -3.849 -23.636 20.063 1.00 91.94 708 THR A N 1
ATOM 5187 C CA . THR A 1 708 ? -2.793 -24.575 19.655 1.00 91.94 708 THR A CA 1
ATOM 5188 C C . THR A 1 708 ? -1.483 -23.842 19.368 1.00 91.94 708 THR A C 1
ATOM 5190 O O . THR A 1 708 ? -0.424 -24.296 19.800 1.00 91.94 708 THR A O 1
ATOM 5193 N N . LEU A 1 709 ? -1.535 -22.707 18.656 1.00 91.94 709 LEU A N 1
ATOM 5194 C CA . LEU A 1 709 ? -0.356 -21.892 18.358 1.00 91.94 709 LEU A CA 1
ATOM 5195 C C . LEU A 1 709 ? 0.308 -21.399 19.643 1.00 91.94 709 LEU A C 1
ATOM 5197 O O . LEU A 1 709 ? 1.513 -21.584 19.800 1.00 91.94 709 LEU A O 1
ATOM 5201 N N . ALA A 1 710 ? -0.475 -20.826 20.561 1.00 88.50 710 ALA A N 1
ATOM 5202 C CA . ALA A 1 710 ? 0.026 -20.318 21.831 1.00 88.50 710 ALA A CA 1
ATOM 5203 C C . ALA A 1 710 ? 0.724 -21.423 22.633 1.00 88.50 710 ALA A C 1
ATOM 5205 O O . ALA A 1 710 ? 1.817 -21.211 23.160 1.00 88.50 710 ALA A O 1
ATOM 5206 N N . ARG A 1 711 ? 0.150 -22.634 22.670 1.00 91.38 711 ARG A N 1
ATOM 5207 C CA . ARG A 1 711 ? 0.776 -23.753 23.377 1.00 91.38 711 ARG A CA 1
ATOM 5208 C C . ARG A 1 711 ? 2.033 -24.285 22.682 1.00 91.38 711 ARG A C 1
ATOM 5210 O O . ARG A 1 711 ? 3.010 -24.575 23.365 1.00 91.38 711 ARG A O 1
ATOM 5217 N N . LEU A 1 712 ? 2.049 -24.388 21.351 1.00 85.94 712 LEU A N 1
ATOM 5218 C CA . LEU A 1 712 ? 3.264 -24.765 20.613 1.00 85.94 712 LEU A CA 1
ATOM 5219 C C . LEU A 1 712 ? 4.398 -23.762 20.866 1.00 85.94 712 LEU A C 1
ATOM 5221 O O . LEU A 1 712 ? 5.529 -24.180 21.089 1.00 85.94 712 LEU A O 1
ATOM 5225 N N . GLN A 1 713 ? 4.088 -22.463 20.906 1.00 84.38 713 GLN A N 1
ATOM 5226 C CA . GLN A 1 713 ? 5.057 -21.412 21.230 1.00 84.38 713 GLN A CA 1
ATOM 5227 C C . GLN A 1 713 ? 5.577 -21.524 22.671 1.00 84.38 713 GLN A C 1
ATOM 5229 O O . GLN A 1 713 ? 6.780 -21.407 22.885 1.00 84.38 713 GLN A O 1
ATOM 5234 N N . GLN A 1 714 ? 4.708 -21.811 23.649 1.00 82.81 714 GLN A N 1
ATOM 5235 C CA . GLN A 1 714 ? 5.120 -22.083 25.037 1.00 82.81 714 GLN A CA 1
ATOM 5236 C C . GLN A 1 714 ? 6.029 -23.315 25.156 1.00 82.81 714 GLN A C 1
ATOM 5238 O O . GLN A 1 714 ? 6.930 -23.330 25.988 1.00 82.81 714 GLN A O 1
ATOM 5243 N N . ASP A 1 715 ? 5.813 -24.330 24.316 1.00 78.44 715 ASP A N 1
ATOM 5244 C CA . ASP A 1 715 ? 6.662 -25.523 24.230 1.00 78.44 715 ASP A CA 1
ATOM 5245 C C . ASP A 1 715 ? 7.966 -25.267 23.424 1.00 78.44 715 ASP A C 1
ATOM 5247 O O . ASP A 1 715 ? 8.736 -26.198 23.192 1.00 78.44 715 ASP A O 1
ATOM 5251 N N . GLY A 1 716 ? 8.221 -24.033 22.962 1.00 76.69 716 GLY A N 1
ATOM 5252 C CA . GLY A 1 716 ? 9.408 -23.663 22.176 1.00 76.69 716 GLY A CA 1
ATOM 5253 C C . GLY A 1 716 ? 9.372 -24.102 20.705 1.00 76.69 716 GLY A C 1
ATOM 5254 O O . GLY A 1 716 ? 10.381 -24.024 20.003 1.00 76.69 716 GLY A O 1
ATOM 5255 N N . LEU A 1 717 ? 8.221 -24.567 20.213 1.00 80.38 717 LEU A N 1
ATOM 5256 C CA . LEU A 1 717 ? 8.049 -25.072 18.853 1.00 80.38 717 LEU A CA 1
ATOM 5257 C C . LEU A 1 717 ? 7.638 -23.956 17.885 1.00 80.38 717 LEU A C 1
ATOM 5259 O O . LEU A 1 717 ? 6.773 -23.127 18.169 1.00 80.38 717 LEU A O 1
ATOM 5263 N N . ARG A 1 718 ? 8.218 -23.978 16.679 1.00 81.38 718 ARG A N 1
ATOM 5264 C CA . ARG A 1 718 ? 7.893 -23.018 15.616 1.00 81.38 718 ARG A CA 1
ATOM 5265 C C . ARG A 1 718 ? 6.628 -23.452 14.874 1.00 81.38 718 ARG A C 1
ATOM 5267 O O . ARG A 1 718 ? 6.592 -24.510 14.245 1.00 81.38 718 ARG A O 1
ATOM 5274 N N . ALA A 1 719 ? 5.598 -22.613 14.898 1.00 86.25 719 ALA A N 1
ATOM 5275 C CA . ALA A 1 719 ? 4.379 -22.814 14.123 1.00 86.25 719 ALA A CA 1
ATOM 5276 C C . ALA A 1 719 ? 3.824 -21.482 13.607 1.00 86.25 719 ALA A C 1
ATOM 5278 O O . ALA A 1 719 ? 4.026 -20.433 14.214 1.00 86.25 719 ALA A O 1
ATOM 5279 N N . ARG A 1 720 ? 3.095 -21.526 12.488 1.00 87.69 720 ARG A N 1
ATOM 5280 C CA . ARG A 1 720 ? 2.389 -20.369 11.928 1.00 87.69 720 ARG A CA 1
ATOM 5281 C C . ARG A 1 720 ? 0.920 -20.694 11.720 1.00 87.69 720 ARG A C 1
ATOM 5283 O O . ARG A 1 720 ? 0.594 -21.640 11.009 1.00 87.69 720 ARG A O 1
ATOM 5290 N N . CYS A 1 721 ? 0.044 -19.866 12.284 1.00 90.44 721 CYS A N 1
ATOM 5291 C CA . CYS A 1 721 ? -1.380 -19.909 11.974 1.00 90.44 721 CYS A CA 1
ATOM 5292 C C . CYS A 1 721 ? -1.678 -19.132 10.684 1.00 90.44 721 CYS A C 1
ATOM 5294 O O . CYS A 1 721 ? -1.278 -17.976 10.525 1.00 90.44 721 CYS A O 1
ATOM 5296 N N . VAL A 1 722 ? -2.384 -19.777 9.759 1.00 88.75 722 VAL A N 1
ATOM 5297 C CA . VAL A 1 722 ? -2.922 -19.196 8.534 1.00 88.75 722 VAL A CA 1
ATOM 5298 C C . VAL A 1 722 ? -4.440 -19.276 8.607 1.00 88.75 722 VAL A C 1
ATOM 5300 O O . VAL A 1 722 ? -5.023 -20.355 8.514 1.00 88.75 722 VAL A O 1
ATOM 5303 N N . TYR A 1 723 ? -5.078 -18.118 8.772 1.00 87.94 723 TYR A N 1
ATOM 5304 C CA . TYR A 1 723 ? -6.530 -18.008 8.804 1.00 87.94 723 TYR A CA 1
ATOM 5305 C C . TYR A 1 723 ? -7.098 -17.742 7.409 1.00 87.94 723 TYR A C 1
ATOM 5307 O O . TYR A 1 723 ? -6.838 -16.710 6.787 1.00 87.94 723 TYR A O 1
ATOM 5315 N N . LEU A 1 724 ? -7.919 -18.663 6.921 1.00 82.62 724 LEU A N 1
ATOM 5316 C CA . LEU A 1 724 ? -8.602 -18.580 5.640 1.00 82.62 724 LEU A CA 1
ATOM 5317 C C . LEU A 1 724 ? -9.933 -17.840 5.796 1.00 82.62 724 LEU A C 1
ATOM 5319 O O . LEU A 1 724 ? -10.987 -18.428 5.596 1.00 82.62 724 LEU A O 1
ATOM 5323 N N . ALA A 1 725 ? -9.887 -16.561 6.179 1.00 66.44 725 ALA A N 1
ATOM 5324 C CA . ALA A 1 725 ? -11.057 -15.734 6.503 1.00 66.44 725 ALA A CA 1
ATOM 5325 C C . ALA A 1 725 ? -12.270 -15.940 5.572 1.00 66.44 725 ALA A C 1
ATOM 5327 O O . ALA A 1 725 ? -12.111 -16.142 4.369 1.00 66.44 725 ALA A O 1
ATOM 5328 N N . ALA A 1 726 ? -13.490 -15.869 6.111 1.00 57.22 726 ALA A N 1
ATOM 5329 C CA . ALA A 1 726 ? -14.702 -15.951 5.300 1.00 57.22 726 ALA A CA 1
ATOM 5330 C C . ALA A 1 726 ? -14.809 -14.705 4.429 1.00 57.22 726 ALA A C 1
ATOM 5332 O O . ALA A 1 726 ? -14.395 -13.608 4.808 1.00 57.22 726 ALA A O 1
ATOM 5333 N N . ALA A 1 727 ? -15.376 -14.885 3.249 1.00 50.75 727 ALA A N 1
ATOM 5334 C CA . ALA A 1 727 ? -15.562 -13.788 2.334 1.00 50.75 727 ALA A CA 1
ATOM 5335 C C . ALA A 1 727 ? -16.728 -12.874 2.771 1.00 50.75 727 ALA A C 1
ATOM 5337 O O . ALA A 1 727 ? -17.694 -13.333 3.391 1.00 50.75 727 ALA A O 1
ATOM 5338 N N . ALA A 1 728 ? -16.649 -11.573 2.468 1.00 44.34 728 ALA A N 1
ATOM 5339 C CA . ALA A 1 728 ? -17.681 -10.604 2.841 1.00 44.34 728 ALA A CA 1
ATOM 5340 C C . ALA A 1 728 ? -19.013 -10.962 2.147 1.00 44.34 728 ALA A C 1
ATOM 5342 O O . ALA A 1 728 ? -19.127 -10.846 0.929 1.00 44.34 728 ALA A O 1
ATOM 5343 N N . GLY A 1 729 ? -20.002 -11.450 2.907 1.00 42.09 729 GLY A N 1
ATOM 5344 C CA . GLY A 1 729 ? -21.305 -11.860 2.358 1.00 42.09 729 GLY A CA 1
ATOM 5345 C C . GLY A 1 729 ? -21.977 -13.095 2.975 1.00 42.09 729 GLY A C 1
ATOM 5346 O O . GLY A 1 729 ? -23.046 -13.465 2.508 1.00 42.09 729 GLY A O 1
ATOM 5347 N N . GLY A 1 730 ? -21.410 -13.726 4.011 1.00 38.41 730 GLY A N 1
ATOM 5348 C CA . GLY A 1 730 ? -22.131 -14.732 4.813 1.00 38.41 730 GLY A CA 1
ATOM 5349 C C . GLY A 1 730 ? -22.260 -16.136 4.199 1.00 38.41 730 GLY A C 1
ATOM 5350 O O . GLY A 1 730 ? -23.228 -16.829 4.492 1.00 38.41 730 GLY A O 1
ATOM 5351 N N . GLY A 1 731 ? -21.308 -16.571 3.363 1.00 42.12 731 GLY A N 1
ATOM 5352 C CA . GLY A 1 731 ? -21.279 -17.927 2.786 1.00 42.12 731 GLY A CA 1
ATOM 5353 C C . GLY A 1 731 ? -20.198 -18.852 3.371 1.00 42.12 731 GLY A C 1
ATOM 5354 O O . GLY A 1 731 ? -19.165 -18.384 3.856 1.00 42.12 731 GLY A O 1
ATOM 5355 N N . ASN A 1 732 ? -20.416 -20.172 3.253 1.00 43.19 732 ASN A N 1
ATOM 5356 C CA . ASN A 1 732 ? -19.552 -21.262 3.747 1.00 43.19 732 ASN A CA 1
ATOM 5357 C C . ASN A 1 732 ? -18.267 -21.535 2.901 1.00 43.19 732 ASN A C 1
ATOM 5359 O O . ASN A 1 732 ? -17.847 -22.683 2.767 1.00 43.19 732 ASN A O 1
ATOM 5363 N N . VAL A 1 733 ? -17.624 -20.506 2.316 1.00 50.44 733 VAL A N 1
ATOM 5364 C CA . VAL A 1 733 ? -16.389 -20.613 1.500 1.00 50.44 733 VAL A CA 1
ATOM 5365 C C . VAL A 1 733 ? -15.153 -19.731 1.962 1.00 50.44 733 VAL A C 1
ATOM 5367 O O . VAL A 1 733 ? -15.281 -18.503 2.018 1.00 50.44 733 VAL A O 1
ATOM 5370 N N . PRO A 1 734 ? -13.936 -20.300 2.245 1.00 51.72 734 PRO A N 1
ATOM 5371 C CA . PRO A 1 734 ? -12.723 -19.618 2.805 1.00 51.72 734 PRO A CA 1
ATOM 5372 C C . PRO A 1 734 ? -11.768 -18.831 1.873 1.00 51.72 734 PRO A C 1
ATOM 5374 O O . PRO A 1 734 ? -11.545 -19.260 0.744 1.00 51.72 734 PRO A O 1
ATOM 5377 N N . GLY A 1 735 ? -11.094 -17.805 2.437 1.00 62.19 735 GLY A N 1
ATOM 5378 C CA . GLY A 1 735 ? -10.064 -16.798 1.994 1.00 62.19 735 GLY A CA 1
ATOM 5379 C C . GLY A 1 735 ? -9.188 -16.855 0.711 1.00 62.19 735 GLY A C 1
ATOM 5380 O O . GLY A 1 735 ? -8.222 -17.567 0.823 1.00 62.19 735 GLY A O 1
ATOM 5381 N N . GLU A 1 736 ? -9.236 -16.033 -0.368 1.00 67.62 736 GLU A N 1
ATOM 5382 C CA . GLU A 1 736 ? -8.229 -15.968 -1.492 1.00 67.62 736 GLU A CA 1
ATOM 5383 C C . GLU A 1 736 ? -6.962 -15.364 -0.941 1.00 67.62 736 GLU A C 1
ATOM 5385 O O . GLU A 1 736 ? -5.874 -15.883 -1.145 1.00 67.62 736 GLU A O 1
ATOM 5390 N N . HIS A 1 737 ? -7.122 -14.274 -0.192 1.00 69.81 737 HIS A N 1
ATOM 5391 C CA . HIS A 1 737 ? -6.017 -13.680 0.533 1.00 69.81 737 HIS A CA 1
ATOM 5392 C C . HIS A 1 737 ? -5.417 -14.690 1.530 1.00 69.81 737 HIS A C 1
ATOM 5394 O O . HIS A 1 737 ? -4.197 -14.793 1.662 1.00 69.81 737 HIS A O 1
ATOM 5400 N N . GLY A 1 738 ? -6.269 -15.507 2.161 1.00 72.31 738 GLY A N 1
ATOM 5401 C CA . GLY A 1 738 ? -5.856 -16.616 3.022 1.00 72.31 738 GLY A CA 1
ATOM 5402 C C . GLY A 1 738 ? -5.094 -17.713 2.270 1.00 72.31 738 GLY A C 1
ATOM 5403 O O . GLY A 1 738 ? -4.062 -18.171 2.748 1.00 72.31 738 GLY A O 1
ATOM 5404 N N . TRP A 1 739 ? -5.544 -18.095 1.072 1.00 81.25 739 TRP A N 1
ATOM 5405 C CA . TRP A 1 739 ? -4.902 -19.099 0.220 1.00 81.25 739 TRP A CA 1
ATOM 5406 C C . TRP A 1 739 ? -3.556 -18.607 -0.325 1.00 81.25 739 TRP A C 1
ATOM 5408 O O . TRP A 1 739 ? -2.587 -19.362 -0.300 1.00 81.25 739 TRP A O 1
ATOM 5418 N N . GLY A 1 740 ? -3.457 -17.339 -0.738 1.00 77.62 740 GLY A N 1
ATOM 5419 C CA . GLY A 1 740 ? -2.186 -16.720 -1.124 1.00 77.62 740 GLY A CA 1
ATOM 5420 C C . GLY A 1 740 ? -1.200 -16.646 0.045 1.00 77.62 740 GLY A C 1
ATOM 5421 O O . GLY A 1 740 ? -0.020 -16.957 -0.113 1.00 77.62 740 GLY A O 1
ATOM 5422 N N . THR A 1 741 ? -1.696 -16.336 1.247 1.00 82.44 741 THR A N 1
ATOM 5423 C CA . THR A 1 741 ? -0.891 -16.394 2.475 1.00 82.44 741 THR A CA 1
ATOM 5424 C C . THR A 1 741 ? -0.421 -17.819 2.763 1.00 82.44 741 THR A C 1
ATOM 5426 O O . THR A 1 741 ? 0.758 -18.016 3.044 1.00 82.44 741 THR A O 1
ATOM 5429 N N . LEU A 1 742 ? -1.300 -18.819 2.625 1.00 84.81 742 LEU A N 1
ATOM 5430 C CA . LEU A 1 742 ? -0.951 -20.231 2.794 1.00 84.81 742 LEU A CA 1
ATOM 5431 C C . LEU A 1 742 ? 0.131 -20.670 1.801 1.00 84.81 742 LEU A C 1
ATOM 5433 O O . LEU A 1 742 ? 1.085 -21.329 2.202 1.00 84.81 742 LEU A O 1
ATOM 5437 N N . GLN A 1 743 ? 0.021 -20.282 0.529 1.00 84.38 743 GLN A N 1
ATOM 5438 C CA . GLN A 1 743 ? 1.011 -20.607 -0.499 1.00 84.38 743 GLN A CA 1
ATOM 5439 C C . GLN A 1 743 ? 2.380 -19.984 -0.191 1.00 84.38 743 GLN A C 1
ATOM 5441 O O . GLN A 1 743 ? 3.397 -20.671 -0.284 1.00 84.38 743 GLN A O 1
ATOM 5446 N N . ALA A 1 744 ? 2.415 -18.718 0.238 1.00 82.44 744 ALA A N 1
ATOM 5447 C CA . ALA A 1 744 ? 3.653 -18.062 0.656 1.00 82.44 744 ALA A CA 1
ATOM 5448 C C . ALA A 1 744 ? 4.264 -18.727 1.906 1.00 82.44 744 ALA A C 1
ATOM 5450 O O . ALA A 1 744 ? 5.476 -18.933 1.967 1.00 82.44 744 ALA A O 1
ATOM 5451 N N . SER A 1 745 ? 3.435 -19.113 2.884 1.00 86.94 745 SER A N 1
ATOM 5452 C CA . SER A 1 745 ? 3.884 -19.846 4.074 1.00 86.94 745 SER A CA 1
ATOM 5453 C C . SER A 1 745 ? 4.424 -21.235 3.730 1.00 86.94 745 SER A C 1
ATOM 5455 O O . SER A 1 745 ? 5.464 -21.625 4.248 1.00 86.94 745 SER A O 1
ATOM 5457 N N . LEU A 1 746 ? 3.770 -21.963 2.821 1.00 86.12 746 LEU A N 1
ATOM 5458 C CA . LEU A 1 746 ? 4.240 -23.259 2.330 1.00 86.12 746 LEU A CA 1
ATOM 5459 C C . LEU A 1 746 ? 5.588 -23.138 1.615 1.00 86.12 746 LEU A C 1
ATOM 5461 O O . LEU A 1 746 ? 6.465 -23.964 1.853 1.00 86.12 746 LEU A O 1
ATOM 5465 N N . HIS A 1 747 ? 5.776 -22.112 0.777 1.00 86.62 747 HIS A N 1
ATOM 5466 C CA . HIS A 1 747 ? 7.068 -21.842 0.135 1.00 86.62 747 HIS A CA 1
ATOM 5467 C C . HIS A 1 747 ? 8.166 -21.592 1.170 1.00 86.62 747 HIS A C 1
ATOM 5469 O O . HIS A 1 747 ? 9.218 -22.218 1.112 1.00 86.62 747 HIS A O 1
ATOM 5475 N N . ALA A 1 748 ? 7.900 -20.761 2.178 1.00 87.88 748 ALA A N 1
ATOM 5476 C CA . ALA A 1 748 ? 8.868 -20.488 3.233 1.00 87.88 748 ALA A CA 1
ATOM 5477 C C . ALA A 1 748 ? 9.245 -21.752 4.036 1.00 87.88 748 ALA A C 1
ATOM 5479 O O . ALA A 1 748 ? 10.425 -22.006 4.260 1.00 87.88 748 ALA A O 1
ATOM 5480 N N . VAL A 1 749 ? 8.278 -22.607 4.388 1.00 88.69 749 VAL A N 1
ATOM 5481 C CA . VAL A 1 749 ? 8.570 -23.891 5.056 1.00 88.69 749 VAL A CA 1
ATOM 5482 C C . VAL A 1 749 ? 9.376 -24.830 4.145 1.00 88.69 749 VAL A C 1
ATOM 5484 O O . VAL A 1 749 ? 10.280 -25.517 4.613 1.00 88.69 749 VAL A O 1
ATOM 5487 N N . ARG A 1 750 ? 9.121 -24.837 2.828 1.00 87.62 750 ARG A N 1
ATOM 5488 C CA . ARG A 1 750 ? 9.938 -25.601 1.863 1.00 87.62 750 ARG A CA 1
ATOM 5489 C C . ARG A 1 750 ? 11.376 -25.097 1.802 1.00 87.62 750 ARG A C 1
ATOM 5491 O O . ARG A 1 750 ? 12.288 -25.916 1.780 1.00 87.62 750 ARG A O 1
ATOM 5498 N N . VAL A 1 751 ? 11.577 -23.780 1.804 1.00 90.25 751 VAL A N 1
ATOM 5499 C CA . VAL A 1 751 ? 12.917 -23.177 1.845 1.00 90.25 751 VAL A CA 1
ATOM 5500 C C . VAL A 1 751 ? 13.649 -23.581 3.122 1.00 90.25 751 VAL A C 1
ATOM 5502 O O . VAL A 1 751 ? 14.810 -23.973 3.041 1.00 90.25 751 VAL A O 1
ATOM 5505 N N . TRP A 1 752 ? 12.967 -23.588 4.272 1.00 90.50 752 TRP A N 1
ATOM 5506 C CA . TRP A 1 752 ? 13.540 -24.093 5.523 1.00 90.50 752 TRP A CA 1
ATOM 5507 C C . TRP A 1 752 ? 14.013 -25.549 5.372 1.00 90.50 752 TRP A C 1
ATOM 5509 O O . TRP A 1 752 ? 15.173 -25.845 5.654 1.00 90.50 752 TRP A O 1
ATOM 5519 N N . HIS A 1 753 ? 13.173 -26.443 4.833 1.00 86.56 753 HIS A N 1
ATOM 5520 C CA . HIS A 1 753 ? 13.555 -27.846 4.607 1.00 86.56 753 HIS A CA 1
ATOM 5521 C C . HIS A 1 753 ? 14.719 -27.997 3.621 1.00 86.56 753 HIS A C 1
ATOM 5523 O O . HIS A 1 753 ? 15.573 -28.858 3.816 1.00 86.56 753 HIS A O 1
ATOM 5529 N N . ALA A 1 754 ? 14.759 -27.184 2.562 1.00 87.00 754 ALA A N 1
ATOM 5530 C CA . ALA A 1 754 ? 15.843 -27.208 1.586 1.00 87.00 754 ALA A CA 1
ATOM 5531 C C . ALA A 1 754 ? 17.179 -26.784 2.217 1.00 87.00 754 ALA A C 1
ATOM 5533 O O . ALA A 1 754 ? 18.193 -27.449 2.006 1.00 87.00 754 ALA A O 1
ATOM 5534 N N . LEU A 1 755 ? 17.172 -25.736 3.049 1.00 89.25 755 LEU A N 1
ATOM 5535 C CA . LEU A 1 755 ? 18.353 -25.294 3.794 1.00 89.25 755 LEU A CA 1
ATOM 5536 C C . LEU A 1 755 ? 18.874 -26.393 4.732 1.00 89.25 755 LEU A C 1
ATOM 5538 O O . LEU A 1 755 ? 20.056 -26.707 4.692 1.00 89.25 755 LEU A O 1
ATOM 5542 N N . HIS A 1 756 ? 17.998 -27.070 5.477 1.00 86.56 756 HIS A N 1
ATOM 5543 C CA . HIS A 1 756 ? 18.382 -28.138 6.420 1.00 86.56 756 HIS A CA 1
ATOM 5544 C C . HIS A 1 756 ? 18.853 -29.439 5.747 1.00 86.56 756 HIS A C 1
ATOM 5546 O O . HIS A 1 756 ? 19.241 -30.389 6.419 1.00 86.56 756 HIS A O 1
ATOM 5552 N N . ARG A 1 757 ? 18.796 -29.513 4.414 1.00 82.62 757 ARG A N 1
ATOM 5553 C CA . ARG A 1 757 ? 19.315 -30.633 3.611 1.00 82.62 757 ARG A CA 1
ATOM 5554 C C . ARG A 1 757 ? 20.531 -30.240 2.776 1.00 82.62 757 ARG A C 1
ATOM 5556 O O . ARG A 1 757 ? 21.065 -31.066 2.042 1.00 82.62 757 ARG A O 1
ATOM 5563 N N . THR A 1 758 ? 20.926 -28.975 2.851 1.00 88.31 758 THR A N 1
ATOM 5564 C CA . THR A 1 758 ? 22.041 -28.416 2.098 1.00 88.31 758 THR A CA 1
ATOM 5565 C C . THR A 1 758 ? 23.345 -28.710 2.829 1.00 88.31 758 THR A C 1
ATOM 5567 O O . THR A 1 758 ? 23.448 -28.525 4.039 1.00 88.31 758 THR A O 1
ATOM 5570 N N . ARG A 1 759 ? 24.366 -29.101 2.066 1.00 90.19 759 ARG A N 1
ATOM 5571 C CA . ARG A 1 759 ? 25.764 -29.130 2.511 1.00 90.19 759 ARG A CA 1
ATOM 5572 C C . ARG A 1 759 ? 26.514 -27.944 1.908 1.00 90.19 759 ARG A C 1
ATOM 5574 O O . ARG A 1 759 ? 26.395 -27.697 0.698 1.00 90.19 759 ARG A O 1
ATOM 5581 N N . ILE A 1 760 ? 27.241 -27.213 2.750 1.00 94.31 760 ILE A N 1
ATOM 5582 C CA . ILE A 1 760 ? 28.126 -26.105 2.384 1.00 94.31 760 ILE A CA 1
ATOM 5583 C C . ILE A 1 760 ? 29.566 -26.584 2.573 1.00 94.31 760 ILE A C 1
ATOM 5585 O O . ILE A 1 760 ? 29.966 -26.857 3.697 1.00 94.31 760 ILE A O 1
ATOM 5589 N N . GLY A 1 761 ? 30.346 -26.690 1.499 1.00 95.69 761 GLY A N 1
ATOM 5590 C CA . GLY A 1 761 ? 31.771 -27.015 1.589 1.00 95.69 761 GLY A CA 1
ATOM 5591 C C . GLY A 1 761 ? 32.599 -25.769 1.871 1.00 95.69 761 GLY A C 1
ATOM 5592 O O . GLY A 1 761 ? 32.570 -24.827 1.080 1.00 95.69 761 GLY A O 1
ATOM 5593 N N . LEU A 1 762 ? 33.335 -25.765 2.975 1.00 95.56 762 LEU A N 1
ATOM 5594 C CA . LEU A 1 762 ? 34.324 -24.751 3.317 1.00 95.56 762 LEU A CA 1
ATOM 5595 C C . LEU A 1 762 ? 35.705 -25.302 2.959 1.00 95.56 762 LEU A C 1
ATOM 5597 O O . LEU A 1 762 ? 36.208 -26.184 3.641 1.00 95.56 762 LEU A O 1
ATOM 5601 N N . VAL A 1 763 ? 36.286 -24.827 1.855 1.00 94.56 763 VAL A N 1
ATOM 5602 C CA . VAL A 1 763 ? 37.595 -25.304 1.385 1.00 94.56 763 VAL A CA 1
ATOM 5603 C C . VAL A 1 763 ? 38.703 -24.415 1.933 1.00 94.56 763 VAL A C 1
ATOM 5605 O O . VAL A 1 763 ? 38.888 -23.279 1.474 1.00 94.56 763 VAL A O 1
ATOM 5608 N N . GLY A 1 764 ? 39.451 -24.965 2.887 1.00 91.25 764 GLY A N 1
ATOM 5609 C CA . GLY A 1 764 ? 40.419 -24.238 3.697 1.00 91.25 764 GLY A CA 1
ATOM 5610 C C . GLY A 1 764 ? 39.759 -23.305 4.724 1.00 91.25 764 GLY A C 1
ATOM 5611 O O . GLY A 1 764 ? 38.572 -22.985 4.620 1.00 91.25 764 GLY A O 1
ATOM 5612 N N . PRO A 1 765 ? 40.523 -22.828 5.723 1.00 89.50 765 PRO A N 1
ATOM 5613 C CA . PRO A 1 765 ? 39.991 -21.909 6.722 1.00 89.50 765 PRO A CA 1
ATOM 5614 C C . PRO A 1 765 ? 39.588 -20.570 6.076 1.00 89.50 765 PRO A C 1
ATOM 5616 O O . PRO A 1 765 ? 40.238 -20.142 5.120 1.00 89.50 765 PRO A O 1
ATOM 5619 N N . PRO A 1 766 ? 38.570 -19.858 6.595 1.00 90.94 766 PRO A N 1
ATOM 5620 C CA . PRO A 1 766 ? 38.232 -18.523 6.112 1.00 90.94 766 PRO A CA 1
ATOM 5621 C C . PRO A 1 766 ? 39.442 -17.585 6.151 1.00 90.94 766 PRO A C 1
ATOM 5623 O O . PRO A 1 766 ? 40.273 -17.653 7.063 1.00 90.94 766 PRO A O 1
ATOM 5626 N N . SER A 1 767 ? 39.546 -16.692 5.168 1.00 89.12 767 SER A N 1
ATOM 5627 C CA . SER A 1 767 ? 40.670 -15.759 5.091 1.00 89.12 767 SER A CA 1
ATOM 5628 C C . SER A 1 767 ? 40.754 -14.871 6.347 1.00 89.12 767 SER A C 1
ATOM 5630 O O . SER A 1 767 ? 39.724 -14.437 6.866 1.00 89.12 767 SER A O 1
ATOM 5632 N N . PRO A 1 768 ? 41.962 -14.539 6.844 1.00 85.06 768 PRO A N 1
ATOM 5633 C CA . PRO A 1 768 ? 42.144 -13.900 8.155 1.00 85.06 768 PRO A CA 1
ATOM 5634 C C . PRO A 1 768 ? 41.549 -12.486 8.256 1.00 85.06 768 PRO A C 1
ATOM 5636 O O . PRO A 1 768 ? 41.321 -11.985 9.353 1.00 85.06 768 PRO A O 1
ATOM 5639 N N . TRP A 1 769 ? 41.268 -11.836 7.125 1.00 83.94 769 TRP A N 1
ATOM 5640 C CA . TRP A 1 769 ? 40.588 -10.538 7.066 1.00 83.94 769 TRP A CA 1
ATOM 5641 C C . TRP A 1 769 ? 39.056 -10.631 7.156 1.00 83.94 769 TRP A C 1
ATOM 5643 O O . TRP A 1 769 ? 38.387 -9.607 7.299 1.00 83.94 769 TRP A O 1
ATOM 5653 N N . LEU A 1 770 ? 38.470 -11.831 7.117 1.00 87.00 770 LEU A N 1
ATOM 5654 C CA . LEU A 1 770 ? 37.032 -12.056 7.292 1.00 87.00 770 LEU A CA 1
ATOM 5655 C C . LEU A 1 770 ? 36.618 -12.072 8.773 1.00 87.00 770 LEU A C 1
ATOM 5657 O O . LEU A 1 770 ? 36.021 -13.027 9.267 1.00 87.00 770 LEU A O 1
ATOM 5661 N N . LEU A 1 771 ? 36.871 -10.966 9.475 1.00 84.44 771 LEU A N 1
ATOM 5662 C CA . LEU A 1 771 ? 36.686 -10.850 10.930 1.00 84.44 771 LEU A CA 1
ATOM 5663 C C . LEU A 1 771 ? 35.239 -11.080 11.411 1.00 84.44 771 LEU A C 1
ATOM 5665 O O . LEU A 1 771 ? 35.026 -11.516 12.537 1.00 84.44 771 LEU A O 1
ATOM 5669 N N . ALA A 1 772 ? 34.244 -10.772 10.574 1.00 84.19 772 ALA A N 1
ATOM 5670 C CA . ALA A 1 772 ? 32.816 -10.862 10.909 1.00 84.19 772 ALA A CA 1
ATOM 5671 C C . ALA A 1 772 ? 32.050 -11.916 10.082 1.00 84.19 772 ALA A C 1
ATOM 5673 O O . ALA A 1 772 ? 30.824 -11.994 10.171 1.00 84.19 772 ALA A O 1
ATOM 5674 N N . SER A 1 773 ? 32.750 -12.693 9.247 1.00 84.12 773 SER A N 1
ATOM 5675 C CA . SER A 1 773 ? 32.146 -13.602 8.257 1.00 84.12 773 SER A CA 1
ATOM 5676 C C . SER A 1 773 ? 32.499 -15.081 8.463 1.00 84.12 773 SER A C 1
ATOM 5678 O O . SER A 1 773 ? 32.207 -15.895 7.589 1.00 84.12 773 SER A O 1
ATOM 5680 N N . ALA A 1 774 ? 33.123 -15.421 9.592 1.00 83.25 774 ALA A N 1
ATOM 5681 C CA . ALA A 1 774 ? 33.589 -16.767 9.923 1.00 83.25 774 ALA A CA 1
ATOM 5682 C C . ALA A 1 774 ? 32.847 -17.330 11.156 1.00 83.25 774 ALA A C 1
ATOM 5684 O O . ALA A 1 774 ? 33.445 -17.473 12.224 1.00 83.25 774 ALA A O 1
ATOM 5685 N N . PRO A 1 775 ? 31.529 -17.593 11.058 1.00 88.25 775 PRO A N 1
ATOM 5686 C CA . PRO A 1 775 ? 30.792 -18.246 12.132 1.00 88.25 775 PRO A CA 1
ATOM 5687 C C . PRO A 1 775 ? 31.301 -19.687 12.319 1.00 88.25 775 PRO A C 1
ATOM 5689 O O . PRO A 1 775 ? 31.678 -20.336 11.340 1.00 88.25 775 PRO A O 1
ATOM 5692 N N . PRO A 1 776 ? 31.283 -20.225 13.549 1.00 85.12 776 PRO A N 1
ATOM 5693 C CA . PRO A 1 776 ? 31.600 -21.630 13.768 1.00 85.12 776 PRO A CA 1
ATOM 5694 C C . PRO A 1 776 ? 30.505 -22.527 13.164 1.00 85.12 776 PRO A C 1
ATOM 5696 O O . PRO A 1 776 ? 29.336 -22.137 13.131 1.00 85.12 776 PRO A O 1
ATOM 5699 N N . ALA A 1 777 ? 30.864 -23.741 12.729 1.00 86.00 777 ALA A N 1
ATOM 5700 C CA . ALA A 1 777 ? 29.932 -24.685 12.096 1.00 86.00 777 ALA A CA 1
ATOM 5701 C C . ALA A 1 777 ? 28.625 -24.904 12.893 1.00 86.00 777 ALA A C 1
ATOM 5703 O O . ALA A 1 777 ? 27.556 -24.746 12.298 1.00 86.00 777 ALA A O 1
ATOM 5704 N N . PRO A 1 778 ? 28.657 -25.115 14.230 1.00 85.25 778 PRO A N 1
ATOM 5705 C CA . PRO A 1 778 ? 27.431 -25.274 15.012 1.00 85.25 778 PRO A CA 1
ATOM 5706 C C . PRO A 1 778 ? 26.491 -24.067 14.933 1.00 85.25 778 PRO A C 1
ATOM 5708 O O . PRO A 1 778 ? 25.279 -24.239 14.928 1.00 85.25 778 PRO A O 1
ATOM 5711 N N . ALA A 1 779 ? 27.023 -22.844 14.815 1.00 85.38 779 ALA A N 1
ATOM 5712 C CA . ALA A 1 779 ? 26.189 -21.649 14.705 1.00 85.38 779 ALA A CA 1
ATOM 5713 C C . ALA A 1 779 ? 25.462 -21.570 13.355 1.00 85.38 779 ALA A C 1
ATOM 5715 O O . ALA A 1 779 ? 24.363 -21.028 13.293 1.00 85.38 779 ALA A O 1
ATOM 5716 N N . VAL A 1 780 ? 26.048 -22.099 12.276 1.00 88.31 780 VAL A N 1
ATOM 5717 C CA . VAL A 1 780 ? 25.391 -22.183 10.959 1.00 88.31 780 VAL A CA 1
ATOM 5718 C C . VAL A 1 780 ? 24.284 -23.234 10.992 1.00 88.31 780 VAL A C 1
ATOM 5720 O O . VAL A 1 780 ? 23.151 -22.955 10.597 1.00 88.31 780 VAL A O 1
ATOM 5723 N N . GLU A 1 781 ? 24.609 -24.416 11.511 1.00 87.31 781 GLU A N 1
ATOM 5724 C CA . GLU A 1 781 ? 23.706 -25.564 11.574 1.00 87.31 781 GLU A CA 1
ATOM 5725 C C . GLU A 1 781 ? 22.506 -25.299 12.488 1.00 87.31 781 GLU A C 1
ATOM 5727 O O . GLU A 1 781 ? 21.368 -25.511 12.082 1.00 87.31 781 GLU A O 1
ATOM 5732 N N . GLU A 1 782 ? 22.730 -24.752 13.685 1.00 82.00 782 GLU A N 1
ATOM 5733 C CA . GLU A 1 782 ? 21.661 -24.454 14.642 1.00 82.00 782 GLU A CA 1
ATOM 5734 C C . GLU A 1 782 ? 20.745 -23.321 14.158 1.00 82.00 782 GLU A C 1
ATOM 5736 O O . GLU A 1 782 ? 19.520 -23.393 14.290 1.00 82.00 782 GLU A O 1
ATOM 5741 N N . ALA A 1 783 ? 21.326 -22.258 13.594 1.00 83.50 783 ALA A N 1
ATOM 5742 C CA . ALA A 1 783 ? 20.573 -21.060 13.242 1.00 83.50 783 ALA A CA 1
ATOM 5743 C C . ALA A 1 783 ? 19.828 -21.200 11.903 1.00 83.50 783 ALA A C 1
ATOM 5745 O O . ALA A 1 783 ? 18.719 -20.675 11.759 1.00 83.50 783 ALA A O 1
ATOM 5746 N N . TRP A 1 784 ? 20.428 -21.885 10.925 1.00 87.44 784 TRP A N 1
ATOM 5747 C CA . TRP A 1 784 ? 19.931 -21.925 9.545 1.00 87.44 784 TRP A CA 1
ATOM 5748 C C . TRP A 1 784 ? 19.686 -23.317 8.990 1.00 87.44 784 TRP A C 1
ATOM 5750 O O . TRP A 1 784 ? 18.871 -23.431 8.068 1.00 87.44 784 TRP A O 1
ATOM 5760 N N . GLY A 1 785 ? 20.377 -24.336 9.504 1.00 87.38 785 GLY A N 1
ATOM 5761 C CA . GLY A 1 785 ? 20.210 -25.730 9.100 1.00 87.38 785 GLY A CA 1
ATOM 5762 C C . GLY A 1 785 ? 21.284 -26.353 8.204 1.00 87.38 785 GLY A C 1
ATOM 5763 O O . GLY A 1 785 ? 21.516 -27.549 8.366 1.00 87.38 785 GLY A O 1
ATOM 5764 N N . PRO A 1 786 ? 21.921 -25.646 7.244 1.00 89.56 786 PRO A N 1
ATOM 5765 C CA . PRO A 1 786 ? 22.902 -26.274 6.370 1.00 89.56 786 PRO A CA 1
ATOM 5766 C C . PRO A 1 786 ? 24.098 -26.832 7.134 1.00 89.56 786 PRO A C 1
ATOM 5768 O O . PRO A 1 786 ? 24.661 -26.142 7.981 1.00 89.56 786 PRO A O 1
ATOM 5771 N N . GLN A 1 787 ? 24.526 -28.034 6.751 1.00 89.88 787 GLN A N 1
ATOM 5772 C CA . GLN A 1 787 ? 25.723 -28.663 7.296 1.00 89.88 787 GLN A CA 1
ATOM 5773 C C . GLN A 1 787 ? 26.973 -28.001 6.718 1.00 89.88 787 GLN A C 1
ATOM 5775 O O . GLN A 1 787 ? 27.104 -27.901 5.490 1.00 89.88 787 GLN A O 1
ATOM 5780 N N . LEU A 1 788 ? 27.901 -27.585 7.579 1.00 91.44 788 LEU A N 1
ATOM 5781 C CA . LEU A 1 788 ? 29.178 -27.028 7.139 1.00 91.44 788 LEU A CA 1
ATOM 5782 C C . LEU A 1 788 ? 30.225 -28.149 7.076 1.00 91.44 788 LEU A C 1
ATOM 5784 O O . LEU A 1 788 ? 30.613 -28.711 8.095 1.00 91.44 788 LEU A O 1
ATOM 5788 N N . ILE A 1 789 ? 30.668 -28.487 5.867 1.00 92.88 789 ILE A N 1
ATOM 5789 C CA . ILE A 1 789 ? 31.676 -29.520 5.614 1.00 92.88 789 ILE A CA 1
ATOM 5790 C C . ILE A 1 789 ? 33.034 -28.838 5.498 1.00 92.88 789 ILE A C 1
ATOM 5792 O O . ILE A 1 789 ? 33.279 -28.128 4.524 1.00 92.88 789 ILE A O 1
ATOM 5796 N N . ASP A 1 790 ? 33.901 -29.050 6.484 1.00 93.25 790 ASP A N 1
ATOM 5797 C CA . ASP A 1 790 ? 35.288 -28.591 6.425 1.00 93.25 790 ASP A CA 1
ATOM 5798 C C . ASP A 1 790 ? 36.083 -29.486 5.464 1.00 93.25 790 ASP A C 1
ATOM 5800 O O . ASP A 1 790 ? 36.124 -30.709 5.624 1.00 93.25 790 ASP A O 1
ATOM 5804 N N . ILE A 1 791 ? 36.656 -28.884 4.425 1.00 93.50 791 ILE A N 1
ATOM 5805 C CA . ILE A 1 791 ? 37.406 -29.565 3.370 1.00 93.50 791 ILE A CA 1
ATOM 5806 C C . ILE A 1 791 ? 38.818 -28.994 3.376 1.00 93.50 791 ILE A C 1
ATOM 5808 O O . ILE A 1 791 ? 39.031 -27.804 3.131 1.00 93.50 791 ILE A O 1
ATOM 5812 N N . ASP A 1 792 ? 39.803 -29.858 3.608 1.00 91.50 792 ASP A N 1
ATOM 5813 C CA . ASP A 1 792 ? 41.205 -29.456 3.596 1.00 91.50 792 ASP A CA 1
ATOM 5814 C C . ASP A 1 792 ? 41.579 -28.894 2.215 1.00 91.50 792 ASP A C 1
ATOM 5816 O O . ASP A 1 792 ? 41.338 -29.515 1.173 1.00 91.50 792 ASP A O 1
ATOM 5820 N N . MET A 1 793 ? 42.224 -27.726 2.202 1.00 89.75 793 MET A N 1
ATOM 5821 C CA . MET A 1 793 ? 42.750 -27.115 0.985 1.00 89.75 793 MET A CA 1
ATOM 5822 C C . MET A 1 793 ? 43.661 -28.081 0.207 1.00 89.75 793 MET A C 1
ATOM 5824 O O . MET A 1 793 ? 43.657 -28.086 -1.023 1.00 89.75 793 MET A O 1
ATOM 5828 N N . GLN A 1 794 ? 44.387 -28.969 0.890 1.00 86.00 794 GLN A N 1
ATOM 5829 C CA . GLN A 1 794 ? 45.219 -29.992 0.256 1.00 86.00 794 GLN A CA 1
ATOM 5830 C C . GLN A 1 794 ? 44.423 -30.978 -0.611 1.00 86.00 794 GLN A C 1
ATOM 5832 O O . GLN A 1 794 ? 44.970 -31.555 -1.552 1.00 86.00 794 GLN A O 1
ATOM 5837 N N . GLU A 1 795 ? 43.132 -31.187 -0.348 1.00 88.88 795 GLU A N 1
ATOM 5838 C CA . GLU A 1 795 ? 42.271 -31.995 -1.213 1.00 88.88 795 GLU A CA 1
ATOM 5839 C C . GLU A 1 795 ? 42.045 -31.321 -2.570 1.00 88.88 795 GLU A C 1
ATOM 5841 O O . GLU A 1 795 ? 42.225 -31.965 -3.607 1.00 88.88 795 GLU A O 1
ATOM 5846 N N . LEU A 1 796 ? 41.771 -30.010 -2.571 1.00 87.44 796 LEU A N 1
ATOM 5847 C CA . LEU A 1 796 ? 41.690 -29.216 -3.798 1.00 87.44 796 LEU A CA 1
ATOM 5848 C C . LEU A 1 796 ? 43.034 -29.230 -4.542 1.00 87.44 796 LEU A C 1
ATOM 5850 O O . LEU A 1 796 ? 43.074 -29.479 -5.746 1.00 87.44 796 LEU A O 1
ATOM 5854 N N . MET A 1 797 ? 44.136 -29.024 -3.817 1.00 82.75 797 MET A N 1
ATOM 5855 C CA . MET A 1 797 ? 45.483 -28.895 -4.385 1.00 82.75 797 MET A CA 1
ATOM 5856 C C . MET A 1 797 ? 46.001 -30.198 -5.006 1.00 82.75 797 MET A C 1
ATOM 5858 O O . MET A 1 797 ? 46.583 -30.174 -6.093 1.00 82.75 797 MET A O 1
ATOM 5862 N N . ARG A 1 798 ? 45.736 -31.356 -4.381 1.00 77.19 798 ARG A N 1
ATOM 5863 C CA . ARG A 1 798 ? 46.068 -32.676 -4.954 1.00 77.19 798 ARG A CA 1
ATOM 5864 C C . ARG A 1 798 ? 45.374 -32.913 -6.296 1.00 77.19 798 ARG A C 1
ATOM 5866 O O . ARG A 1 798 ? 45.967 -33.520 -7.187 1.00 77.19 798 ARG A O 1
ATOM 5873 N N . GLY A 1 799 ? 44.153 -32.400 -6.455 1.00 67.56 799 GLY A N 1
ATOM 5874 C CA . GLY A 1 799 ? 43.402 -32.471 -7.707 1.00 67.56 799 GLY A CA 1
ATOM 5875 C C . GLY A 1 799 ? 44.053 -31.716 -8.871 1.00 67.56 799 GLY A C 1
ATOM 5876 O O . GLY A 1 799 ? 43.832 -32.088 -10.019 1.00 67.56 799 GLY A O 1
ATOM 5877 N N . LEU A 1 800 ? 44.878 -30.699 -8.601 1.00 71.81 800 LEU A N 1
ATOM 5878 C CA . LEU A 1 800 ? 45.483 -29.848 -9.631 1.00 71.81 800 LEU A CA 1
ATOM 5879 C C . LEU A 1 800 ? 46.736 -30.468 -10.275 1.00 71.81 800 LEU A C 1
ATOM 5881 O O . LEU A 1 800 ? 46.920 -30.336 -11.488 1.00 71.81 800 LEU A O 1
ATOM 5885 N N . TRP A 1 801 ? 47.568 -31.165 -9.484 1.00 60.03 801 TRP A N 1
ATOM 5886 C CA . TRP A 1 801 ? 48.952 -31.504 -9.870 1.00 60.03 801 TRP A CA 1
ATOM 5887 C C . TRP A 1 801 ? 49.390 -32.952 -9.631 1.00 60.03 801 TRP A C 1
ATOM 5889 O O . TRP A 1 801 ? 50.544 -33.286 -9.895 1.00 60.03 801 TRP A O 1
ATOM 5899 N N . GLY A 1 802 ? 48.501 -33.853 -9.199 1.00 54.94 802 GLY A N 1
ATOM 5900 C CA . GLY A 1 802 ? 48.781 -35.286 -9.321 1.00 54.94 802 GLY A CA 1
ATOM 5901 C C . GLY A 1 802 ? 48.919 -35.630 -10.805 1.00 54.94 802 GLY A C 1
ATOM 5902 O O . GLY A 1 802 ? 47.912 -35.629 -11.509 1.00 54.94 802 GLY A O 1
ATOM 5903 N N . GLY A 1 803 ? 50.146 -35.831 -11.303 1.00 48.00 803 GLY A N 1
ATOM 5904 C CA . GLY A 1 803 ? 50.452 -35.996 -12.729 1.00 48.00 803 GLY A CA 1
ATOM 5905 C C . GLY A 1 803 ? 49.467 -36.933 -13.439 1.00 48.00 803 GLY A C 1
ATOM 5906 O O . GLY A 1 803 ? 49.538 -38.146 -13.271 1.00 48.00 803 GLY A O 1
ATOM 5907 N N . GLY A 1 804 ? 48.524 -36.357 -14.198 1.00 53.59 804 GLY A N 1
ATOM 5908 C CA . GLY A 1 804 ? 47.445 -37.084 -14.885 1.00 53.59 804 GLY A CA 1
ATOM 5909 C C . GLY A 1 804 ? 46.011 -36.893 -14.353 1.00 53.59 804 GLY A C 1
ATOM 5910 O O . GLY A 1 804 ? 45.109 -37.553 -14.862 1.00 53.59 804 GLY A O 1
ATOM 5911 N N . ALA A 1 805 ? 45.752 -36.012 -13.377 1.00 64.44 805 ALA A N 1
ATOM 5912 C CA . ALA A 1 805 ? 44.434 -35.892 -12.724 1.00 64.44 805 ALA A CA 1
ATOM 5913 C C . ALA A 1 805 ? 43.250 -35.515 -13.646 1.00 64.44 805 ALA A C 1
ATOM 5915 O O . ALA A 1 805 ? 42.106 -35.887 -13.350 1.00 64.44 805 ALA A O 1
ATOM 5916 N N . PHE A 1 806 ? 43.519 -34.809 -14.750 1.00 80.88 806 PHE A N 1
ATOM 5917 C CA . PHE A 1 806 ? 42.540 -34.434 -15.775 1.00 80.88 806 PHE A CA 1
ATOM 5918 C C . PHE A 1 806 ? 43.131 -34.627 -17.168 1.00 80.88 806 PHE A C 1
ATOM 5920 O O . PHE A 1 806 ? 44.312 -34.346 -17.399 1.00 80.88 806 PHE A O 1
ATOM 5927 N N . LYS A 1 807 ? 42.314 -35.106 -18.107 1.00 86.31 807 LYS A N 1
ATOM 5928 C CA . LYS A 1 807 ? 42.736 -35.281 -19.500 1.00 86.31 807 LYS A CA 1
ATOM 5929 C C . LYS A 1 807 ? 42.892 -33.906 -20.144 1.00 86.31 807 LYS A C 1
ATOM 5931 O O . LYS A 1 807 ? 42.046 -33.041 -19.940 1.00 86.31 807 LYS A O 1
ATOM 5936 N N . GLN A 1 808 ? 43.905 -33.723 -20.994 1.00 86.69 808 GLN A N 1
ATOM 5937 C CA . GLN A 1 808 ? 44.135 -32.437 -21.670 1.00 86.69 808 GLN A CA 1
ATOM 5938 C C . GLN A 1 808 ? 42.883 -31.945 -22.417 1.00 86.69 808 GLN A C 1
ATOM 5940 O O . GLN A 1 808 ? 42.512 -30.792 -22.283 1.00 86.69 808 GLN A O 1
ATOM 5945 N N . LYS A 1 809 ? 42.128 -32.853 -23.051 1.00 89.00 809 LYS A N 1
ATOM 5946 C CA . LYS A 1 809 ? 40.842 -32.543 -23.700 1.00 89.00 809 LYS A CA 1
ATOM 5947 C C . LYS A 1 809 ? 39.796 -31.910 -22.762 1.00 89.00 809 LYS A C 1
ATOM 5949 O O . LYS A 1 809 ? 38.984 -31.114 -23.220 1.00 89.00 809 LYS A O 1
ATOM 5954 N N . GLU A 1 810 ? 39.769 -32.289 -21.484 1.00 89.25 810 GLU A N 1
ATOM 5955 C CA . GLU A 1 810 ? 38.857 -31.710 -20.482 1.00 89.25 810 GLU A CA 1
ATOM 5956 C C . GLU A 1 810 ? 39.307 -30.296 -20.104 1.00 89.25 810 GLU A C 1
ATOM 5958 O O . GLU A 1 810 ? 38.481 -29.392 -20.016 1.00 89.25 810 GLU A O 1
ATOM 5963 N N . VAL A 1 811 ? 40.621 -30.097 -19.954 1.00 89.19 811 VAL A N 1
ATOM 5964 C CA . VAL A 1 811 ? 41.226 -28.780 -19.709 1.00 89.19 811 VAL A CA 1
ATOM 5965 C C . VAL A 1 811 ? 40.969 -27.850 -20.896 1.00 89.19 811 VAL A C 1
ATOM 5967 O O . VAL A 1 811 ? 40.452 -26.755 -20.700 1.00 89.19 811 VAL A O 1
ATOM 5970 N N . ASP A 1 812 ? 41.227 -28.308 -22.121 1.00 89.00 812 ASP A N 1
ATOM 5971 C CA . ASP A 1 812 ? 41.023 -27.538 -23.352 1.00 89.00 812 ASP A CA 1
ATOM 5972 C C . ASP A 1 812 ? 39.551 -27.153 -23.550 1.00 89.00 812 ASP A C 1
ATOM 5974 O O . ASP A 1 812 ? 39.256 -26.059 -24.022 1.00 89.00 812 ASP A O 1
ATOM 5978 N N . ALA A 1 813 ? 38.609 -28.026 -23.171 1.00 90.31 813 ALA A N 1
ATOM 5979 C CA . ALA A 1 813 ? 37.180 -27.726 -23.251 1.00 90.31 813 ALA A CA 1
ATOM 5980 C C . ALA A 1 813 ? 36.778 -26.581 -22.308 1.00 90.31 813 ALA A C 1
ATOM 5982 O O . ALA A 1 813 ? 35.990 -25.719 -22.692 1.00 90.31 813 ALA A O 1
ATOM 5983 N N . VAL A 1 814 ? 37.337 -26.555 -21.096 1.00 90.12 814 VAL A N 1
ATOM 5984 C CA . VAL A 1 814 ? 37.099 -25.476 -20.128 1.00 90.12 814 VAL A CA 1
ATOM 5985 C C . VAL A 1 814 ? 37.812 -24.192 -20.556 1.00 90.12 814 VAL A C 1
ATOM 5987 O O . VAL A 1 814 ? 37.213 -23.125 -20.497 1.00 90.12 814 VAL A O 1
ATOM 5990 N N . VAL A 1 815 ? 39.051 -24.279 -21.054 1.00 89.62 815 VAL A N 1
ATOM 5991 C CA . VAL A 1 815 ? 39.774 -23.128 -21.627 1.00 89.62 815 VAL A CA 1
ATOM 5992 C C . VAL A 1 815 ? 38.985 -22.522 -22.785 1.00 89.62 815 VAL A C 1
ATOM 5994 O O . VAL A 1 815 ? 38.808 -21.309 -22.839 1.00 89.62 815 VAL A O 1
ATOM 5997 N N . LYS A 1 816 ? 38.439 -23.360 -23.666 1.00 85.81 816 LYS A N 1
ATOM 5998 C CA . LYS A 1 816 ? 37.582 -22.911 -24.760 1.00 85.81 816 LYS A CA 1
ATOM 5999 C C . LYS A 1 816 ? 36.327 -22.192 -24.251 1.00 85.81 816 LYS A C 1
ATOM 6001 O O . LYS A 1 816 ? 35.975 -21.139 -24.768 1.00 85.81 816 LYS A O 1
ATOM 6006 N N . ASP A 1 817 ? 35.673 -22.707 -23.210 1.00 85.38 817 ASP A N 1
ATOM 6007 C CA . ASP A 1 817 ? 34.527 -22.030 -22.584 1.00 85.38 817 ASP A CA 1
ATOM 6008 C C . ASP A 1 817 ? 34.905 -20.678 -21.942 1.00 85.38 817 ASP A C 1
ATOM 6010 O O . ASP A 1 817 ? 34.095 -19.748 -21.945 1.00 85.38 817 ASP A O 1
ATOM 6014 N N . MET A 1 818 ? 36.134 -20.530 -21.428 1.00 84.75 818 MET A N 1
ATOM 6015 C CA . MET A 1 818 ? 36.647 -19.240 -20.943 1.00 84.75 818 MET A CA 1
ATOM 6016 C C . MET A 1 818 ? 36.815 -18.223 -22.075 1.00 84.75 818 MET A C 1
ATOM 6018 O O . MET A 1 818 ? 36.563 -17.037 -21.862 1.00 84.75 818 MET A O 1
ATOM 6022 N N . THR A 1 819 ? 37.249 -18.671 -23.256 1.00 72.06 819 THR A N 1
ATOM 6023 C CA . THR A 1 819 ? 37.590 -17.797 -24.388 1.00 72.06 819 THR A CA 1
ATOM 6024 C C . THR A 1 819 ? 36.417 -17.498 -25.324 1.00 72.06 819 THR A C 1
ATOM 6026 O O . THR A 1 819 ? 36.402 -16.438 -25.941 1.00 72.06 819 THR A O 1
ATOM 6029 N N . ASP A 1 820 ? 35.421 -18.385 -25.420 1.00 65.44 820 ASP A N 1
ATOM 6030 C CA . ASP A 1 820 ? 34.346 -18.311 -26.429 1.00 65.44 820 ASP A CA 1
ATOM 6031 C C . ASP A 1 820 ? 33.146 -17.421 -26.025 1.00 65.44 820 ASP A C 1
ATOM 6033 O O . ASP A 1 820 ? 32.216 -17.224 -26.808 1.00 65.44 820 ASP A O 1
ATOM 6037 N N . GLY A 1 821 ? 33.125 -16.881 -24.803 1.00 51.00 821 GLY A N 1
ATOM 6038 C CA . GLY A 1 821 ? 31.896 -16.379 -24.183 1.00 51.00 821 GLY A CA 1
ATOM 6039 C C . GLY A 1 821 ? 31.513 -14.895 -24.360 1.00 51.00 821 GLY A C 1
ATOM 6040 O O . GLY A 1 821 ? 30.559 -14.473 -23.722 1.00 51.00 821 GLY A O 1
ATOM 6041 N N . GLY A 1 822 ? 32.159 -14.066 -25.181 1.00 42.50 822 GLY A N 1
ATOM 6042 C CA . GLY A 1 822 ? 31.726 -12.662 -25.335 1.00 42.50 822 GLY A CA 1
ATOM 6043 C C . GLY A 1 822 ? 32.383 -11.940 -26.507 1.00 42.50 822 GLY A C 1
ATOM 6044 O O . GLY A 1 822 ? 33.489 -12.289 -26.902 1.00 42.50 822 GLY A O 1
ATOM 6045 N N . SER A 1 823 ? 31.682 -10.970 -27.103 1.00 34.78 823 SER A N 1
ATOM 6046 C CA . SER A 1 823 ? 32.073 -10.252 -28.325 1.00 34.78 823 SER A CA 1
ATOM 6047 C C . SER A 1 823 ? 33.548 -9.821 -28.348 1.00 34.78 823 SER A C 1
ATOM 6049 O O . SER A 1 823 ? 33.938 -8.929 -27.607 1.00 34.78 823 SER A O 1
ATOM 6051 N N . ALA A 1 824 ? 34.324 -10.430 -29.248 1.00 33.91 824 ALA A N 1
ATOM 6052 C CA . ALA A 1 824 ? 35.575 -9.932 -29.824 1.00 33.91 824 ALA A CA 1
ATOM 6053 C C . ALA A 1 824 ? 36.541 -9.185 -28.875 1.00 33.91 824 ALA A C 1
ATOM 6055 O O . ALA A 1 824 ? 36.603 -7.961 -28.914 1.00 33.91 824 ALA A O 1
ATOM 6056 N N . ALA A 1 825 ? 37.349 -9.935 -28.114 1.00 32.69 825 ALA A N 1
ATOM 6057 C CA . ALA A 1 825 ? 38.816 -9.795 -28.029 1.00 32.69 825 ALA A CA 1
ATOM 6058 C C . ALA A 1 825 ? 39.371 -10.585 -26.827 1.00 32.69 825 ALA A C 1
ATOM 6060 O O . ALA A 1 825 ? 39.795 -10.015 -25.824 1.00 32.69 825 ALA A O 1
ATOM 6061 N N . ALA A 1 826 ? 39.463 -11.913 -26.938 1.00 35.50 826 ALA A N 1
ATOM 6062 C CA . ALA A 1 826 ? 40.569 -12.576 -26.260 1.00 35.50 826 ALA A CA 1
ATOM 6063 C C . ALA A 1 826 ? 41.837 -12.134 -27.007 1.00 35.50 826 ALA A C 1
ATOM 6065 O O . ALA A 1 826 ? 42.074 -12.570 -28.132 1.00 35.50 826 ALA A O 1
ATOM 6066 N N . HIS A 1 827 ? 42.617 -11.213 -26.439 1.00 36.78 827 HIS A N 1
ATOM 6067 C CA . HIS A 1 827 ? 43.970 -10.942 -26.923 1.00 36.78 827 HIS A CA 1
ATOM 6068 C C . HIS A 1 827 ? 44.850 -12.159 -26.603 1.00 36.78 827 HIS A C 1
ATOM 6070 O O . HIS A 1 827 ? 45.637 -12.145 -25.663 1.00 36.78 827 HIS A O 1
ATOM 6076 N N . THR A 1 828 ? 44.683 -13.249 -27.352 1.00 34.06 828 THR A N 1
ATOM 6077 C CA . THR A 1 828 ? 45.652 -14.342 -27.379 1.00 34.06 828 THR A CA 1
ATOM 6078 C C . THR A 1 828 ? 46.790 -13.897 -28.286 1.00 34.06 828 THR A C 1
ATOM 6080 O O . THR A 1 828 ? 46.624 -13.839 -29.506 1.00 34.06 828 THR A O 1
ATOM 6083 N N . HIS A 1 829 ? 47.922 -13.520 -27.695 1.00 32.78 829 HIS A N 1
ATOM 6084 C CA . HIS A 1 829 ? 49.136 -13.255 -28.457 1.00 32.78 829 HIS A CA 1
ATOM 6085 C C . HIS A 1 829 ? 49.619 -14.554 -29.113 1.00 32.78 829 HIS A C 1
ATOM 6087 O O . HIS A 1 829 ? 49.706 -15.596 -28.463 1.00 32.78 829 HIS A O 1
ATOM 6093 N N . ALA A 1 830 ? 49.926 -14.479 -30.408 1.00 29.72 830 ALA A N 1
ATOM 6094 C CA . ALA A 1 830 ? 50.749 -15.477 -31.072 1.00 29.72 830 ALA A CA 1
ATOM 6095 C C . ALA A 1 830 ? 52.157 -15.449 -30.453 1.00 29.72 830 ALA A C 1
ATOM 6097 O O . ALA A 1 830 ? 52.645 -14.386 -30.063 1.00 29.72 830 ALA A O 1
ATOM 6098 N N . GLU A 1 831 ? 52.786 -16.616 -30.338 1.00 30.20 831 GLU A N 1
ATOM 6099 C CA . GLU A 1 831 ? 54.111 -16.793 -29.740 1.00 30.20 831 GLU A CA 1
ATOM 6100 C C . GLU A 1 831 ? 55.131 -15.789 -30.319 1.00 30.20 831 GLU A C 1
ATOM 6102 O O . GLU A 1 831 ? 55.473 -15.860 -31.498 1.00 30.20 831 GLU A O 1
ATOM 6107 N N . GLY A 1 832 ? 55.618 -14.851 -29.492 1.00 34.28 832 GLY A N 1
ATOM 6108 C CA . GLY A 1 832 ? 56.774 -14.003 -29.824 1.00 34.28 832 GLY A CA 1
ATOM 6109 C C . GLY A 1 832 ? 56.667 -12.489 -29.584 1.00 34.28 832 GLY A C 1
ATOM 6110 O O . GLY A 1 832 ? 57.700 -11.827 -29.653 1.00 34.28 832 GLY A O 1
ATOM 6111 N N . GLU A 1 833 ? 55.501 -11.917 -29.262 1.00 32.47 833 GLU A N 1
ATOM 6112 C CA . GLU A 1 833 ? 55.362 -10.474 -28.962 1.00 32.47 833 GLU A CA 1
ATOM 6113 C C . GLU A 1 833 ? 55.061 -10.206 -27.476 1.00 32.47 833 GLU A C 1
ATOM 6115 O O . GLU A 1 833 ? 54.264 -10.904 -26.853 1.00 32.47 833 GLU A O 1
ATOM 6120 N N . ALA A 1 834 ? 55.708 -9.188 -26.893 1.00 37.38 834 ALA A N 1
ATOM 6121 C CA . ALA A 1 834 ? 55.532 -8.807 -25.491 1.00 37.38 834 ALA A CA 1
ATOM 6122 C C . ALA A 1 834 ? 54.074 -8.396 -25.198 1.00 37.38 834 ALA A C 1
ATOM 6124 O O . ALA A 1 834 ? 53.524 -7.529 -25.877 1.00 37.38 834 ALA A O 1
ATOM 6125 N N . ALA A 1 835 ? 53.467 -9.007 -24.173 1.00 42.25 835 ALA A N 1
ATOM 6126 C CA . ALA A 1 835 ? 52.083 -8.775 -23.759 1.00 42.25 835 ALA A CA 1
ATOM 6127 C C . ALA A 1 835 ? 51.834 -7.294 -23.412 1.00 42.25 835 ALA A C 1
ATOM 6129 O O . ALA A 1 835 ? 52.344 -6.787 -22.413 1.00 42.25 835 ALA A O 1
ATOM 6130 N N . GLY A 1 836 ? 51.052 -6.597 -24.237 1.00 50.44 836 GLY A N 1
ATOM 6131 C CA . GLY A 1 836 ? 50.636 -5.217 -23.983 1.00 50.44 836 GLY A CA 1
ATOM 6132 C C . GLY A 1 836 ? 49.383 -5.152 -23.106 1.00 50.44 836 GLY A C 1
ATOM 6133 O O . GLY A 1 836 ? 48.479 -5.975 -23.240 1.00 50.44 836 GLY A O 1
ATOM 6134 N N . GLU A 1 837 ? 49.310 -4.166 -22.208 1.00 56.06 837 GLU A N 1
ATOM 6135 C CA . GLU A 1 837 ? 48.106 -3.865 -21.419 1.00 56.06 837 GLU A CA 1
ATOM 6136 C C . GLU A 1 837 ? 46.917 -3.492 -22.324 1.00 56.06 837 GLU A C 1
ATOM 6138 O O . GLU A 1 837 ? 47.096 -2.886 -23.382 1.00 56.06 837 GLU A O 1
ATOM 6143 N N . CYS A 1 838 ? 45.684 -3.803 -21.900 1.00 51.03 838 CYS A N 1
ATOM 6144 C CA . CYS A 1 838 ? 44.479 -3.384 -22.618 1.00 51.03 838 CYS A CA 1
ATOM 6145 C C . CYS A 1 838 ? 44.464 -1.848 -22.788 1.00 51.03 838 CYS A C 1
ATOM 6147 O O . CYS A 1 838 ? 44.362 -1.137 -21.783 1.00 51.03 838 CYS A O 1
ATOM 6149 N N . PRO A 1 839 ? 44.471 -1.304 -24.019 1.00 43.09 839 PRO A N 1
ATOM 6150 C CA . PRO A 1 839 ? 44.606 0.138 -24.246 1.00 43.09 839 PRO A CA 1
ATOM 6151 C C . PRO A 1 839 ? 43.419 0.966 -23.722 1.00 43.09 839 PRO A C 1
ATOM 6153 O O . PRO A 1 839 ? 43.547 2.173 -23.537 1.00 43.09 839 PRO A O 1
ATOM 6156 N N . ALA A 1 840 ? 42.271 0.333 -23.451 1.00 47.75 840 ALA A N 1
ATOM 6157 C CA . ALA A 1 840 ? 41.088 0.991 -22.898 1.00 47.75 840 ALA A CA 1
ATOM 6158 C C . ALA A 1 840 ? 41.057 1.037 -21.358 1.00 47.75 840 ALA A C 1
ATOM 6160 O O . ALA A 1 840 ? 40.373 1.889 -20.793 1.00 47.75 840 ALA A O 1
ATOM 6161 N N . CYS A 1 841 ? 41.737 0.117 -20.662 1.00 53.81 841 CYS A N 1
ATOM 6162 C CA . CYS A 1 841 ? 41.579 -0.024 -19.207 1.00 53.81 841 CYS A CA 1
ATOM 6163 C C . CYS A 1 841 ? 42.843 -0.417 -18.419 1.00 53.81 841 CYS A C 1
ATOM 6165 O O . CYS A 1 841 ? 42.781 -0.519 -17.195 1.00 53.81 841 CYS A O 1
ATOM 6167 N N . GLY A 1 842 ? 43.987 -0.598 -19.085 1.00 59.88 842 GLY A N 1
ATOM 6168 C CA . GLY A 1 842 ? 45.294 -0.832 -18.462 1.00 59.88 842 GLY A CA 1
ATOM 6169 C C . GLY A 1 842 ? 45.470 -2.207 -17.808 1.00 59.88 842 GLY A C 1
ATOM 6170 O O . GLY A 1 842 ? 46.431 -2.415 -17.080 1.00 59.88 842 GLY A O 1
ATOM 6171 N N . THR A 1 843 ? 44.545 -3.155 -18.002 1.00 62.38 843 THR A N 1
ATOM 6172 C CA . THR A 1 843 ? 44.679 -4.506 -17.430 1.00 62.38 843 THR A CA 1
ATOM 6173 C C . THR A 1 843 ? 45.436 -5.448 -18.359 1.00 62.38 843 THR A C 1
ATOM 6175 O O . THR A 1 843 ? 45.134 -5.462 -19.557 1.00 62.38 843 THR A O 1
ATOM 6178 N N . PRO A 1 844 ? 46.348 -6.282 -17.829 1.00 66.00 844 PRO A N 1
ATOM 6179 C CA . PRO A 1 844 ? 47.054 -7.268 -18.632 1.00 66.00 844 PRO A CA 1
ATOM 6180 C C . PRO A 1 844 ? 46.108 -8.398 -19.086 1.00 66.00 844 PRO A C 1
ATOM 6182 O O . PRO A 1 844 ? 45.207 -8.784 -18.323 1.00 66.00 844 PRO A O 1
ATOM 6185 N N . PRO A 1 845 ? 46.292 -8.928 -20.311 1.00 67.38 845 PRO A N 1
ATOM 6186 C CA . PRO A 1 845 ? 45.569 -10.102 -20.795 1.00 67.38 845 PRO A CA 1
ATOM 6187 C C . PRO A 1 845 ? 45.965 -11.364 -20.012 1.00 67.38 845 PRO A C 1
ATOM 6189 O O . PRO A 1 845 ? 46.986 -11.400 -19.326 1.00 67.38 845 PRO A O 1
ATOM 6192 N N . VAL A 1 846 ? 45.144 -12.413 -20.106 1.00 77.56 846 VAL A N 1
ATOM 6193 C CA . VAL A 1 846 ? 45.448 -13.712 -19.485 1.00 77.56 846 VAL A CA 1
ATOM 6194 C C . VAL A 1 846 ? 46.602 -14.374 -20.243 1.00 77.56 846 VAL A C 1
ATOM 6196 O O . VAL A 1 846 ? 46.461 -14.664 -21.427 1.00 77.56 846 VAL A O 1
ATOM 6199 N N . ALA A 1 847 ? 47.720 -14.629 -19.558 1.00 70.00 847 ALA A N 1
ATOM 6200 C CA . ALA A 1 847 ? 48.898 -15.266 -20.154 1.00 70.00 847 ALA A CA 1
ATOM 6201 C C . ALA A 1 847 ? 48.713 -16.780 -20.394 1.00 70.00 847 ALA A C 1
ATOM 6203 O O . ALA A 1 847 ? 49.025 -17.260 -21.478 1.00 70.00 847 ALA A O 1
ATOM 6204 N N . ASP A 1 848 ? 48.172 -17.521 -19.416 1.00 83.12 848 ASP A N 1
ATOM 6205 C CA . ASP A 1 848 ? 47.815 -18.944 -19.542 1.00 83.12 848 ASP A CA 1
ATOM 6206 C C . ASP A 1 848 ? 46.524 -19.262 -18.745 1.00 83.12 848 ASP A C 1
ATOM 6208 O O . ASP A 1 848 ? 46.517 -19.151 -17.514 1.00 83.12 848 ASP A O 1
ATOM 6212 N N . PRO A 1 849 ? 45.410 -19.644 -19.405 1.00 86.75 849 PRO A N 1
ATOM 6213 C CA . PRO A 1 849 ? 44.159 -20.005 -18.734 1.00 86.75 849 PRO A CA 1
ATOM 6214 C C . PRO A 1 849 ? 44.121 -21.451 -18.199 1.00 86.75 849 PRO A C 1
ATOM 6216 O O . PRO A 1 849 ? 43.228 -21.787 -17.412 1.00 86.75 849 PRO A O 1
ATOM 6219 N N . ALA A 1 850 ? 45.052 -22.329 -18.594 1.00 86.75 850 ALA A N 1
ATOM 6220 C CA . ALA A 1 850 ? 45.001 -23.753 -18.256 1.00 86.75 850 ALA A CA 1
ATOM 6221 C C . ALA A 1 850 ? 45.032 -24.049 -16.738 1.00 86.75 850 ALA A C 1
ATOM 6223 O O . ALA A 1 850 ? 44.295 -24.943 -16.298 1.00 86.75 850 ALA A O 1
ATOM 6224 N N . PRO A 1 851 ? 45.791 -23.317 -15.894 1.00 87.00 851 PRO A N 1
ATOM 6225 C CA . PRO A 1 851 ? 45.733 -23.491 -14.444 1.00 87.00 851 PRO A CA 1
ATOM 6226 C C . PRO A 1 851 ? 44.339 -23.208 -13.865 1.00 87.00 851 PRO A C 1
ATOM 6228 O O . PRO A 1 851 ? 43.834 -23.999 -13.068 1.00 87.00 851 PRO A O 1
ATOM 6231 N N . ALA A 1 852 ? 43.659 -22.150 -14.323 1.00 88.50 852 ALA A N 1
ATOM 6232 C CA . ALA A 1 852 ? 42.304 -21.824 -13.867 1.00 88.50 852 ALA A CA 1
ATOM 6233 C C . ALA A 1 852 ? 41.285 -22.902 -14.282 1.00 88.50 852 ALA A C 1
ATOM 6235 O O . ALA A 1 852 ? 40.361 -23.217 -13.529 1.00 88.50 852 ALA A O 1
ATOM 6236 N N . ALA A 1 853 ? 41.483 -23.532 -15.445 1.00 89.75 853 ALA A N 1
ATOM 6237 C CA . ALA A 1 853 ? 40.638 -24.633 -15.910 1.00 89.75 853 ALA A CA 1
ATOM 6238 C C . ALA A 1 853 ? 40.767 -25.864 -15.006 1.00 89.75 853 ALA A C 1
ATOM 6240 O O . ALA A 1 853 ? 39.763 -26.478 -14.638 1.00 89.75 853 ALA A O 1
ATOM 6241 N N . ARG A 1 854 ? 41.992 -26.186 -14.576 1.00 90.12 854 ARG A N 1
ATOM 6242 C CA . ARG A 1 854 ? 42.248 -27.263 -13.605 1.00 90.12 854 ARG A CA 1
ATOM 6243 C C . ARG A 1 854 ? 41.601 -26.967 -12.255 1.00 90.12 854 ARG A C 1
ATOM 6245 O O . ARG A 1 854 ? 41.026 -27.876 -11.661 1.00 90.12 854 ARG A O 1
ATOM 6252 N N . VAL A 1 855 ? 41.629 -25.709 -11.804 1.00 90.88 855 VAL A N 1
ATOM 6253 C CA . VAL A 1 855 ? 40.936 -25.280 -10.578 1.00 90.88 855 VAL A CA 1
ATOM 6254 C C . VAL A 1 855 ? 39.438 -25.530 -10.670 1.00 90.88 855 VAL A C 1
ATOM 6256 O O . VAL A 1 855 ? 38.870 -26.103 -9.742 1.00 90.88 855 VAL A O 1
ATOM 6259 N N . TYR A 1 856 ? 38.797 -25.166 -11.779 1.00 92.62 856 TYR A N 1
ATOM 6260 C CA . TYR A 1 856 ? 37.373 -25.444 -11.970 1.00 92.62 856 TYR A CA 1
ATOM 6261 C C . TYR A 1 856 ? 37.076 -26.951 -11.933 1.00 92.62 856 TYR A C 1
ATOM 6263 O O . TYR A 1 856 ? 36.193 -27.376 -11.190 1.00 92.62 856 TYR A O 1
ATOM 6271 N N . LEU A 1 857 ? 37.845 -27.771 -12.657 1.00 92.12 857 LEU A N 1
ATOM 6272 C CA . LEU A 1 857 ? 37.650 -29.225 -12.680 1.00 92.12 857 LEU A CA 1
ATOM 6273 C C . LEU A 1 857 ? 37.850 -29.866 -11.294 1.00 92.12 857 LEU A C 1
ATOM 6275 O O . LEU A 1 857 ? 37.098 -30.762 -10.907 1.00 92.12 857 LEU A O 1
ATOM 6279 N N . ALA A 1 858 ? 38.833 -29.392 -10.524 1.00 91.44 858 ALA A N 1
ATOM 6280 C CA . ALA A 1 858 ? 39.079 -29.850 -9.159 1.00 91.44 858 ALA A CA 1
ATOM 6281 C C . ALA A 1 858 ? 37.945 -29.443 -8.205 1.00 91.44 858 ALA A C 1
ATOM 6283 O O . ALA A 1 858 ? 37.435 -30.287 -7.470 1.00 91.44 858 ALA A O 1
ATOM 6284 N N . MET A 1 859 ? 37.479 -28.190 -8.270 1.00 93.19 859 MET A N 1
ATOM 6285 C CA . MET A 1 859 ? 36.316 -27.742 -7.497 1.00 93.19 859 MET A CA 1
ATOM 6286 C C . MET A 1 859 ? 35.049 -28.511 -7.877 1.00 93.19 859 MET A C 1
ATOM 6288 O O . MET A 1 859 ? 34.260 -28.861 -7.001 1.00 93.19 859 MET A O 1
ATOM 6292 N N . ARG A 1 860 ? 34.859 -28.823 -9.166 1.00 93.94 860 ARG A N 1
ATOM 6293 C CA . ARG A 1 860 ? 33.712 -29.608 -9.623 1.00 93.94 860 ARG A CA 1
ATOM 6294 C C . ARG A 1 860 ? 33.730 -31.010 -9.022 1.00 93.94 860 ARG A C 1
ATOM 6296 O O . ARG A 1 860 ? 32.725 -31.407 -8.438 1.00 93.94 860 ARG A O 1
ATOM 6303 N N . LYS A 1 861 ? 34.886 -31.686 -9.058 1.00 91.69 861 LYS A N 1
ATOM 6304 C CA . LYS A 1 861 ? 35.096 -32.978 -8.385 1.00 91.69 861 LYS A CA 1
ATOM 6305 C C . LYS A 1 861 ? 34.806 -32.914 -6.888 1.00 91.69 861 LYS A C 1
ATOM 6307 O O . LYS A 1 861 ? 34.179 -33.835 -6.384 1.00 91.69 861 LYS A O 1
ATOM 6312 N N . LEU A 1 862 ? 35.238 -31.864 -6.182 1.00 91.94 862 LEU A N 1
ATOM 6313 C CA . LEU A 1 862 ? 34.942 -31.716 -4.749 1.00 91.94 862 LEU A CA 1
ATOM 6314 C C . LEU A 1 862 ? 33.444 -31.594 -4.490 1.00 91.94 862 LEU A C 1
ATOM 6316 O O . LEU A 1 862 ? 32.921 -32.230 -3.580 1.00 91.94 862 LEU A O 1
ATOM 6320 N N . VAL A 1 863 ? 32.746 -30.799 -5.298 1.00 92.88 863 VAL A N 1
ATOM 6321 C CA . VAL A 1 863 ? 31.296 -30.669 -5.171 1.00 92.88 863 VAL A CA 1
ATOM 6322 C C . VAL A 1 863 ? 30.600 -32.009 -5.380 1.00 92.88 863 VAL A C 1
ATOM 6324 O O . VAL A 1 863 ? 29.717 -32.344 -4.595 1.00 92.88 863 VAL A O 1
ATOM 6327 N N . ASP A 1 864 ? 31.027 -32.795 -6.364 1.00 90.19 864 ASP A N 1
ATOM 6328 C CA . ASP A 1 864 ? 30.447 -34.115 -6.610 1.00 90.19 864 ASP A CA 1
ATOM 6329 C C . ASP A 1 864 ? 30.799 -35.104 -5.484 1.00 90.19 864 ASP A C 1
ATOM 6331 O O . ASP A 1 864 ? 29.922 -35.801 -4.974 1.00 90.19 864 ASP A O 1
ATOM 6335 N N . ALA A 1 865 ? 32.062 -35.128 -5.046 1.00 88.12 865 ALA A N 1
ATOM 6336 C CA . ALA A 1 865 ? 32.568 -36.039 -4.018 1.00 88.12 865 ALA A CA 1
ATOM 6337 C C . ALA A 1 865 ? 31.920 -35.809 -2.647 1.00 88.12 865 ALA A C 1
ATOM 6339 O O . ALA A 1 865 ? 31.619 -36.764 -1.933 1.00 88.12 865 ALA A O 1
ATOM 6340 N N . HIS A 1 866 ? 31.675 -34.546 -2.292 1.00 87.69 866 HIS A N 1
ATOM 6341 C CA . HIS A 1 866 ? 31.090 -34.158 -1.007 1.00 87.69 866 HIS A CA 1
ATOM 6342 C C . HIS A 1 866 ? 29.582 -33.869 -1.085 1.00 87.69 866 HIS A C 1
ATOM 6344 O O . HIS A 1 866 ? 28.987 -33.475 -0.076 1.00 87.69 866 HIS A O 1
ATOM 6350 N N . ALA A 1 867 ? 28.965 -34.081 -2.256 1.00 87.00 867 ALA A N 1
ATOM 6351 C CA . ALA A 1 867 ? 27.556 -33.810 -2.552 1.00 87.00 867 ALA A CA 1
ATOM 6352 C C . ALA A 1 867 ? 27.124 -32.381 -2.165 1.00 87.00 867 ALA A C 1
ATOM 6354 O O . ALA A 1 867 ? 26.158 -32.173 -1.425 1.00 87.00 867 ALA A O 1
ATOM 6355 N N . LEU A 1 868 ? 27.881 -31.383 -2.628 1.00 89.25 868 LEU A N 1
ATOM 6356 C CA . LEU A 1 868 ? 27.716 -29.989 -2.220 1.00 89.25 868 LEU A CA 1
ATOM 6357 C C . LEU A 1 868 ? 26.687 -29.229 -3.070 1.00 89.25 868 LEU A C 1
ATOM 6359 O O . LEU A 1 868 ? 26.647 -29.296 -4.294 1.00 89.25 868 LEU A O 1
ATOM 6363 N N . SER A 1 869 ? 25.901 -28.409 -2.385 1.00 84.62 869 SER A N 1
ATOM 6364 C CA . SER A 1 869 ? 24.993 -27.376 -2.938 1.00 84.62 869 SER A CA 1
ATOM 6365 C C . SER A 1 869 ? 25.684 -26.046 -3.150 1.00 84.62 869 SER A C 1
ATOM 6367 O O . SER A 1 869 ? 25.256 -25.183 -3.918 1.00 84.62 869 SER A O 1
ATOM 6369 N N . CYS A 1 870 ? 26.670 -25.848 -2.292 1.00 95.06 870 CYS A N 1
ATOM 6370 C CA . CYS A 1 870 ? 27.256 -24.583 -1.971 1.00 95.06 870 CYS A CA 1
ATOM 6371 C C . CYS A 1 870 ? 28.700 -24.861 -1.586 1.00 95.06 870 CYS A C 1
ATOM 6373 O O . CYS A 1 870 ? 28.972 -25.785 -0.820 1.00 95.06 870 CYS A O 1
ATOM 6375 N N . ILE A 1 871 ? 29.619 -24.070 -2.108 1.00 95.81 871 ILE A N 1
ATOM 6376 C CA . ILE A 1 871 ? 31.040 -24.165 -1.808 1.00 95.81 871 ILE A CA 1
ATOM 6377 C C . ILE A 1 871 ? 31.577 -22.759 -1.582 1.00 95.81 871 ILE A C 1
ATOM 6379 O O . ILE A 1 871 ? 31.184 -21.821 -2.269 1.00 95.81 871 ILE A O 1
ATOM 6383 N N . THR A 1 872 ? 32.450 -22.580 -0.605 1.00 95.06 872 THR A N 1
ATOM 6384 C CA . THR A 1 872 ? 33.180 -21.334 -0.396 1.00 95.06 872 THR A CA 1
ATOM 6385 C C . THR A 1 872 ? 34.646 -21.663 -0.179 1.00 95.06 872 THR A C 1
ATOM 6387 O O . THR A 1 872 ? 34.971 -22.619 0.522 1.00 95.06 872 THR A O 1
ATOM 6390 N N . VAL A 1 873 ? 35.533 -20.936 -0.855 1.00 93.81 873 VAL A N 1
ATOM 6391 C CA . VAL A 1 873 ? 36.945 -21.324 -0.977 1.00 93.81 873 VAL A CA 1
ATOM 6392 C C . VAL A 1 873 ? 37.836 -20.197 -0.498 1.00 93.81 873 VAL A C 1
ATOM 6394 O O . VAL A 1 873 ? 37.623 -19.046 -0.878 1.00 93.81 873 VAL A O 1
ATOM 6397 N N . ARG A 1 874 ? 38.879 -20.519 0.270 1.00 90.19 874 ARG A N 1
ATOM 6398 C CA . ARG A 1 874 ? 39.950 -19.579 0.617 1.00 90.19 874 ARG A CA 1
ATOM 6399 C C . ARG A 1 874 ? 40.834 -19.271 -0.601 1.00 90.19 874 ARG A C 1
ATOM 6401 O O . ARG A 1 874 ? 41.917 -19.824 -0.776 1.00 90.19 874 ARG A O 1
ATOM 6408 N N . CYS A 1 875 ? 40.339 -18.417 -1.492 1.00 82.75 875 CYS A N 1
ATOM 6409 C CA . CYS A 1 875 ? 40.905 -18.225 -2.827 1.00 82.75 875 CYS A CA 1
ATOM 6410 C C . CYS A 1 875 ? 42.361 -17.734 -2.851 1.00 82.75 875 CYS A C 1
ATOM 6412 O O . CYS A 1 875 ? 43.074 -18.062 -3.797 1.00 82.75 875 CYS A O 1
ATOM 6414 N N . PHE A 1 876 ? 42.823 -17.000 -1.836 1.00 78.56 876 PHE A N 1
ATOM 6415 C CA . PHE A 1 876 ? 44.181 -16.444 -1.802 1.00 78.56 876 PHE A CA 1
ATOM 6416 C C . PHE A 1 876 ? 45.305 -17.499 -1.797 1.00 78.56 876 PHE A C 1
ATOM 6418 O O . PHE A 1 876 ? 46.384 -17.270 -2.351 1.00 78.56 876 PHE A O 1
ATOM 6425 N N . ASP A 1 877 ? 45.055 -18.686 -1.241 1.00 80.62 877 ASP A N 1
ATOM 6426 C CA . ASP A 1 877 ? 46.051 -19.765 -1.219 1.00 80.62 877 ASP A CA 1
ATOM 6427 C C . ASP A 1 877 ? 46.308 -20.310 -2.642 1.00 80.62 877 ASP A C 1
ATOM 6429 O O . ASP A 1 877 ? 47.422 -20.720 -2.956 1.00 80.62 877 ASP A O 1
ATOM 6433 N N . LEU A 1 878 ? 45.324 -20.225 -3.550 1.00 81.75 878 LEU A N 1
ATOM 6434 C CA . LEU A 1 878 ? 45.517 -20.541 -4.974 1.00 81.75 878 LEU A CA 1
ATOM 6435 C C . LEU A 1 878 ? 46.413 -19.503 -5.667 1.00 81.75 878 LEU A C 1
ATOM 6437 O O . LEU A 1 878 ? 47.243 -19.861 -6.501 1.00 81.75 878 LEU A O 1
ATOM 6441 N N . VAL A 1 879 ? 46.274 -18.228 -5.291 1.00 75.56 879 VAL A N 1
ATOM 6442 C CA . VAL A 1 879 ? 47.052 -17.120 -5.871 1.00 75.56 879 VAL A CA 1
ATOM 6443 C C . VAL A 1 879 ? 48.515 -17.216 -5.472 1.00 75.56 879 VAL A C 1
ATOM 6445 O O . VAL A 1 879 ? 49.394 -17.112 -6.320 1.00 75.56 879 VAL A O 1
ATOM 6448 N N . SER A 1 880 ? 48.767 -17.431 -4.185 1.00 69.88 880 SER A N 1
ATOM 6449 C CA . SER A 1 880 ? 50.117 -17.448 -3.619 1.00 69.88 880 SER A CA 1
ATOM 6450 C C . SER A 1 880 ? 50.877 -18.748 -3.883 1.00 69.88 880 SER A C 1
ATOM 6452 O O . SER A 1 880 ? 52.083 -18.698 -4.104 1.00 69.88 880 SER A O 1
ATOM 6454 N N . ALA A 1 881 ? 50.204 -19.904 -3.876 1.00 68.38 881 ALA A N 1
ATOM 6455 C CA . ALA A 1 881 ? 50.878 -21.191 -4.039 1.00 68.38 881 ALA A CA 1
ATOM 6456 C C . ALA A 1 881 ? 50.919 -21.693 -5.490 1.00 68.38 881 ALA A C 1
ATOM 6458 O O . ALA A 1 881 ? 51.762 -22.531 -5.794 1.00 68.38 881 ALA A O 1
ATOM 6459 N N . GLN A 1 882 ? 49.992 -21.262 -6.354 1.00 70.88 882 GLN A N 1
ATOM 6460 C CA . GLN A 1 882 ? 49.778 -21.853 -7.688 1.00 70.88 882 GLN A CA 1
ATOM 6461 C C . GLN A 1 882 ? 49.698 -20.822 -8.814 1.00 70.88 882 GLN A C 1
ATOM 6463 O O . GLN A 1 882 ? 49.320 -21.172 -9.930 1.00 70.88 882 GLN A O 1
ATOM 6468 N N . GLU A 1 883 ? 50.000 -19.556 -8.511 1.00 79.12 883 GLU A N 1
ATOM 6469 C CA . GLU A 1 883 ? 50.019 -18.449 -9.474 1.00 79.12 883 GLU A CA 1
ATOM 6470 C C . GLU A 1 883 ? 48.720 -18.340 -10.305 1.00 79.12 883 GLU A C 1
ATOM 6472 O O . GLU A 1 883 ? 48.708 -17.899 -11.454 1.00 79.12 883 GLU A O 1
ATOM 6477 N N . THR A 1 884 ? 47.583 -18.745 -9.725 1.00 86.00 884 THR A N 1
ATOM 6478 C CA . THR A 1 884 ? 46.272 -18.757 -10.390 1.00 86.00 884 THR A CA 1
ATOM 6479 C C . THR A 1 884 ? 45.147 -18.354 -9.439 1.00 86.00 884 THR A C 1
ATOM 6481 O O . THR A 1 884 ? 45.375 -18.104 -8.263 1.00 86.00 884 THR A O 1
ATOM 6484 N N . THR A 1 885 ? 43.906 -18.248 -9.915 1.00 87.75 885 THR A N 1
ATOM 6485 C CA . THR A 1 885 ? 42.772 -17.803 -9.089 1.00 87.75 885 THR A CA 1
ATOM 6486 C C . THR A 1 885 ? 41.578 -18.742 -9.197 1.00 87.75 885 THR A C 1
ATOM 6488 O O . THR A 1 885 ? 41.386 -19.439 -10.191 1.00 87.75 885 THR A O 1
ATOM 6491 N N . GLY A 1 886 ? 40.727 -18.730 -8.168 1.00 89.19 886 GLY A N 1
ATOM 6492 C CA . GLY A 1 886 ? 39.430 -19.411 -8.197 1.00 89.19 886 GLY A CA 1
ATOM 6493 C C . GLY A 1 886 ? 38.315 -18.610 -8.877 1.00 89.19 886 GLY A C 1
ATOM 6494 O O . GLY A 1 886 ? 37.185 -19.086 -8.928 1.00 89.19 886 GLY A O 1
ATOM 6495 N N . CYS A 1 887 ? 38.580 -17.393 -9.368 1.00 90.88 887 CYS A N 1
ATOM 6496 C CA . CYS A 1 887 ? 37.522 -16.447 -9.730 1.00 90.88 887 CYS A CA 1
ATOM 6497 C C . CYS A 1 887 ? 36.610 -16.966 -10.848 1.00 90.88 887 CYS A C 1
ATOM 6499 O O . CYS A 1 887 ? 35.387 -16.942 -10.692 1.00 90.88 887 CYS A O 1
ATOM 6501 N N . TYR A 1 888 ? 37.194 -17.463 -11.943 1.00 91.56 888 TYR A N 1
ATOM 6502 C CA . TYR A 1 888 ? 36.427 -18.079 -13.025 1.00 91.56 888 TYR A CA 1
ATOM 6503 C C . TYR A 1 888 ? 35.673 -19.329 -12.554 1.00 91.56 888 TYR A C 1
ATOM 6505 O O . TYR A 1 888 ? 34.497 -19.486 -12.869 1.00 91.56 888 TYR A O 1
ATOM 6513 N N . SER A 1 889 ? 36.312 -20.188 -11.756 1.00 93.62 889 SER A N 1
ATOM 6514 C CA . SER A 1 889 ? 35.691 -21.412 -11.243 1.00 93.62 889 SER A CA 1
ATOM 6515 C C . SER A 1 889 ? 34.421 -21.104 -10.459 1.00 93.62 889 SER A C 1
ATOM 6517 O O . SER A 1 889 ? 33.374 -21.676 -10.740 1.00 93.62 889 SER A O 1
ATOM 6519 N N . LEU A 1 890 ? 34.478 -20.143 -9.534 1.00 95.00 890 LEU A N 1
ATOM 6520 C CA . LEU A 1 890 ? 33.316 -19.726 -8.748 1.00 95.00 890 LEU A CA 1
ATOM 6521 C C . LEU A 1 890 ? 32.204 -19.132 -9.634 1.00 95.00 890 LEU A C 1
ATOM 6523 O O . LEU A 1 890 ? 31.036 -19.466 -9.457 1.00 95.00 890 LEU A O 1
ATOM 6527 N N . ALA A 1 891 ? 32.555 -18.305 -10.624 1.00 93.06 891 ALA A N 1
ATOM 6528 C CA . ALA A 1 891 ? 31.595 -17.767 -11.594 1.00 93.06 891 ALA A CA 1
ATOM 6529 C C . ALA A 1 891 ? 30.900 -18.875 -12.406 1.00 93.06 891 ALA A C 1
ATOM 6531 O O . ALA A 1 891 ? 29.676 -18.877 -12.546 1.00 93.06 891 ALA A O 1
ATOM 6532 N N . ARG A 1 892 ? 31.672 -19.852 -12.896 1.00 93.06 892 ARG A N 1
ATOM 6533 C CA . ARG A 1 892 ? 31.163 -20.977 -13.686 1.00 93.06 892 ARG A CA 1
ATOM 6534 C C . ARG A 1 892 ? 30.262 -21.896 -12.865 1.00 93.06 892 ARG A C 1
ATOM 6536 O O . ARG A 1 892 ? 29.231 -22.332 -13.366 1.00 93.06 892 ARG A O 1
ATOM 6543 N N . LEU A 1 893 ? 30.626 -22.161 -11.611 1.00 94.75 893 LEU A N 1
ATOM 6544 C CA . LEU A 1 893 ? 29.814 -22.950 -10.685 1.00 94.75 893 LEU A CA 1
ATOM 6545 C C . LEU A 1 893 ? 28.437 -22.317 -10.444 1.00 94.75 893 LEU A C 1
ATOM 6547 O O . LEU A 1 893 ? 27.439 -23.039 -10.428 1.00 94.75 893 LEU A O 1
ATOM 6551 N N . LEU A 1 894 ? 28.371 -20.985 -10.333 1.00 93.31 894 LEU A N 1
ATOM 6552 C CA . LEU A 1 894 ? 27.103 -20.261 -10.210 1.00 93.31 894 LEU A CA 1
ATOM 6553 C C . LEU A 1 894 ? 26.214 -20.427 -11.455 1.00 93.31 894 LEU A C 1
ATOM 6555 O O . LEU A 1 894 ? 25.010 -20.636 -11.298 1.00 93.31 894 LEU A O 1
ATOM 6559 N N . ASP A 1 895 ? 26.789 -20.405 -12.666 1.00 90.12 895 ASP A N 1
ATOM 6560 C CA . ASP A 1 895 ? 26.063 -20.705 -13.918 1.00 90.12 895 ASP A CA 1
ATOM 6561 C C . ASP A 1 895 ? 25.545 -22.162 -13.962 1.00 90.12 895 ASP A C 1
ATOM 6563 O O . ASP A 1 895 ? 24.593 -22.469 -14.678 1.00 90.12 895 ASP A O 1
ATOM 6567 N N . GLU A 1 896 ? 26.168 -23.071 -13.206 1.00 91.62 896 GLU A N 1
ATOM 6568 C CA . GLU A 1 896 ? 25.804 -24.494 -13.083 1.00 91.62 896 GLU A CA 1
ATOM 6569 C C . GLU A 1 896 ? 24.885 -24.785 -11.895 1.00 91.62 896 GLU A C 1
ATOM 6571 O O . GLU A 1 896 ? 24.727 -25.934 -11.480 1.00 91.62 896 GLU A O 1
ATOM 6576 N N . ASP A 1 897 ? 24.261 -23.745 -11.349 1.00 88.50 897 ASP A N 1
ATOM 6577 C CA . ASP A 1 897 ? 23.311 -23.843 -10.248 1.00 88.50 897 ASP A CA 1
ATOM 6578 C C . ASP A 1 897 ? 23.943 -24.224 -8.889 1.00 88.50 897 ASP A C 1
ATOM 6580 O O . ASP A 1 897 ? 23.216 -24.438 -7.918 1.00 88.50 897 ASP A O 1
ATOM 6584 N N . VAL A 1 898 ? 25.276 -24.202 -8.768 1.00 93.38 898 VAL A N 1
ATOM 6585 C CA . VAL A 1 898 ? 26.006 -24.427 -7.508 1.00 93.38 898 VAL A CA 1
ATOM 6586 C C . VAL A 1 898 ? 26.414 -23.089 -6.901 1.00 93.38 898 VAL A C 1
ATOM 6588 O O . VAL A 1 898 ? 27.127 -22.301 -7.516 1.00 93.38 898 VAL A O 1
ATOM 6591 N N . ILE A 1 899 ? 25.972 -22.813 -5.672 1.00 96.12 899 ILE A N 1
ATOM 6592 C CA . ILE A 1 899 ? 26.346 -21.570 -4.989 1.00 96.12 899 ILE A CA 1
ATOM 6593 C C . ILE A 1 899 ? 27.849 -21.584 -4.710 1.00 96.12 899 ILE A C 1
ATOM 6595 O O . ILE A 1 899 ? 28.361 -22.534 -4.127 1.00 96.12 899 ILE A O 1
ATOM 6599 N N . ALA A 1 900 ? 28.563 -20.540 -5.116 1.00 95.00 900 ALA A N 1
ATOM 6600 C CA . ALA A 1 900 ? 30.014 -20.505 -5.008 1.00 95.00 900 ALA A CA 1
ATOM 6601 C C . ALA A 1 900 ? 30.491 -19.166 -4.430 1.00 95.00 900 ALA A C 1
ATOM 6603 O O . ALA A 1 900 ? 30.215 -18.106 -4.991 1.00 95.00 900 ALA A O 1
ATOM 6604 N N . GLY A 1 901 ? 31.169 -19.219 -3.283 1.00 93.44 901 GLY A N 1
ATOM 6605 C CA . GLY A 1 901 ? 31.672 -18.070 -2.534 1.00 93.44 901 GLY A CA 1
ATOM 6606 C C . GLY A 1 901 ? 33.200 -17.958 -2.523 1.00 93.44 901 GLY A C 1
ATOM 6607 O O . GLY A 1 901 ? 33.916 -18.951 -2.641 1.00 93.44 901 GLY A O 1
ATOM 6608 N N . CYS A 1 902 ? 33.692 -16.731 -2.367 1.00 91.94 902 CYS A N 1
ATOM 6609 C CA . CYS A 1 902 ? 35.113 -16.395 -2.282 1.00 91.94 902 CYS A CA 1
ATOM 6610 C C . CYS A 1 902 ? 35.563 -16.222 -0.824 1.00 91.94 902 CYS A C 1
ATOM 6612 O O . CYS A 1 902 ? 34.749 -15.956 0.065 1.00 91.94 902 CYS A O 1
ATOM 6614 N N . GLU A 1 903 ? 36.871 -16.330 -0.596 1.00 91.19 903 GLU A N 1
ATOM 6615 C CA . GLU A 1 903 ? 37.567 -16.105 0.683 1.00 91.19 903 GLU A CA 1
ATOM 6616 C C . GLU A 1 903 ? 37.137 -16.987 1.867 1.00 91.19 903 GLU A C 1
ATOM 6618 O O . GLU A 1 903 ? 37.523 -16.731 3.006 1.00 91.19 903 GLU A O 1
ATOM 6623 N N . GLY A 1 904 ? 36.339 -18.026 1.626 1.00 91.88 904 GLY A N 1
ATOM 6624 C CA . GLY A 1 904 ? 35.721 -18.801 2.699 1.00 91.88 904 GLY A CA 1
ATOM 6625 C C . GLY A 1 904 ? 34.620 -18.028 3.444 1.00 91.88 904 GLY A C 1
ATOM 6626 O O . GLY A 1 904 ? 34.329 -18.343 4.593 1.00 91.88 904 GLY A O 1
ATOM 6627 N N . ASP A 1 905 ? 33.993 -17.010 2.830 1.00 93.94 905 ASP A N 1
ATOM 6628 C CA . ASP A 1 905 ? 32.901 -16.243 3.455 1.00 93.94 905 ASP A CA 1
ATOM 6629 C C . ASP A 1 905 ? 31.609 -17.067 3.532 1.00 93.94 905 ASP A C 1
ATOM 6631 O O . ASP A 1 905 ? 30.793 -17.092 2.602 1.00 93.94 905 ASP A O 1
ATOM 6635 N N . VAL A 1 906 ? 31.420 -17.730 4.672 1.00 92.88 906 VAL A N 1
ATOM 6636 C CA . VAL A 1 906 ? 30.253 -18.575 4.946 1.00 92.88 906 VAL A CA 1
ATOM 6637 C C . VAL A 1 906 ? 28.968 -17.745 5.025 1.00 92.88 906 VAL A C 1
ATOM 6639 O O . VAL A 1 906 ? 27.943 -18.156 4.485 1.00 92.88 906 VAL A O 1
ATOM 6642 N N . CYS A 1 907 ? 29.006 -16.553 5.629 1.00 94.38 907 CYS A N 1
ATOM 6643 C CA . CYS A 1 907 ? 27.829 -15.687 5.774 1.00 94.38 907 CYS A CA 1
ATOM 6644 C C . CYS A 1 907 ? 27.245 -15.262 4.416 1.00 94.38 907 CYS A C 1
ATOM 6646 O O . CYS A 1 907 ? 26.027 -15.272 4.222 1.00 94.38 907 CYS A O 1
ATOM 6648 N N . SER A 1 908 ? 28.102 -14.897 3.459 1.00 95.25 908 SER A N 1
ATOM 6649 C CA . SER A 1 908 ? 27.669 -14.530 2.108 1.00 95.25 908 SER A CA 1
ATOM 6650 C C . SER A 1 908 ? 27.248 -15.748 1.297 1.00 95.25 908 SER A C 1
ATOM 6652 O O . SER A 1 908 ? 26.240 -15.674 0.600 1.00 95.25 908 SER A O 1
ATOM 6654 N N . ALA A 1 909 ? 27.966 -16.870 1.404 1.00 94.81 909 ALA A N 1
ATOM 6655 C CA . ALA A 1 909 ? 27.585 -18.121 0.748 1.00 94.81 909 ALA A CA 1
ATOM 6656 C C . ALA A 1 909 ? 26.181 -18.579 1.186 1.00 94.81 909 ALA A C 1
ATOM 6658 O O . ALA A 1 909 ? 25.318 -18.848 0.347 1.00 94.81 909 ALA A O 1
ATOM 6659 N N . LEU A 1 910 ? 25.909 -18.536 2.492 1.00 94.88 910 LEU A N 1
ATOM 6660 C CA . LEU A 1 910 ? 24.590 -18.789 3.062 1.00 94.88 910 LEU A CA 1
ATOM 6661 C C . LEU A 1 910 ? 23.539 -17.782 2.567 1.00 94.88 910 LEU A C 1
ATOM 6663 O O . LEU A 1 910 ? 22.438 -18.177 2.186 1.00 94.88 910 LEU A O 1
ATOM 6667 N N . GLY A 1 911 ? 23.875 -16.488 2.519 1.00 95.88 911 GLY A N 1
ATOM 6668 C CA . GLY A 1 911 ? 22.987 -15.447 1.994 1.00 95.88 911 GLY A CA 1
ATOM 6669 C C . GLY A 1 911 ? 22.625 -15.645 0.517 1.00 95.88 911 GLY A C 1
ATOM 6670 O O . GLY A 1 911 ? 21.468 -15.460 0.140 1.00 95.88 911 GLY A O 1
ATOM 6671 N N . MET A 1 912 ? 23.585 -16.064 -0.311 1.00 97.06 912 MET A N 1
ATOM 6672 C CA . MET A 1 912 ? 23.369 -16.402 -1.721 1.00 97.06 912 MET A CA 1
ATOM 6673 C C . MET A 1 912 ? 22.451 -17.615 -1.872 1.00 97.06 912 MET A C 1
ATOM 6675 O O . MET A 1 912 ? 21.477 -17.557 -2.624 1.00 97.06 912 MET A O 1
ATOM 6679 N N . LEU A 1 913 ? 22.717 -18.685 -1.120 1.00 95.19 913 LEU A N 1
ATOM 6680 C CA . LEU A 1 913 ? 21.890 -19.889 -1.106 1.00 95.19 913 LEU A CA 1
ATOM 6681 C C . LEU A 1 913 ? 20.448 -19.585 -0.694 1.00 95.19 913 LEU A C 1
ATOM 6683 O O . LEU A 1 913 ? 19.508 -19.926 -1.412 1.00 95.19 913 LEU A O 1
ATOM 6687 N N . TRP A 1 914 ? 20.269 -18.905 0.437 1.00 95.44 914 TRP A N 1
ATOM 6688 C CA . TRP A 1 914 ? 18.950 -18.524 0.928 1.00 95.44 914 TRP A CA 1
ATOM 6689 C C . TRP A 1 914 ? 18.220 -17.599 -0.053 1.00 95.44 914 TRP A C 1
ATOM 6691 O O . TRP A 1 914 ? 17.056 -17.842 -0.381 1.00 95.44 914 TRP A O 1
ATOM 6701 N N . GLY A 1 915 ? 18.906 -16.579 -0.576 1.00 95.12 915 GLY A N 1
ATOM 6702 C CA . GLY A 1 915 ? 18.351 -15.652 -1.559 1.00 95.12 915 GLY A CA 1
ATOM 6703 C C . GLY A 1 915 ? 17.853 -16.363 -2.816 1.00 95.12 915 GLY A C 1
ATOM 6704 O O . GLY A 1 915 ? 16.733 -16.110 -3.268 1.00 95.12 915 GLY A O 1
ATOM 6705 N N . LYS A 1 916 ? 18.637 -17.314 -3.334 1.00 93.50 916 LYS A N 1
ATOM 6706 C CA . LYS A 1 916 ? 18.262 -18.138 -4.485 1.00 93.50 916 LYS A CA 1
ATOM 6707 C C . LYS A 1 916 ? 17.050 -19.017 -4.189 1.00 93.50 916 LYS A C 1
ATOM 6709 O O . LYS A 1 916 ? 16.105 -19.014 -4.970 1.00 93.50 916 LYS A O 1
ATOM 6714 N N . LEU A 1 917 ? 17.023 -19.719 -3.056 1.00 92.38 917 LEU A N 1
ATOM 6715 C CA . LEU A 1 917 ? 15.885 -20.572 -2.684 1.00 92.38 917 LEU A CA 1
ATOM 6716 C C . LEU A 1 917 ? 14.586 -19.767 -2.518 1.00 92.38 917 LEU A C 1
ATOM 6718 O O . LEU A 1 917 ? 13.508 -20.229 -2.891 1.00 92.38 917 LEU A O 1
ATOM 6722 N N . MET A 1 918 ? 14.684 -18.541 -2.000 1.00 91.50 918 MET A N 1
ATOM 6723 C CA . MET A 1 918 ? 13.531 -17.660 -1.820 1.00 91.50 918 MET A CA 1
ATOM 6724 C C . MET A 1 918 ? 13.010 -17.062 -3.129 1.00 91.50 918 MET A C 1
ATOM 6726 O O . MET A 1 918 ? 11.798 -16.891 -3.262 1.00 91.50 918 MET A O 1
ATOM 6730 N N . THR A 1 919 ? 13.896 -16.718 -4.068 1.00 89.19 919 THR A N 1
ATOM 6731 C CA . THR A 1 919 ? 13.572 -15.826 -5.203 1.00 89.19 919 THR A CA 1
ATOM 6732 C C . THR A 1 919 ? 13.794 -16.433 -6.585 1.00 89.19 919 THR A C 1
ATOM 6734 O O . THR A 1 919 ? 13.446 -15.799 -7.580 1.00 89.19 919 THR A O 1
ATOM 6737 N N . VAL A 1 920 ? 14.406 -17.619 -6.645 1.00 87.69 920 VAL A N 1
ATOM 6738 C CA . VAL A 1 920 ? 14.938 -18.304 -7.837 1.00 87.69 920 VAL A CA 1
ATOM 6739 C C . VAL A 1 920 ? 15.951 -17.497 -8.660 1.00 87.69 920 VAL A C 1
ATOM 6741 O O . VAL A 1 920 ? 16.337 -17.917 -9.747 1.00 87.69 920 VAL A O 1
ATOM 6744 N N . GLN A 1 921 ? 16.401 -16.345 -8.157 1.00 91.69 921 GLN A N 1
ATOM 6745 C CA . GLN A 1 921 ? 17.380 -15.505 -8.838 1.00 91.69 921 GLN A CA 1
ATOM 6746 C C . GLN A 1 921 ? 18.793 -16.037 -8.626 1.00 91.69 921 GLN A C 1
ATOM 6748 O O . GLN A 1 921 ? 19.135 -16.502 -7.537 1.00 91.69 921 GLN A O 1
ATOM 6753 N N . VAL A 1 922 ? 19.628 -15.906 -9.658 1.00 92.81 922 VAL A N 1
ATOM 6754 C CA . VAL A 1 922 ? 21.065 -16.168 -9.547 1.00 92.81 922 VAL A CA 1
ATOM 6755 C C . VAL A 1 922 ? 21.686 -15.062 -8.682 1.00 92.81 922 VAL A C 1
ATOM 6757 O O . VAL A 1 922 ? 21.563 -13.884 -9.033 1.00 92.81 922 VAL A O 1
ATOM 6760 N N . PRO A 1 923 ? 22.302 -15.403 -7.539 1.00 96.00 923 PRO A N 1
ATOM 6761 C CA . PRO A 1 923 ? 22.879 -14.421 -6.637 1.00 96.00 923 PRO A CA 1
ATOM 6762 C C . PRO A 1 923 ? 24.301 -14.040 -7.053 1.00 96.00 923 PRO A C 1
ATOM 6764 O O . PRO A 1 923 ? 25.017 -14.827 -7.671 1.00 96.00 923 PRO A O 1
ATOM 6767 N N . TRP A 1 924 ? 24.738 -12.852 -6.644 1.00 96.12 924 TRP A N 1
ATOM 6768 C CA . TRP A 1 924 ? 26.123 -12.415 -6.792 1.00 96.12 924 TRP A CA 1
ATOM 6769 C C . TRP A 1 924 ? 26.641 -11.801 -5.492 1.00 96.12 924 TRP A C 1
ATOM 6771 O O . TRP A 1 924 ? 26.060 -10.844 -4.988 1.00 96.12 924 TRP A O 1
ATOM 6781 N N . MET A 1 925 ? 27.730 -12.337 -4.939 1.00 96.00 925 MET A N 1
ATOM 6782 C CA . MET A 1 925 ? 28.443 -11.693 -3.832 1.00 96.00 925 MET A CA 1
ATOM 6783 C C . MET A 1 925 ? 29.380 -10.605 -4.352 1.00 96.00 925 MET A C 1
ATOM 6785 O O . MET A 1 925 ? 30.129 -10.828 -5.304 1.00 96.00 925 MET A O 1
ATOM 6789 N N . ALA A 1 926 ? 29.367 -9.441 -3.710 1.00 95.19 926 ALA A N 1
ATOM 6790 C CA . ALA A 1 926 ? 30.275 -8.366 -4.058 1.00 95.19 926 ALA A CA 1
ATOM 6791 C C . ALA A 1 926 ? 30.700 -7.506 -2.876 1.00 95.19 926 ALA A C 1
ATOM 6793 O O . ALA A 1 926 ? 29.964 -7.346 -1.903 1.00 95.19 926 ALA A O 1
ATOM 6794 N N . ASN A 1 927 ? 31.886 -6.912 -2.986 1.00 94.19 927 ASN A N 1
ATOM 6795 C CA . ASN A 1 927 ? 32.421 -6.022 -1.965 1.00 94.19 927 ASN A CA 1
ATOM 6796 C C . ASN A 1 927 ? 31.804 -4.650 -2.152 1.00 94.19 927 ASN A C 1
ATOM 6798 O O . ASN A 1 927 ? 31.713 -4.165 -3.281 1.00 94.19 927 ASN A O 1
ATOM 6802 N N . VAL A 1 928 ? 31.470 -3.983 -1.052 1.00 93.94 928 VAL A N 1
ATOM 6803 C CA . VAL A 1 928 ? 31.202 -2.545 -1.095 1.00 93.94 928 VAL A CA 1
ATOM 6804 C C . VAL A 1 928 ? 32.535 -1.820 -1.266 1.00 93.94 928 VAL A C 1
ATOM 6806 O O . VAL A 1 928 ? 33.286 -1.639 -0.313 1.00 93.94 928 VAL A O 1
ATOM 6809 N N . ALA A 1 929 ? 32.848 -1.454 -2.508 1.00 91.12 929 ALA A N 1
ATOM 6810 C CA . ALA A 1 929 ? 34.118 -0.848 -2.891 1.00 91.12 929 ALA A CA 1
ATOM 6811 C C . ALA A 1 929 ? 34.130 0.670 -2.677 1.00 91.12 929 ALA A C 1
ATOM 6813 O O . ALA A 1 929 ? 35.161 1.236 -2.322 1.00 91.12 929 ALA A O 1
ATOM 6814 N N . GLN A 1 930 ? 32.996 1.340 -2.911 1.00 90.81 930 GLN A N 1
ATOM 6815 C CA . GLN A 1 930 ? 32.832 2.773 -2.649 1.00 90.81 930 GLN A CA 1
ATOM 6816 C C . GLN A 1 930 ? 31.409 3.082 -2.189 1.00 90.81 930 GLN A C 1
ATOM 6818 O O . GLN A 1 930 ? 30.450 2.394 -2.548 1.00 90.81 930 GLN A O 1
ATOM 6823 N N . VAL A 1 931 ? 31.289 4.152 -1.411 1.00 90.06 931 VAL A N 1
ATOM 6824 C CA . VAL A 1 931 ? 30.045 4.628 -0.817 1.00 90.06 931 VAL A CA 1
ATOM 6825 C C . VAL A 1 931 ? 29.877 6.106 -1.161 1.00 90.06 931 VAL A C 1
ATOM 6827 O O . VAL A 1 931 ? 30.704 6.929 -0.777 1.00 90.06 931 VAL A O 1
ATOM 6830 N N . ASP A 1 932 ? 28.792 6.434 -1.856 1.00 87.00 932 ASP A N 1
ATOM 6831 C CA . ASP A 1 932 ? 28.358 7.803 -2.119 1.00 87.00 932 ASP A CA 1
ATOM 6832 C C . ASP A 1 932 ? 27.128 8.121 -1.261 1.00 87.00 932 ASP A C 1
ATOM 6834 O O . ASP A 1 932 ? 25.994 7.733 -1.566 1.00 87.00 932 ASP A O 1
ATOM 6838 N N . CYS A 1 933 ? 27.365 8.818 -0.150 1.00 81.69 933 CYS A N 1
ATOM 6839 C CA . CYS A 1 933 ? 26.310 9.215 0.778 1.00 81.69 933 CYS A CA 1
ATOM 6840 C C . CYS A 1 933 ? 25.446 10.370 0.254 1.00 81.69 933 CYS A C 1
ATOM 6842 O O . CYS A 1 933 ? 24.370 10.595 0.805 1.00 81.69 933 CYS A O 1
ATOM 6844 N N . VAL A 1 934 ? 25.891 11.126 -0.754 1.00 80.00 934 VAL A N 1
ATOM 6845 C CA . VAL A 1 934 ? 25.120 12.256 -1.295 1.00 80.00 934 VAL A CA 1
ATOM 6846 C C . VAL A 1 934 ? 24.019 11.716 -2.195 1.00 80.00 934 VAL A C 1
ATOM 6848 O O . VAL A 1 934 ? 22.841 11.993 -1.962 1.00 80.00 934 VAL A O 1
ATOM 6851 N N . ASP A 1 935 ? 24.396 10.856 -3.138 1.00 79.44 935 ASP A N 1
ATOM 6852 C CA . ASP A 1 935 ? 23.471 10.293 -4.123 1.00 79.44 935 ASP A CA 1
ATOM 6853 C C . ASP A 1 935 ? 22.836 8.968 -3.671 1.00 79.44 935 ASP A C 1
ATOM 6855 O O . ASP A 1 935 ? 21.961 8.423 -4.354 1.00 79.44 935 ASP A O 1
ATOM 6859 N N . GLY A 1 936 ? 23.265 8.432 -2.522 1.00 89.62 936 GLY A N 1
ATOM 6860 C CA . GLY A 1 936 ? 22.805 7.145 -2.005 1.00 89.62 936 GLY A CA 1
ATOM 6861 C C . GLY A 1 936 ? 23.199 5.986 -2.921 1.00 89.62 936 GLY A C 1
ATOM 6862 O O . GLY A 1 936 ? 22.386 5.094 -3.173 1.00 89.62 936 GLY A O 1
ATOM 6863 N N . VAL A 1 937 ? 24.421 6.016 -3.457 1.00 91.88 937 VAL A N 1
ATOM 6864 C CA . VAL A 1 937 ? 24.928 5.031 -4.421 1.00 91.88 937 VAL A CA 1
ATOM 6865 C C . VAL A 1 937 ? 26.028 4.184 -3.784 1.00 91.88 937 VAL A C 1
ATOM 6867 O O . VAL A 1 937 ? 26.960 4.701 -3.174 1.00 91.88 937 VAL A O 1
ATOM 6870 N N . LEU A 1 938 ? 25.940 2.867 -3.954 1.00 92.81 938 LEU A N 1
ATOM 6871 C CA . LEU A 1 938 ? 27.006 1.924 -3.628 1.00 92.81 938 LEU A CA 1
ATOM 6872 C C . LEU A 1 938 ? 27.732 1.528 -4.907 1.00 92.81 938 LEU A C 1
ATOM 6874 O O . LEU A 1 938 ? 27.088 1.152 -5.886 1.00 92.81 938 LEU A O 1
ATOM 6878 N N . LYS A 1 939 ? 29.063 1.556 -4.894 1.00 93.19 939 LYS A N 1
ATOM 6879 C CA . LYS A 1 939 ? 29.862 0.866 -5.904 1.00 93.19 939 LYS A CA 1
ATOM 6880 C C . LYS A 1 939 ? 30.221 -0.507 -5.368 1.00 93.19 939 LYS A C 1
ATOM 6882 O O . LYS A 1 939 ? 30.923 -0.609 -4.362 1.00 93.19 939 LYS A O 1
ATOM 6887 N N . LEU A 1 940 ? 29.740 -1.545 -6.033 1.00 94.75 940 LEU A N 1
ATOM 6888 C CA . LEU A 1 940 ? 30.073 -2.925 -5.728 1.00 94.75 940 LEU A CA 1
ATOM 6889 C C . LEU A 1 940 ? 31.124 -3.427 -6.712 1.00 94.75 940 LEU A C 1
ATOM 6891 O O . LEU A 1 940 ? 31.074 -3.069 -7.888 1.00 94.75 940 LEU A O 1
ATOM 6895 N N . ALA A 1 941 ? 32.066 -4.241 -6.247 1.00 93.25 941 ALA A N 1
ATOM 6896 C CA . ALA A 1 941 ? 33.080 -4.840 -7.107 1.00 93.25 941 ALA A CA 1
ATOM 6897 C C . ALA A 1 941 ? 33.394 -6.275 -6.677 1.00 93.25 941 ALA A C 1
ATOM 6899 O O . ALA A 1 941 ? 33.643 -6.526 -5.497 1.00 93.25 941 ALA A O 1
ATOM 6900 N N . HIS A 1 942 ? 33.409 -7.211 -7.630 1.00 93.00 942 HIS A N 1
ATOM 6901 C CA . HIS A 1 942 ? 33.875 -8.582 -7.403 1.00 93.00 942 HIS A CA 1
ATOM 6902 C C . HIS A 1 942 ? 34.199 -9.320 -8.704 1.00 93.00 942 HIS A C 1
ATOM 6904 O O . HIS A 1 942 ? 33.711 -8.956 -9.767 1.00 93.00 942 HIS A O 1
ATOM 6910 N N . CYS A 1 943 ? 35.015 -10.370 -8.629 1.00 87.50 943 CYS A N 1
ATOM 6911 C CA . CYS A 1 943 ? 35.433 -11.149 -9.802 1.00 87.50 943 CYS A CA 1
ATOM 6912 C C . CYS A 1 943 ? 34.560 -12.394 -10.065 1.00 87.50 943 CYS A C 1
ATOM 6914 O O . CYS A 1 943 ? 34.671 -12.995 -11.128 1.00 87.50 943 CYS A O 1
ATOM 6916 N N . THR A 1 944 ? 33.718 -12.799 -9.106 1.00 87.81 944 THR A N 1
ATOM 6917 C CA . THR A 1 944 ? 32.996 -14.095 -9.093 1.00 87.81 944 THR A CA 1
ATOM 6918 C C . THR A 1 944 ? 31.522 -13.964 -9.493 1.00 87.81 944 THR A C 1
ATOM 6920 O O . THR A 1 944 ? 30.629 -14.484 -8.824 1.00 87.81 944 THR A O 1
ATOM 6923 N N . VAL A 1 945 ? 31.239 -13.190 -10.535 1.00 91.44 945 VAL A N 1
ATOM 6924 C CA . VAL A 1 945 ? 29.872 -12.997 -11.035 1.00 91.44 945 VAL A CA 1
ATOM 6925 C C . VAL A 1 945 ? 29.488 -14.128 -11.987 1.00 91.44 945 VAL A C 1
ATOM 6927 O O . VAL A 1 945 ? 30.281 -14.508 -12.843 1.00 91.44 945 VAL A O 1
ATOM 6930 N N . ALA A 1 946 ? 28.273 -14.662 -11.850 1.00 92.38 946 ALA A N 1
ATOM 6931 C CA . ALA A 1 946 ? 27.732 -15.611 -12.819 1.00 92.38 946 ALA A CA 1
ATOM 6932 C C . ALA A 1 946 ? 27.638 -14.940 -14.192 1.00 92.38 946 ALA A C 1
ATOM 6934 O O . ALA A 1 946 ? 27.096 -13.837 -14.314 1.00 92.38 946 ALA A O 1
ATOM 6935 N N . ARG A 1 947 ? 28.138 -15.595 -15.236 1.00 90.00 947 ARG A N 1
ATOM 6936 C CA . ARG A 1 947 ? 28.141 -15.019 -16.584 1.00 90.00 947 ARG A CA 1
ATOM 6937 C C . ARG A 1 947 ? 26.725 -14.832 -17.108 1.00 90.00 947 ARG A C 1
ATOM 6939 O O . ARG A 1 947 ? 26.462 -13.854 -17.799 1.00 90.00 947 ARG A O 1
ATOM 6946 N N . SER A 1 948 ? 25.793 -15.687 -16.682 1.00 89.00 948 SER A N 1
ATOM 6947 C CA . SER A 1 948 ? 24.369 -15.570 -17.003 1.00 89.00 948 SER A CA 1
ATOM 6948 C C . SER A 1 948 ? 23.707 -14.280 -16.496 1.00 89.00 948 SER A C 1
ATOM 6950 O O . SER A 1 948 ? 22.580 -13.985 -16.892 1.00 89.00 948 SER A O 1
ATOM 6952 N N . LEU A 1 949 ? 24.348 -13.530 -15.588 1.00 89.81 949 LEU A N 1
ATOM 6953 C CA . LEU A 1 949 ? 23.856 -12.232 -15.112 1.00 89.81 949 LEU A CA 1
ATOM 6954 C C . LEU A 1 949 ? 24.295 -11.057 -16.000 1.00 89.81 949 LEU A C 1
ATOM 6956 O O . LEU A 1 949 ? 23.710 -9.980 -15.891 1.00 89.81 949 LEU A O 1
ATOM 6960 N N . LEU A 1 950 ? 25.307 -11.238 -16.849 1.00 88.31 950 LEU A N 1
ATOM 6961 C CA . LEU A 1 950 ? 25.973 -10.164 -17.585 1.00 88.31 950 LEU A CA 1
ATOM 6962 C C . LEU A 1 950 ? 25.430 -10.053 -19.015 1.00 88.31 950 LEU A C 1
ATOM 6964 O O . LEU A 1 950 ? 25.118 -11.061 -19.643 1.00 88.31 950 LEU A O 1
ATOM 6968 N N . SER A 1 951 ? 25.329 -8.832 -19.548 1.00 83.62 951 SER A N 1
ATOM 6969 C CA . SER A 1 951 ? 25.021 -8.632 -20.976 1.00 83.62 951 SER A CA 1
ATOM 6970 C C . SER A 1 951 ? 26.235 -8.859 -21.869 1.00 83.62 951 SER A C 1
ATOM 6972 O O . SER A 1 951 ? 26.096 -9.317 -22.997 1.00 83.62 951 SER A O 1
ATOM 6974 N N . GLU A 1 952 ? 27.412 -8.513 -21.357 1.00 81.88 952 GLU A N 1
ATOM 6975 C CA . GLU A 1 952 ? 28.706 -8.634 -22.021 1.00 81.88 952 GLU A CA 1
ATOM 6976 C C . GLU A 1 952 ? 29.735 -9.010 -20.963 1.00 81.88 952 GLU A C 1
ATOM 6978 O O . GLU A 1 952 ? 29.668 -8.510 -19.833 1.00 81.88 952 GLU A O 1
ATOM 6983 N N . HIS A 1 953 ? 30.679 -9.880 -21.311 1.00 84.69 953 HIS A N 1
ATOM 6984 C CA . HIS A 1 953 ? 31.750 -10.260 -20.405 1.00 84.69 953 HIS A CA 1
ATOM 6985 C C . HIS A 1 953 ? 33.019 -10.686 -21.149 1.00 84.69 953 HIS A C 1
ATOM 6987 O O . HIS A 1 953 ? 32.961 -11.184 -22.272 1.00 84.69 953 HIS A O 1
ATOM 6993 N N . GLU A 1 954 ? 34.157 -10.571 -20.479 1.00 82.75 954 GLU A N 1
ATOM 6994 C CA . GLU A 1 954 ? 35.468 -10.997 -20.958 1.00 82.75 954 GLU A CA 1
ATOM 6995 C C . GLU A 1 954 ? 36.282 -11.645 -19.828 1.00 82.75 954 GLU A C 1
ATOM 6997 O O . GLU A 1 954 ? 36.086 -11.364 -18.637 1.00 82.75 954 GLU A O 1
ATOM 7002 N N . ALA A 1 955 ? 37.208 -12.521 -20.216 1.00 84.19 955 ALA A N 1
ATOM 7003 C CA . ALA A 1 955 ? 38.194 -13.098 -19.316 1.00 84.19 955 ALA A CA 1
ATOM 7004 C C . ALA A 1 955 ? 39.395 -12.152 -19.190 1.00 84.19 955 ALA A C 1
ATOM 7006 O O . ALA A 1 955 ? 39.974 -11.713 -20.181 1.00 84.19 955 ALA A O 1
ATOM 7007 N N . THR A 1 956 ? 39.786 -11.848 -17.960 1.00 84.50 956 THR A N 1
ATOM 7008 C CA . THR A 1 956 ? 40.940 -10.996 -17.652 1.00 84.50 956 THR A CA 1
ATOM 7009 C C . THR A 1 956 ? 41.671 -11.542 -16.426 1.00 84.50 956 THR A C 1
ATOM 7011 O O . THR A 1 956 ? 41.291 -12.569 -15.873 1.00 84.50 956 THR A O 1
ATOM 7014 N N . THR A 1 957 ? 42.728 -10.880 -15.984 1.00 84.38 957 THR A N 1
ATOM 7015 C CA . THR A 1 957 ? 43.505 -11.271 -14.804 1.00 84.38 957 THR A CA 1
ATOM 7016 C C . THR A 1 957 ? 42.872 -10.764 -13.508 1.00 84.38 957 THR A C 1
ATOM 7018 O O . THR A 1 957 ? 42.076 -9.820 -13.509 1.00 84.38 957 THR A O 1
ATOM 7021 N N . HIS A 1 958 ? 43.220 -11.364 -12.369 1.00 83.75 958 HIS A N 1
ATOM 7022 C CA . HIS A 1 958 ? 42.801 -10.868 -11.056 1.00 83.75 958 HIS A CA 1
ATOM 7023 C C . HIS A 1 958 ? 43.413 -9.492 -10.730 1.00 83.75 958 HIS A C 1
ATOM 7025 O O . HIS A 1 958 ? 44.503 -9.166 -11.196 1.00 83.75 958 HIS A O 1
ATOM 7031 N N . PHE A 1 959 ? 42.715 -8.662 -9.941 1.00 79.75 959 PHE A N 1
ATOM 7032 C CA . PHE A 1 959 ? 43.086 -7.249 -9.774 1.00 79.75 959 PHE A CA 1
ATOM 7033 C C . PHE A 1 959 ? 44.333 -6.990 -8.933 1.00 79.75 959 PHE A C 1
ATOM 7035 O O . PHE A 1 959 ? 45.082 -6.076 -9.262 1.00 79.75 959 PHE A O 1
ATOM 7042 N N . GLU A 1 960 ? 44.567 -7.787 -7.891 1.00 76.75 960 GLU A N 1
ATOM 7043 C CA . GLU A 1 960 ? 45.703 -7.583 -6.977 1.00 76.75 960 GLU A CA 1
ATOM 7044 C C . GLU A 1 960 ? 46.980 -8.247 -7.468 1.00 76.75 960 GLU A C 1
ATOM 7046 O O . GLU A 1 960 ? 48.060 -7.684 -7.332 1.00 76.75 960 GLU A O 1
ATOM 7051 N N . SER A 1 961 ? 46.861 -9.448 -8.030 1.00 77.12 961 SER A N 1
ATOM 7052 C CA . SER A 1 961 ? 48.013 -10.260 -8.412 1.00 77.12 961 SER A CA 1
ATOM 7053 C C . SER A 1 961 ? 48.389 -10.110 -9.881 1.00 77.12 961 SER A C 1
ATOM 7055 O O . SER A 1 961 ? 49.520 -10.409 -10.239 1.00 77.12 961 SER A O 1
ATOM 7057 N N . GLY A 1 962 ? 47.452 -9.705 -10.747 1.00 79.00 962 GLY A N 1
ATOM 7058 C CA . GLY A 1 962 ? 47.638 -9.800 -12.198 1.00 79.00 962 GLY A CA 1
ATOM 7059 C C . GLY A 1 962 ? 47.710 -11.245 -12.710 1.00 79.00 962 GLY A C 1
ATOM 7060 O O . GLY A 1 962 ? 48.026 -11.461 -13.874 1.00 79.00 962 GLY A O 1
ATOM 7061 N N . LEU A 1 963 ? 47.393 -12.231 -11.863 1.00 81.25 963 LEU A N 1
ATOM 7062 C CA . LEU A 1 963 ? 47.473 -13.662 -12.161 1.00 81.25 963 LEU A CA 1
ATOM 7063 C C . LEU A 1 963 ? 46.078 -14.280 -12.328 1.00 81.25 963 LEU A C 1
ATOM 7065 O O . LEU A 1 963 ? 45.066 -13.681 -11.946 1.00 81.25 963 LEU A O 1
ATOM 7069 N N . GLY A 1 964 ? 46.029 -15.502 -12.863 1.00 84.38 964 GLY A N 1
ATOM 7070 C CA . GLY A 1 964 ? 44.808 -16.299 -13.015 1.00 84.38 964 GLY A CA 1
ATOM 7071 C C . GLY A 1 964 ? 43.747 -15.696 -13.943 1.00 84.38 964 GLY A C 1
ATOM 7072 O O . GLY A 1 964 ? 44.019 -14.791 -14.730 1.00 84.38 964 GLY A O 1
ATOM 7073 N N . VAL A 1 965 ? 42.518 -16.217 -13.842 1.00 88.19 965 VAL A N 1
ATOM 7074 C CA . VAL A 1 965 ? 41.388 -15.835 -14.706 1.00 88.19 965 VAL A CA 1
ATOM 7075 C C . VAL A 1 965 ? 40.224 -15.318 -13.866 1.00 88.19 965 VAL A C 1
ATOM 7077 O O . VAL A 1 965 ? 39.681 -16.022 -13.014 1.00 88.19 965 VAL A O 1
ATOM 7080 N N . ALA A 1 966 ? 39.820 -14.081 -14.128 1.00 87.94 966 ALA A N 1
ATOM 7081 C CA . ALA A 1 966 ? 38.712 -13.365 -13.517 1.00 87.94 966 ALA A CA 1
ATOM 7082 C C . ALA A 1 966 ? 37.698 -12.922 -14.580 1.00 87.94 966 ALA A C 1
ATOM 7084 O O . ALA A 1 966 ? 38.049 -12.693 -15.737 1.00 87.94 966 ALA A O 1
ATOM 7085 N N . VAL A 1 967 ? 36.438 -12.766 -14.166 1.00 86.75 967 VAL A N 1
ATOM 7086 C CA . VAL A 1 967 ? 35.354 -12.321 -15.048 1.00 86.75 967 VAL A CA 1
ATOM 7087 C C . VAL A 1 967 ? 35.158 -10.815 -14.897 1.00 86.75 967 VAL A C 1
ATOM 7089 O O . VAL A 1 967 ? 34.842 -10.315 -13.808 1.00 86.75 967 VAL A O 1
ATOM 7092 N N . LYS A 1 968 ? 35.334 -10.091 -16.001 1.00 86.81 968 LYS A N 1
ATOM 7093 C CA . LYS A 1 968 ? 34.902 -8.701 -16.157 1.00 86.81 968 LYS A CA 1
ATOM 7094 C C . LYS A 1 968 ? 33.639 -8.693 -17.000 1.00 86.81 968 LYS A C 1
ATOM 7096 O O . LYS A 1 968 ? 33.590 -9.372 -18.015 1.00 86.81 968 LYS A O 1
ATOM 7101 N N . GLY A 1 969 ? 32.643 -7.904 -16.631 1.00 85.06 969 GLY A N 1
ATOM 7102 C CA . GLY A 1 969 ? 31.513 -7.681 -17.518 1.00 85.06 969 GLY A CA 1
ATOM 7103 C C . GLY A 1 969 ? 30.521 -6.661 -17.001 1.00 85.06 969 GLY A C 1
ATOM 7104 O O . GLY A 1 969 ? 30.702 -6.078 -15.930 1.00 85.06 969 GLY A O 1
ATOM 7105 N N . THR A 1 970 ? 29.475 -6.460 -17.792 1.00 86.81 970 THR A N 1
ATOM 7106 C CA . THR A 1 970 ? 28.471 -5.420 -17.576 1.00 86.81 970 THR A CA 1
ATOM 7107 C C . THR A 1 970 ? 27.186 -6.039 -17.048 1.00 86.81 970 THR A C 1
ATOM 7109 O O . THR A 1 970 ? 26.536 -6.835 -17.730 1.00 86.81 970 THR A O 1
ATOM 7112 N N . LEU A 1 971 ? 26.800 -5.661 -15.826 1.00 88.94 971 LEU A N 1
ATOM 7113 C CA . LEU A 1 971 ? 25.505 -6.027 -15.260 1.00 88.94 971 LEU A CA 1
ATOM 7114 C C . LEU A 1 971 ? 24.423 -5.090 -15.834 1.00 88.94 971 LEU A C 1
ATOM 7116 O O . LEU A 1 971 ? 24.533 -3.876 -15.654 1.00 88.94 971 LEU A O 1
ATOM 7120 N N . PRO A 1 972 ? 23.359 -5.600 -16.484 1.00 88.19 972 PRO A N 1
ATOM 7121 C CA . PRO A 1 972 ? 22.334 -4.744 -17.074 1.00 88.19 972 PRO A CA 1
ATOM 7122 C C . PRO A 1 972 ? 21.640 -3.855 -16.030 1.00 88.19 972 PRO A C 1
ATOM 7124 O O . PRO A 1 972 ? 21.380 -4.322 -14.912 1.00 88.19 972 PRO A O 1
ATOM 7127 N N . PRO A 1 973 ? 21.226 -2.623 -16.381 1.00 90.00 973 PRO A N 1
ATOM 7128 C CA . PRO A 1 973 ? 20.384 -1.804 -15.516 1.00 90.00 973 PRO A CA 1
ATOM 7129 C C . PRO A 1 973 ? 19.122 -2.547 -15.066 1.00 90.00 973 PRO A C 1
ATOM 7131 O O . PRO A 1 973 ? 18.612 -3.442 -15.749 1.00 90.00 973 PRO A O 1
ATOM 7134 N N . GLY A 1 974 ? 18.622 -2.218 -13.881 1.00 89.56 974 GLY A N 1
ATOM 7135 C CA . GLY A 1 974 ? 17.415 -2.845 -13.351 1.00 89.56 974 GLY A CA 1
ATOM 7136 C C . GLY A 1 974 ? 17.351 -2.876 -11.834 1.00 89.56 974 GLY A C 1
ATOM 7137 O O . GLY A 1 974 ? 18.335 -2.622 -11.140 1.00 89.56 974 GLY A O 1
ATOM 7138 N N . SER A 1 975 ? 16.168 -3.211 -11.329 1.00 95.25 975 SER A N 1
ATOM 7139 C CA . SER A 1 975 ? 15.918 -3.405 -9.903 1.00 95.25 975 SER A CA 1
ATOM 7140 C C . SER A 1 975 ? 16.781 -4.523 -9.336 1.00 95.25 975 SER A C 1
ATOM 7142 O O . SER A 1 975 ? 16.925 -5.574 -9.971 1.00 95.25 975 SER A O 1
ATOM 7144 N N . VAL A 1 976 ? 17.284 -4.321 -8.126 1.00 97.44 976 VAL A N 1
ATOM 7145 C CA . VAL A 1 976 ? 18.030 -5.317 -7.363 1.00 97.44 976 VAL A CA 1
ATOM 7146 C C . VAL A 1 976 ? 17.641 -5.277 -5.890 1.00 97.44 976 VAL A C 1
ATOM 7148 O O . VAL A 1 976 ? 17.219 -4.246 -5.366 1.00 97.44 976 VAL A O 1
ATOM 7151 N N . THR A 1 977 ? 17.841 -6.399 -5.213 1.00 98.06 977 THR A N 1
ATOM 7152 C CA . THR A 1 977 ? 17.786 -6.520 -3.759 1.00 98.06 977 THR A CA 1
ATOM 7153 C C . THR A 1 977 ? 19.172 -6.896 -3.264 1.00 98.06 977 THR A C 1
ATOM 7155 O O . THR A 1 977 ? 19.741 -7.887 -3.716 1.00 98.06 977 THR A O 1
ATOM 7158 N N . LEU A 1 978 ? 19.714 -6.098 -2.351 1.00 97.38 978 LEU A N 1
ATOM 7159 C CA . LEU A 1 978 ? 20.945 -6.385 -1.635 1.00 97.38 978 LEU A CA 1
ATOM 7160 C C . LEU A 1 978 ? 20.611 -6.982 -0.270 1.00 97.38 978 LEU A C 1
ATOM 7162 O O . LEU A 1 978 ? 19.711 -6.493 0.411 1.00 97.38 978 LEU A O 1
ATOM 7166 N N . LEU A 1 979 ? 21.340 -8.013 0.146 1.00 96.25 979 LEU A N 1
ATOM 7167 C CA . LEU A 1 979 ? 21.215 -8.595 1.477 1.00 96.25 979 LEU A CA 1
ATOM 7168 C C . LEU A 1 979 ? 22.573 -8.949 2.081 1.00 96.25 979 LEU A C 1
ATOM 7170 O O . LEU A 1 979 ? 23.536 -9.241 1.373 1.00 96.25 979 LEU A O 1
ATOM 7174 N N . ARG A 1 980 ? 22.637 -8.962 3.411 1.00 94.81 980 ARG A N 1
ATOM 7175 C CA . ARG A 1 980 ? 23.765 -9.472 4.187 1.00 94.81 980 ARG A CA 1
ATOM 7176 C C . ARG A 1 980 ? 23.278 -10.029 5.524 1.00 94.81 980 ARG A C 1
ATOM 7178 O O . ARG A 1 980 ? 22.638 -9.319 6.298 1.00 94.81 980 ARG A O 1
ATOM 7185 N N . ILE A 1 981 ? 23.618 -11.290 5.787 1.00 94.00 981 ILE A N 1
ATOM 7186 C CA . ILE A 1 981 ? 23.442 -11.960 7.081 1.00 94.00 981 ILE A CA 1
ATOM 7187 C C . ILE A 1 981 ? 24.707 -11.736 7.920 1.00 94.00 981 ILE A C 1
ATOM 7189 O O . ILE A 1 981 ? 25.813 -11.719 7.382 1.00 94.00 981 ILE A O 1
ATOM 7193 N N . GLY A 1 982 ? 24.564 -11.558 9.229 1.00 90.62 982 GLY A N 1
ATOM 7194 C CA . GLY A 1 982 ? 25.692 -11.478 10.155 1.00 90.62 982 GLY A CA 1
ATOM 7195 C C . GLY A 1 982 ? 25.247 -11.558 11.611 1.00 90.62 982 GLY A C 1
ATOM 7196 O O . GLY A 1 982 ? 24.120 -11.950 11.898 1.00 90.62 982 GLY A O 1
ATOM 7197 N N . GLY A 1 983 ? 26.121 -11.148 12.529 1.00 87.12 983 GLY A N 1
ATOM 7198 C CA . GLY A 1 983 ? 25.936 -11.379 13.966 1.00 87.12 983 GLY A CA 1
ATOM 7199 C C . GLY A 1 983 ? 26.631 -12.663 14.422 1.00 87.12 983 GLY A C 1
ATOM 7200 O O . GLY A 1 983 ? 26.970 -13.516 13.603 1.00 87.12 983 GLY A O 1
ATOM 7201 N N . ALA A 1 984 ? 26.878 -12.782 15.727 1.00 80.19 984 ALA A N 1
ATOM 7202 C CA . ALA A 1 984 ? 27.666 -13.884 16.288 1.00 80.19 984 ALA A CA 1
ATOM 7203 C C . ALA A 1 984 ? 26.977 -15.253 16.131 1.00 80.19 984 ALA A C 1
ATOM 7205 O O . ALA A 1 984 ? 27.643 -16.283 16.094 1.00 80.19 984 ALA A O 1
ATOM 7206 N N . ARG A 1 985 ? 25.645 -15.253 16.014 1.00 82.81 985 ARG A N 1
ATOM 7207 C CA . ARG A 1 985 ? 24.776 -16.415 15.788 1.00 82.81 985 ARG A CA 1
ATOM 7208 C C . ARG A 1 985 ? 23.960 -16.266 14.499 1.00 82.81 985 ARG A C 1
ATOM 7210 O O . ARG A 1 985 ? 22.885 -16.845 14.374 1.00 82.81 985 ARG A O 1
ATOM 7217 N N . LEU A 1 986 ? 24.450 -15.459 13.550 1.00 89.38 986 LEU A N 1
ATOM 7218 C CA . LEU A 1 986 ? 23.785 -15.184 12.270 1.00 89.38 986 LEU A CA 1
ATOM 7219 C C . LEU A 1 986 ? 22.376 -14.579 12.421 1.00 89.38 986 LEU A C 1
ATOM 7221 O O . LEU A 1 986 ? 21.517 -14.745 11.556 1.00 89.38 986 LEU A O 1
ATOM 7225 N N . GLU A 1 987 ? 22.139 -13.871 13.524 1.00 88.06 987 GLU A N 1
ATOM 7226 C CA . GLU A 1 987 ? 20.845 -13.347 13.961 1.00 88.06 987 GLU A CA 1
ATOM 7227 C C . GLU A 1 987 ? 20.528 -11.932 13.462 1.00 88.06 987 GLU A C 1
ATOM 7229 O O . GLU A 1 987 ? 19.494 -11.362 13.818 1.00 88.06 987 GLU A O 1
ATOM 7234 N N . ARG A 1 988 ? 21.397 -11.337 12.639 1.00 91.56 988 ARG A N 1
ATOM 7235 C CA . ARG A 1 988 ? 21.204 -9.998 12.070 1.00 91.56 988 ARG A CA 1
ATOM 7236 C C . ARG A 1 988 ? 21.074 -10.065 10.554 1.00 91.56 988 ARG A C 1
ATOM 7238 O O . ARG A 1 988 ? 21.844 -10.746 9.880 1.00 91.56 988 ARG A O 1
ATOM 7245 N N . LEU A 1 989 ? 20.137 -9.281 10.025 1.00 93.12 989 LEU A N 1
ATOM 7246 C CA . LEU A 1 989 ? 19.900 -9.116 8.594 1.00 93.12 989 LEU A CA 1
ATOM 7247 C C . LEU A 1 989 ? 19.971 -7.641 8.213 1.00 93.12 989 LEU A C 1
ATOM 7249 O O . LEU A 1 989 ? 19.279 -6.804 8.793 1.00 93.12 989 LEU A O 1
ATOM 7253 N N . TRP A 1 990 ? 20.750 -7.344 7.183 1.00 94.50 990 TRP A N 1
ATOM 7254 C CA . TRP A 1 990 ? 20.627 -6.126 6.395 1.00 94.50 990 TRP A CA 1
ATOM 7255 C C . TRP A 1 990 ? 20.035 -6.507 5.039 1.00 94.50 990 TRP A C 1
ATOM 7257 O O . TRP A 1 990 ? 20.554 -7.405 4.384 1.00 94.50 990 TRP A O 1
ATOM 7267 N N . VAL A 1 991 ? 18.923 -5.890 4.637 1.00 95.25 991 VAL A N 1
ATOM 7268 C CA . VAL A 1 991 ? 18.275 -6.150 3.343 1.00 95.25 991 VAL A CA 1
ATOM 7269 C C . VAL A 1 991 ? 17.640 -4.876 2.811 1.00 95.25 991 VAL A C 1
ATOM 7271 O O . VAL A 1 991 ? 16.796 -4.265 3.469 1.00 95.25 991 VAL A O 1
ATOM 7274 N N . GLU A 1 992 ? 18.054 -4.472 1.620 1.00 95.75 992 GLU A N 1
ATOM 7275 C CA . GLU A 1 992 ? 17.686 -3.200 1.014 1.00 95.75 992 GLU A CA 1
ATOM 7276 C C . GLU A 1 992 ? 17.516 -3.348 -0.494 1.00 95.75 992 GLU A C 1
ATOM 7278 O O . GLU A 1 992 ? 18.088 -4.234 -1.120 1.00 95.75 992 GLU A O 1
ATOM 7283 N N . GLU A 1 993 ? 16.712 -2.478 -1.093 1.00 97.06 993 GLU A N 1
ATOM 7284 C CA . GLU A 1 993 ? 16.453 -2.507 -2.532 1.00 97.06 993 GLU A CA 1
ATOM 7285 C C . GLU A 1 993 ? 17.143 -1.338 -3.220 1.00 97.06 993 GLU A C 1
ATOM 7287 O O . GLU A 1 993 ? 17.348 -0.273 -2.631 1.00 97.06 993 GLU A O 1
ATOM 7292 N N . GLY A 1 994 ? 17.495 -1.532 -4.482 1.00 95.56 994 GLY A N 1
ATOM 7293 C CA . GLY A 1 994 ? 18.180 -0.534 -5.278 1.00 95.56 994 GLY A CA 1
ATOM 7294 C C . GLY A 1 994 ? 17.980 -0.744 -6.768 1.00 95.56 994 GLY A C 1
ATOM 7295 O O . GLY A 1 994 ? 17.209 -1.597 -7.210 1.00 95.56 994 GLY A O 1
ATOM 7296 N N . TYR A 1 995 ? 18.688 0.061 -7.545 1.00 94.94 995 TYR A N 1
ATOM 7297 C CA . TYR A 1 995 ? 18.667 0.014 -8.997 1.00 94.94 995 TYR A CA 1
ATOM 7298 C C . TYR A 1 995 ? 20.090 0.098 -9.545 1.00 94.94 995 TYR A C 1
ATOM 7300 O O . TYR A 1 995 ? 20.836 1.017 -9.199 1.00 94.94 995 TYR A O 1
ATOM 7308 N N . VAL A 1 996 ? 20.459 -0.856 -10.400 1.00 92.75 996 VAL A N 1
ATOM 7309 C CA . VAL A 1 996 ? 21.726 -0.847 -11.142 1.00 92.75 996 VAL A CA 1
ATOM 7310 C C . VAL A 1 996 ? 21.699 0.291 -12.154 1.00 92.75 996 VAL A C 1
ATOM 7312 O O . VAL A 1 996 ? 20.793 0.359 -12.986 1.00 92.75 996 VAL A O 1
ATOM 7315 N N . LEU A 1 997 ? 22.669 1.197 -12.066 1.00 88.00 997 LEU A N 1
ATOM 7316 C CA . LEU A 1 997 ? 22.775 2.358 -12.947 1.00 88.00 997 LEU A CA 1
ATOM 7317 C C . LEU A 1 997 ? 23.364 1.974 -14.309 1.00 88.00 997 LEU A C 1
ATOM 7319 O O . LEU A 1 997 ? 24.154 1.041 -14.410 1.00 88.00 997 LEU A O 1
ATOM 7323 N N . GLN A 1 998 ? 22.973 2.708 -15.351 1.00 76.12 998 GLN A N 1
ATOM 7324 C CA . GLN A 1 998 ? 23.591 2.607 -16.671 1.00 76.12 998 GLN A CA 1
ATOM 7325 C C . GLN A 1 998 ? 24.870 3.449 -16.676 1.00 76.12 998 GLN A C 1
ATOM 7327 O O . GLN A 1 998 ? 24.789 4.650 -16.412 1.00 76.12 998 GLN A O 1
ATOM 7332 N N . GLU A 1 999 ? 26.020 2.834 -16.956 1.00 61.44 999 GLU A N 1
ATOM 7333 C CA . GLU A 1 999 ? 27.285 3.565 -17.084 1.00 61.44 999 GLU A CA 1
ATOM 7334 C C . GLU A 1 999 ? 27.200 4.516 -18.287 1.00 61.44 999 GLU A C 1
ATOM 7336 O O . GLU A 1 999 ? 26.870 4.101 -19.403 1.00 61.44 999 GLU A O 1
ATOM 7341 N N . GLN A 1 1000 ? 27.430 5.813 -18.059 1.00 43.25 1000 GLN A N 1
ATOM 7342 C CA . GLN A 1 1000 ? 27.488 6.797 -19.140 1.00 43.25 1000 GLN A CA 1
ATOM 7343 C C . GLN A 1 1000 ? 28.947 6.975 -19.538 1.00 43.25 1000 GLN A C 1
ATOM 7345 O O . GLN A 1 1000 ? 29.771 7.406 -18.735 1.00 43.25 1000 GLN A O 1
ATOM 7350 N N . GLY A 1 1001 ? 29.262 6.615 -20.784 1.00 43.16 1001 GLY A N 1
ATOM 7351 C CA . GLY A 1 1001 ? 30.611 6.662 -21.334 1.00 43.16 1001 GLY A CA 1
ATOM 7352 C C . GLY A 1 1001 ? 31.277 8.017 -21.108 1.00 43.16 1001 GLY A C 1
ATOM 7353 O O . GLY A 1 1001 ? 30.913 8.990 -21.754 1.00 43.16 1001 GLY A O 1
ATOM 7354 N N . ASN A 1 1002 ? 32.214 8.047 -20.157 1.00 29.86 1002 ASN A N 1
ATOM 7355 C CA . ASN A 1 1002 ? 33.327 8.987 -20.002 1.00 29.86 1002 ASN A CA 1
ATOM 7356 C C . ASN A 1 1002 ? 34.223 8.503 -18.842 1.00 29.86 1002 ASN A C 1
ATOM 7358 O O . ASN A 1 1002 ? 34.265 9.117 -17.779 1.00 29.86 1002 ASN A O 1
ATOM 7362 N N . GLY A 1 1003 ? 34.903 7.364 -19.031 1.00 43.94 1003 GLY A N 1
ATOM 7363 C CA . GLY A 1 1003 ? 36.222 7.027 -18.454 1.00 43.94 1003 GLY A CA 1
ATOM 7364 C C . GLY A 1 1003 ? 36.520 7.221 -16.954 1.00 43.94 1003 GLY A C 1
ATOM 7365 O O . GLY A 1 1003 ? 37.682 7.138 -16.579 1.00 43.94 1003 GLY A O 1
ATOM 7366 N N . THR A 1 1004 ? 35.540 7.480 -16.087 1.00 44.59 1004 THR A N 1
ATOM 7367 C CA . THR A 1 1004 ? 35.754 7.790 -14.656 1.00 44.59 1004 THR A CA 1
ATOM 7368 C C . THR A 1 1004 ? 35.029 6.824 -13.706 1.00 44.59 1004 THR A C 1
ATOM 7370 O O . THR A 1 1004 ? 35.229 6.896 -12.495 1.00 44.59 1004 THR A O 1
ATOM 7373 N N . GLU A 1 1005 ? 34.240 5.870 -14.228 1.00 65.00 1005 GLU A N 1
ATOM 7374 C CA . GLU A 1 1005 ? 33.391 4.964 -13.430 1.00 65.00 1005 GLU A CA 1
ATOM 7375 C C . GLU A 1 1005 ? 33.996 3.577 -13.139 1.00 65.00 1005 GLU A C 1
ATOM 7377 O O . GLU A 1 1005 ? 33.724 3.029 -12.071 1.00 65.00 1005 GLU A O 1
ATOM 7382 N N . TRP A 1 1006 ? 34.869 3.021 -13.985 1.00 79.19 1006 TRP A N 1
ATOM 7383 C CA . TRP A 1 1006 ? 35.521 1.715 -13.767 1.00 79.19 1006 TRP A CA 1
ATOM 7384 C C . TRP A 1 1006 ? 36.975 1.895 -13.301 1.00 79.19 1006 TRP A C 1
ATOM 7386 O O . TRP A 1 1006 ? 37.686 2.760 -13.806 1.00 79.19 1006 TRP A O 1
ATOM 7396 N N . SER A 1 1007 ? 37.432 1.111 -12.315 1.00 82.31 1007 SER A N 1
ATOM 7397 C CA . SER A 1 1007 ? 38.788 1.245 -11.752 1.00 82.31 1007 SER A CA 1
ATOM 7398 C C . SER A 1 1007 ? 39.632 -0.021 -11.929 1.00 82.31 1007 SER A C 1
ATOM 7400 O O . SER A 1 1007 ? 39.215 -1.074 -11.444 1.00 82.31 1007 SER A O 1
ATOM 7402 N N . PRO A 1 1008 ? 40.858 0.059 -12.483 1.00 78.44 1008 PRO A N 1
ATOM 7403 C CA . PRO A 1 1008 ? 41.751 -1.100 -12.584 1.00 78.44 1008 PRO A CA 1
ATOM 7404 C C . PRO A 1 1008 ? 42.251 -1.600 -11.219 1.00 78.44 1008 PRO A C 1
ATOM 7406 O O . PRO A 1 1008 ? 42.720 -2.733 -11.118 1.00 78.44 1008 PRO A O 1
ATOM 7409 N N . ARG A 1 1009 ? 42.116 -0.776 -10.167 1.00 82.88 1009 ARG A N 1
ATOM 7410 C CA . ARG A 1 1009 ? 42.509 -1.083 -8.780 1.00 82.88 1009 ARG A CA 1
ATOM 7411 C C . ARG A 1 1009 ? 41.425 -1.806 -7.974 1.00 82.88 1009 ARG A C 1
ATOM 7413 O O . ARG A 1 1009 ? 41.585 -1.979 -6.772 1.00 82.88 1009 ARG A O 1
ATOM 7420 N N . LEU A 1 1010 ? 40.311 -2.171 -8.602 1.00 87.12 1010 LEU A N 1
ATOM 7421 C CA . LEU A 1 1010 ? 39.226 -2.926 -7.981 1.00 87.12 1010 LEU A CA 1
ATOM 7422 C C . LEU A 1 1010 ? 39.015 -4.251 -8.717 1.00 87.12 1010 LEU A C 1
ATOM 7424 O O . LEU A 1 1010 ? 39.457 -4.432 -9.857 1.00 87.12 1010 LEU A O 1
ATOM 7428 N N . CYS A 1 1011 ? 38.266 -5.151 -8.077 1.00 88.25 1011 CYS A N 1
ATOM 7429 C CA . CYS A 1 1011 ? 37.755 -6.358 -8.712 1.00 88.25 1011 CYS A CA 1
ATOM 7430 C C . CYS A 1 1011 ? 37.054 -6.056 -10.048 1.00 88.25 1011 CYS A C 1
ATOM 7432 O O . CYS A 1 1011 ? 36.522 -4.968 -10.278 1.00 88.25 1011 CYS A O 1
ATOM 7434 N N . ARG A 1 1012 ? 37.074 -7.038 -10.949 1.00 87.75 1012 ARG A N 1
ATOM 7435 C CA . ARG A 1 1012 ? 36.902 -6.803 -12.386 1.00 87.75 1012 ARG A CA 1
ATOM 7436 C C . ARG A 1 1012 ? 35.486 -6.447 -12.815 1.00 87.75 1012 ARG A C 1
ATOM 7438 O O . ARG A 1 1012 ? 35.323 -5.512 -13.597 1.00 87.75 1012 ARG A O 1
ATOM 7445 N N . THR A 1 1013 ? 34.479 -7.123 -12.272 1.00 90.94 1013 THR A N 1
ATOM 7446 C CA . THR A 1 1013 ? 33.084 -6.718 -12.465 1.00 90.94 1013 THR A CA 1
ATOM 7447 C C . THR A 1 1013 ? 32.723 -5.680 -11.412 1.00 90.94 1013 THR A C 1
ATOM 7449 O O . THR A 1 1013 ? 32.827 -5.942 -10.212 1.00 90.94 1013 THR A O 1
ATOM 7452 N N . GLN A 1 1014 ? 32.322 -4.493 -11.866 1.00 91.81 1014 GLN A N 1
ATOM 7453 C CA . GLN A 1 1014 ? 31.983 -3.348 -11.024 1.00 91.81 1014 GLN A CA 1
ATOM 7454 C C . GLN A 1 1014 ? 30.576 -2.885 -11.372 1.00 91.81 1014 GLN A C 1
ATOM 7456 O O . GLN A 1 1014 ? 30.193 -2.884 -12.536 1.00 91.81 1014 GLN A O 1
ATOM 7461 N N . VAL A 1 1015 ? 29.795 -2.504 -10.367 1.00 92.38 1015 VAL A N 1
ATOM 7462 C CA . VAL A 1 1015 ? 28.453 -1.972 -10.584 1.00 92.38 1015 VAL A CA 1
ATOM 7463 C C . VAL A 1 1015 ? 28.163 -0.835 -9.625 1.00 92.38 1015 VAL A C 1
ATOM 7465 O O . VAL A 1 1015 ? 28.549 -0.872 -8.458 1.00 92.38 1015 VAL A O 1
ATOM 7468 N N . ARG A 1 1016 ? 27.432 0.170 -10.100 1.00 93.00 1016 ARG A N 1
ATOM 7469 C CA . ARG A 1 1016 ? 26.850 1.204 -9.247 1.00 93.00 1016 ARG A CA 1
ATOM 7470 C C . ARG A 1 1016 ? 25.385 0.879 -8.989 1.00 93.00 1016 ARG A C 1
ATOM 7472 O O . ARG A 1 1016 ? 24.601 0.729 -9.924 1.00 93.00 1016 ARG A O 1
ATOM 7479 N N . VAL A 1 1017 ? 25.011 0.794 -7.720 1.00 93.88 1017 VAL A N 1
ATOM 7480 C CA . VAL A 1 1017 ? 23.639 0.542 -7.278 1.00 93.88 1017 VAL A CA 1
ATOM 7481 C C . VAL A 1 1017 ? 23.142 1.760 -6.519 1.00 93.88 1017 VAL A C 1
ATOM 7483 O O . VAL A 1 1017 ? 23.656 2.084 -5.451 1.00 93.88 1017 VAL A O 1
ATOM 7486 N N . ARG A 1 1018 ? 22.121 2.433 -7.051 1.00 94.44 1018 ARG A N 1
ATOM 7487 C CA . ARG A 1 1018 ? 21.407 3.478 -6.312 1.00 94.44 1018 ARG A CA 1
ATOM 7488 C C . ARG A 1 1018 ? 20.417 2.829 -5.360 1.00 94.44 1018 ARG A C 1
ATOM 7490 O O . ARG A 1 1018 ? 19.496 2.149 -5.806 1.00 94.44 1018 ARG A O 1
ATOM 7497 N N . MET A 1 1019 ? 20.595 3.051 -4.067 1.00 93.88 1019 MET A N 1
ATOM 7498 C CA . MET A 1 1019 ? 19.734 2.490 -3.031 1.00 93.88 1019 MET A CA 1
ATOM 7499 C C . MET A 1 1019 ? 18.399 3.236 -2.993 1.00 93.88 1019 MET A C 1
ATOM 7501 O O . MET A 1 1019 ? 18.376 4.463 -2.926 1.00 93.88 1019 MET A O 1
ATOM 7505 N N . LEU A 1 1020 ? 17.273 2.513 -2.986 1.00 89.88 1020 LEU A N 1
ATOM 7506 C CA . LEU A 1 1020 ? 15.934 3.114 -2.909 1.00 89.88 1020 LEU A CA 1
ATOM 7507 C C . LEU A 1 1020 ? 15.706 3.855 -1.588 1.00 89.88 1020 LEU A C 1
ATOM 7509 O O . LEU A 1 1020 ? 15.030 4.881 -1.562 1.00 89.88 1020 LEU A O 1
ATOM 7513 N N . GLY A 1 1021 ? 16.301 3.370 -0.496 1.00 78.25 1021 GLY A N 1
ATOM 7514 C CA . GLY A 1 1021 ? 16.291 4.073 0.787 1.00 78.25 1021 GLY A CA 1
ATOM 7515 C C . GLY A 1 1021 ? 17.231 5.285 0.842 1.00 78.25 1021 GLY A C 1
ATOM 7516 O O . GLY A 1 1021 ? 17.254 5.979 1.855 1.00 78.25 1021 GLY A O 1
ATOM 7517 N N . GLY A 1 1022 ? 17.981 5.558 -0.234 1.00 88.62 1022 GLY A N 1
ATOM 7518 C CA . GLY A 1 1022 ? 18.866 6.709 -0.385 1.00 88.62 1022 GLY A CA 1
ATOM 7519 C C . GLY A 1 1022 ? 19.981 6.772 0.660 1.00 88.62 1022 GLY A C 1
ATOM 7520 O O . GLY A 1 1022 ? 20.453 5.754 1.170 1.00 88.62 1022 GLY A O 1
ATOM 7521 N N . LYS A 1 1023 ? 20.382 8.002 0.994 1.00 84.62 1023 LYS A N 1
ATOM 7522 C CA . LYS A 1 1023 ? 21.450 8.319 1.953 1.00 84.62 1023 LYS A CA 1
ATOM 7523 C C . LYS A 1 1023 ? 21.387 7.524 3.280 1.00 84.62 1023 LYS A C 1
ATOM 7525 O O . LYS A 1 1023 ? 22.400 6.919 3.620 1.00 84.62 1023 LYS A O 1
ATOM 7530 N N . PRO A 1 1024 ? 20.245 7.427 3.997 1.00 85.69 1024 PRO A N 1
ATOM 7531 C CA . PRO A 1 1024 ? 20.175 6.692 5.267 1.00 85.69 1024 PRO A CA 1
ATOM 7532 C C . PRO A 1 1024 ? 20.588 5.217 5.193 1.00 85.69 1024 PRO A C 1
ATOM 7534 O O . PRO A 1 1024 ? 21.165 4.691 6.141 1.00 85.69 1024 PRO A O 1
ATOM 7537 N N . VAL A 1 1025 ? 20.298 4.539 4.079 1.00 84.19 1025 VAL A N 1
ATOM 7538 C CA . VAL A 1 1025 ? 20.667 3.127 3.890 1.00 84.19 1025 VAL A CA 1
ATOM 7539 C C . VAL A 1 1025 ? 22.177 2.973 3.768 1.00 84.19 1025 VAL A C 1
ATOM 7541 O O . VAL A 1 1025 ? 22.775 2.099 4.396 1.00 84.19 1025 VAL A O 1
ATOM 7544 N N . VAL A 1 1026 ? 22.782 3.848 2.970 1.00 85.19 1026 VAL A N 1
ATOM 7545 C CA . VAL A 1 1026 ? 24.213 3.843 2.682 1.00 85.19 1026 VAL A CA 1
ATOM 7546 C C . VAL A 1 1026 ? 25.026 4.265 3.914 1.00 85.19 1026 VAL A C 1
ATOM 7548 O O . VAL A 1 1026 ? 26.003 3.605 4.258 1.00 85.19 1026 VAL A O 1
ATOM 7551 N N . GLU A 1 1027 ? 24.575 5.280 4.657 1.00 85.44 1027 GLU A N 1
ATOM 7552 C CA . GLU A 1 1027 ? 25.170 5.654 5.950 1.00 85.44 1027 GLU A CA 1
ATOM 7553 C C . GLU A 1 1027 ? 24.987 4.561 7.012 1.00 85.44 1027 GLU A C 1
ATOM 7555 O O . GLU A 1 1027 ? 25.892 4.297 7.804 1.00 85.44 1027 GLU A O 1
ATOM 7560 N N . GLY A 1 1028 ? 23.839 3.879 7.013 1.00 84.44 1028 GLY A N 1
ATOM 7561 C CA . GLY A 1 1028 ? 23.568 2.773 7.926 1.00 84.44 1028 GLY A CA 1
ATOM 7562 C C . GLY A 1 1028 ? 24.542 1.607 7.756 1.00 84.44 1028 GLY A C 1
ATOM 7563 O O . GLY A 1 1028 ? 24.952 1.014 8.756 1.00 84.44 1028 GLY A O 1
ATOM 7564 N N . LEU A 1 1029 ? 24.957 1.321 6.517 1.00 86.38 1029 LEU A N 1
ATOM 7565 C CA . LEU A 1 1029 ? 25.980 0.318 6.223 1.00 86.38 1029 LEU A CA 1
ATOM 7566 C C . LEU A 1 1029 ? 27.331 0.686 6.864 1.00 86.38 1029 LEU A C 1
ATOM 7568 O O . LEU A 1 1029 ? 27.989 -0.186 7.421 1.00 86.38 1029 LEU A O 1
ATOM 7572 N N . LEU A 1 1030 ? 27.714 1.969 6.838 1.00 86.12 1030 LEU A N 1
ATOM 7573 C CA . LEU A 1 1030 ? 28.960 2.453 7.449 1.00 86.12 1030 LEU A CA 1
ATOM 7574 C C . LEU A 1 1030 ? 28.921 2.418 8.982 1.00 86.12 1030 LEU A C 1
ATOM 7576 O O . LEU A 1 1030 ? 29.937 2.176 9.624 1.00 86.12 1030 LEU A O 1
ATOM 7580 N N . GLN A 1 1031 ? 27.753 2.659 9.576 1.00 87.88 1031 GLN A N 1
ATOM 7581 C CA . GLN A 1 1031 ? 27.604 2.722 11.032 1.00 87.88 1031 GLN A CA 1
ATOM 7582 C C . GLN A 1 1031 ? 27.421 1.348 11.678 1.00 87.88 1031 GLN A C 1
ATOM 7584 O O . GLN A 1 1031 ? 27.802 1.144 12.829 1.00 87.88 1031 GLN A O 1
ATOM 7589 N N . ARG A 1 1032 ? 26.765 0.414 10.981 1.00 88.81 1032 ARG A N 1
ATOM 7590 C CA . ARG A 1 1032 ? 26.376 -0.895 11.528 1.00 88.81 1032 ARG A CA 1
ATOM 7591 C C . ARG A 1 1032 ? 26.623 -2.028 10.518 1.00 88.81 1032 ARG A C 1
ATOM 7593 O O . ARG A 1 1032 ? 25.679 -2.770 10.228 1.00 88.81 1032 ARG A O 1
ATOM 7600 N N . PRO A 1 1033 ? 27.853 -2.188 9.992 1.00 90.75 1033 PRO A N 1
ATOM 7601 C CA . PRO A 1 1033 ? 28.146 -3.215 9.001 1.00 90.75 1033 PRO A CA 1
ATOM 7602 C C . PRO A 1 1033 ? 28.003 -4.623 9.590 1.00 90.75 1033 PRO A C 1
ATOM 7604 O O . PRO A 1 1033 ? 28.254 -4.860 10.772 1.00 90.75 1033 PRO A O 1
ATOM 7607 N N . LEU A 1 1034 ? 27.613 -5.569 8.735 1.00 91.81 1034 LEU A N 1
ATOM 7608 C CA . LEU A 1 1034 ? 27.545 -7.005 9.044 1.00 91.81 1034 LEU A CA 1
ATOM 7609 C C . LEU A 1 1034 ? 28.636 -7.817 8.318 1.00 91.81 1034 LEU A C 1
ATOM 7611 O O . LEU A 1 1034 ? 28.670 -9.044 8.411 1.00 91.81 1034 LEU A O 1
ATOM 7615 N N . GLY A 1 1035 ? 29.491 -7.147 7.548 1.00 89.69 1035 GLY A N 1
ATOM 7616 C CA . GLY A 1 1035 ? 30.536 -7.740 6.717 1.00 89.69 1035 GLY A CA 1
ATOM 7617 C C . GLY A 1 1035 ? 30.858 -6.861 5.509 1.00 89.69 1035 GLY A C 1
ATOM 7618 O O . GLY A 1 1035 ? 30.131 -5.912 5.219 1.00 89.69 1035 GLY A O 1
ATOM 7619 N N . SER A 1 1036 ? 31.958 -7.178 4.826 1.00 88.31 1036 SER A N 1
ATOM 7620 C CA . SER A 1 1036 ? 32.429 -6.475 3.622 1.00 88.31 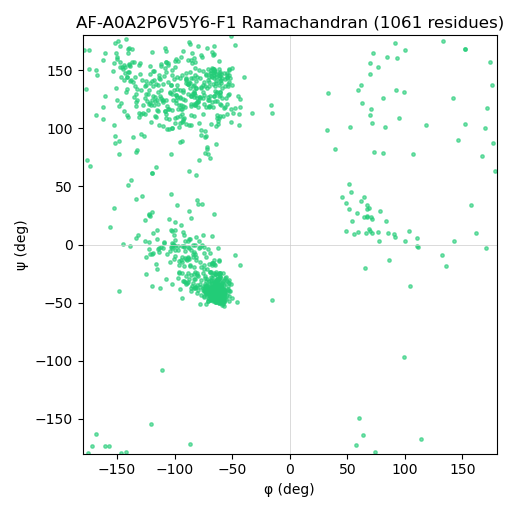1036 SER A CA 1
ATOM 7621 C C . SER A 1 1036 ? 31.693 -6.901 2.349 1.00 88.31 1036 SER A C 1
ATOM 7623 O O . SER A 1 1036 ? 31.473 -6.083 1.454 1.00 88.31 1036 SER A O 1
ATOM 7625 N N . HIS A 1 1037 ? 31.320 -8.178 2.266 1.00 93.50 1037 HIS A N 1
ATOM 7626 C CA . HIS A 1 1037 ? 30.583 -8.749 1.147 1.00 93.50 1037 HIS A CA 1
ATOM 7627 C C . HIS A 1 1037 ? 29.079 -8.561 1.343 1.00 93.50 1037 HIS A C 1
ATOM 7629 O O . HIS A 1 1037 ? 28.544 -8.837 2.416 1.00 93.50 1037 HIS A O 1
ATOM 7635 N N . VAL A 1 1038 ? 28.388 -8.135 0.291 1.00 95.50 1038 VAL A N 1
ATOM 7636 C CA . VAL A 1 1038 ? 26.926 -8.090 0.195 1.00 95.50 1038 VAL A CA 1
ATOM 7637 C C . VAL A 1 1038 ? 26.468 -8.982 -0.951 1.00 95.50 1038 VAL A C 1
ATOM 7639 O O . VAL A 1 1038 ? 27.179 -9.154 -1.938 1.00 95.50 1038 VAL A O 1
ATOM 7642 N N . VAL A 1 1039 ? 25.279 -9.559 -0.830 1.00 97.62 1039 VAL A N 1
ATOM 7643 C CA . VAL A 1 1039 ? 24.678 -10.407 -1.862 1.00 97.62 1039 VAL A CA 1
ATOM 7644 C C . VAL A 1 1039 ? 23.678 -9.590 -2.663 1.00 97.62 1039 VAL A C 1
ATOM 7646 O O . VAL A 1 1039 ? 22.786 -8.981 -2.084 1.00 97.62 1039 VAL A O 1
ATOM 7649 N N . LEU A 1 1040 ? 23.802 -9.612 -3.984 1.00 97.62 1040 LEU A N 1
ATOM 7650 C CA . LEU A 1 1040 ? 22.908 -8.979 -4.942 1.00 97.62 1040 LEU A CA 1
ATOM 7651 C C . LEU A 1 1040 ? 22.018 -10.025 -5.614 1.00 97.62 1040 LEU A C 1
ATOM 7653 O O . LEU A 1 1040 ? 22.499 -11.025 -6.141 1.00 97.62 1040 LEU A O 1
ATOM 7657 N N . LEU A 1 1041 ? 20.716 -9.751 -5.630 1.00 97.31 1041 LEU A N 1
ATOM 7658 C CA . LEU A 1 1041 ? 19.686 -10.478 -6.372 1.00 97.31 1041 LEU A CA 1
ATOM 7659 C C . LEU A 1 1041 ? 19.018 -9.509 -7.353 1.00 97.31 1041 LEU A C 1
ATOM 7661 O O . LEU A 1 1041 ? 18.768 -8.356 -7.002 1.00 97.31 1041 LEU A O 1
ATOM 7665 N N . ARG A 1 1042 ? 18.693 -9.948 -8.572 1.00 95.00 1042 ARG A N 1
ATOM 7666 C CA . ARG A 1 1042 ? 17.858 -9.157 -9.497 1.00 95.00 1042 ARG A CA 1
ATOM 7667 C C . ARG A 1 1042 ? 16.430 -9.074 -8.957 1.00 95.00 1042 ARG A C 1
ATOM 7669 O O . ARG A 1 1042 ? 15.960 -10.041 -8.394 1.00 95.00 1042 ARG A O 1
ATOM 7676 N N . GLY A 1 1043 ? 15.734 -7.955 -9.145 1.00 91.94 1043 GLY A N 1
ATOM 7677 C CA . GLY A 1 1043 ? 14.342 -7.774 -8.708 1.00 91.94 1043 GLY A CA 1
ATOM 7678 C C . GLY A 1 1043 ? 14.165 -7.185 -7.302 1.00 91.94 1043 GLY A C 1
ATOM 7679 O O . GLY A 1 1043 ? 15.125 -6.992 -6.556 1.00 91.94 1043 GLY A O 1
ATOM 7680 N N . HIS A 1 1044 ? 12.908 -6.890 -6.958 1.00 92.19 1044 HIS A N 1
ATOM 7681 C CA . HIS A 1 1044 ? 12.467 -6.423 -5.638 1.00 92.19 1044 HIS A CA 1
ATOM 7682 C C . HIS A 1 1044 ? 11.977 -7.610 -4.803 1.00 92.19 1044 HIS A C 1
ATOM 7684 O O . HIS A 1 1044 ? 10.895 -8.154 -5.036 1.00 92.19 1044 HIS A O 1
ATOM 7690 N N . HIS A 1 1045 ? 12.795 -8.042 -3.848 1.00 93.94 1045 HIS A N 1
ATOM 7691 C CA . HIS A 1 1045 ? 12.583 -9.249 -3.053 1.00 93.94 1045 HIS A CA 1
ATOM 7692 C C . HIS A 1 1045 ? 12.624 -8.991 -1.546 1.00 93.94 1045 HIS A C 1
ATOM 7694 O O . HIS A 1 1045 ? 12.477 -9.935 -0.763 1.00 93.94 1045 HIS A O 1
ATOM 7700 N N . ARG A 1 1046 ? 12.770 -7.732 -1.111 1.00 92.62 1046 ARG A N 1
ATOM 7701 C CA . ARG A 1 1046 ? 12.911 -7.388 0.309 1.00 92.62 1046 ARG A CA 1
ATOM 7702 C C . ARG A 1 1046 ? 11.747 -7.904 1.145 1.00 92.62 1046 ARG A C 1
ATOM 7704 O O . ARG A 1 1046 ? 11.981 -8.512 2.183 1.00 92.62 1046 ARG A O 1
ATOM 7711 N N . ALA A 1 1047 ? 10.509 -7.719 0.685 1.00 83.38 1047 ALA A N 1
ATOM 7712 C CA . ALA A 1 1047 ? 9.321 -8.142 1.428 1.00 83.38 1047 ALA A CA 1
ATOM 7713 C C . ALA A 1 1047 ? 9.272 -9.667 1.650 1.00 83.38 1047 ALA A C 1
ATOM 7715 O O . ALA A 1 1047 ? 8.952 -10.123 2.748 1.00 83.38 1047 ALA A O 1
ATOM 7716 N N . ALA A 1 1048 ? 9.634 -10.460 0.635 1.00 84.44 1048 ALA A N 1
ATOM 7717 C CA . ALA A 1 1048 ? 9.659 -11.919 0.735 1.00 84.44 1048 ALA A CA 1
ATOM 7718 C C . ALA A 1 1048 ? 10.754 -12.401 1.702 1.00 84.44 1048 ALA A C 1
ATOM 7720 O O . ALA A 1 1048 ? 10.488 -13.227 2.575 1.00 84.44 1048 ALA A O 1
ATOM 7721 N N . LEU A 1 1049 ? 11.961 -11.836 1.591 1.00 91.50 1049 LEU A N 1
ATOM 7722 C CA . LEU A 1 1049 ? 13.094 -12.156 2.464 1.00 91.50 1049 LEU A CA 1
ATOM 7723 C C . LEU A 1 1049 ? 12.825 -11.744 3.919 1.00 91.50 1049 LEU A C 1
ATOM 7725 O O . LEU A 1 1049 ? 13.046 -12.538 4.829 1.00 91.50 1049 LEU A O 1
ATOM 7729 N N . GLN A 1 1050 ? 12.280 -10.545 4.151 1.00 89.06 1050 GLN A N 1
ATOM 7730 C CA . GLN A 1 1050 ? 11.907 -10.074 5.490 1.00 89.06 1050 GLN A CA 1
ATOM 7731 C C . GLN A 1 1050 ? 10.771 -10.900 6.101 1.00 89.06 1050 GLN A C 1
ATOM 7733 O O . GLN A 1 1050 ? 10.814 -11.194 7.293 1.00 89.06 1050 GLN A O 1
ATOM 7738 N N . SER A 1 1051 ? 9.779 -11.312 5.301 1.00 83.56 1051 SER A N 1
ATOM 7739 C CA . SER A 1 1051 ? 8.700 -12.176 5.788 1.00 83.56 1051 SER A CA 1
ATOM 7740 C C . SER A 1 1051 ? 9.194 -13.568 6.175 1.00 83.56 1051 SER A C 1
ATOM 7742 O O . SER A 1 1051 ? 8.648 -14.140 7.114 1.00 83.56 1051 SER A O 1
ATOM 7744 N N . TYR A 1 1052 ? 10.166 -14.141 5.457 1.00 89.31 1052 TYR A N 1
ATOM 7745 C CA . TYR A 1 1052 ? 10.802 -15.390 5.881 1.00 89.31 1052 TYR A CA 1
ATOM 7746 C C . TYR A 1 1052 ? 11.600 -15.159 7.165 1.00 89.31 1052 TYR A C 1
ATOM 7748 O O . TYR A 1 1052 ? 11.448 -15.898 8.133 1.00 89.31 1052 TYR A O 1
ATOM 7756 N N . TRP A 1 1053 ? 12.417 -14.102 7.184 1.00 88.12 1053 TRP A N 1
ATOM 7757 C CA . TRP A 1 1053 ? 13.299 -13.776 8.299 1.00 88.12 1053 TRP A CA 1
ATOM 7758 C C . TRP A 1 1053 ? 12.556 -13.638 9.628 1.00 88.12 1053 TRP A C 1
ATOM 7760 O O . TRP A 1 1053 ? 12.969 -14.230 10.620 1.00 88.12 1053 TRP A O 1
ATOM 7770 N N . SER A 1 1054 ? 11.442 -12.901 9.649 1.00 82.25 1054 SER A N 1
ATOM 7771 C CA . SER A 1 1054 ? 10.670 -12.667 10.875 1.00 82.25 1054 SER A CA 1
ATOM 7772 C C . SER A 1 1054 ? 9.998 -13.917 11.439 1.00 82.25 1054 SER A C 1
ATOM 7774 O O . SER A 1 1054 ? 9.568 -13.901 12.585 1.00 82.25 1054 SER A O 1
ATOM 7776 N N . GLN A 1 1055 ? 9.889 -14.989 10.653 1.00 76.75 1055 GLN A N 1
ATOM 7777 C CA . GLN A 1 1055 ? 9.144 -16.195 11.026 1.00 76.75 1055 GLN A CA 1
ATOM 7778 C C . GLN A 1 1055 ? 10.040 -17.412 11.225 1.00 76.75 1055 GLN A C 1
ATOM 7780 O O . GLN A 1 1055 ? 9.784 -18.240 12.094 1.00 76.75 1055 GLN A O 1
ATOM 7785 N N . PHE A 1 1056 ? 11.070 -17.539 10.393 1.00 80.00 1056 PHE A N 1
ATOM 7786 C CA . PHE A 1 1056 ? 11.930 -18.718 10.329 1.00 80.00 1056 PHE A CA 1
ATOM 7787 C C . PHE A 1 1056 ? 13.406 -18.380 10.518 1.00 80.00 1056 PHE A C 1
ATOM 7789 O O . PHE A 1 1056 ? 14.210 -19.296 10.683 1.00 80.00 1056 PHE A O 1
ATOM 7796 N N . GLY A 1 1057 ? 13.766 -17.093 10.502 1.00 77.69 1057 GLY A N 1
ATOM 7797 C CA . GLY A 1 1057 ? 15.128 -16.656 10.769 1.00 77.69 1057 GLY A CA 1
ATOM 7798 C C . GLY A 1 1057 ? 15.538 -16.902 12.228 1.00 77.69 1057 GLY A C 1
ATOM 7799 O O . GLY A 1 1057 ? 14.682 -17.112 13.093 1.00 77.69 1057 GLY A O 1
ATOM 7800 N N . PRO A 1 1058 ? 16.841 -16.830 12.538 1.00 74.44 1058 PRO A N 1
ATOM 7801 C CA . PRO A 1 1058 ? 17.363 -17.154 13.870 1.00 74.44 1058 PRO A CA 1
ATOM 7802 C C . PRO A 1 1058 ? 16.811 -16.260 14.994 1.00 74.44 1058 PRO A C 1
ATOM 7804 O O . PRO A 1 1058 ? 16.742 -16.679 16.144 1.00 74.44 1058 PRO A O 1
ATOM 7807 N N . GLY A 1 1059 ? 16.371 -15.039 14.667 1.00 60.16 1059 GLY A N 1
ATOM 7808 C CA . GLY A 1 1059 ? 15.767 -14.099 15.620 1.00 60.16 1059 GLY A CA 1
ATOM 7809 C C . GLY A 1 1059 ? 14.266 -14.291 15.876 1.00 60.16 1059 GLY A C 1
ATOM 7810 O O . GLY A 1 1059 ? 13.732 -13.648 16.772 1.00 60.16 1059 GLY A O 1
ATOM 7811 N N . ALA A 1 1060 ? 13.578 -15.161 15.127 1.00 58.53 1060 ALA A N 1
ATOM 7812 C CA . ALA A 1 1060 ? 12.119 -15.311 15.199 1.00 58.53 1060 ALA A CA 1
ATOM 7813 C C . ALA A 1 1060 ? 11.609 -15.961 16.500 1.00 58.53 1060 ALA A C 1
ATOM 7815 O O . ALA A 1 1060 ? 10.428 -15.870 16.798 1.00 58.53 1060 ALA A O 1
ATOM 7816 N N . ALA A 1 1061 ? 12.480 -16.625 17.269 1.00 46.59 1061 ALA A N 1
ATOM 7817 C CA . ALA A 1 1061 ? 12.133 -17.188 18.579 1.00 46.59 1061 ALA A CA 1
ATOM 7818 C C . ALA A 1 1061 ? 12.324 -16.191 19.743 1.00 46.59 1061 ALA A C 1
ATOM 7820 O O . ALA A 1 1061 ? 11.914 -16.480 20.862 1.00 46.59 1061 ALA A O 1
ATOM 7821 N N . ALA A 1 1062 ? 12.974 -15.047 19.494 1.00 33.06 1062 ALA A N 1
ATOM 7822 C CA . ALA A 1 1062 ? 13.295 -14.031 20.501 1.00 33.06 1062 ALA A CA 1
ATOM 7823 C C . ALA A 1 1062 ? 12.390 -12.781 20.432 1.00 33.06 1062 ALA A C 1
ATOM 7825 O O . ALA A 1 1062 ? 12.524 -11.897 21.278 1.00 33.06 1062 ALA A O 1
ATOM 7826 N N . ALA A 1 1063 ? 11.510 -12.702 19.429 1.00 29.09 1063 ALA A N 1
ATOM 7827 C CA . ALA A 1 1063 ? 10.526 -11.640 19.204 1.00 29.09 1063 ALA A CA 1
ATOM 7828 C C . ALA A 1 1063 ? 9.115 -12.222 19.304 1.00 29.09 1063 ALA A C 1
ATOM 7830 O O . ALA A 1 1063 ? 8.219 -11.484 19.773 1.00 29.09 1063 ALA A O 1
#

Sequence (1063 aa):
MISQEKRREPATPPGPWGQWLDASVNSLHARSLFRTLRPTVPGQSAVEVGISQADIDAWIAGQPPASSPGAAPLPALADAPGLRTIKLFSLNDYLGLSTHPAVRRAAAEAALQCGNGPRSSALVGGYTRWHAELEAALAQLKGTQECLLFPSGFSANLAVAAAICDAAGGGSTGGVAEQQQQGPRQAQQQGAQQQQAQQEQQVVLLSDELNHASIVDGARLGRRVGARLLVYRHNDLAHLESLLQAEVPPGARAAVLTDSLFSMDGDFADLAGLAALRRKYSFLLVVDDAHATLVCGERGGGAAEMQGVAGEVDLHVGTLSKAFGCLGGFVACSARWKDLLVNRGRSQVFSTALPVPTVAAALAALRVAAQEPWRREHVWRLAQRLGSELGVPVSSPIVPLIIGPEAAAVGASMALLQRGFHVPAIRPPTVPPGTSRLRVSLSAAHSEQDLLELLAALRGCGLSFQRGGGRRDGSGGMINRASAPAALDPSSGMQSCHRNSSKPVNTAFGPLYSMLRSATKIPAISEAVRALAAALPRMLAGASTCRPPLSAAPQQQQRRAYAPQLGAASSYPRLDAPTFRYAVLEAPLAQPHETQGSGAIPRHLLPFAQRMAALGGQRAAGKEATYEAAVSAARAGLPFALVLGTGGTEGAALQLARHYHREFLKAQQAAAGELPHEPLGTAPAGTLPPLLLVAHPYSNSLPSALETLARLQQDGLRARCVYLAAAAGGGNVPGEHGWGTLQASLHAVRVWHALHRTRIGLVGPPSPWLLASAPPAPAVEEAWGPQLIDIDMQELMRGLWGGGAFKQKEVDAVVKDMTDGGSAAAHTHAEGEAAGECPACGTPPVADPAPAARVYLAMRKLVDAHALSCITVRCFDLVSAQETTGCYSLARLLDEDVIAGCEGDVCSALGMLWGKLMTVQVPWMANVAQVDCVDGVLKLAHCTVARSLLSEHEATTHFESGLGVAVKGTLPPGSVTLLRIGGARLERLWVEEGYVLQEQGNGTEWSPRLCRTQVRVRMLGGKPVV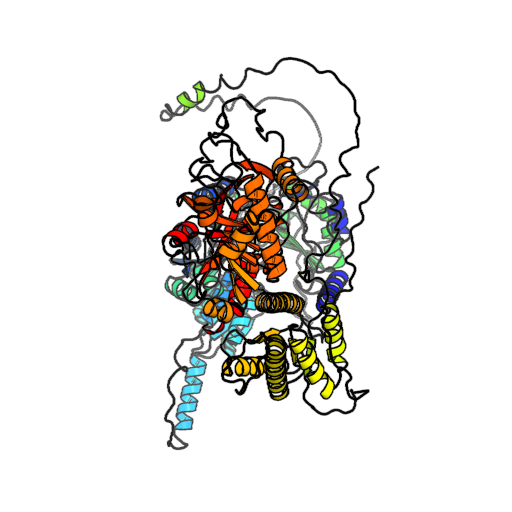EGLLQRPLGSHVVLLRGHHRAALQSYWSQFGPGAAAA

Solvent-accessible surface area (backbone atoms only — not comparable to full-atom values): 59188 Å² total; per-residue (Å²): 136,86,78,86,82,79,83,82,76,80,95,68,82,66,48,55,28,46,42,46,45,44,48,46,47,46,52,22,47,77,65,67,73,62,71,58,85,71,88,60,44,67,37,93,46,66,38,32,27,33,39,39,65,59,33,52,54,20,57,64,70,72,38,58,62,64,71,70,98,80,84,71,79,85,61,63,70,84,72,56,90,72,51,43,73,32,39,46,32,57,49,57,38,34,46,27,29,54,62,30,68,65,20,49,46,35,20,51,53,33,30,75,76,66,37,66,58,31,89,31,19,43,82,81,65,16,61,48,73,60,53,55,53,38,22,52,54,48,4,59,52,51,73,36,79,26,40,44,75,24,65,24,37,53,40,31,37,35,13,52,28,40,36,73,34,59,73,77,98,73,85,86,87,84,87,83,81,85,89,79,88,82,63,83,73,60,58,57,58,52,50,53,52,49,51,51,56,53,50,39,67,34,36,36,40,37,31,42,67,76,42,53,68,39,51,53,52,12,48,53,51,18,36,73,64,68,23,46,74,46,74,29,56,69,82,35,63,68,54,40,50,50,44,55,69,74,70,50,58,84,70,34,49,41,34,42,42,36,44,34,40,36,86,74,73,20,45,66,47,60,57,57,58,50,40,55,49,29,76,74,69,71,41,47,35,35,36,36,27,44,72,17,38,59,62,22,36,96,82,18,42,4,48,42,46,56,63,74,37,41,90,64,50,54,36,40,33,27,38,28,55,18,36,35,34,38,65,19,12,27,40,31,19,43,60,72,53,47,58,46,36,67,75,44,7,55,50,41,53,80,27,55,31,66,30,49,15,37,41,38,16,36,43,36,26,54,53,47,52,66,74,43,54,63,33,41,57,44,18,45,51,53,28,50,50,52,17,64,79,66,57,42,92,60,80,36,41,37,43,54,45,57,58,21,49,54,70,58,17,45,51,45,25,42,58,30,41,78,75,32,32,46,37,50,49,47,38,66,90,83,33,64,86,65,52,8,15,35,42,37,22,49,24,36,58,59,50,75,64,56,52,52,53,50,52,53,49,52,61,73,61,74,69,76,68,71,59,85,70,80,87,84,71,100,60,99,72,92,85,89,86,85,83,81,84,87,79,86,81,90,84,88,79,83,89,82,83,85,87,79,91,80,90,86,88,89,83,83,90,82,75,81,74,70,69,77,73,76,85,85,89,77,98,85,78,80,62,72,64,61,64,61,68,71,63,66,85,79,80,81,82,86,89,84,86,89,84,87,87,90,81,83,86,91,80,98,78,86,89,84,88,87,77,84,81,89,74,83,92,72,95,65,81,68,89,81,64,74,57,34,24,34,33,80,38,66,41,96,72,92,66,88,85,70,66,79,58,98,50,58,71,51,75,80,46,42,69,56,54,55,50,42,38,75,74,26,34,46,71,39,65,39,78,71,29,36,51,48,28,32,44,51,16,22,62,68,64,38,44,45,33,43,32,36,52,21,48,80,24,39,69,59,51,53,53,49,51,57,45,24,51,52,37,28,51,51,39,54,24,70,75,70,75,58,86,85,92,72,67,87,90,72,70,63,81,58,73,65,83,58,36,36,34,37,15,41,63,52,73,42,1,47,64,26,36,52,54,39,46,54,50,36,48,75,72,65,42,58,64,44,78,40,60,18,43,55,52,97,82,85,57,95,43,46,19,50,72,25,50,53,49,44,52,54,51,51,50,46,44,45,42,48,47,51,33,51,70,31,32,34,36,34,31,32,70,51,40,89,85,47,83,58,29,65,70,56,55,66,42,42,29,42,34,60,27,32,45,65,42,83,37,61,46,65,62,49,52,49,43,63,64,46,91,76,70,65,57,66,70,60,36,50,52,44,38,46,58,57,61,72,68,37,88,88,71,76,70,73,75,67,96,88,65,83,87,65,51,38,92,91,63,67,48,51,58,54,87,66,56,59,64,26,25,36,48,30,55,25,53,51,51,48,33,63,76,68,63,41,48,26,39,17,31,29,37,65,59,38,39,76,76,64,63,18,32,48,27,42,30,30,9,52,35,40,64,68,74,27,42,47,27,61,41,19,29,51,35,52,38,51,42,31,47,52,49,21,66,75,66,75,35,77,50,31,64,26,30,70,73,43,77,38,56,84,78,6,29,38,31,34,28,27,29,38,50,30,62,87,63,36,80,45,43,48,67,26,31,33,53,90,78,64,36,23,36,15,36,28,43,42,62,63,60,44,50,23,21,40,36,37,42,12,59,91,50,54,56,37,78,49,70,48,45,28,31,36,53,76,86,73,96,68,95,74,86,79,57,68,89,39,39,57,19,56,47,46,32,37,34,72,69,26,34,66,51,52,50,42,48,74,75,63,62,47,56,64,55,35,26,40,30,72,38,88,45,53,69,62,53,50,57,40,37,63,66,67,31,52,48,34,86,81,111

Foldseek 3Di:
DDDDDDDDDDDDQQALCRCVVCVVVVVCLVVLNDAEPLDWQDALFLFKTWDAPQQLVCVLVSHHGPDDPPDDDRDDRYDDPRTDIFGEQPALQFLRLLNPPLLLVLLVVLCVVPNWFLPFFCVPGSPDPLQVLLQVLLLVLLVFDTKHWFQWLLLVLLLLLQLQLDDDPDDDDDDDDDDDDDDDPVVVVVVVVVVVVVLLAEEEEEEEPLADPSNVVSLVVSVVSGHHYHYAYHLPLVRVLVCLVPPRDVNYAYEYEYEQQRQAARDGRPVVSVLVVCVVRVHAYAYEQASFQLQAAPQSSGNCNNNVNSVSHAWYKYGCVGNLSAGIIMIRHYPVVVVSSCVRSCSRVRDTGHTSSRSSSSSSSSVCSRVCVVFSVQLVVLQVVLCVLQLHDHPGLWGKQFQFAQVLLSLLQSLCSVLRYHWDWDAPPSDDHRRITTTGHHHSSDDPVNSVSSSVSNVVSVTDGPNDDDDDDDDDDDDDDDDDDDDDDDDDDDDDDDDDDDDDDDDDDDPPVVVVPPPPDDPDPDPPVVVVVVPPPPPPDDDDDDDDDDDDDDDPDPPDDDDDPDDDDDPDPPVPADDAEEEEFDDPDDDPPQDDDAFDDGPLCVSVVVVCVVRRYDYFTHDVRLLVSLLVCLLVLHAYEYEYDAPPRLVVLLVSLLSSQVSNVVNVCVVVVDDDPDDPLPDFQQQTQEYEYEAEQDYCRPVSSVSSCVVCLVSSGFYDYQYQHDDPDDDSGGHPVSVVVVSLVSLLSVLLSVQLVAEEEQEDQFAPVFPFQHADQVLCCRFRRYGYHYHYNVQLVCCQDPVPNDDVVQLVVLVCVQAVQFPDDQPPDDPDDDFAADPQARFTHAPDQSSLSSSLVSVVVVCVVVVHQFYEYLFVCCCVVPVATPQVSLQVCLLVNRQYHYSSRPQVRVVQSSCCSQPVFRKDKWFQPDFDLVQQKTKTAAFNHHSVQFPGWHWGAFLPRSTHTTIAGHGDWAKKKKKTFTDNSSLDIDIFIWIWDDDDDDSDQDHSNTHRYITMTRTPVGNVSRVCCVVPPSGRMMMMGGDDCRVSVVVSCCRNGSCVSVD

Radius of gyration: 37.64 Å; Cα contacts (8 Å, |Δi|>4): 1895; chains: 1; bounding box: 112×99×106 Å

Nearest PDB structures (foldseek):
  2x8u-assembly1_B  TM=9.173E-01  e=4.898E-30  Rhizorhabdus wittichii RW1
  7u7h-assembly3_E  TM=9.085E-01  e=1.404E-29  Alistipes finegoldii DSM 17242
  7u7h-assembly1_A  TM=8.916E-01  e=2.030E-29  Alistipes finegoldii DSM 17242
  4bmk-assembly1_A  TM=8.933E-01  e=3.094E-29  Sphingomonas paucimobilis
  4bmk-assembly1_B  TM=8.976E-01  e=3.358E-27  Sphingomonas paucimobilis

Mean predicted aligned error: 20.5 Å

InterPro domains:
  IPR001917 Aminotransferase, class-II, pyridoxal-phosphate binding site [PS00599] (319-328)
  IPR004839 Aminotransferase, class I/classII, large domain [PF00155] (200-458)
  IPR009015 L-fucose isomerase, N-terminal/central domain superfamily [SSF53743] (690-923)
  IPR015421 Pyridoxal phosphate-dependent transferase, major domain [G3DSA:3.40.640.10] (102-371)
  IPR015422 Pyridoxal phosphate-dependent transferase, small domain [G3DSA:3.90.1150.10] (88-452)
  IPR015424 Pyridoxal phosphate-dependent transferase [SSF53383] (78-460)
  IPR050087 8-amino-7-oxononanoate synthase class-II [PTHR13693] (85-459)

Secondary structure (DSSP, 8-state):
--PPPPP---SSPPPHHHHHHHHHHHHHHHTT-S------EE-SSTTEEEEEHHHHHHHHTTPPPSS-TTSSPPPPTT--TTEEEEEETT-S-TT--TT-HHHHHHHHHHHHHH-S--SSBIIIII--HHHHHHHHHHHHHHT-SEEEEESSHHHHHHHHHHHHH-----SSSS---------HHHHHHHHHHHHHHHHHT-EEEEEETT--HHHHHHHHHHHHTT-EEEEEPTT-HHHHHHHHHHTS-TT-EEEEEEESB-TTT-PBP-HHHHHHHHHHH-PEEEEE-TTTTTTSSSSS--HHHHTT-GGG-SEEEEESSSTT-SS-EEEEE-HHHHHHHHHH-HHHHTSBPP-HHHHHHHHHHHHHHHH-THHHHHHHHHHHHHHHHHT---SSSEEEEEEESHHHHHHHHHHHHHHTEE-PEE-TTSS-TT-EEEEEE--TTS-HHHHHHHHHHHHTTT-------PPP-SS-------PPPPPPP---------------------SSSSGGGS-----S--SHHHHHHTSGGGSS------------------S--------S---S--TTS--EEEEEE----S-TTS-SSTTPPPGGGHHHHHHHHHTTEEE--SHHHHHHHHHHHHHHT--EEEEE-STT-HHHHHHHHHHHHHHHHHHHHHHHT----S-GGGS-TTSSPPEEEEE-SSTTHHHHHHHHHHHHHHTT--EEEEE--B-TTS-S-B-HHHHHHHHHHHHHHHHHHHHTT-EEEEESSPPTT-TTS---HHHHHHHH--EEEEE-HHHHHHHHHSTTSS-HHHHHHHHHHHHSSSSS------TTS--PPPTTT-PPPPS--HHHHHHHHHHHHHHHHTT-SEEEE-THHHHHHHS--SHHHHHHHHHTT-EEEETT-HHHHHHHHHHHHHH-PPPEEEEEEEEETTTTEEEEEES---GGG-SEEEEE--TTTS-S-EEEEEPPSEEEEEEEEESTTS-EEEEEEEEEPPPPSSSSS--TTS-SEEEEEEETT-HHHHHHHHHS-S-SEEEEEES--HHHHHHHHHHHSTTTT--

Organism: NCBI:txid554055